Protein AF-A0A921VAS1-F1 (afdb_monomer_lite)

Foldseek 3Di:
DDDDDDDPPDCVVVVVVVVVVPDDDDDDDDDPDDPDDDDPDDDADCLVDQQLFFQFADFADADPPDDAKDFPDLDKDFCVVVVPCLVVCQVQQWAWEAAFQERITTIIRHHLPDWGPLNVLLNRCVSNPHDNLQSVQGKWKAALLRHTDHTSVSCNNRSYIHIAGPLFDHDHHLSDAQDWDAFPNWIWGFHFRFQTKIKIFPLDDLVLLVVVCVQFVVVWDFQFDDDPVRPLRDDPLFRKTKGFGDDDPSQLVVLVSVCRRRVNRGSLLWDTKMKIKFDFLGKHFWDFQKDDNDDLADQQPPLLVLLVVLLVVLLVVLVVVCVVPNPVLFDPLCPVVHQCPRDSVCQQRNVLVLLVLLLVVCVVVVVCLSQVNVVVSVVSVVCSVVRHGNNVSVCCSPPSVCNQSSLVSSCVRRVDPVSDDDRDDDFDFLSQLLVVLLVVLSSLLSVCCVPPVVLWDQLCRSLHQCPRFLAQSNLLVLLVLLPVVDDLVVCCVQQNNVLSVVSVVCSNPGCSNSVRRNVRSCSSVSSQVSSCVVRDDSSDDDGRRDAQGAAWIFFKKKKAWSAAQPAKFWKAQQSGPGEPDPDDQAPPHRSCRHHYTHGRHHSMIMIGTQADSSNHGRSSRTIMTIGRNDDMTMMMMTTGISDSPQRSCVNVVNHDSVVSVVSSPDDDDDDDDFDDDDDDDDPQFDAAEDDDDDAQKFWDQVFWWWAADPVDRQFIKTKTWMAGQAKKKKKKAFWWFWDADPPARDTDIDHPDCPQDHIWMWIDGHGHGDMDIQDADDDDDDDPDPDPPDDDTDHDHTDRPVSDDPVSQADDPPGRIARMKMKIFHPDPDPHTKIKIWTWHWDDDDSHIIIDTDWMWIADPRHIDTDDDAALDDPQQADDDDPDDDDDDDDDDDDDDDDDDDPDPDGPDSQAQPPPSRHGQFKAFPPVRYRRHDPVVVVVCSVTPQADPPSRHGGNHIYGHHHDDDDDPDDDDDDDDD

Secondary structure (DSSP, 8-state):
---------SSHHHHHHHHGGGSS----PPP---------PPPPPGGGSTTS-----PPPPPPTTPPPP--S-SS-EEGGGTTT-HHHHHHTTEEEEEETT-SEEEEEE--TT---HHHHHHHHHHHTT--HHHHTT-EEEE-TTS-EE-SHHHHHHH-EEEEEETT--------STT-EEEETTEEEEEEEETTEEEEEESSS-HHHHHHHHHHHGGG-EEPP--STT-TTS--TTB--EEEEPPP-HHHHHHHHHHHHHTT-S-GGGBPPPEEEEE-TT--EEEE-SS--SS-SS--TTHHHHHHHHHHHHHHHHHHHHHHHH-GGGS-GGGSTTSTTS--TT-TTHHHHHHHHHHHHHHHHTTHHHHTT-HHHHHHHHHHHHHT-S-HHHHHHHHHGGGHHHHHHHHHHHH--TT----PPPPPPPHHHHHHHHHHHHHHHHHHHHHH-GGGS-TTTSTTSTTS--S-HHHHHHHHHHHHHHS-HHHHHHHH-HHHHHHHHHHTTSSSHHHHHTTT-THHHHHHHHHHHHHH-GGG-----SS-----S-EEEEEEEE-S--SEE-PEEETT-S--SS-S---SS-GGGGSSEEE---TTEEEEEESB-TTS-B-GGG-EEEPPEEES-EEEEEEEEESS-HHHHHHHTT-S-THHHHHHTS--------------S---PPPEEEPPPP--SEEE-GGG-EEEE-SS-TTEEEEEEEEEESS-EEEEEEEEEEEEE-TTT--EEEEES-TTTSPPEEEEE-SEEEEEEE------------TT--S--PPPPPPEE-TTS-GGGSSPPTT-SEEEEEEEEEE--SSSS--EEEEEEEEEEETTEEEEEEEEEEEEETTEEEE----BT--TTS--PPP------------------------PPTT-B-TTTSSSB--EEEETTTEEEE-HHHHHHHHHH-SB-TTT--B-SEEEE------------------

Structure (mmCIF, N/CA/C/O backbone):
data_AF-A0A921VAS1-F1
#
_entry.id   AF-A0A921VAS1-F1
#
loop_
_atom_site.group_PDB
_atom_site.id
_atom_site.type_symbol
_atom_site.label_atom_id
_atom_site.label_alt_id
_atom_site.label_comp_id
_atom_site.label_asym_id
_atom_site.label_entity_id
_atom_site.label_seq_id
_atom_site.pdbx_PDB_ins_code
_atom_site.Cartn_x
_atom_site.Cartn_y
_atom_site.Cartn_z
_atom_site.occupancy
_atom_site.B_iso_or_equiv
_atom_site.auth_seq_id
_atom_site.auth_comp_id
_atom_site.auth_asym_id
_atom_site.auth_atom_id
_atom_site.pdbx_PDB_model_num
ATOM 1 N N . MET A 1 1 ? -30.931 -4.890 72.056 1.00 31.28 1 MET A N 1
ATOM 2 C CA . MET A 1 1 ? -29.876 -5.467 71.199 1.00 31.28 1 MET A CA 1
ATOM 3 C C . MET A 1 1 ? -30.260 -5.205 69.750 1.00 31.28 1 MET A C 1
ATOM 5 O O . MET A 1 1 ? -31.283 -5.716 69.336 1.00 31.28 1 MET A O 1
ATOM 9 N N . MET A 1 2 ? -29.460 -4.346 69.108 1.00 26.80 2 MET A N 1
ATOM 10 C CA . MET A 1 2 ? -29.226 -4.041 67.680 1.00 26.80 2 MET A CA 1
ATOM 11 C C . MET A 1 2 ? -30.351 -3.782 66.630 1.00 26.80 2 MET A C 1
ATOM 13 O O . MET A 1 2 ? -31.424 -4.368 66.727 1.00 26.80 2 MET A O 1
ATOM 17 N N . PRO A 1 3 ? -30.074 -2.897 65.626 1.00 43.88 3 PRO A N 1
ATOM 18 C CA . PRO A 1 3 ? -30.918 -2.497 64.474 1.00 43.88 3 PRO A CA 1
ATOM 19 C C . PRO A 1 3 ? -30.547 -3.340 63.208 1.00 43.88 3 PRO A C 1
ATOM 21 O O . PRO A 1 3 ? -29.845 -4.329 63.372 1.00 43.88 3 PRO A O 1
ATOM 24 N N . SER A 1 4 ? -30.991 -3.153 61.949 1.00 31.45 4 SER A N 1
ATOM 25 C CA . SER A 1 4 ? -30.912 -1.971 61.062 1.00 31.45 4 SER A CA 1
ATOM 26 C C . SER A 1 4 ? -31.439 -2.265 59.636 1.00 31.45 4 SER A C 1
ATOM 28 O O . SER A 1 4 ? -31.467 -3.408 59.189 1.00 31.45 4 SER A O 1
ATOM 30 N N . ASN A 1 5 ? -31.800 -1.181 58.938 1.00 33.78 5 ASN A N 1
ATOM 31 C CA . ASN A 1 5 ? -32.216 -1.041 57.535 1.00 33.78 5 ASN A CA 1
ATOM 32 C C . ASN A 1 5 ? -31.271 -1.675 56.494 1.00 33.78 5 ASN A C 1
ATOM 34 O O . ASN A 1 5 ? -30.069 -1.434 56.553 1.00 33.78 5 ASN A O 1
ATOM 38 N N . LEU A 1 6 ? -31.829 -2.333 55.467 1.00 32.66 6 LEU A N 1
ATOM 39 C CA . LEU A 1 6 ? -31.181 -2.554 54.163 1.00 32.66 6 LEU A CA 1
ATOM 40 C C . LEU A 1 6 ? -32.235 -2.909 53.095 1.00 32.66 6 LEU A C 1
ATOM 42 O O . LEU A 1 6 ? -32.533 -4.070 52.847 1.00 32.66 6 LEU A O 1
ATOM 46 N N . ALA A 1 7 ? -32.839 -1.882 52.494 1.00 32.12 7 ALA A N 1
ATOM 47 C CA . ALA A 1 7 ? -33.634 -1.987 51.266 1.00 32.12 7 ALA A CA 1
ATOM 48 C C . ALA A 1 7 ? -33.725 -0.605 50.592 1.00 32.12 7 ALA A C 1
ATOM 50 O O . ALA A 1 7 ? -34.806 -0.044 50.448 1.00 32.12 7 ALA A O 1
ATOM 51 N N . LEU A 1 8 ? -32.575 0.007 50.279 1.00 30.38 8 LEU A N 1
ATOM 52 C CA . LEU A 1 8 ? -32.515 1.285 49.554 1.00 30.38 8 LEU A CA 1
ATOM 53 C C . LEU A 1 8 ? -31.125 1.507 48.916 1.00 30.38 8 LEU A C 1
ATOM 55 O O . LEU A 1 8 ? -30.446 2.471 49.228 1.00 30.38 8 LEU A O 1
ATOM 59 N N . PHE A 1 9 ? -30.669 0.591 48.052 1.00 32.00 9 PHE A N 1
ATOM 60 C CA . PHE A 1 9 ? -29.431 0.757 47.260 1.00 32.00 9 PHE A CA 1
ATOM 61 C C . PHE A 1 9 ? -29.525 0.066 45.886 1.00 32.00 9 PHE A C 1
ATOM 63 O O . PHE A 1 9 ? -28.711 -0.779 45.540 1.00 32.00 9 PHE A O 1
ATOM 70 N N . ALA A 1 10 ? -30.539 0.420 45.092 1.00 37.44 10 ALA A N 1
ATOM 71 C CA . ALA A 1 10 ? -30.615 0.014 43.680 1.00 37.44 10 ALA A CA 1
ATOM 72 C C . ALA A 1 10 ? -31.054 1.148 42.730 1.00 37.44 10 ALA A C 1
ATOM 74 O O . ALA A 1 10 ? -31.345 0.899 41.569 1.00 37.44 10 ALA A O 1
ATOM 75 N N . ALA A 1 11 ? -31.100 2.401 43.200 1.00 34.53 11 ALA A N 1
ATOM 76 C CA . ALA A 1 11 ? -31.566 3.537 42.394 1.00 34.53 11 ALA A CA 1
ATOM 77 C C . ALA A 1 11 ? -30.706 4.809 42.543 1.00 34.53 11 ALA A C 1
ATOM 79 O O . ALA A 1 11 ? -31.126 5.888 42.136 1.00 34.53 11 ALA A O 1
ATOM 80 N N . LEU A 1 12 ? -29.503 4.705 43.122 1.00 29.62 12 LEU A N 1
ATOM 81 C CA . LEU A 1 12 ? -28.593 5.847 43.276 1.00 29.62 12 LEU A CA 1
ATOM 82 C C . LEU A 1 12 ? -27.715 6.183 42.044 1.00 29.62 12 LEU A C 1
ATOM 84 O O . LEU A 1 12 ? -27.398 7.362 41.909 1.00 29.62 12 LEU A O 1
ATOM 88 N N . PRO A 1 13 ? -27.376 5.266 41.104 1.00 34.94 13 PRO A N 1
ATOM 89 C CA . PRO A 1 13 ? -26.607 5.656 39.912 1.00 34.94 13 PRO A CA 1
ATOM 90 C C . PRO A 1 13 ? -27.424 6.516 38.934 1.00 34.94 13 PRO A C 1
ATOM 92 O O . PRO A 1 13 ? -26.875 7.348 38.224 1.00 34.94 13 PRO A O 1
ATOM 95 N N . VAL A 1 14 ? -28.753 6.359 38.937 1.00 38.62 14 VAL A N 1
ATOM 96 C CA . VAL A 1 14 ? -29.667 7.053 38.013 1.00 38.62 14 VAL A CA 1
ATOM 97 C C . VAL A 1 14 ? -29.989 8.476 38.491 1.00 38.62 14 VAL A C 1
ATOM 99 O O . VAL A 1 14 ? -30.163 9.381 37.683 1.00 38.62 14 VAL A O 1
ATOM 102 N N . ILE A 1 15 ? -30.012 8.713 39.807 1.00 37.56 15 ILE A N 1
ATOM 103 C CA . ILE A 1 15 ? -30.341 10.032 40.377 1.00 37.56 15 ILE A CA 1
ATOM 104 C C . ILE A 1 15 ? -29.121 10.969 40.383 1.00 37.56 15 ILE A C 1
ATOM 106 O O . ILE A 1 15 ? -29.284 12.177 40.222 1.00 37.56 15 ILE A O 1
ATOM 110 N N . VAL A 1 16 ? -27.897 10.437 40.498 1.00 38.31 16 VAL A N 1
ATOM 111 C CA . VAL A 1 16 ? -26.667 11.249 40.400 1.00 38.31 16 VAL A CA 1
ATOM 112 C C . VAL A 1 16 ? -26.400 11.681 38.950 1.00 38.31 16 VAL A C 1
ATOM 114 O O . VAL A 1 16 ? -26.015 12.827 38.733 1.00 38.31 16 VAL A O 1
ATOM 117 N N . ALA A 1 17 ? -26.725 10.842 37.958 1.00 38.81 17 ALA A N 1
ATOM 118 C CA . ALA A 1 17 ? -26.685 11.226 36.543 1.00 38.81 17 ALA A CA 1
ATOM 119 C C . ALA A 1 17 ? -27.723 12.314 36.189 1.00 38.81 17 ALA A C 1
ATOM 121 O O . ALA A 1 17 ? -27.441 13.198 35.387 1.00 38.81 17 ALA A O 1
ATOM 122 N N . LEU A 1 18 ? -28.898 12.308 36.835 1.00 33.81 18 LEU A N 1
ATOM 123 C CA . LEU A 1 18 ? -29.955 13.304 36.603 1.00 33.81 18 LEU A CA 1
ATOM 124 C C . LEU A 1 18 ? -29.700 14.667 37.274 1.00 33.81 18 LEU A C 1
ATOM 126 O O . LEU A 1 18 ? -30.256 15.669 36.831 1.00 33.81 18 LEU A O 1
ATOM 130 N N . LEU A 1 19 ? -28.869 14.737 38.321 1.00 31.95 19 LEU A N 1
ATOM 131 C CA . LEU A 1 19 ? -28.572 15.994 39.028 1.00 31.95 19 LEU A CA 1
ATOM 132 C C . LEU A 1 19 ? -27.318 16.718 38.508 1.00 31.95 19 LEU A C 1
ATOM 134 O O . LEU A 1 19 ? -27.205 17.926 38.710 1.00 31.95 19 LEU A O 1
ATOM 138 N N . ALA A 1 20 ? -26.423 16.032 37.789 1.00 32.53 20 ALA A N 1
ATOM 139 C CA . ALA A 1 20 ? -25.281 16.663 37.113 1.00 32.53 20 ALA A CA 1
ATOM 140 C C . ALA A 1 20 ? -25.692 17.507 35.885 1.00 32.53 20 ALA A C 1
ATOM 142 O O . ALA A 1 20 ? -24.957 18.400 35.478 1.00 32.53 20 ALA A O 1
ATOM 143 N N . PHE A 1 21 ? -26.901 17.297 35.352 1.00 31.38 21 PHE A N 1
ATOM 144 C CA . PHE A 1 21 ? -27.453 18.042 34.213 1.00 31.38 21 PHE A CA 1
ATOM 145 C C . PHE A 1 21 ? -27.942 19.466 34.538 1.00 31.38 21 PHE A C 1
ATOM 147 O O . PHE A 1 21 ? -28.341 20.194 33.634 1.00 31.38 21 PHE A O 1
ATOM 154 N N . ILE A 1 22 ? -27.940 19.887 35.808 1.00 34.94 22 ILE A N 1
ATOM 155 C CA . ILE A 1 22 ? -28.567 21.158 36.216 1.00 34.94 22 ILE A CA 1
ATOM 156 C C . ILE A 1 22 ? -27.579 22.340 36.235 1.00 34.94 22 ILE A C 1
ATOM 158 O O . ILE A 1 22 ? -28.026 23.478 36.347 1.00 34.94 22 ILE A O 1
ATOM 162 N N . TRP A 1 23 ? -26.264 22.141 36.064 1.00 33.56 23 TRP A N 1
ATOM 163 C CA . TRP A 1 23 ? -25.279 23.235 36.177 1.00 33.56 23 TRP A CA 1
ATOM 164 C C . TRP A 1 23 ? -24.152 23.189 35.126 1.00 33.56 23 TRP A C 1
ATOM 166 O O . TRP A 1 23 ? -22.969 23.161 35.454 1.00 33.56 23 TRP A O 1
ATOM 176 N N . MET A 1 24 ? -24.526 23.242 33.845 1.00 31.27 24 MET A N 1
ATOM 177 C CA . MET A 1 24 ? -23.633 23.636 32.745 1.00 31.27 24 MET A CA 1
ATOM 178 C C . MET A 1 24 ? -24.329 24.690 31.860 1.00 31.27 24 MET A C 1
ATOM 180 O O . MET A 1 24 ? -25.548 24.625 31.690 1.00 31.27 24 MET A O 1
ATOM 184 N N . PRO A 1 25 ? -23.599 25.710 31.368 1.00 31.83 25 PRO A N 1
ATOM 185 C CA . PRO A 1 25 ? -24.170 26.819 30.604 1.00 31.83 25 PRO A CA 1
ATOM 186 C C . PRO A 1 25 ? -24.645 26.353 29.214 1.00 31.83 25 PRO A C 1
ATOM 188 O O . PRO A 1 25 ? -24.070 25.415 28.664 1.00 31.83 25 PRO A O 1
ATOM 191 N N . PRO A 1 26 ? -25.695 26.969 28.638 1.00 29.95 26 PRO A N 1
ATOM 192 C CA . PRO A 1 26 ? -26.344 26.442 27.450 1.00 29.95 26 PRO A CA 1
ATOM 193 C C . PRO A 1 26 ? -25.625 26.916 26.188 1.00 29.95 26 PRO A C 1
ATOM 195 O O . PRO A 1 26 ? -25.786 28.064 25.795 1.00 29.95 26 PRO A O 1
ATOM 198 N N . GLU A 1 27 ? -24.892 26.024 25.529 1.00 31.20 27 GLU A N 1
ATOM 199 C CA . GLU A 1 27 ? -24.713 26.057 24.075 1.00 31.20 27 GLU A CA 1
ATOM 200 C C . GLU A 1 27 ? -24.326 24.655 23.574 1.00 31.20 27 GLU A C 1
ATOM 202 O O . GLU A 1 27 ? -23.391 24.032 24.071 1.00 31.20 27 GLU A O 1
ATOM 207 N N . SER A 1 28 ? -25.090 24.171 22.589 1.00 33.09 28 SER A N 1
ATOM 208 C CA . SER A 1 28 ? -24.965 22.905 21.841 1.00 33.09 28 SER A CA 1
ATOM 209 C C . SER A 1 28 ? -25.305 21.581 22.560 1.00 33.09 28 SER A C 1
ATOM 211 O O . SER A 1 28 ? -24.443 20.794 22.933 1.00 33.09 28 SER A O 1
ATOM 213 N N . GLN A 1 29 ? -26.605 21.268 22.644 1.00 28.17 29 GLN A N 1
ATOM 214 C CA . GLN A 1 29 ? -27.078 19.881 22.499 1.00 28.17 29 GLN A CA 1
ATOM 215 C C . GLN A 1 29 ? -27.649 19.695 21.079 1.00 28.17 29 GLN A C 1
ATOM 217 O O . GLN A 1 29 ? -28.244 20.644 20.563 1.00 28.17 29 GLN A O 1
ATOM 222 N N . PRO A 1 30 ? -27.459 18.524 20.441 1.00 29.95 30 PRO A N 1
ATOM 223 C CA . PRO A 1 30 ? -27.875 18.279 19.064 1.00 29.95 30 PRO A CA 1
ATOM 224 C C . PRO A 1 30 ? -29.382 18.008 18.986 1.00 29.95 30 PRO A C 1
ATOM 226 O O . PRO A 1 30 ? -29.908 17.161 19.708 1.00 29.95 30 PRO A O 1
ATOM 229 N N . ASP A 1 31 ? -30.063 18.732 18.099 1.00 28.50 31 ASP A N 1
ATOM 230 C CA . ASP A 1 31 ? -31.466 18.505 17.759 1.00 28.50 31 ASP A CA 1
ATOM 231 C C . ASP A 1 31 ? -31.576 17.252 16.878 1.00 28.50 31 ASP A C 1
ATOM 233 O O . ASP A 1 31 ? -30.969 17.167 15.808 1.00 28.50 31 ASP A O 1
ATOM 237 N N . VAL A 1 32 ? -32.353 16.273 17.338 1.00 37.31 32 VAL A N 1
ATOM 238 C CA . VAL A 1 32 ? -32.795 15.126 16.539 1.00 37.31 32 VAL A CA 1
ATOM 239 C C . VAL A 1 32 ? -34.168 15.486 15.995 1.00 37.31 32 VAL A C 1
ATOM 241 O O . VAL A 1 32 ? -35.173 15.139 16.600 1.00 37.31 32 VAL A O 1
ATOM 244 N N . ASP A 1 33 ? -34.199 16.229 14.891 1.00 28.39 33 ASP A N 1
ATOM 245 C CA . ASP A 1 33 ? -35.321 16.266 13.954 1.00 28.39 33 ASP A CA 1
ATOM 246 C C . ASP A 1 33 ? -34.910 16.985 12.656 1.00 28.39 33 ASP A C 1
ATOM 248 O O . ASP A 1 33 ? -34.234 18.009 12.672 1.00 28.39 33 ASP A O 1
ATOM 252 N N . HIS A 1 34 ? -35.385 16.433 11.536 1.00 30.33 34 HIS A N 1
ATOM 253 C CA . HIS A 1 34 ? -35.176 16.818 10.132 1.00 30.33 34 HIS A CA 1
ATOM 254 C C . HIS A 1 34 ? -33.946 16.238 9.413 1.00 30.33 34 HIS A C 1
ATOM 256 O O . HIS A 1 34 ? -32.847 16.786 9.421 1.00 30.33 34 HIS A O 1
ATOM 262 N N . VAL A 1 35 ? -34.215 15.198 8.608 1.00 38.41 35 VAL A N 1
ATOM 263 C CA . VAL A 1 35 ? -33.526 14.964 7.330 1.00 38.41 35 VAL A CA 1
ATOM 264 C C . VAL A 1 35 ? -33.682 16.241 6.499 1.00 38.41 35 VAL A C 1
ATOM 266 O O . VAL A 1 35 ? -34.716 16.488 5.875 1.00 38.41 35 VAL A O 1
ATOM 269 N N . SER A 1 36 ? -32.672 17.100 6.591 1.00 29.42 36 SER A N 1
ATOM 270 C CA . SER A 1 36 ? -32.558 18.342 5.843 1.00 29.42 36 SER A CA 1
ATOM 271 C C . SER A 1 36 ? -32.295 18.010 4.379 1.00 29.42 36 SER A C 1
ATOM 273 O O . SER A 1 36 ? -31.230 17.524 3.999 1.00 29.42 36 SER A O 1
ATOM 275 N N . THR A 1 37 ? -33.285 18.281 3.536 1.00 31.45 37 THR A N 1
ATOM 276 C CA . THR A 1 37 ? -33.064 18.523 2.115 1.00 31.45 37 THR A CA 1
ATOM 277 C C . THR A 1 37 ? -32.106 19.704 1.972 1.00 31.45 37 THR A C 1
ATOM 279 O O . THR A 1 37 ? -32.508 20.832 2.246 1.00 31.45 37 THR A O 1
ATOM 282 N N . ALA A 1 38 ? -30.868 19.421 1.557 1.00 38.19 38 ALA A N 1
ATOM 283 C CA . ALA A 1 38 ? -29.897 20.341 0.963 1.00 38.19 38 ALA A CA 1
ATOM 284 C C . ALA A 1 38 ? -29.990 21.805 1.446 1.00 38.19 38 ALA A C 1
ATOM 286 O O . ALA A 1 38 ? -30.631 22.648 0.811 1.00 38.19 38 ALA A O 1
ATOM 287 N N . SER A 1 39 ? -29.281 22.138 2.530 1.00 33.97 39 SER A N 1
ATOM 288 C CA . SER A 1 39 ? -28.820 23.513 2.701 1.00 33.97 39 SER A CA 1
ATOM 289 C C .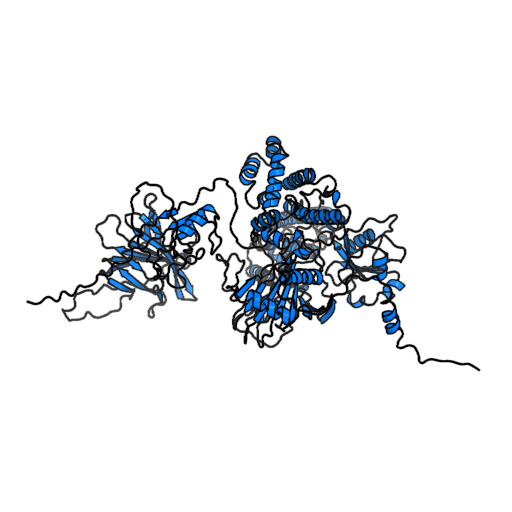 SER A 1 39 ? -27.813 23.814 1.592 1.00 33.97 39 SER A C 1
ATOM 291 O O . SER A 1 39 ? -26.862 23.078 1.348 1.00 33.97 39 SER A O 1
ATOM 293 N N . ASN A 1 40 ? -28.070 24.907 0.890 1.00 36.41 40 ASN A N 1
ATOM 294 C CA . ASN A 1 40 ? -27.310 25.422 -0.241 1.00 36.41 40 ASN A CA 1
ATOM 295 C C . ASN A 1 40 ? -25.987 26.078 0.227 1.00 36.41 40 ASN A C 1
ATOM 297 O O . ASN A 1 40 ? -25.662 27.192 -0.186 1.00 36.41 40 ASN A O 1
ATOM 301 N N . GLU A 1 41 ? -25.270 25.452 1.166 1.00 52.16 41 GLU A N 1
ATOM 302 C CA . GLU A 1 41 ? -23.944 25.897 1.600 1.00 52.16 41 GLU A CA 1
ATOM 303 C C . GLU A 1 41 ? -22.893 25.352 0.630 1.00 52.16 41 GLU A C 1
ATOM 305 O O . GLU A 1 41 ? -22.858 24.163 0.317 1.00 52.16 41 GLU A O 1
ATOM 310 N N . SER A 1 42 ? -22.039 26.239 0.115 1.00 67.69 42 SER A N 1
ATOM 311 C CA . SER A 1 42 ? -20.875 25.834 -0.674 1.00 67.69 42 SER A CA 1
ATOM 312 C C . SER A 1 42 ? -20.010 24.884 0.141 1.00 67.69 42 SER A C 1
ATOM 314 O O . SER A 1 42 ? -19.578 25.252 1.235 1.00 67.69 42 SER A O 1
ATOM 316 N N . LEU A 1 43 ? -19.670 23.728 -0.428 1.00 78.88 43 LEU A N 1
ATOM 317 C CA . LEU A 1 43 ? -18.630 22.873 0.124 1.00 78.88 43 LEU A CA 1
ATOM 318 C C . LEU A 1 43 ? -17.329 23.685 0.233 1.00 78.88 43 LEU A C 1
ATOM 320 O O . LEU A 1 43 ? -16.808 24.170 -0.772 1.00 78.88 43 LEU A O 1
ATOM 324 N N . VAL A 1 44 ? -16.812 23.857 1.448 1.00 81.00 44 VAL A N 1
ATOM 325 C CA . VAL A 1 44 ? -15.510 24.504 1.655 1.00 81.00 44 VAL A CA 1
ATOM 326 C C . VAL A 1 44 ? -14.375 23.587 1.185 1.00 81.00 44 VAL A C 1
ATOM 328 O O . VAL A 1 44 ? -14.540 22.361 1.103 1.00 81.00 44 VAL A O 1
ATOM 331 N N . ASN A 1 45 ? -13.212 24.174 0.886 1.00 80.62 45 ASN A N 1
ATOM 332 C CA . ASN A 1 45 ? -11.977 23.433 0.613 1.00 80.62 45 ASN A CA 1
ATOM 333 C C . ASN A 1 45 ? -11.734 22.389 1.722 1.00 80.62 45 ASN A C 1
ATOM 335 O O . ASN A 1 45 ? -12.031 22.647 2.890 1.00 80.62 45 ASN A O 1
ATOM 339 N N . LYS A 1 46 ? -11.219 21.202 1.369 1.00 83.38 46 LYS A N 1
ATOM 340 C CA . LYS A 1 46 ? -10.898 20.165 2.358 1.00 83.38 46 LYS A CA 1
ATOM 341 C C . LYS A 1 46 ? -9.939 20.683 3.437 1.00 83.38 46 LYS A C 1
ATOM 343 O O . LYS A 1 46 ? -10.188 20.409 4.609 1.00 83.38 46 LYS A O 1
ATOM 348 N N . TYR A 1 47 ? -8.944 21.490 3.060 1.00 83.44 47 TYR A N 1
ATOM 349 C CA . TYR A 1 47 ? -7.954 22.090 3.961 1.00 83.44 47 TYR A CA 1
ATOM 350 C C . TYR A 1 47 ? -8.550 23.177 4.871 1.00 83.44 47 TYR A C 1
ATOM 352 O O . TYR A 1 47 ? -8.036 23.421 5.955 1.00 83.44 47 TYR A O 1
ATOM 360 N N . ALA A 1 48 ? -9.685 23.763 4.477 1.00 78.62 48 ALA A N 1
ATOM 361 C CA . ALA A 1 48 ? -10.474 24.689 5.293 1.00 78.62 48 ALA A CA 1
ATOM 362 C C . ALA A 1 48 ? -11.504 23.979 6.192 1.00 78.62 48 ALA A C 1
ATOM 364 O O . ALA A 1 48 ? -12.343 24.624 6.823 1.00 78.62 48 ALA A O 1
ATOM 365 N N . SER A 1 49 ? -11.519 22.645 6.188 1.00 83.38 49 SER A N 1
ATOM 366 C CA . SER A 1 49 ? -12.510 21.823 6.879 1.00 83.38 49 SER A CA 1
ATOM 367 C C . SER A 1 49 ? -11.838 20.829 7.819 1.00 83.38 49 SER A C 1
ATOM 369 O O . SER A 1 49 ? -10.640 20.582 7.728 1.00 83.38 49 SER A O 1
ATOM 371 N N . GLN A 1 50 ? -12.640 20.168 8.656 1.00 82.75 50 GLN A N 1
ATOM 372 C CA . GLN A 1 50 ? -12.179 19.072 9.517 1.00 82.75 50 GLN A CA 1
ATOM 373 C C . GLN A 1 50 ? -11.542 17.907 8.740 1.00 82.75 50 GLN A C 1
ATOM 375 O O . GLN A 1 50 ? -10.844 17.097 9.337 1.00 82.75 50 GLN A O 1
ATOM 380 N N . LEU A 1 51 ? -11.748 17.815 7.417 1.00 85.06 51 LEU A N 1
ATOM 381 C CA . LEU A 1 51 ? -11.058 16.809 6.618 1.00 85.06 51 LEU A CA 1
ATOM 382 C C . LEU A 1 51 ? -9.546 17.003 6.591 1.00 85.06 51 LEU A C 1
ATOM 384 O O . LEU A 1 51 ? -8.842 16.009 6.642 1.00 85.06 51 LEU A O 1
ATOM 388 N N . GLY A 1 52 ? -9.064 18.241 6.458 1.00 84.06 52 GLY A N 1
ATOM 389 C CA . GLY A 1 52 ? -7.634 18.539 6.354 1.00 84.06 52 GLY A CA 1
ATOM 390 C C . GLY A 1 52 ? -6.911 18.583 7.699 1.00 84.06 52 GLY A C 1
ATOM 391 O O . GLY A 1 52 ? -5.692 18.704 7.718 1.00 84.06 52 GLY A O 1
ATOM 392 N N . HIS A 1 53 ? -7.647 18.490 8.810 1.00 90.56 53 HIS A N 1
ATOM 393 C CA . HIS A 1 53 ? -7.071 18.486 10.148 1.00 90.56 53 HIS A CA 1
ATOM 394 C C . HIS A 1 53 ? -6.306 17.182 10.402 1.00 90.56 53 HIS A C 1
ATOM 396 O O . HIS A 1 53 ? -6.815 16.094 10.116 1.00 90.56 53 HIS A O 1
ATOM 402 N N . ILE A 1 54 ? -5.113 17.289 10.986 1.00 92.50 54 ILE A N 1
ATOM 403 C CA . ILE A 1 54 ? -4.271 16.148 11.363 1.00 92.50 54 ILE A CA 1
ATOM 404 C C . ILE A 1 54 ? -4.237 16.045 12.892 1.00 92.50 54 ILE A C 1
ATOM 406 O O . ILE A 1 54 ? -3.919 16.995 13.593 1.00 92.50 54 ILE A O 1
ATOM 410 N N . ALA A 1 55 ? -4.574 14.889 13.449 1.00 89.69 55 ALA A N 1
ATOM 411 C CA . ALA A 1 55 ? -4.351 14.625 14.862 1.00 89.69 55 ALA A CA 1
ATOM 412 C C . ALA A 1 55 ? -2.844 14.472 15.094 1.00 89.69 55 ALA A C 1
ATOM 414 O O . ALA A 1 55 ? -2.243 13.471 14.706 1.00 89.69 55 ALA A O 1
ATOM 415 N N . THR A 1 56 ? -2.225 15.483 15.699 1.00 83.81 56 THR A N 1
ATOM 416 C CA . THR A 1 56 ? -0.808 15.430 16.049 1.00 83.81 56 THR A CA 1
ATOM 417 C C . THR A 1 56 ? -0.620 14.503 17.246 1.00 83.81 56 THR A C 1
ATOM 419 O O . THR A 1 56 ? -1.289 14.610 18.277 1.00 83.81 56 THR A O 1
ATOM 422 N N . HIS A 1 57 ? 0.281 13.537 17.100 1.00 80.94 57 HIS A N 1
ATOM 423 C CA . HIS A 1 57 ? 0.630 12.609 18.168 1.00 80.94 57 HIS A CA 1
ATOM 424 C C . HIS A 1 57 ? 2.090 12.827 18.535 1.00 80.94 57 HIS A C 1
ATOM 426 O O . HIS A 1 57 ? 2.997 12.358 17.841 1.00 80.94 57 HIS A O 1
ATOM 432 N N . ALA A 1 58 ? 2.296 13.571 19.623 1.00 84.12 58 ALA A N 1
ATOM 433 C CA . ALA A 1 58 ? 3.624 13.863 20.136 1.00 84.12 58 ALA A CA 1
ATOM 434 C C . ALA A 1 58 ? 4.385 12.563 20.423 1.00 84.12 58 ALA A C 1
ATOM 436 O O . ALA A 1 58 ? 3.830 11.599 20.960 1.00 84.12 58 ALA A O 1
ATOM 437 N N . LEU A 1 59 ? 5.661 12.549 20.046 1.00 92.25 59 LEU A N 1
ATOM 438 C CA . LEU A 1 59 ? 6.582 11.500 20.460 1.00 92.25 59 LEU A CA 1
ATOM 439 C C . LEU A 1 59 ? 6.800 11.586 21.972 1.00 92.25 59 LEU A C 1
ATOM 441 O O . LEU A 1 59 ? 6.702 12.663 22.567 1.00 92.25 59 LEU A O 1
ATOM 445 N N . LEU A 1 60 ? 7.092 10.447 22.592 1.00 94.94 60 LEU A N 1
ATOM 446 C CA . LEU A 1 60 ? 7.440 10.413 24.007 1.00 94.94 60 LEU A CA 1
ATOM 447 C C . LEU A 1 60 ? 8.726 11.209 24.244 1.00 94.94 60 LEU A C 1
ATOM 449 O O . LEU A 1 60 ? 9.694 11.092 23.497 1.00 94.94 60 LEU A O 1
ATOM 453 N N . SER A 1 61 ? 8.733 12.005 25.307 1.00 91.88 61 SER A N 1
ATOM 454 C CA . SER A 1 61 ? 9.895 12.785 25.724 1.00 91.88 61 SER A CA 1
ATOM 455 C C . SER A 1 61 ? 10.733 12.031 26.753 1.00 91.88 61 SER A C 1
ATOM 457 O O . SER A 1 61 ? 10.176 11.349 27.616 1.00 91.88 61 SER A O 1
ATOM 459 N N . THR A 1 62 ? 12.051 12.234 26.718 1.00 88.50 62 THR A N 1
ATOM 460 C CA . THR A 1 62 ? 12.991 11.725 27.727 1.00 88.50 62 THR A CA 1
ATOM 461 C C . THR A 1 62 ? 12.604 12.192 29.128 1.00 88.50 62 THR A C 1
ATOM 463 O O . THR A 1 62 ? 12.306 13.372 29.342 1.00 88.50 62 THR A O 1
ATOM 466 N N . GLY A 1 63 ? 12.611 11.270 30.087 1.00 83.69 63 GLY A N 1
ATOM 467 C CA . GLY A 1 63 ? 12.351 11.575 31.488 1.00 83.69 63 GLY A CA 1
ATOM 468 C C . GLY A 1 63 ? 13.614 12.006 32.242 1.00 83.69 63 GLY A C 1
ATOM 469 O O . GLY A 1 63 ? 14.746 11.708 31.865 1.00 83.69 63 GLY A O 1
ATOM 470 N N . GLU A 1 64 ? 13.436 12.702 33.365 1.00 85.56 64 GLU A N 1
ATOM 471 C CA . GLU A 1 64 ? 14.551 13.036 34.257 1.00 85.56 64 GLU A CA 1
ATOM 472 C C . GLU A 1 64 ? 14.842 11.886 35.236 1.00 85.56 64 GLU A C 1
ATOM 474 O O . GLU A 1 64 ? 13.938 11.380 35.898 1.00 85.56 64 GLU A O 1
ATOM 479 N N . ASN A 1 65 ? 16.123 11.533 35.415 1.00 86.56 65 ASN A N 1
ATOM 480 C CA . ASN A 1 65 ? 16.589 10.526 36.386 1.00 86.56 65 ASN A CA 1
ATOM 481 C C . ASN A 1 65 ? 15.937 9.138 36.229 1.00 86.56 65 ASN A C 1
ATOM 483 O O . ASN A 1 65 ? 15.562 8.498 37.216 1.00 86.56 65 ASN A O 1
ATOM 487 N N . CYS A 1 66 ? 15.821 8.667 34.991 1.00 91.56 66 CYS A N 1
ATOM 488 C CA . CYS A 1 66 ? 15.205 7.385 34.689 1.00 91.56 66 CYS A CA 1
ATOM 489 C C . CYS A 1 66 ? 16.075 6.191 35.078 1.00 91.56 66 CYS A C 1
ATOM 491 O O . CYS A 1 66 ? 17.293 6.183 34.899 1.00 91.56 66 CYS A O 1
ATOM 493 N N . ARG A 1 67 ? 15.423 5.169 35.639 1.00 91.00 67 ARG A N 1
ATOM 494 C CA . ARG A 1 67 ? 16.040 3.866 35.893 1.00 91.00 67 ARG A CA 1
ATOM 495 C C . ARG A 1 67 ? 16.021 3.026 34.624 1.00 91.00 67 ARG A C 1
ATOM 497 O O . ARG A 1 67 ? 15.137 3.187 33.789 1.00 91.00 67 ARG A O 1
ATOM 504 N N . GLU A 1 68 ? 16.927 2.063 34.547 1.00 90.31 68 GLU A N 1
ATOM 505 C CA . GLU A 1 68 ? 16.837 1.014 33.538 1.00 90.31 68 GLU A CA 1
ATOM 506 C C . GLU A 1 68 ? 15.615 0.124 33.813 1.00 90.31 68 GLU A C 1
ATOM 508 O O . GLU A 1 68 ? 15.325 -0.257 34.958 1.00 90.31 68 GLU A O 1
ATOM 513 N N . PHE A 1 69 ? 14.881 -0.190 32.749 1.00 95.44 69 PHE A N 1
ATOM 514 C CA . PHE A 1 69 ? 13.784 -1.145 32.781 1.00 95.44 69 PHE A CA 1
ATOM 515 C C . PHE A 1 69 ? 14.266 -2.509 32.287 1.00 95.44 69 PHE A C 1
ATOM 517 O O . PHE A 1 69 ? 15.192 -2.628 31.492 1.00 95.44 69 PHE A O 1
ATOM 524 N N . GLN A 1 70 ? 13.604 -3.560 32.760 1.00 94.88 70 GLN A N 1
ATOM 525 C CA . GLN A 1 70 ? 13.771 -4.915 32.254 1.00 94.88 70 GLN A CA 1
ATOM 526 C C . GLN A 1 70 ? 12.427 -5.627 32.365 1.00 94.88 70 GLN A C 1
ATOM 528 O O . GLN A 1 70 ? 11.672 -5.371 33.310 1.00 94.88 70 GLN A O 1
ATOM 533 N N . SER A 1 71 ? 12.112 -6.492 31.403 1.00 95.38 71 SER A N 1
ATOM 534 C CA . SER A 1 71 ? 10.927 -7.337 31.491 1.00 95.38 71 SER A CA 1
ATOM 535 C C . SER A 1 71 ? 11.005 -8.272 32.702 1.00 95.38 71 SER A C 1
ATOM 537 O O . SER A 1 71 ? 12.076 -8.672 33.159 1.00 95.38 71 SER A O 1
ATOM 539 N N . ALA A 1 72 ? 9.844 -8.614 33.257 1.00 92.56 72 ALA A N 1
ATOM 540 C CA . ALA A 1 72 ? 9.741 -9.545 34.379 1.00 92.56 72 ALA A CA 1
ATOM 541 C C . ALA A 1 72 ? 9.960 -11.015 33.962 1.00 92.56 72 ALA A C 1
ATOM 543 O O . ALA A 1 72 ? 10.141 -11.872 34.827 1.00 92.56 72 ALA A O 1
ATOM 544 N N . SER A 1 73 ? 9.904 -11.301 32.659 1.00 89.44 73 SER A N 1
ATOM 545 C CA . SER A 1 73 ? 10.097 -12.610 32.033 1.00 89.44 73 SER A CA 1
ATOM 546 C C . SER A 1 73 ? 10.573 -12.409 30.595 1.00 89.44 73 SER A C 1
ATOM 548 O O . SER A 1 73 ? 10.211 -11.408 29.985 1.00 89.44 73 SER A O 1
ATOM 550 N N . GLU A 1 74 ? 11.321 -13.371 30.056 1.00 89.94 74 GLU A N 1
ATOM 551 C CA . GLU A 1 74 ? 11.687 -13.415 28.631 1.00 89.94 74 GLU A CA 1
ATOM 552 C C . GLU A 1 74 ? 10.569 -14.026 27.765 1.00 89.94 74 GLU A C 1
ATOM 554 O O . GLU A 1 74 ? 10.507 -13.783 26.562 1.00 89.94 74 GLU A O 1
ATOM 559 N N . ASP A 1 75 ? 9.659 -14.792 28.375 1.00 94.50 75 ASP A N 1
ATOM 560 C CA . ASP A 1 75 ? 8.570 -15.458 27.661 1.00 94.50 75 ASP A CA 1
ATOM 561 C C . ASP A 1 75 ? 7.471 -14.469 27.252 1.00 94.50 75 ASP A C 1
ATOM 563 O O . ASP A 1 75 ? 6.856 -13.801 28.095 1.00 94.50 75 ASP A O 1
ATOM 567 N N . LEU A 1 76 ? 7.159 -14.449 25.954 1.00 97.19 76 LEU A N 1
ATOM 568 C CA . LEU A 1 76 ? 6.020 -13.715 25.416 1.00 97.19 76 LEU A CA 1
ATOM 569 C C . LEU A 1 76 ? 4.704 -14.273 25.970 1.00 97.19 76 LEU A C 1
ATOM 571 O O . LEU A 1 76 ? 4.475 -15.482 26.015 1.00 97.19 76 LEU A O 1
ATOM 575 N N . THR A 1 77 ? 3.808 -13.376 26.378 1.00 97.81 77 THR A N 1
ATOM 576 C CA . THR A 1 77 ? 2.457 -13.732 26.824 1.00 97.81 77 THR A CA 1
ATOM 577 C C . THR A 1 77 ? 1.422 -13.212 25.843 1.00 97.81 77 THR A C 1
ATOM 579 O O . THR A 1 77 ? 1.489 -12.066 25.410 1.00 97.81 77 THR A O 1
ATOM 582 N N . HIS A 1 78 ? 0.428 -14.036 25.518 1.00 98.00 78 HIS A N 1
ATOM 583 C CA . HIS A 1 78 ? -0.684 -13.623 24.670 1.00 98.00 78 HIS A CA 1
ATOM 584 C C . HIS A 1 78 ? -1.641 -12.679 25.416 1.00 98.00 78 HIS A C 1
ATOM 586 O O . HIS A 1 78 ? -2.075 -12.973 26.534 1.00 98.00 78 HIS A O 1
ATOM 592 N N . VAL A 1 79 ? -2.037 -11.579 24.774 1.00 96.69 79 VAL A N 1
ATOM 593 C CA . VAL A 1 79 ? -2.835 -10.483 25.353 1.00 96.69 79 VAL A CA 1
ATOM 594 C C . VAL A 1 79 ? -4.169 -10.941 25.928 1.00 96.69 79 VAL A C 1
ATOM 596 O O . VAL A 1 79 ? -4.635 -10.384 26.915 1.00 96.69 79 VAL A O 1
ATOM 599 N N . GLU A 1 80 ? -4.768 -11.999 25.377 1.00 96.38 80 GLU A N 1
ATOM 600 C CA . GLU A 1 80 ? -6.021 -12.565 25.894 1.00 96.38 80 GLU A CA 1
ATOM 601 C C . GLU A 1 80 ? -5.934 -12.945 27.381 1.00 96.38 80 GLU A C 1
ATOM 603 O O . GLU A 1 80 ? -6.917 -12.814 28.106 1.00 96.38 80 GLU A O 1
ATOM 608 N N . GLN A 1 81 ? -4.759 -13.365 27.855 1.00 96.00 81 GLN A N 1
ATOM 609 C CA . GLN A 1 81 ? -4.545 -13.714 29.263 1.00 96.00 81 GLN A CA 1
ATOM 610 C C . GLN A 1 81 ? -4.468 -12.477 30.173 1.00 96.00 81 GLN A C 1
ATOM 612 O O . GLN A 1 81 ? -4.609 -12.592 31.390 1.00 96.00 81 GLN A O 1
ATOM 617 N N . VAL A 1 82 ? -4.245 -11.303 29.582 1.00 96.31 82 VAL A N 1
ATOM 618 C CA . VAL A 1 82 ? -3.983 -10.032 30.266 1.00 96.31 82 VAL A CA 1
ATOM 619 C C . VAL A 1 82 ? -5.193 -9.098 30.211 1.00 96.31 82 VAL A C 1
ATOM 621 O O . VAL A 1 82 ? -5.400 -8.290 31.118 1.00 96.31 82 VAL A O 1
ATOM 624 N N . LEU A 1 83 ? -6.037 -9.207 29.180 1.00 94.56 83 LEU A N 1
ATOM 625 C CA . LEU A 1 83 ? -7.259 -8.411 29.068 1.00 94.56 83 LEU A CA 1
ATOM 626 C C . LEU A 1 83 ? -8.140 -8.570 30.316 1.00 94.56 83 LEU A C 1
ATOM 628 O O . LEU A 1 83 ? -8.390 -9.670 30.806 1.00 94.56 83 LEU A O 1
ATOM 632 N N . GLY A 1 84 ? -8.605 -7.440 30.852 1.00 92.19 84 GLY A N 1
ATOM 633 C CA . GLY A 1 84 ? -9.387 -7.397 32.092 1.00 92.19 84 GLY A CA 1
ATOM 634 C C . GLY A 1 84 ? -8.578 -7.592 33.385 1.00 92.19 84 GLY A C 1
ATOM 635 O O . GLY A 1 84 ? -9.160 -7.518 34.465 1.00 92.19 84 GLY A O 1
ATOM 636 N N . GLN A 1 85 ? -7.253 -7.781 33.321 1.00 94.88 85 GLN A N 1
ATOM 637 C CA . GLN A 1 85 ? -6.376 -7.972 34.491 1.00 94.88 85 GLN A CA 1
ATOM 638 C C . GLN A 1 85 ? -5.743 -6.671 35.015 1.00 94.88 85 GLN A C 1
ATOM 640 O O . GLN A 1 85 ? -4.747 -6.710 35.734 1.00 94.88 85 GLN A O 1
ATOM 645 N N . GLN A 1 86 ? -6.318 -5.504 34.707 1.00 93.88 86 GLN A N 1
ATOM 646 C CA . GLN A 1 86 ? -5.766 -4.191 35.082 1.00 93.88 86 GLN A CA 1
ATOM 647 C C . GLN A 1 86 ? -5.505 -4.062 36.593 1.00 93.88 86 GLN A C 1
ATOM 649 O O . GLN A 1 86 ? -4.451 -3.587 37.006 1.00 93.88 86 GLN A O 1
ATOM 654 N N . GLN A 1 87 ? -6.425 -4.550 37.434 1.00 94.94 87 GLN A N 1
ATOM 655 C CA . GLN A 1 87 ? -6.259 -4.529 38.894 1.00 94.94 87 GLN A CA 1
ATOM 656 C C . GLN A 1 87 ? -5.139 -5.462 39.373 1.00 94.94 87 GLN A C 1
ATOM 658 O O . GLN A 1 87 ? -4.448 -5.145 40.340 1.00 94.94 87 GLN A O 1
ATOM 663 N N . THR A 1 88 ? -4.948 -6.598 38.699 1.00 96.81 88 THR A N 1
ATOM 664 C CA . THR A 1 88 ? -3.867 -7.546 38.993 1.00 96.81 88 THR A CA 1
ATOM 665 C C . THR A 1 88 ? -2.515 -6.925 38.650 1.00 96.81 88 THR A C 1
ATOM 667 O O . THR A 1 88 ? -1.629 -6.906 39.502 1.00 96.81 88 THR A O 1
ATOM 670 N N . LEU A 1 89 ? -2.393 -6.333 37.455 1.00 96.50 89 LEU A N 1
ATOM 671 C CA . LEU A 1 89 ? -1.204 -5.596 37.015 1.00 96.50 89 LEU A CA 1
ATOM 672 C C . LEU A 1 89 ? -0.866 -4.450 37.977 1.00 96.50 89 LEU A C 1
ATOM 674 O O . LEU A 1 89 ? 0.269 -4.337 38.432 1.00 96.50 89 LEU A O 1
ATOM 678 N N . GLN A 1 90 ? -1.866 -3.659 38.378 1.00 95.50 90 GLN A N 1
ATOM 679 C CA . GLN A 1 90 ? -1.712 -2.605 39.383 1.00 95.50 90 GLN A CA 1
ATOM 680 C C . GLN A 1 90 ? -1.194 -3.154 40.722 1.00 95.50 90 GLN A C 1
ATOM 682 O O . GLN A 1 90 ? -0.257 -2.603 41.292 1.00 95.50 90 GLN A O 1
ATOM 687 N N . ALA A 1 91 ? -1.790 -4.234 41.239 1.00 96.31 91 ALA A N 1
ATOM 688 C CA . ALA A 1 91 ? -1.399 -4.824 42.522 1.00 96.31 91 ALA A CA 1
ATOM 689 C C . ALA A 1 91 ? 0.020 -5.416 42.502 1.00 96.31 91 ALA A C 1
ATOM 691 O O . ALA A 1 91 ? 0.663 -5.511 43.548 1.00 96.31 91 ALA A O 1
ATOM 692 N N . GLN A 1 92 ? 0.495 -5.813 41.323 1.00 96.31 92 GLN A N 1
ATOM 693 C CA . GLN A 1 92 ? 1.842 -6.333 41.093 1.00 96.31 92 GLN A CA 1
ATOM 694 C C . GLN A 1 92 ? 2.845 -5.242 40.697 1.00 96.31 92 GLN A C 1
ATOM 696 O O . GLN A 1 92 ? 4.019 -5.556 40.508 1.00 96.31 92 GLN A O 1
ATOM 701 N N . SER A 1 93 ? 2.415 -3.977 40.603 1.00 96.94 93 SER A N 1
ATOM 702 C CA . SER A 1 93 ? 3.220 -2.866 40.085 1.00 96.94 93 SER A CA 1
ATOM 703 C C . SER A 1 93 ? 3.822 -3.189 38.717 1.00 96.94 93 SER A C 1
ATOM 705 O O . SER A 1 93 ? 5.034 -3.089 38.512 1.00 96.94 93 SER A O 1
ATOM 707 N N . GLN A 1 94 ? 2.975 -3.640 37.796 1.00 97.31 94 GLN A N 1
ATOM 708 C CA . GLN A 1 94 ? 3.351 -4.011 36.439 1.00 97.31 94 GLN A CA 1
ATOM 709 C C . GLN A 1 94 ? 2.482 -3.304 35.397 1.00 97.31 94 GLN A C 1
ATOM 711 O O . GLN A 1 94 ? 1.352 -2.886 35.662 1.00 97.31 94 GLN A O 1
ATOM 716 N N . VAL A 1 95 ? 3.032 -3.203 34.193 1.00 98.25 95 VAL A N 1
ATOM 717 C CA . VAL A 1 95 ? 2.329 -2.886 32.947 1.00 98.25 95 VAL A CA 1
ATOM 718 C C . VAL A 1 95 ? 2.652 -3.958 31.915 1.00 98.25 95 VAL A C 1
ATOM 720 O O . VAL A 1 95 ? 3.684 -4.623 32.007 1.00 98.25 95 VAL A O 1
ATOM 723 N N . PHE A 1 96 ? 1.770 -4.135 30.941 1.00 98.56 96 PHE A N 1
ATOM 724 C CA . PHE A 1 96 ? 1.954 -5.079 29.846 1.00 98.56 96 PHE A CA 1
ATOM 725 C C . PHE A 1 96 ? 2.084 -4.325 28.524 1.00 98.56 96 PHE A C 1
ATOM 727 O O . PHE A 1 96 ? 1.198 -3.541 28.174 1.00 98.56 96 PHE A O 1
ATOM 734 N N . LEU A 1 97 ? 3.190 -4.548 27.814 1.00 98.62 97 LEU A N 1
ATOM 735 C CA . LEU A 1 97 ? 3.524 -3.837 26.581 1.00 98.62 97 LEU A CA 1
ATOM 736 C C . LEU A 1 97 ? 3.659 -4.801 25.405 1.00 98.62 97 LEU A C 1
ATOM 738 O O . LEU A 1 97 ? 4.232 -5.882 25.540 1.00 98.62 97 LEU A O 1
ATOM 742 N N . MET A 1 98 ? 3.140 -4.384 24.254 1.00 98.31 98 MET A N 1
ATOM 743 C CA . MET A 1 98 ? 3.193 -5.102 22.975 1.00 98.31 98 MET A CA 1
ATOM 744 C C . MET A 1 98 ? 3.635 -4.158 21.859 1.00 98.31 98 MET A C 1
ATOM 746 O O . MET A 1 98 ? 3.561 -2.944 22.017 1.00 98.31 98 MET A O 1
ATOM 750 N N . LEU A 1 99 ? 4.027 -4.690 20.703 1.00 98.44 99 LEU A N 1
ATOM 751 C CA . LEU A 1 99 ? 4.196 -3.877 19.493 1.00 98.44 99 LEU A CA 1
ATOM 752 C C . LEU A 1 99 ? 2.854 -3.668 18.776 1.00 98.44 99 LEU A C 1
ATOM 754 O O . LEU A 1 99 ? 1.933 -4.480 18.897 1.00 98.44 99 LEU A O 1
ATOM 758 N N . ASN A 1 100 ? 2.755 -2.593 17.995 1.00 98.06 100 ASN A N 1
ATOM 759 C CA . ASN A 1 100 ? 1.594 -2.269 17.161 1.00 98.06 100 ASN A CA 1
ATOM 760 C C . ASN A 1 100 ? 1.083 -3.475 16.340 1.00 98.06 100 ASN A C 1
ATOM 762 O O . ASN A 1 100 ? 1.855 -4.173 15.679 1.00 98.06 100 ASN A O 1
ATOM 766 N N . GLY A 1 101 ? -0.225 -3.742 16.390 1.00 95.62 101 GLY A N 1
ATOM 767 C CA . GLY A 1 101 ? -0.875 -4.842 15.666 1.00 95.62 101 GLY A CA 1
ATOM 768 C C . GLY A 1 101 ? -0.525 -6.274 16.116 1.00 95.62 101 GLY A C 1
ATOM 769 O O . GLY A 1 101 ? -1.069 -7.231 15.541 1.00 95.62 101 GLY A O 1
ATOM 770 N N . LYS A 1 102 ? 0.352 -6.459 17.116 1.00 96.50 102 LYS A N 1
ATOM 771 C CA . LYS A 1 102 ? 0.706 -7.772 17.688 1.00 96.50 102 LYS A CA 1
ATOM 772 C C . LYS A 1 102 ? -0.263 -8.179 18.802 1.00 96.50 102 LYS A C 1
ATOM 774 O O . LYS A 1 102 ? -0.932 -7.346 19.400 1.00 96.50 102 LYS A O 1
ATOM 779 N N . ASN A 1 103 ? -0.337 -9.483 19.067 1.00 96.56 103 ASN A N 1
ATOM 780 C CA . ASN A 1 103 ? -1.178 -10.052 20.128 1.00 96.56 103 ASN A CA 1
ATOM 781 C C . ASN A 1 103 ? -0.361 -10.538 21.336 1.00 96.56 103 ASN A C 1
ATOM 783 O O . ASN A 1 103 ? -0.935 -11.087 22.272 1.00 96.56 103 ASN A O 1
ATOM 787 N N . GLU A 1 104 ? 0.962 -10.402 21.300 1.00 97.69 104 GLU A N 1
ATOM 788 C CA . GLU A 1 104 ? 1.878 -10.932 22.307 1.00 97.69 104 GLU A CA 1
ATOM 789 C C . GLU A 1 104 ? 2.791 -9.826 22.817 1.00 97.69 104 GLU A C 1
ATOM 791 O O . GLU A 1 104 ? 3.159 -8.914 22.071 1.00 97.69 104 GLU A O 1
ATOM 796 N N . GLY A 1 105 ? 3.126 -9.906 24.101 1.00 98.06 105 GLY A N 1
ATOM 797 C CA . GLY A 1 105 ? 3.862 -8.865 24.800 1.00 98.06 105 GLY A CA 1
ATOM 798 C C . GLY A 1 105 ? 4.582 -9.361 26.040 1.00 98.06 105 GLY A C 1
ATOM 799 O O . GLY A 1 105 ? 4.574 -10.553 26.358 1.00 98.06 105 GLY A O 1
ATOM 800 N N . LEU A 1 106 ? 5.171 -8.410 26.757 1.00 98.50 106 LEU A N 1
ATOM 801 C CA . LEU A 1 106 ? 5.964 -8.638 27.960 1.00 98.50 106 LEU A CA 1
ATOM 802 C C . LEU A 1 106 ? 5.465 -7.769 29.118 1.00 98.50 106 LEU A C 1
ATOM 804 O O . LEU A 1 106 ? 4.908 -6.684 28.929 1.00 98.50 106 LEU A O 1
ATOM 808 N N . TYR A 1 107 ? 5.688 -8.254 30.337 1.00 98.31 107 TYR A N 1
ATOM 809 C CA . TYR A 1 107 ? 5.399 -7.520 31.566 1.00 98.31 107 TYR A CA 1
ATOM 810 C C . TYR A 1 107 ? 6.605 -6.685 31.978 1.00 98.31 107 TYR A C 1
ATOM 812 O O . TYR A 1 107 ? 7.717 -7.207 32.045 1.00 98.31 107 TYR A O 1
ATOM 820 N N . PHE A 1 108 ? 6.377 -5.431 32.351 1.00 98.00 108 PHE A N 1
ATOM 821 C CA . PHE A 1 108 ? 7.411 -4.524 32.839 1.00 98.00 108 PHE A CA 1
ATOM 822 C C . PHE A 1 108 ? 7.046 -3.976 34.219 1.00 98.00 108 PHE A C 1
ATOM 824 O O . PHE A 1 108 ? 5.874 -3.686 34.470 1.00 98.00 108 PHE A O 1
ATOM 831 N N . PRO A 1 109 ? 8.021 -3.819 35.133 1.00 96.81 109 PRO A N 1
ATOM 832 C CA . PRO A 1 109 ? 7.786 -3.200 36.429 1.00 96.81 109 PRO A CA 1
ATOM 833 C C . PRO A 1 109 ? 7.459 -1.716 36.248 1.00 96.81 109 PRO A C 1
ATOM 835 O O . PRO A 1 109 ? 8.263 -0.972 35.685 1.00 96.81 109 PRO A O 1
ATOM 838 N N . TRP A 1 110 ? 6.317 -1.282 36.775 1.00 96.88 110 TRP A N 1
ATOM 839 C CA . TRP A 1 110 ? 5.834 0.092 36.684 1.00 96.88 110 TRP A CA 1
ATOM 840 C C . TRP A 1 110 ? 4.949 0.460 37.880 1.00 96.88 110 TRP A C 1
ATOM 842 O O . TRP A 1 110 ? 3.950 -0.197 38.187 1.00 96.88 110 TRP A O 1
ATOM 852 N N . THR A 1 111 ? 5.326 1.533 38.561 1.00 93.50 111 THR A N 1
ATOM 853 C CA . THR A 1 111 ? 4.697 2.050 39.778 1.00 93.50 111 THR A CA 1
ATOM 854 C C . THR A 1 111 ? 4.009 3.383 39.511 1.00 93.50 111 THR A C 1
ATOM 856 O O . THR A 1 111 ? 4.350 4.093 38.571 1.00 93.50 111 THR A O 1
ATOM 859 N N . ASP A 1 112 ? 3.094 3.782 40.396 1.00 89.56 112 ASP A N 1
ATOM 860 C CA . ASP A 1 112 ? 2.361 5.052 40.261 1.00 89.56 112 ASP A CA 1
ATOM 861 C C . ASP A 1 112 ? 3.263 6.300 40.356 1.00 89.56 112 ASP A C 1
ATOM 863 O O . ASP A 1 112 ? 2.817 7.414 40.091 1.00 89.56 112 ASP A O 1
ATOM 867 N N . THR A 1 113 ? 4.526 6.123 40.753 1.00 90.56 113 THR A N 1
ATOM 868 C CA . THR A 1 113 ? 5.542 7.180 40.828 1.00 90.56 113 THR A CA 1
ATOM 869 C C . THR A 1 113 ? 6.487 7.215 39.629 1.00 90.56 113 THR A C 1
ATOM 871 O O . THR A 1 113 ? 7.272 8.155 39.533 1.00 90.56 113 THR A O 1
ATOM 874 N N . ASP A 1 114 ? 6.468 6.204 38.754 1.00 93.25 114 ASP A N 1
ATOM 875 C CA . ASP A 1 114 ? 7.317 6.191 37.560 1.00 93.25 114 ASP A CA 1
ATOM 876 C C . ASP A 1 114 ? 6.805 7.219 36.530 1.00 93.25 114 ASP A C 1
ATOM 878 O O . ASP A 1 114 ? 5.601 7.363 36.313 1.00 93.25 114 ASP A O 1
ATOM 882 N N . THR A 1 115 ? 7.729 7.943 35.889 1.00 94.25 115 THR A N 1
ATOM 883 C CA . THR A 1 115 ? 7.424 8.982 34.881 1.00 94.25 115 THR A CA 1
ATOM 884 C C . THR A 1 115 ? 8.157 8.782 33.550 1.00 94.25 115 THR A C 1
ATOM 886 O O . THR A 1 115 ? 7.967 9.557 32.619 1.00 94.25 115 THR A O 1
ATOM 889 N N . CYS A 1 116 ? 8.990 7.746 33.455 1.00 95.50 116 CYS A N 1
ATOM 890 C CA . CYS A 1 116 ? 9.925 7.488 32.357 1.00 95.50 116 CYS A CA 1
ATOM 891 C C . CYS A 1 116 ? 9.284 6.655 31.242 1.00 95.50 116 CYS A C 1
ATOM 893 O O . CYS A 1 116 ? 9.583 5.470 31.081 1.00 95.50 116 CYS A O 1
ATOM 895 N N . LEU A 1 117 ? 8.313 7.249 30.541 1.00 96.38 117 LEU A N 1
ATOM 896 C CA . LEU A 1 117 ? 7.556 6.556 29.495 1.00 96.38 117 LEU A CA 1
ATOM 897 C C . LEU A 1 117 ? 8.420 6.180 28.292 1.00 96.38 117 LEU A C 1
ATOM 899 O O . LEU A 1 117 ? 8.263 5.072 27.783 1.00 96.38 117 LEU A O 1
ATOM 903 N N . LEU A 1 118 ? 9.300 7.081 27.841 1.00 96.62 118 LEU A N 1
ATOM 904 C CA . LEU A 1 118 ? 10.164 6.827 26.690 1.00 96.62 118 LEU A CA 1
ATOM 905 C C . LEU A 1 118 ? 11.107 5.659 26.985 1.00 96.62 118 LEU A C 1
ATOM 907 O O . LEU A 1 118 ? 11.121 4.693 26.237 1.00 96.62 118 LEU A O 1
ATOM 911 N N . GLU A 1 119 ? 11.800 5.686 28.120 1.00 97.00 119 GLU A N 1
ATOM 912 C CA . GLU A 1 119 ? 12.793 4.673 28.493 1.00 97.00 119 GLU A CA 1
ATOM 913 C C . GLU A 1 119 ? 12.147 3.293 28.702 1.00 97.00 119 GLU A C 1
ATOM 915 O O . GLU A 1 119 ? 12.720 2.256 28.347 1.00 97.00 119 GLU A O 1
ATOM 920 N N . LEU A 1 120 ? 10.924 3.264 29.246 1.00 97.75 120 LEU A N 1
ATOM 921 C CA . LEU A 1 120 ? 10.107 2.054 29.315 1.00 97.75 120 LEU A CA 1
ATOM 922 C C . LEU A 1 120 ? 9.752 1.545 27.909 1.00 97.75 120 LEU A C 1
ATOM 924 O O . LEU A 1 120 ? 9.903 0.353 27.637 1.00 97.75 120 LEU A O 1
ATOM 928 N N . ALA A 1 121 ? 9.257 2.427 27.037 1.00 98.00 121 ALA A N 1
ATOM 929 C CA . ALA A 1 121 ? 8.826 2.074 25.688 1.00 98.00 121 ALA A CA 1
ATOM 930 C C . ALA A 1 121 ? 9.998 1.613 24.810 1.00 98.00 121 ALA A C 1
ATOM 932 O O . ALA A 1 121 ? 9.840 0.632 24.092 1.00 98.00 121 ALA A O 1
ATOM 933 N N . GLU A 1 122 ? 11.168 2.247 24.905 1.00 98.00 122 GLU A N 1
ATOM 934 C CA . GLU A 1 122 ? 12.404 1.856 24.213 1.00 98.00 122 GLU A CA 1
ATOM 935 C C . GLU A 1 122 ? 12.851 0.465 24.644 1.00 98.00 122 GLU A C 1
ATOM 937 O O . GLU A 1 122 ? 13.051 -0.418 23.809 1.00 98.00 122 GLU A O 1
ATOM 942 N N . THR A 1 123 ? 12.922 0.238 25.959 1.00 97.56 123 THR A N 1
ATOM 943 C CA . THR A 1 123 ? 13.262 -1.077 26.514 1.00 97.56 123 THR A CA 1
ATOM 944 C C . THR A 1 123 ? 12.291 -2.141 26.009 1.00 97.56 123 THR A C 1
ATOM 946 O O . THR A 1 123 ? 12.710 -3.221 25.588 1.00 97.56 123 THR A O 1
ATOM 949 N N . ALA A 1 124 ? 10.989 -1.846 26.042 1.00 98.25 124 ALA A N 1
ATOM 950 C CA . ALA A 1 124 ? 9.967 -2.771 25.588 1.00 98.25 124 ALA A CA 1
ATOM 951 C C . ALA A 1 124 ? 10.055 -3.032 24.085 1.00 98.25 124 ALA A C 1
ATOM 953 O O . ALA A 1 124 ? 10.029 -4.191 23.685 1.00 98.25 124 ALA A O 1
ATOM 954 N N . ALA A 1 125 ? 10.211 -1.994 23.263 1.00 98.06 125 ALA A N 1
ATOM 955 C CA . ALA A 1 125 ? 10.334 -2.118 21.817 1.00 98.06 125 ALA A CA 1
ATOM 956 C C . ALA A 1 125 ? 11.494 -3.045 21.443 1.00 98.06 125 ALA A C 1
ATOM 958 O O . ALA A 1 125 ? 11.291 -4.013 20.712 1.00 98.06 125 ALA A O 1
ATOM 959 N N . LEU A 1 126 ? 12.678 -2.805 22.012 1.00 97.62 126 LEU A N 1
ATOM 960 C CA . LEU A 1 126 ? 13.878 -3.603 21.755 1.00 97.62 126 LEU A CA 1
ATOM 961 C C . LEU A 1 126 ? 13.706 -5.062 22.201 1.00 97.62 126 LEU A C 1
ATOM 963 O O . LEU A 1 126 ? 14.017 -5.977 21.442 1.00 97.62 126 LEU A O 1
ATOM 967 N N . GLN A 1 127 ? 13.171 -5.303 23.404 1.00 97.38 127 GLN A N 1
ATOM 968 C CA . GLN A 1 127 ? 12.955 -6.670 23.907 1.00 97.38 127 GLN A CA 1
ATOM 969 C C . GLN A 1 127 ? 11.845 -7.420 23.161 1.00 97.38 127 GLN A C 1
ATOM 971 O O . GLN A 1 127 ? 11.871 -8.645 23.097 1.00 97.38 127 GLN A O 1
ATOM 976 N N . LEU A 1 128 ? 10.892 -6.698 22.571 1.00 97.31 128 LEU A N 1
ATOM 977 C CA . LEU A 1 128 ? 9.852 -7.256 21.704 1.00 97.31 128 LEU A CA 1
ATOM 978 C C . LEU A 1 128 ? 10.313 -7.425 20.245 1.00 97.31 128 LEU A C 1
ATOM 980 O O . LEU A 1 128 ? 9.531 -7.888 19.415 1.00 97.31 128 LEU A O 1
ATOM 984 N N . GLY A 1 129 ? 11.565 -7.076 19.930 1.00 95.19 129 GLY A N 1
ATOM 985 C CA . GLY A 1 129 ? 12.181 -7.299 18.622 1.00 95.19 129 GLY A CA 1
ATOM 986 C C . GLY A 1 129 ? 12.010 -6.163 17.611 1.00 95.19 129 GLY A C 1
ATOM 987 O O . GLY A 1 129 ? 12.149 -6.410 16.416 1.00 95.19 129 GLY A O 1
ATOM 988 N N . ALA A 1 130 ? 11.700 -4.939 18.047 1.00 95.75 130 ALA A N 1
ATOM 989 C CA . ALA A 1 130 ? 11.785 -3.767 17.177 1.00 95.75 130 ALA A CA 1
ATOM 990 C C . ALA A 1 130 ? 13.249 -3.433 16.845 1.00 95.75 130 ALA A C 1
ATOM 992 O O . ALA A 1 130 ? 14.144 -3.601 17.675 1.00 95.75 130 ALA A O 1
ATOM 993 N N . GLU A 1 131 ? 13.488 -2.935 15.633 1.00 92.00 131 GLU A N 1
ATOM 994 C CA . GLU A 1 131 ? 14.826 -2.577 15.167 1.00 92.00 131 GLU A CA 1
ATOM 995 C C . GLU A 1 131 ? 15.361 -1.338 15.895 1.00 92.00 131 GLU A C 1
ATOM 997 O O . GLU A 1 131 ? 14.716 -0.287 15.919 1.00 92.00 131 GLU A O 1
ATOM 1002 N N . ALA A 1 132 ? 16.558 -1.455 16.478 1.00 94.12 132 ALA A N 1
ATOM 1003 C CA . ALA A 1 132 ? 17.155 -0.397 17.291 1.00 94.12 132 ALA A CA 1
ATOM 1004 C C . ALA A 1 132 ? 17.331 0.920 16.519 1.00 94.12 132 ALA A C 1
ATOM 1006 O O . ALA A 1 132 ? 17.092 1.992 17.069 1.00 94.12 132 ALA A O 1
ATOM 1007 N N . ASP A 1 133 ? 17.670 0.833 15.236 1.00 92.38 133 ASP A N 1
ATOM 1008 C CA . ASP A 1 133 ? 17.886 1.983 14.353 1.00 92.38 133 ASP A CA 1
ATOM 1009 C C . ASP A 1 133 ? 16.606 2.740 14.005 1.00 92.38 133 ASP A C 1
ATOM 1011 O O . ASP A 1 133 ? 16.661 3.891 13.589 1.00 92.38 133 ASP A O 1
ATOM 1015 N N . LEU A 1 134 ? 15.445 2.115 14.206 1.00 94.00 134 LEU A N 1
ATOM 1016 C CA . LEU A 1 134 ? 14.148 2.762 14.037 1.00 94.00 134 LEU A CA 1
ATOM 1017 C C . LEU A 1 134 ? 13.586 3.267 15.368 1.00 94.00 134 LEU A C 1
ATOM 1019 O O . LEU A 1 134 ? 12.826 4.234 15.384 1.00 94.00 134 LEU A O 1
ATOM 1023 N N . VAL A 1 135 ? 13.961 2.637 16.487 1.00 96.06 135 VAL A N 1
ATOM 1024 C CA . VAL A 1 135 ? 13.555 3.052 17.839 1.00 96.06 135 VAL A CA 1
ATOM 1025 C C . VAL A 1 135 ? 14.092 4.445 18.178 1.00 96.06 135 VAL A C 1
ATOM 1027 O O . VAL A 1 135 ? 13.353 5.252 18.742 1.00 96.06 135 VAL A O 1
ATOM 1030 N N . VAL A 1 136 ? 15.329 4.761 17.776 1.00 94.38 136 VAL A N 1
ATOM 1031 C CA . VAL A 1 136 ? 15.969 6.068 18.043 1.00 94.38 136 VAL A CA 1
ATOM 1032 C C . VAL A 1 136 ? 15.252 7.256 17.397 1.00 94.38 136 VAL A C 1
ATOM 1034 O O . VAL A 1 136 ? 15.390 8.381 17.867 1.00 94.38 136 VAL A O 1
ATOM 1037 N N . ASN A 1 137 ? 14.439 7.015 16.365 1.00 93.75 137 ASN A N 1
ATOM 1038 C CA . ASN A 1 137 ? 13.649 8.053 15.697 1.00 93.75 137 ASN A CA 1
ATOM 1039 C C . ASN A 1 137 ? 12.441 8.515 16.534 1.00 93.75 137 ASN A C 1
ATOM 1041 O O . ASN A 1 137 ? 11.781 9.505 16.210 1.00 93.75 137 ASN A O 1
ATOM 1045 N N . GLY A 1 138 ? 12.146 7.796 17.618 1.00 94.81 138 GLY A N 1
ATOM 1046 C CA . GLY A 1 138 ? 11.113 8.125 18.584 1.00 94.81 138 GLY A CA 1
ATOM 1047 C C . GLY A 1 138 ? 9.945 7.145 18.582 1.00 94.81 138 GLY A C 1
ATOM 1048 O O . GLY A 1 138 ? 9.645 6.455 17.603 1.00 94.81 138 GLY A O 1
ATOM 1049 N N . LEU A 1 139 ? 9.262 7.110 19.724 1.00 97.31 139 LEU A N 1
ATOM 1050 C CA . LEU A 1 139 ? 8.199 6.159 20.025 1.00 97.31 139 LEU A CA 1
ATOM 1051 C C . LEU A 1 139 ? 6.920 6.862 20.469 1.00 97.31 139 LEU A C 1
ATOM 1053 O O . LEU A 1 139 ? 6.939 7.984 20.981 1.00 97.31 139 LEU A O 1
ATOM 1057 N N . ARG A 1 140 ? 5.803 6.151 20.327 1.00 97.00 140 ARG A N 1
ATOM 1058 C CA . ARG A 1 140 ? 4.489 6.514 20.863 1.00 97.00 140 ARG A CA 1
ATOM 1059 C C . ARG A 1 140 ? 3.913 5.331 21.646 1.00 97.00 140 ARG A C 1
ATOM 1061 O O . ARG A 1 140 ? 4.169 4.176 21.305 1.00 97.00 140 ARG A O 1
ATOM 1068 N N . LEU A 1 141 ? 3.104 5.612 22.667 1.00 97.81 141 LEU A N 1
ATOM 1069 C CA . LEU A 1 141 ? 2.319 4.600 23.381 1.00 97.81 141 LEU A CA 1
ATOM 1070 C C . LEU A 1 141 ? 0.837 4.759 23.062 1.00 97.81 141 LEU A C 1
ATOM 1072 O O . LEU A 1 141 ? 0.330 5.876 22.998 1.00 97.81 141 LEU A O 1
ATOM 1076 N N . PHE A 1 142 ? 0.143 3.640 22.882 1.00 97.75 142 PHE A N 1
ATOM 1077 C CA . PHE A 1 142 ? -1.286 3.602 22.582 1.00 97.75 142 PHE A CA 1
ATOM 1078 C C . PHE A 1 142 ? -2.010 2.601 23.479 1.00 97.75 142 PHE A C 1
ATOM 1080 O O . PHE A 1 142 ? -1.506 1.514 23.759 1.00 97.75 142 PHE A O 1
ATOM 1087 N N . SER A 1 143 ? -3.214 2.949 23.922 1.00 96.00 143 SER A N 1
ATOM 1088 C CA . SER A 1 143 ? -4.085 2.050 24.674 1.00 96.00 143 SER A CA 1
ATOM 1089 C C . SER A 1 143 ? -4.573 0.889 23.803 1.00 96.00 143 SER A C 1
ATOM 1091 O O . SER A 1 143 ? -4.394 0.857 22.585 1.00 96.00 143 SER A O 1
ATOM 1093 N N . THR A 1 144 ? -5.247 -0.076 24.420 1.00 94.81 144 THR A N 1
ATOM 1094 C CA . THR A 1 144 ? -5.918 -1.172 23.704 1.00 94.81 144 THR A CA 1
ATOM 1095 C C . THR A 1 144 ? -7.045 -0.711 22.775 1.00 94.81 144 THR A C 1
ATOM 1097 O O . THR A 1 144 ? -7.428 -1.467 21.885 1.00 94.81 144 THR A O 1
ATOM 1100 N N . ASP A 1 145 ? -7.539 0.520 22.945 1.00 93.38 145 ASP A N 1
ATOM 1101 C CA . ASP A 1 145 ? -8.580 1.138 22.108 1.00 93.38 145 ASP A CA 1
ATOM 1102 C C . ASP A 1 145 ? -8.000 2.008 20.977 1.00 93.38 145 ASP A C 1
ATOM 1104 O O . ASP A 1 145 ? -8.737 2.743 20.303 1.00 93.38 145 ASP A O 1
ATOM 1108 N N . GLY A 1 146 ? -6.678 1.954 20.780 1.00 94.94 146 GLY A N 1
ATOM 1109 C CA . GLY A 1 146 ? -5.978 2.726 19.758 1.00 94.94 146 GLY A CA 1
ATOM 1110 C C . GLY A 1 146 ? -5.999 4.228 20.022 1.00 94.94 146 GLY A C 1
ATOM 1111 O O . GLY A 1 146 ? -6.044 5.012 19.077 1.00 94.94 146 GLY A O 1
ATOM 1112 N N . LEU A 1 147 ? -5.993 4.634 21.295 1.00 94.44 147 LEU A N 1
ATOM 1113 C CA . LEU A 1 147 ? -5.878 6.036 21.701 1.00 94.44 147 LEU A CA 1
ATOM 1114 C C . LEU A 1 147 ? -4.474 6.317 22.255 1.00 94.44 147 LEU A C 1
ATOM 1116 O O . LEU A 1 147 ? -3.955 5.467 22.981 1.00 94.44 147 LEU A O 1
ATOM 1120 N N . PRO A 1 148 ? -3.867 7.480 21.964 1.00 95.50 148 PRO A N 1
ATOM 1121 C CA . PRO A 1 148 ? -2.556 7.833 22.498 1.00 95.50 148 PRO A CA 1
ATOM 1122 C C . PRO A 1 148 ? -2.526 7.822 24.030 1.00 95.50 148 PRO A C 1
ATOM 1124 O O . PRO A 1 148 ? -3.477 8.250 24.683 1.00 95.50 148 PRO A O 1
ATOM 1127 N N . ILE A 1 149 ? -1.409 7.365 24.587 1.00 96.06 149 ILE A N 1
ATOM 1128 C CA . ILE A 1 149 ? -1.042 7.489 25.997 1.00 96.06 149 ILE A CA 1
ATOM 1129 C C . ILE A 1 149 ? 0.127 8.469 26.048 1.00 96.06 149 ILE A C 1
ATOM 1131 O O . ILE A 1 149 ? 1.242 8.149 25.636 1.00 96.06 149 ILE A O 1
ATOM 1135 N N . LEU A 1 150 ? -0.152 9.674 26.526 1.00 92.38 150 LEU A N 1
ATOM 1136 C CA . LEU A 1 150 ? 0.771 10.805 26.564 1.00 92.38 150 LEU A CA 1
ATOM 1137 C C . LEU A 1 150 ? 1.388 10.992 27.952 1.00 92.38 150 LEU A C 1
ATOM 1139 O O . LEU A 1 150 ? 2.429 11.632 28.083 1.00 92.38 150 LEU A O 1
ATOM 1143 N N . THR A 1 151 ? 0.753 10.456 28.999 1.00 94.62 151 THR A N 1
ATOM 1144 C CA . THR A 1 151 ? 1.188 10.666 30.386 1.00 94.62 151 THR A CA 1
ATOM 1145 C C . THR A 1 151 ? 1.317 9.373 31.187 1.00 94.62 151 THR A C 1
ATOM 1147 O O . THR A 1 151 ? 0.661 8.362 30.932 1.00 94.62 151 THR A O 1
ATOM 1150 N N . ALA A 1 152 ? 2.174 9.413 32.210 1.00 95.12 152 ALA A N 1
ATOM 1151 C CA . ALA A 1 152 ? 2.332 8.312 33.156 1.00 95.12 152 ALA A CA 1
ATOM 1152 C C . ALA A 1 152 ? 1.022 7.985 33.892 1.00 95.12 152 ALA A C 1
ATOM 1154 O O . ALA A 1 152 ? 0.754 6.823 34.185 1.00 95.12 152 ALA A O 1
ATOM 1155 N N . GLU A 1 153 ? 0.185 8.993 34.158 1.00 95.75 153 GLU A N 1
ATOM 1156 C CA . GLU A 1 153 ? -1.138 8.817 34.766 1.00 95.75 153 GLU A CA 1
ATOM 1157 C C . GLU A 1 153 ? -2.074 8.001 33.864 1.00 95.75 153 GLU A C 1
ATOM 1159 O O . GLU A 1 153 ? -2.730 7.071 34.334 1.00 95.75 153 GLU A O 1
ATOM 1164 N N . GLU A 1 154 ? -2.080 8.280 32.560 1.00 96.19 154 GLU A N 1
ATOM 1165 C CA . GLU A 1 154 ? -2.848 7.500 31.586 1.00 96.19 154 GLU A CA 1
ATOM 1166 C C . GLU A 1 154 ? -2.349 6.053 31.506 1.00 96.19 154 GLU A C 1
ATOM 1168 O O . GLU A 1 154 ? -3.162 5.128 31.554 1.00 96.19 154 GLU A O 1
ATOM 1173 N N . LEU A 1 155 ? -1.028 5.823 31.474 1.00 97.12 155 LEU A N 1
ATOM 1174 C CA . LEU A 1 155 ? -0.482 4.460 31.508 1.00 97.12 155 LEU A CA 1
ATOM 1175 C C . LEU A 1 155 ? -0.844 3.736 32.815 1.00 97.12 155 LEU A C 1
ATOM 1177 O O . LEU A 1 155 ? -1.200 2.556 32.789 1.00 97.12 155 LEU A O 1
ATOM 1181 N N . ASN A 1 156 ? -0.815 4.439 33.952 1.00 95.56 156 ASN A N 1
ATOM 1182 C CA . ASN A 1 156 ? -1.222 3.902 35.252 1.00 95.56 156 ASN A CA 1
ATOM 1183 C C . ASN A 1 156 ? -2.697 3.481 35.275 1.00 95.56 156 ASN A C 1
ATOM 1185 O O . ASN A 1 156 ? -3.038 2.480 35.908 1.00 95.56 156 ASN A O 1
ATOM 1189 N N . ALA A 1 157 ? -3.566 4.214 34.579 1.00 94.62 157 ALA A N 1
ATOM 1190 C CA . ALA A 1 157 ? -4.976 3.867 34.456 1.00 94.62 157 ALA A CA 1
ATOM 1191 C C . ALA A 1 157 ? -5.204 2.673 33.513 1.00 94.62 157 ALA A C 1
ATOM 1193 O O . ALA A 1 157 ? -6.004 1.790 33.818 1.00 94.62 157 ALA A O 1
ATOM 1194 N N . GLN A 1 158 ? -4.498 2.632 32.379 1.00 94.94 158 GLN A N 1
ATOM 1195 C CA . GLN A 1 158 ? -4.713 1.632 31.325 1.00 94.94 158 GLN A CA 1
ATOM 1196 C C . GLN A 1 158 ? -4.048 0.284 31.624 1.00 94.94 158 GLN A C 1
ATOM 1198 O O . GLN A 1 158 ? -4.624 -0.768 31.341 1.00 94.94 158 GLN A O 1
ATOM 1203 N N . ARG A 1 159 ? -2.832 0.309 32.188 1.00 96.94 159 ARG A N 1
ATOM 1204 C CA . ARG A 1 159 ? -1.933 -0.827 32.488 1.00 96.94 159 ARG A CA 1
ATOM 1205 C C . ARG A 1 159 ? -1.489 -1.690 31.304 1.00 96.94 159 ARG A C 1
ATOM 1207 O O . ARG A 1 159 ? -0.521 -2.434 31.442 1.00 96.94 159 ARG A O 1
ATOM 1214 N N . ILE A 1 160 ? -2.162 -1.597 30.165 1.00 97.94 160 ILE A N 1
ATOM 1215 C CA . ILE A 1 160 ? -1.860 -2.319 28.932 1.00 97.94 160 ILE A CA 1
ATOM 1216 C C . ILE A 1 160 ? -1.673 -1.290 27.821 1.00 97.94 160 ILE A C 1
ATOM 1218 O O . ILE A 1 160 ? -2.547 -0.443 27.625 1.00 97.94 160 ILE A O 1
ATOM 1222 N N . ALA A 1 161 ? -0.562 -1.368 27.091 1.00 98.12 161 ALA A N 1
ATOM 1223 C CA . ALA A 1 161 ? -0.288 -0.454 25.989 1.00 98.12 161 ALA A CA 1
ATOM 1224 C C . ALA A 1 161 ? 0.460 -1.124 24.828 1.00 98.12 161 ALA A C 1
ATOM 1226 O O . ALA A 1 161 ? 1.096 -2.167 24.978 1.00 98.12 161 ALA A O 1
ATOM 1227 N N . HIS A 1 162 ? 0.375 -0.498 23.661 1.00 98.44 162 HIS A N 1
ATOM 1228 C CA . HIS A 1 162 ? 1.137 -0.834 22.469 1.00 98.44 162 HIS A CA 1
ATOM 1229 C C . HIS A 1 162 ? 2.194 0.236 22.231 1.00 98.44 162 HIS A C 1
ATOM 1231 O O . HIS A 1 162 ? 1.910 1.427 22.360 1.00 98.44 162 HIS A O 1
ATOM 1237 N N . VAL A 1 163 ? 3.390 -0.193 21.852 1.00 98.44 163 VAL A N 1
ATOM 1238 C CA . VAL A 1 163 ? 4.483 0.664 21.409 1.00 98.44 163 VAL A CA 1
ATOM 1239 C C . VAL A 1 163 ? 4.416 0.786 19.889 1.00 98.44 163 VAL A C 1
ATOM 1241 O O . VAL A 1 163 ? 4.357 -0.223 19.178 1.00 98.44 163 VAL A O 1
ATOM 1244 N N . LEU A 1 164 ? 4.395 2.024 19.404 1.00 97.75 164 LEU A N 1
ATOM 1245 C CA . LEU A 1 164 ? 4.424 2.381 17.988 1.00 97.75 164 LEU A CA 1
ATOM 1246 C C . LEU A 1 164 ? 5.731 3.122 17.689 1.00 97.75 164 LEU A C 1
ATOM 1248 O O . LEU A 1 164 ? 6.102 4.030 18.435 1.00 97.75 164 LEU A O 1
ATOM 1252 N N . LEU A 1 165 ? 6.403 2.762 16.593 1.00 96.00 165 LEU A N 1
ATOM 1253 C CA . LEU A 1 165 ? 7.539 3.535 16.071 1.00 96.00 165 LEU A CA 1
ATOM 1254 C C . LEU A 1 165 ? 7.036 4.813 15.378 1.00 96.00 165 LEU A C 1
ATOM 1256 O O . LEU A 1 165 ? 5.883 4.864 14.944 1.00 96.00 165 LEU A O 1
ATOM 1260 N N . GLN A 1 166 ? 7.897 5.826 15.238 1.00 90.69 166 GLN A N 1
ATOM 1261 C CA . GLN A 1 166 ? 7.545 7.147 14.692 1.00 90.69 166 GLN A CA 1
ATOM 1262 C C . GLN A 1 166 ? 6.714 7.098 13.393 1.00 90.69 166 GLN A C 1
ATOM 1264 O O . GLN A 1 166 ? 5.739 7.836 13.265 1.00 90.69 166 GLN A O 1
ATOM 1269 N N . SER A 1 167 ? 7.081 6.244 12.432 1.00 85.31 167 SER A N 1
ATOM 1270 C CA . SER A 1 167 ? 6.455 6.175 11.100 1.00 85.31 167 SER A CA 1
ATOM 1271 C C . SER A 1 167 ? 5.205 5.285 11.022 1.00 85.31 167 SER A C 1
ATOM 1273 O O . SER A 1 167 ? 4.586 5.183 9.957 1.00 85.31 167 SER A O 1
ATOM 1275 N N . GLN A 1 168 ? 4.823 4.625 12.118 1.00 94.56 168 GLN A N 1
ATOM 1276 C CA . GLN A 1 168 ? 3.725 3.661 12.121 1.00 94.56 168 GLN A CA 1
ATOM 1277 C C . GLN A 1 168 ? 2.358 4.324 12.307 1.00 94.56 168 GLN A C 1
ATOM 1279 O O . GLN A 1 168 ? 2.193 5.278 13.071 1.00 94.56 168 GLN A O 1
ATOM 1284 N N . ILE A 1 169 ? 1.354 3.731 11.662 1.00 94.62 169 ILE A N 1
ATOM 1285 C CA . ILE A 1 169 ? -0.068 4.020 11.869 1.00 94.62 169 ILE A CA 1
ATOM 1286 C C . ILE A 1 169 ? -0.676 2.874 12.677 1.00 94.62 169 ILE A C 1
ATOM 1288 O O . ILE A 1 169 ? -0.254 1.722 12.558 1.00 94.62 169 ILE A O 1
ATOM 1292 N N . TRP A 1 170 ? -1.655 3.180 13.527 1.00 97.12 170 TRP A N 1
ATOM 1293 C CA . TRP A 1 170 ? -2.330 2.179 14.348 1.00 97.12 170 TRP A CA 1
ATOM 1294 C C . TRP A 1 170 ? -2.916 1.030 13.511 1.00 97.12 170 TRP A C 1
ATOM 1296 O O . TRP A 1 170 ? -3.670 1.246 12.560 1.00 97.12 170 TRP A O 1
ATOM 1306 N N . VAL A 1 171 ? -2.616 -0.206 13.918 1.00 97.81 171 VAL A N 1
ATOM 1307 C CA . VAL A 1 171 ? -3.225 -1.426 13.375 1.00 97.81 171 VAL A CA 1
ATOM 1308 C C . VAL A 1 171 ? -3.925 -2.168 14.500 1.00 97.81 171 VAL A C 1
ATOM 1310 O O . VAL A 1 171 ? -3.311 -2.526 15.507 1.00 97.81 171 VAL A O 1
ATOM 1313 N N . TRP A 1 172 ? -5.209 -2.474 14.316 1.00 97.81 172 TRP A N 1
ATOM 1314 C CA . TRP A 1 172 ? -5.952 -3.254 15.298 1.00 97.81 172 TRP A CA 1
ATOM 1315 C C . TRP A 1 172 ? -5.346 -4.659 15.466 1.00 97.81 172 TRP A C 1
ATOM 1317 O O . TRP A 1 172 ? -5.230 -5.406 14.487 1.00 97.81 172 TRP A O 1
ATOM 1327 N N . PRO A 1 173 ? -5.004 -5.086 16.698 1.00 96.62 173 PRO A N 1
ATOM 1328 C CA . PRO A 1 173 ? -4.584 -6.460 16.938 1.00 96.62 173 PRO A CA 1
ATOM 1329 C C . PRO A 1 173 ? -5.763 -7.402 16.687 1.00 96.62 173 PRO A C 1
ATOM 1331 O O . PRO A 1 173 ? -6.905 -7.087 17.032 1.00 96.62 173 PRO A O 1
ATOM 1334 N N . GLY A 1 174 ? -5.498 -8.574 16.110 1.00 95.25 174 GLY A N 1
ATOM 1335 C CA . GLY A 1 174 ? -6.548 -9.554 15.808 1.00 95.25 174 GLY A CA 1
ATOM 1336 C C . GLY A 1 174 ? -7.053 -10.273 17.063 1.00 95.25 174 GLY A C 1
ATOM 1337 O O . GLY A 1 174 ? -8.230 -10.615 17.153 1.00 95.25 174 GLY A O 1
ATOM 1338 N N . ILE A 1 175 ? -6.179 -10.425 18.064 1.00 96.38 175 ILE A N 1
ATOM 1339 C CA . ILE A 1 175 ? -6.370 -11.132 19.339 1.00 96.38 175 ILE A CA 1
ATOM 1340 C C . ILE A 1 175 ? -6.686 -12.614 19.136 1.00 96.38 175 ILE A C 1
ATOM 1342 O O . ILE A 1 175 ? -5.825 -13.453 19.352 1.00 96.38 175 ILE A O 1
ATOM 1346 N N . LYS A 1 176 ? -7.889 -12.946 18.677 1.00 95.88 176 LYS A N 1
ATOM 1347 C CA . LYS A 1 176 ? -8.277 -14.290 18.242 1.00 95.88 176 LYS A CA 1
ATOM 1348 C C . LYS A 1 176 ? -9.467 -14.199 17.297 1.00 95.88 176 LYS A C 1
ATOM 1350 O O . LYS A 1 176 ? -10.227 -13.232 17.358 1.00 95.88 176 LYS A O 1
ATOM 1355 N N . VAL A 1 177 ? -9.671 -15.219 16.473 1.00 95.94 177 VAL A N 1
ATOM 1356 C CA . VAL A 1 177 ? -10.893 -15.337 15.665 1.00 95.94 177 VAL A CA 1
ATOM 1357 C C . VAL A 1 177 ? -12.118 -15.387 16.584 1.00 95.94 177 VAL A C 1
ATOM 1359 O O . VAL A 1 177 ? -12.109 -16.045 17.627 1.00 95.94 177 VAL A O 1
ATOM 1362 N N . GLY A 1 178 ? -13.154 -14.628 16.229 1.00 96.00 178 GLY A N 1
ATOM 1363 C CA . GLY A 1 178 ? -14.363 -14.436 17.027 1.00 96.00 178 GLY A CA 1
ATOM 1364 C C . GLY A 1 178 ? -14.217 -13.459 18.199 1.00 96.00 178 GLY A C 1
ATOM 1365 O O . GLY A 1 178 ? -15.158 -13.319 18.978 1.00 96.00 178 GLY A O 1
ATOM 1366 N N . TYR A 1 179 ? -13.071 -12.786 18.367 1.00 97.31 179 TYR A N 1
ATOM 1367 C CA . TYR A 1 179 ? -12.954 -11.704 19.346 1.00 97.31 179 TYR A CA 1
ATOM 1368 C C . TYR A 1 179 ? -13.819 -10.510 18.933 1.00 97.31 179 TYR A C 1
ATOM 1370 O O . TYR A 1 179 ? -13.744 -10.066 17.789 1.00 97.31 179 TYR A O 1
ATOM 1378 N N . VAL A 1 180 ? -14.591 -9.972 19.879 1.00 97.62 180 VAL A N 1
ATOM 1379 C CA . VAL A 1 180 ? -15.512 -8.849 19.667 1.00 97.62 180 VAL A CA 1
ATOM 1380 C C . VAL A 1 180 ? -15.039 -7.634 20.460 1.00 97.62 180 VAL A C 1
ATOM 1382 O O . VAL A 1 180 ? -14.675 -7.761 21.630 1.00 97.62 180 VAL A O 1
ATOM 1385 N N . ARG A 1 181 ? -15.068 -6.457 19.832 1.00 95.62 181 ARG A N 1
ATOM 1386 C CA . ARG A 1 181 ? -14.838 -5.155 20.474 1.00 95.62 181 ARG A CA 1
ATOM 1387 C C . ARG A 1 181 ? -15.854 -4.125 20.005 1.00 95.62 181 ARG A C 1
ATOM 1389 O O . ARG A 1 181 ? -16.340 -4.207 18.884 1.00 95.62 181 ARG A O 1
ATOM 1396 N N . GLU A 1 182 ? -16.107 -3.140 20.854 1.00 96.38 182 GLU A N 1
ATOM 1397 C CA . GLU A 1 182 ? -16.974 -2.005 20.548 1.00 96.38 182 GLU A CA 1
ATOM 1398 C C . GLU A 1 182 ? -16.117 -0.777 20.245 1.00 96.38 182 GLU A C 1
ATOM 1400 O O . GLU A 1 182 ? -15.307 -0.365 21.076 1.00 96.38 182 GLU A O 1
ATOM 1405 N N . ILE A 1 183 ? -16.284 -0.193 19.059 1.00 95.38 183 ILE A N 1
ATOM 1406 C CA . ILE A 1 183 ? -15.552 1.000 18.618 1.00 95.38 183 ILE A CA 1
ATOM 1407 C C . ILE A 1 183 ? -16.571 2.029 18.145 1.00 95.38 183 ILE A C 1
ATOM 1409 O O . ILE A 1 183 ? -17.215 1.840 17.122 1.00 95.38 183 ILE A O 1
ATOM 1413 N N . GLU A 1 184 ? -16.729 3.119 18.899 1.00 90.50 184 GLU A N 1
ATOM 1414 C CA . GLU A 1 184 ? -17.616 4.243 18.545 1.00 90.50 184 GLU A CA 1
ATOM 1415 C C . GLU A 1 184 ? -19.047 3.824 18.142 1.00 90.50 184 GLU A C 1
ATOM 1417 O O . GLU A 1 184 ? -19.645 4.388 17.231 1.00 90.50 184 GLU A O 1
ATOM 1422 N N . GLY A 1 185 ? -19.609 2.825 18.833 1.00 93.00 185 GLY A N 1
ATOM 1423 C CA . GLY A 1 185 ? -20.953 2.302 18.556 1.00 93.00 185 GLY A CA 1
ATOM 1424 C C . GLY A 1 185 ? -21.015 1.239 17.455 1.00 93.00 185 GLY A C 1
ATOM 1425 O O . GLY A 1 185 ? -22.110 0.800 17.114 1.00 93.00 185 GLY A O 1
ATOM 1426 N N . CYS A 1 186 ? -19.865 0.822 16.922 1.00 97.69 186 CYS A N 1
ATOM 1427 C CA . CYS A 1 186 ? -19.744 -0.293 15.994 1.00 97.69 186 CYS A CA 1
ATOM 1428 C C . CYS A 1 186 ? -19.243 -1.552 16.708 1.00 97.69 186 CYS A C 1
ATOM 1430 O O . CYS A 1 186 ? -18.216 -1.516 17.394 1.00 97.69 186 CYS A O 1
ATOM 1432 N N . THR A 1 187 ? -19.889 -2.684 16.443 1.00 98.50 187 THR A N 1
ATOM 1433 C CA . THR A 1 187 ? -19.414 -3.999 16.882 1.00 98.50 187 THR A CA 1
ATOM 1434 C C . THR A 1 187 ? -18.428 -4.536 15.849 1.00 98.50 187 THR A C 1
ATOM 1436 O O . THR A 1 187 ? -18.793 -4.788 14.701 1.00 98.50 187 THR A O 1
ATOM 1439 N N . VAL A 1 188 ? -17.169 -4.718 16.246 1.00 98.44 188 VAL A N 1
ATOM 1440 C CA . VAL A 1 188 ? -16.080 -5.206 15.389 1.00 98.44 188 VAL A CA 1
ATOM 1441 C C . VAL A 1 188 ? -15.679 -6.613 15.821 1.00 98.44 188 VAL A C 1
ATOM 1443 O O . VAL A 1 188 ? -15.219 -6.817 16.946 1.00 98.44 188 VAL A O 1
ATOM 1446 N N . THR A 1 189 ? -15.824 -7.582 14.917 1.00 98.12 189 THR A N 1
ATOM 1447 C CA . THR A 1 189 ? -15.525 -9.002 15.164 1.00 98.12 189 THR A CA 1
ATOM 1448 C C . THR A 1 189 ? -14.360 -9.471 14.303 1.00 98.12 189 THR A C 1
ATOM 1450 O O . THR A 1 189 ? -14.418 -9.351 13.082 1.00 98.12 189 THR A O 1
ATOM 1453 N N . THR A 1 190 ? -13.322 -10.051 14.906 1.00 97.69 190 THR A N 1
ATOM 1454 C CA . THR A 1 190 ? -12.195 -10.649 14.171 1.00 97.69 190 THR A CA 1
ATOM 1455 C C . THR A 1 190 ? -12.649 -11.899 13.415 1.00 97.69 190 THR A C 1
ATOM 1457 O O . THR A 1 190 ? -13.044 -12.884 14.038 1.00 97.69 190 THR A O 1
ATOM 1460 N N . GLN A 1 191 ? -12.531 -11.893 12.089 1.00 96.31 191 GLN A N 1
ATOM 1461 C CA . GLN A 1 191 ? -12.828 -13.041 11.221 1.00 96.31 191 GLN A CA 1
ATOM 1462 C C . GLN A 1 191 ? -11.582 -13.830 10.828 1.00 96.31 191 GLN A C 1
ATOM 1464 O O . GLN A 1 191 ? -11.662 -15.031 10.607 1.00 96.31 191 GLN A O 1
ATOM 1469 N N . SER A 1 192 ? -10.429 -13.165 10.754 1.00 94.81 192 SER A N 1
ATOM 1470 C CA . SER A 1 192 ? -9.153 -13.786 10.408 1.00 94.81 192 SER A CA 1
ATOM 1471 C C . SER A 1 192 ? -8.006 -13.053 11.094 1.00 94.81 192 SER A C 1
ATOM 1473 O O . SER A 1 192 ? -8.049 -11.833 11.272 1.00 94.81 192 SER A O 1
ATOM 1475 N N . LEU A 1 193 ? -6.974 -13.804 11.482 1.00 92.88 193 LEU A N 1
ATOM 1476 C CA . LEU A 1 193 ? -5.727 -13.251 12.018 1.00 92.88 193 LEU A CA 1
ATOM 1477 C C . LEU A 1 193 ? -4.680 -12.988 10.929 1.00 92.88 193 LEU A C 1
ATOM 1479 O O . LEU A 1 193 ? -3.802 -12.151 11.149 1.00 92.88 193 LEU A O 1
ATOM 1483 N N . ARG A 1 194 ? -4.779 -13.685 9.787 1.00 88.38 194 ARG A N 1
ATOM 1484 C CA . ARG A 1 194 ? -3.911 -13.520 8.614 1.00 88.38 194 ARG A CA 1
ATOM 1485 C C . ARG A 1 194 ? -4.669 -13.840 7.312 1.00 88.38 194 ARG A C 1
ATOM 1487 O O . ARG A 1 194 ? -5.147 -14.966 7.195 1.00 88.38 194 ARG A O 1
ATOM 1494 N N . PRO A 1 195 ? -4.814 -12.877 6.388 1.00 92.44 195 PRO A N 1
ATOM 1495 C CA . PRO A 1 195 ? -4.686 -11.440 6.665 1.00 92.44 195 PRO A CA 1
ATOM 1496 C C . PRO A 1 195 ? -5.633 -11.029 7.810 1.00 92.44 195 PRO A C 1
ATOM 1498 O O . PRO A 1 195 ? -6.567 -11.764 8.161 1.00 92.44 195 PRO A O 1
ATOM 1501 N N . LYS A 1 196 ? -5.387 -9.872 8.435 1.00 94.94 196 LYS A N 1
ATOM 1502 C CA . LYS A 1 196 ? -6.269 -9.354 9.493 1.00 94.94 196 LYS A CA 1
ATOM 1503 C C . LYS A 1 196 ? -7.576 -8.878 8.869 1.00 94.94 196 LYS A C 1
ATOM 1505 O O . LYS A 1 196 ? -7.587 -7.869 8.171 1.00 94.94 196 LYS A O 1
ATOM 1510 N N . ILE A 1 197 ? -8.663 -9.590 9.151 1.00 97.12 197 ILE A N 1
ATOM 1511 C CA . ILE A 1 197 ? -9.995 -9.284 8.617 1.00 97.12 197 ILE A CA 1
ATOM 1512 C C . ILE A 1 197 ? -10.974 -9.191 9.776 1.00 97.12 197 ILE A C 1
ATOM 1514 O O . ILE A 1 197 ? -11.006 -10.061 10.652 1.00 97.12 197 ILE A O 1
ATOM 1518 N N . PHE A 1 198 ? -11.807 -8.161 9.746 1.00 98.00 198 PHE A N 1
ATOM 1519 C CA . PHE A 1 198 ? -12.857 -7.902 10.712 1.00 98.00 198 PHE A CA 1
ATOM 1520 C C . PHE A 1 198 ? -14.197 -7.715 10.003 1.00 98.00 198 PHE A C 1
ATOM 1522 O O . PHE A 1 198 ? -14.269 -7.137 8.921 1.00 98.00 198 PHE A O 1
ATOM 1529 N N . THR A 1 199 ? -15.277 -8.159 10.635 1.00 98.00 199 THR A N 1
ATOM 1530 C CA . THR A 1 199 ? -16.627 -7.705 10.289 1.00 98.00 199 THR A CA 1
ATOM 1531 C C . THR A 1 199 ? -16.990 -6.538 11.184 1.00 98.00 199 THR A C 1
ATOM 1533 O O . THR A 1 199 ? -16.739 -6.609 12.387 1.00 98.00 199 THR A O 1
ATOM 1536 N N . VAL A 1 200 ? -17.595 -5.495 10.617 1.00 98.50 200 VAL A N 1
ATOM 1537 C CA . VAL A 1 200 ? -18.125 -4.365 11.390 1.00 98.50 200 VAL A CA 1
ATOM 1538 C C . VAL A 1 200 ? -19.631 -4.270 11.201 1.00 98.50 200 VAL A C 1
ATOM 1540 O O . VAL A 1 200 ? -20.125 -4.292 10.074 1.00 98.50 200 VAL A O 1
ATOM 1543 N N . GLU A 1 201 ? -20.353 -4.148 12.307 1.00 98.44 201 GLU A N 1
ATOM 1544 C CA . GLU A 1 201 ? -21.798 -3.931 12.349 1.00 98.44 201 GLU A CA 1
ATOM 1545 C C . GLU A 1 201 ? -22.099 -2.571 12.989 1.00 98.44 201 GLU A C 1
ATOM 1547 O O . GLU A 1 201 ? -21.358 -2.108 13.856 1.00 98.44 201 GLU A O 1
ATOM 1552 N N . GLY A 1 202 ? -23.182 -1.916 12.560 1.00 97.75 202 GLY A N 1
ATOM 1553 C CA . GLY A 1 202 ? -23.598 -0.613 13.100 1.00 97.75 202 GLY A CA 1
ATOM 1554 C C . GLY A 1 202 ? -22.875 0.606 12.511 1.00 97.75 202 GLY A C 1
ATOM 1555 O O . GLY A 1 202 ? -23.132 1.724 12.944 1.00 97.75 202 GLY A O 1
ATOM 1556 N N . PHE A 1 203 ? -22.012 0.418 11.503 1.00 98.31 203 PHE A N 1
ATOM 1557 C CA . PHE A 1 203 ? -21.240 1.510 10.897 1.00 98.31 203 PHE A CA 1
ATOM 1558 C C . PHE A 1 203 ? -22.089 2.490 10.074 1.00 98.31 203 PHE A C 1
ATOM 1560 O O . PHE A 1 203 ? -21.797 3.686 10.057 1.00 98.31 203 PHE A O 1
ATOM 1567 N N . PHE A 1 204 ? -23.127 1.998 9.391 1.00 98.31 204 PHE A N 1
ATOM 1568 C CA . PHE A 1 204 ? -24.010 2.794 8.536 1.00 98.31 204 PHE A CA 1
ATOM 1569 C C . PHE A 1 204 ? -25.461 2.316 8.622 1.00 98.31 204 PHE A C 1
ATOM 1571 O O . PHE A 1 204 ? -25.729 1.163 8.972 1.00 98.31 204 PHE A O 1
ATOM 1578 N N . THR A 1 205 ? -26.405 3.206 8.314 1.00 98.19 205 THR A N 1
ATOM 1579 C CA . THR A 1 205 ? -27.844 2.905 8.380 1.00 98.19 205 THR A CA 1
ATOM 1580 C C . THR A 1 205 ? -28.424 2.481 7.033 1.00 98.19 205 THR A C 1
ATOM 1582 O O . THR A 1 205 ? -27.786 2.571 5.980 1.00 98.19 205 THR A O 1
ATOM 1585 N N . GLN A 1 206 ? -29.682 2.038 7.060 1.00 98.06 206 GLN A N 1
ATOM 1586 C CA . GLN A 1 206 ? -30.424 1.719 5.848 1.00 98.06 206 GLN A CA 1
ATOM 1587 C C . GLN A 1 206 ? -30.568 2.923 4.916 1.00 98.06 206 GLN A C 1
ATOM 1589 O O . GLN A 1 206 ? -30.373 2.803 3.710 1.00 98.06 206 GLN A O 1
ATOM 1594 N N . GLU A 1 207 ? -30.901 4.077 5.483 1.00 98.38 207 GLU A N 1
ATOM 1595 C CA . GLU A 1 207 ? -31.102 5.322 4.750 1.00 98.38 207 GLU A CA 1
ATOM 1596 C C . GLU A 1 207 ? -29.806 5.763 4.065 1.00 98.38 207 GLU A C 1
ATOM 1598 O O . GLU A 1 207 ? -29.832 6.222 2.924 1.00 98.38 207 GLU A O 1
ATOM 1603 N N . GLU A 1 208 ? -28.666 5.575 4.730 1.00 98.38 208 GLU A N 1
ATOM 1604 C CA . GLU A 1 208 ? -27.350 5.855 4.158 1.00 98.38 208 GLU A CA 1
ATOM 1605 C C . GLU A 1 208 ? -27.003 4.877 3.032 1.00 98.38 208 GLU A C 1
ATOM 1607 O O . GLU A 1 208 ? -26.511 5.304 1.988 1.00 98.38 208 GLU A O 1
ATOM 1612 N N . ALA A 1 209 ? -27.310 3.586 3.196 1.00 98.38 209 ALA A N 1
ATOM 1613 C CA . ALA A 1 209 ? -27.117 2.582 2.150 1.00 98.38 209 ALA A CA 1
ATOM 1614 C C . ALA A 1 209 ? -27.905 2.934 0.877 1.00 98.38 209 ALA A C 1
ATOM 1616 O O . ALA A 1 209 ? -27.358 2.932 -0.230 1.00 98.38 209 ALA A O 1
ATOM 1617 N N . ASP A 1 210 ? -29.177 3.297 1.045 1.00 98.00 210 ASP A N 1
ATOM 1618 C CA . ASP A 1 210 ? -30.053 3.702 -0.054 1.00 98.00 210 ASP A CA 1
ATOM 1619 C C . ASP A 1 210 ? -29.563 5.012 -0.697 1.00 98.00 210 ASP A C 1
ATOM 1621 O O . ASP A 1 210 ? -29.574 5.147 -1.925 1.00 98.00 210 ASP A O 1
ATOM 1625 N N . ALA A 1 211 ? -29.055 5.956 0.106 1.00 97.56 211 ALA A N 1
ATOM 1626 C CA . ALA A 1 211 ? -28.465 7.198 -0.382 1.00 97.56 211 ALA A CA 1
ATOM 1627 C C . ALA A 1 211 ? -27.211 6.949 -1.237 1.00 97.56 211 ALA A C 1
ATOM 1629 O O . ALA A 1 211 ? -27.114 7.514 -2.329 1.00 97.56 211 ALA A O 1
ATOM 1630 N N . ILE A 1 212 ? -26.297 6.072 -0.802 1.00 97.94 212 ILE A N 1
ATOM 1631 C CA . ILE A 1 212 ? -25.086 5.707 -1.559 1.00 97.94 212 ILE A CA 1
ATOM 1632 C C . ILE A 1 212 ? -25.464 5.141 -2.931 1.00 97.94 212 ILE A C 1
ATOM 1634 O O . ILE A 1 212 ? -24.953 5.604 -3.955 1.00 97.94 212 ILE A O 1
ATOM 1638 N N . ILE A 1 213 ? -26.399 4.184 -2.967 1.00 97.12 213 ILE A N 1
ATOM 1639 C CA . ILE A 1 213 ? -26.886 3.603 -4.226 1.00 97.12 213 ILE A CA 1
ATOM 1640 C C . ILE A 1 213 ? -27.503 4.699 -5.097 1.00 97.12 213 ILE A C 1
ATOM 1642 O O . ILE A 1 213 ? -27.140 4.828 -6.264 1.00 97.12 213 ILE A O 1
ATOM 1646 N N . SER A 1 214 ? -28.394 5.524 -4.540 1.00 95.94 214 SER A N 1
ATOM 1647 C CA . SER A 1 214 ? -29.111 6.553 -5.304 1.00 95.94 214 SER A CA 1
ATOM 1648 C C . SER A 1 214 ? -28.187 7.589 -5.955 1.00 95.94 214 SER A C 1
ATOM 1650 O O . SER A 1 214 ? -28.447 8.007 -7.083 1.00 95.94 214 SER A O 1
ATOM 1652 N N . GLN A 1 215 ? -27.098 7.973 -5.281 1.00 93.06 215 GLN A N 1
ATOM 1653 C CA . GLN A 1 215 ? -26.136 8.948 -5.797 1.00 93.06 215 GLN A CA 1
ATOM 1654 C C . GLN A 1 215 ? -25.229 8.356 -6.878 1.00 93.06 215 GLN A C 1
ATOM 1656 O O . GLN A 1 215 ? -24.847 9.076 -7.795 1.00 93.06 215 GLN A O 1
ATOM 1661 N N . GLY A 1 216 ? -24.876 7.070 -6.787 1.00 89.75 216 GLY A N 1
ATOM 1662 C CA . GLY A 1 216 ? -23.935 6.439 -7.718 1.00 89.75 216 GLY A CA 1
ATOM 1663 C C . GLY A 1 216 ? -24.576 5.711 -8.903 1.00 89.75 216 GLY A C 1
ATOM 1664 O O . GLY A 1 216 ? -23.922 5.554 -9.931 1.00 89.75 216 GLY A O 1
ATOM 1665 N N . ILE A 1 217 ? -25.839 5.272 -8.805 1.00 90.88 217 ILE A N 1
ATOM 1666 C CA . ILE A 1 217 ? -26.439 4.321 -9.765 1.00 90.88 217 ILE A CA 1
ATOM 1667 C C . ILE A 1 217 ? -26.419 4.817 -11.219 1.00 90.88 217 ILE A C 1
ATOM 1669 O O . ILE A 1 217 ? -26.132 4.041 -12.126 1.00 90.88 217 ILE A O 1
ATOM 1673 N N . ASN A 1 218 ? -26.659 6.113 -11.443 1.00 87.44 218 ASN A N 1
ATOM 1674 C CA . ASN A 1 218 ? -26.694 6.716 -12.782 1.00 87.44 218 ASN A CA 1
ATOM 1675 C C . ASN A 1 218 ? -25.296 7.010 -13.356 1.00 87.44 218 ASN A C 1
ATOM 1677 O O . ASN A 1 218 ? -25.184 7.452 -14.496 1.00 87.44 218 ASN A O 1
ATOM 1681 N N . HIS A 1 219 ? -24.244 6.783 -12.570 1.00 85.00 219 HIS A N 1
ATOM 1682 C CA . HIS A 1 219 ? -22.849 7.017 -12.941 1.00 85.00 219 HIS A CA 1
ATOM 1683 C C . HIS A 1 219 ? -22.041 5.716 -13.037 1.00 85.00 219 HIS A C 1
ATOM 1685 O O . HIS A 1 219 ? -20.834 5.769 -13.256 1.00 85.00 219 HIS A O 1
ATOM 1691 N N . LEU A 1 220 ? -22.686 4.554 -12.869 1.00 80.50 220 LEU A N 1
ATOM 1692 C CA . LEU A 1 220 ? -22.035 3.252 -12.969 1.00 80.50 220 LEU A CA 1
ATOM 1693 C C . LEU A 1 220 ? -21.515 3.009 -14.388 1.00 80.50 220 LEU A C 1
ATOM 1695 O O . LEU A 1 220 ? -22.288 2.878 -15.337 1.00 80.50 220 LEU A O 1
ATOM 1699 N N . THR A 1 221 ? -20.204 2.848 -14.508 1.00 79.75 221 THR A N 1
ATOM 1700 C CA . THR A 1 221 ? -19.543 2.358 -15.721 1.00 79.75 221 THR A CA 1
ATOM 1701 C C . THR A 1 221 ? -18.909 1.005 -15.445 1.00 79.75 221 THR A C 1
ATOM 1703 O O . THR A 1 221 ? -18.837 0.574 -14.292 1.00 79.75 221 THR A O 1
ATOM 1706 N N . ARG A 1 222 ? -18.454 0.306 -16.492 1.00 77.75 222 ARG A N 1
ATOM 1707 C CA . ARG A 1 222 ? -17.639 -0.899 -16.296 1.00 77.75 222 ARG A CA 1
ATOM 1708 C C . ARG A 1 222 ? -16.467 -0.543 -15.376 1.00 77.75 222 ARG A C 1
ATOM 1710 O O . ARG A 1 222 ? -15.910 0.549 -15.487 1.00 77.75 222 ARG A O 1
ATOM 1717 N N . SER A 1 223 ? -16.151 -1.420 -14.433 1.00 75.19 223 SER A N 1
ATOM 1718 C CA . SER A 1 223 ? -15.080 -1.152 -13.482 1.00 75.19 223 SER A CA 1
ATOM 1719 C C . SER A 1 223 ? -13.705 -1.332 -14.128 1.00 75.19 223 SER A C 1
ATOM 1721 O O . SER A 1 223 ? -13.500 -2.368 -14.768 1.00 75.19 223 SER A O 1
ATOM 1723 N N . PRO A 1 224 ? -12.766 -0.390 -13.931 1.00 68.38 224 PRO A N 1
ATOM 1724 C CA . PRO A 1 224 ? -11.411 -0.540 -14.431 1.00 68.38 224 PRO A CA 1
ATOM 1725 C C . PRO A 1 224 ? -10.566 -1.487 -13.560 1.00 68.38 224 PRO A C 1
ATOM 1727 O O . PRO A 1 224 ? -10.953 -1.828 -12.438 1.00 68.38 224 PRO A O 1
ATOM 1730 N N . VAL A 1 225 ? -9.416 -1.904 -14.076 1.00 62.88 225 VAL A N 1
ATOM 1731 C CA . VAL A 1 225 ? -8.374 -2.697 -13.414 1.00 62.88 225 VAL A CA 1
ATOM 1732 C C . VAL A 1 225 ? -7.050 -1.974 -13.639 1.00 62.88 225 VAL A C 1
ATOM 1734 O O . VAL A 1 225 ? -6.767 -1.589 -14.771 1.00 62.88 225 VAL A O 1
ATOM 1737 N N . ASP A 1 226 ? -6.277 -1.781 -12.573 1.00 61.59 226 ASP A N 1
ATOM 1738 C CA . ASP A 1 226 ? -4.893 -1.321 -12.675 1.00 61.59 226 ASP A CA 1
ATOM 1739 C C . ASP A 1 226 ? -4.008 -2.563 -12.801 1.00 61.59 226 ASP A C 1
ATOM 1741 O O . ASP A 1 226 ? -3.829 -3.301 -11.838 1.00 61.59 226 ASP A O 1
ATOM 1745 N N . SER A 1 227 ? -3.613 -2.898 -14.028 1.00 59.88 227 SER A N 1
ATOM 1746 C CA . SER A 1 227 ? -2.790 -4.069 -14.327 1.00 59.88 227 SER A CA 1
ATOM 1747 C C . SER A 1 227 ? -2.020 -3.833 -15.625 1.00 59.88 227 SER A C 1
ATOM 1749 O O . SER A 1 227 ? -2.608 -3.311 -16.578 1.00 59.88 227 SER A O 1
ATOM 1751 N N . PRO A 1 228 ? -0.758 -4.288 -15.724 1.00 54.25 228 PRO A N 1
ATOM 1752 C CA . PRO A 1 228 ? -0.004 -4.265 -16.977 1.00 54.25 228 PRO A CA 1
ATOM 1753 C C . PRO A 1 228 ? -0.680 -5.031 -18.124 1.00 54.25 228 PRO A C 1
ATOM 1755 O O . PRO A 1 228 ? -0.399 -4.767 -19.286 1.00 54.25 228 PRO A O 1
ATOM 1758 N N . GLU A 1 229 ? -1.569 -5.982 -17.820 1.00 53.72 229 GLU A N 1
ATOM 1759 C CA . GLU A 1 229 ? -2.318 -6.758 -18.819 1.00 53.72 229 GLU A CA 1
ATOM 1760 C C . GLU A 1 229 ? -3.603 -6.047 -19.287 1.00 53.72 229 GLU A C 1
ATOM 1762 O O . GLU A 1 229 ? -4.289 -6.507 -20.205 1.00 53.72 229 GLU A O 1
ATOM 1767 N N . ALA A 1 230 ? -3.944 -4.921 -18.656 1.00 54.47 230 ALA A N 1
ATOM 1768 C CA . ALA A 1 230 ? -5.132 -4.122 -18.915 1.00 54.47 230 ALA A CA 1
ATOM 1769 C C . ALA A 1 230 ? -4.758 -2.781 -19.571 1.00 54.47 230 ALA A C 1
ATOM 1771 O O . ALA A 1 230 ? -4.997 -1.719 -19.001 1.00 54.47 230 ALA A O 1
ATOM 1772 N N . ASP A 1 231 ? -4.212 -2.821 -20.793 1.00 46.19 231 ASP A N 1
ATOM 1773 C CA . ASP A 1 231 ? -3.729 -1.640 -21.540 1.00 46.19 231 ASP A CA 1
ATOM 1774 C C . ASP A 1 231 ? -4.764 -0.499 -21.690 1.00 46.19 231 ASP A C 1
ATOM 1776 O O . ASP A 1 231 ? -4.404 0.666 -21.869 1.00 46.19 231 ASP A O 1
ATOM 1780 N N . ASP A 1 232 ? -6.064 -0.813 -21.651 1.00 45.81 232 ASP A N 1
ATOM 1781 C CA . ASP A 1 232 ? -7.175 0.147 -21.730 1.00 45.81 232 ASP A CA 1
ATOM 1782 C C . ASP A 1 232 ? -7.875 0.391 -20.378 1.00 45.81 232 ASP A C 1
ATOM 1784 O O . ASP A 1 232 ? -8.925 1.042 -20.317 1.00 45.81 232 ASP A O 1
ATOM 1788 N N . GLY A 1 233 ? -7.297 -0.137 -19.299 1.00 51.62 233 GLY A N 1
ATOM 1789 C CA . GLY A 1 233 ? -7.848 -0.140 -17.955 1.00 51.62 233 GLY A CA 1
ATOM 1790 C C . GLY A 1 233 ? -8.942 -1.181 -17.737 1.00 51.62 233 GLY A C 1
ATOM 1791 O O . GLY A 1 233 ? -9.590 -1.126 -16.700 1.00 51.62 233 GLY A O 1
ATOM 1792 N N . TYR A 1 234 ? -9.205 -2.119 -18.655 1.00 62.06 234 TYR A N 1
ATOM 1793 C CA . TYR A 1 234 ? -10.235 -3.143 -18.473 1.00 62.06 234 TYR A CA 1
ATOM 1794 C C . TYR A 1 234 ? -9.741 -4.565 -18.740 1.00 62.06 234 TYR A C 1
ATOM 1796 O O . TYR A 1 234 ? -9.457 -4.947 -19.869 1.00 62.06 234 TYR A O 1
ATOM 1804 N N . HIS A 1 235 ? -9.823 -5.426 -17.724 1.00 69.06 235 HIS A N 1
ATOM 1805 C CA . HIS A 1 235 ? -9.470 -6.839 -17.864 1.00 69.06 235 HIS A CA 1
ATOM 1806 C C . HIS A 1 235 ? -10.684 -7.776 -17.798 1.00 69.06 235 HIS A C 1
ATOM 1808 O O . HIS A 1 235 ? -11.729 -7.439 -17.235 1.00 69.06 235 HIS A O 1
ATOM 1814 N N . SER A 1 236 ? -10.564 -8.974 -18.379 1.00 77.69 236 SER A N 1
ATOM 1815 C CA . SER A 1 236 ? -11.613 -10.008 -18.297 1.00 77.69 236 SER A CA 1
ATOM 1816 C C . SER A 1 236 ? -11.834 -10.528 -16.871 1.00 77.69 236 SER A C 1
ATOM 1818 O O . SER A 1 236 ? -12.908 -11.040 -16.553 1.00 77.69 236 SER A O 1
ATOM 1820 N N . ASP A 1 237 ? -10.863 -10.286 -15.995 1.00 79.56 237 ASP A N 1
ATOM 1821 C CA . ASP A 1 237 ? -10.909 -10.634 -14.579 1.00 79.56 237 ASP A CA 1
ATOM 1822 C C . ASP A 1 237 ? -11.845 -9.760 -13.750 1.00 79.56 237 ASP A C 1
ATOM 1824 O O . ASP A 1 237 ? -12.187 -10.124 -12.623 1.00 79.56 237 ASP A O 1
ATOM 1828 N N . ARG A 1 238 ? -12.322 -8.641 -14.311 1.00 80.06 238 ARG A N 1
ATOM 1829 C CA . ARG A 1 238 ? -13.322 -7.778 -13.685 1.00 80.06 238 ARG A CA 1
ATOM 1830 C C . ARG A 1 238 ? -14.492 -7.517 -14.625 1.00 80.06 238 ARG A C 1
ATOM 1832 O O . ARG A 1 238 ? -14.368 -6.939 -15.709 1.00 80.06 238 ARG A O 1
ATOM 1839 N N . THR A 1 239 ? -15.674 -7.914 -14.169 1.00 83.31 239 THR A N 1
ATOM 1840 C CA . THR A 1 239 ? -16.936 -7.758 -14.912 1.00 83.31 239 THR A CA 1
ATOM 1841 C C . THR A 1 239 ? -17.966 -6.907 -14.169 1.00 83.31 239 THR A C 1
ATOM 1843 O O . THR A 1 239 ? -19.085 -6.736 -14.647 1.00 83.31 239 THR A O 1
ATOM 1846 N N . SER A 1 240 ? -17.587 -6.346 -13.017 1.00 85.38 240 SER A N 1
ATOM 1847 C CA . SER A 1 240 ? -18.426 -5.459 -12.212 1.00 85.38 240 SER A CA 1
ATOM 1848 C C . SER A 1 240 ? -18.527 -4.042 -12.774 1.00 85.38 240 SER A C 1
ATOM 1850 O O . SER A 1 240 ? -17.836 -3.670 -13.726 1.00 85.38 240 SER A O 1
ATOM 1852 N N . PHE A 1 241 ? -19.396 -3.243 -12.154 1.00 88.56 241 PHE A N 1
ATOM 1853 C CA . PHE A 1 241 ? -19.589 -1.829 -12.462 1.00 88.56 241 PHE A CA 1
ATOM 1854 C C . PHE A 1 241 ? -19.283 -0.970 -11.239 1.00 88.56 241 PHE A C 1
ATOM 1856 O O . PHE A 1 241 ? -19.624 -1.365 -10.123 1.00 88.56 241 PHE A O 1
ATOM 1863 N N . THR A 1 242 ? -18.687 0.202 -11.440 1.00 88.69 242 THR A N 1
ATOM 1864 C CA . THR A 1 242 ? -18.281 1.101 -10.355 1.00 88.69 242 THR A CA 1
ATOM 1865 C C . THR A 1 242 ? -18.600 2.560 -10.663 1.00 88.69 242 THR A C 1
ATOM 1867 O O . THR A 1 242 ? -18.685 2.951 -11.827 1.00 88.69 242 THR A O 1
ATOM 1870 N N . ALA A 1 243 ? -18.778 3.363 -9.617 1.00 85.75 243 ALA A N 1
ATOM 1871 C CA . ALA A 1 243 ? -18.920 4.812 -9.690 1.00 85.75 243 ALA A CA 1
ATOM 1872 C C . ALA A 1 243 ? -18.348 5.460 -8.425 1.00 85.75 243 ALA A C 1
ATOM 1874 O O . ALA A 1 243 ? -18.751 5.119 -7.313 1.00 85.75 243 ALA A O 1
ATOM 1875 N N . PHE A 1 244 ? -17.451 6.433 -8.578 1.00 87.88 244 PHE A N 1
ATOM 1876 C CA . PHE A 1 244 ? -17.058 7.289 -7.459 1.00 87.88 244 PHE A CA 1
ATOM 1877 C C . PHE A 1 244 ? -18.149 8.319 -7.181 1.00 87.88 244 PHE A C 1
ATOM 1879 O O . PHE A 1 244 ? -18.640 8.976 -8.099 1.00 87.88 244 PHE A O 1
ATOM 1886 N N . LEU A 1 245 ? -18.516 8.472 -5.911 1.00 86.88 245 LEU A N 1
ATOM 1887 C CA . LEU A 1 245 ? -19.486 9.478 -5.496 1.00 86.88 245 LEU A CA 1
ATOM 1888 C C . LEU A 1 245 ? -18.835 10.868 -5.469 1.00 86.88 245 LEU A C 1
ATOM 1890 O O . LEU A 1 245 ? -17.641 11.027 -5.192 1.00 86.88 245 LEU A O 1
ATOM 1894 N N . ASN A 1 246 ? -19.644 11.888 -5.755 1.00 86.25 246 ASN A N 1
ATOM 1895 C CA . ASN A 1 246 ? -19.214 13.282 -5.706 1.00 86.25 246 ASN A CA 1
ATOM 1896 C C . ASN A 1 246 ? -18.916 13.724 -4.269 1.00 86.25 246 ASN A C 1
ATOM 1898 O O . ASN A 1 246 ? -19.552 13.270 -3.319 1.00 86.25 246 ASN A O 1
ATOM 1902 N N . ASP A 1 247 ? -17.976 14.658 -4.122 1.00 85.44 247 ASP A N 1
ATOM 1903 C CA . ASP A 1 247 ? -17.657 15.239 -2.820 1.00 85.44 247 ASP A CA 1
ATOM 1904 C C . ASP A 1 247 ? -18.856 16.038 -2.279 1.00 85.44 247 ASP A C 1
ATOM 1906 O O . ASP A 1 247 ? -19.409 16.905 -2.958 1.00 85.44 247 ASP A O 1
ATOM 1910 N N . SER A 1 248 ? -19.288 15.711 -1.064 1.00 89.25 248 SER A N 1
ATOM 1911 C CA . SER A 1 248 ? -20.466 16.272 -0.401 1.00 89.25 248 SER A CA 1
ATOM 1912 C C . SER A 1 248 ? -20.339 16.120 1.115 1.00 89.25 248 SER A C 1
ATOM 1914 O O . SER A 1 248 ? -19.587 15.274 1.589 1.00 89.25 248 SER A O 1
ATOM 1916 N N . HIS A 1 249 ? -21.108 16.871 1.910 1.00 91.25 249 HIS A N 1
ATOM 1917 C CA . HIS A 1 249 ? -21.114 16.680 3.370 1.00 91.25 249 HIS A CA 1
ATOM 1918 C C . HIS A 1 249 ? -21.392 15.220 3.768 1.00 91.25 249 HIS A C 1
ATOM 1920 O O . HIS A 1 249 ? -20.767 14.713 4.693 1.00 91.25 249 HIS A O 1
ATOM 1926 N N . PHE A 1 250 ? -22.254 14.535 3.011 1.00 94.00 250 PHE A N 1
ATOM 1927 C CA . PHE A 1 250 ? -22.556 13.118 3.183 1.00 94.00 250 PHE A CA 1
ATOM 1928 C C . PHE A 1 250 ? -21.321 12.225 2.989 1.00 94.00 250 PHE A C 1
ATOM 1930 O O . PHE A 1 250 ? -20.962 11.465 3.881 1.00 94.00 250 PHE A O 1
ATOM 1937 N N . THR A 1 251 ? -20.616 12.334 1.859 1.00 92.25 251 THR A N 1
ATOM 1938 C CA . THR A 1 251 ? -19.422 11.504 1.610 1.00 92.25 251 THR A CA 1
ATOM 1939 C C . THR A 1 251 ? -18.251 11.876 2.521 1.00 92.25 251 THR A C 1
ATOM 1941 O O . THR A 1 251 ? -17.446 11.014 2.868 1.00 92.25 251 THR A O 1
ATOM 1944 N N . ARG A 1 252 ? -18.144 13.146 2.933 1.00 93.44 252 ARG A N 1
ATOM 1945 C CA . ARG A 1 252 ? -17.122 13.614 3.883 1.00 93.44 252 ARG A CA 1
ATOM 1946 C C . ARG A 1 252 ? -17.353 13.093 5.302 1.00 93.44 252 ARG A C 1
ATOM 1948 O O . ARG A 1 252 ? -16.377 12.813 5.993 1.00 93.44 252 ARG A O 1
ATOM 1955 N N . ASP A 1 253 ? -18.605 12.915 5.719 1.00 95.06 253 ASP A N 1
ATOM 1956 C CA . ASP A 1 253 ? -18.927 12.260 6.992 1.00 95.06 253 ASP A CA 1
ATOM 1957 C C . ASP A 1 253 ? -18.428 10.805 7.024 1.00 95.06 253 ASP A C 1
ATOM 1959 O O . ASP A 1 253 ? -17.784 10.394 7.990 1.00 95.06 253 ASP A O 1
ATOM 1963 N N . PHE A 1 254 ? -18.610 10.056 5.929 1.00 96.06 254 PHE A N 1
ATOM 1964 C CA . PHE A 1 254 ? -18.044 8.709 5.791 1.00 96.06 254 PHE A CA 1
ATOM 1965 C C . PHE A 1 254 ? -16.516 8.701 5.904 1.00 96.06 254 PHE A C 1
ATOM 1967 O O . PHE A 1 254 ? -15.978 7.867 6.626 1.00 96.06 254 PHE A O 1
ATOM 1974 N N . ARG A 1 255 ? -15.812 9.661 5.280 1.00 95.62 255 ARG A N 1
ATOM 1975 C CA . ARG A 1 255 ? -14.349 9.797 5.442 1.00 95.62 255 ARG A CA 1
ATOM 1976 C C . ARG A 1 255 ? -13.957 9.955 6.913 1.00 95.62 255 ARG A C 1
ATOM 1978 O O . ARG A 1 255 ? -13.040 9.288 7.379 1.00 95.62 255 ARG A O 1
ATOM 1985 N N . ALA A 1 256 ? -14.681 10.791 7.658 1.00 95.88 256 ALA A N 1
ATOM 1986 C CA . ALA A 1 256 ? -14.419 11.011 9.078 1.00 95.88 256 ALA A CA 1
ATOM 1987 C C . ALA A 1 256 ? -14.762 9.791 9.955 1.00 95.88 256 ALA A C 1
ATOM 1989 O O . ALA A 1 256 ? -14.052 9.516 10.920 1.00 95.88 256 ALA A O 1
ATOM 1990 N N . ARG A 1 257 ? -15.838 9.052 9.655 1.00 96.25 257 ARG A N 1
ATOM 1991 C CA . ARG A 1 257 ? -16.183 7.808 10.370 1.00 96.25 257 ARG A CA 1
ATOM 1992 C C . ARG A 1 257 ? -15.172 6.695 10.104 1.00 96.25 257 ARG A C 1
ATOM 1994 O O . ARG A 1 257 ? -14.703 6.077 11.058 1.00 96.25 257 ARG A O 1
ATOM 2001 N N . SER A 1 258 ? -14.804 6.471 8.842 1.00 97.31 258 SER A N 1
ATOM 2002 C CA . SER A 1 258 ? -13.799 5.471 8.455 1.00 97.31 258 SER A CA 1
ATOM 2003 C C . SER A 1 258 ? -12.450 5.763 9.111 1.00 97.31 258 SER A C 1
ATOM 2005 O O . SER A 1 258 ? -11.859 4.870 9.717 1.00 97.31 258 SER A O 1
ATOM 2007 N N . SER A 1 259 ? -12.002 7.026 9.094 1.00 96.62 259 SER A N 1
ATOM 2008 C CA . SER A 1 259 ? -10.739 7.411 9.728 1.00 96.62 259 SER A CA 1
ATOM 2009 C C . SER A 1 259 ? -10.743 7.167 11.236 1.00 96.62 259 SER A C 1
ATOM 2011 O O . SER A 1 259 ? -9.754 6.671 11.767 1.00 96.62 259 SER A O 1
ATOM 2013 N N . ARG A 1 260 ? -11.848 7.442 11.943 1.00 96.12 260 ARG A N 1
ATOM 2014 C CA . ARG A 1 260 ? -11.950 7.158 13.387 1.00 96.12 260 ARG A CA 1
ATOM 2015 C C . ARG A 1 260 ? -11.993 5.666 13.701 1.00 96.12 260 ARG A C 1
ATOM 2017 O O . ARG A 1 260 ? -11.318 5.245 14.639 1.00 96.12 260 ARG A O 1
ATOM 2024 N N . LEU A 1 261 ? -12.721 4.873 12.909 1.00 97.56 261 L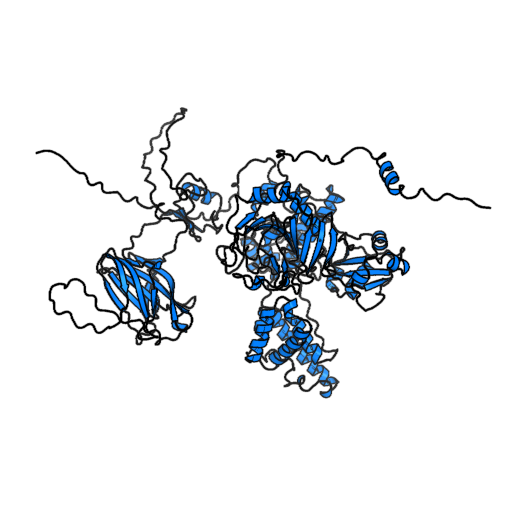EU A N 1
ATOM 2025 C CA . LEU A 1 261 ? -12.778 3.412 13.044 1.00 97.56 261 LEU A CA 1
ATOM 2026 C C . LEU A 1 261 ? -11.385 2.781 12.892 1.00 97.56 261 LEU A C 1
ATOM 2028 O O . LEU A 1 261 ? -11.005 1.921 13.685 1.00 97.56 261 LEU A O 1
ATOM 2032 N N . ALA A 1 262 ? -10.609 3.230 11.904 1.00 96.88 262 ALA A N 1
ATOM 2033 C CA . ALA A 1 262 ? -9.247 2.757 11.659 1.00 96.88 262 ALA A CA 1
ATOM 2034 C C . ALA A 1 262 ? -8.172 3.476 12.501 1.00 96.88 262 ALA A C 1
ATOM 2036 O O . ALA A 1 262 ? -7.006 3.101 12.422 1.00 96.88 262 ALA A O 1
ATOM 2037 N N . ARG A 1 263 ? -8.553 4.470 13.322 1.00 96.38 263 ARG A N 1
ATOM 2038 C CA . ARG A 1 263 ? -7.650 5.340 14.106 1.00 96.38 263 ARG A CA 1
ATOM 2039 C C . ARG A 1 263 ? -6.571 6.022 13.249 1.00 96.38 263 ARG A C 1
ATOM 2041 O O . ARG A 1 263 ? -5.415 6.126 13.649 1.00 96.38 263 ARG A O 1
ATOM 2048 N N . LEU A 1 264 ? -6.956 6.495 12.064 1.00 95.88 264 LEU A N 1
ATOM 2049 C CA . LEU A 1 264 ? -6.075 7.265 11.186 1.00 95.88 264 LEU A CA 1
ATOM 2050 C C . LEU A 1 264 ? -5.890 8.697 11.713 1.00 95.88 264 LEU A C 1
ATOM 2052 O O . LEU A 1 264 ? -6.841 9.262 12.262 1.00 95.88 264 LEU A O 1
ATOM 2056 N N . PRO A 1 265 ? -4.727 9.329 11.463 1.00 93.75 265 PRO A N 1
ATOM 2057 C CA . PRO A 1 265 ? -4.451 10.688 11.930 1.00 93.75 265 PRO A CA 1
ATOM 2058 C C . PRO A 1 265 ? -5.393 11.751 11.357 1.00 93.75 265 PRO A C 1
ATOM 2060 O O . PRO A 1 265 ? -5.603 12.788 11.977 1.00 93.75 265 PRO A O 1
ATOM 2063 N N . SER A 1 266 ? -5.957 11.535 10.168 1.00 95.12 266 SER A N 1
ATOM 2064 C CA . SER A 1 266 ? -6.807 12.525 9.508 1.00 95.12 266 SER A CA 1
ATOM 2065 C C . SER A 1 266 ? -7.903 11.868 8.667 1.00 95.12 266 SER A C 1
ATOM 2067 O O . SER A 1 266 ? -7.648 10.849 8.019 1.00 95.12 266 SER A O 1
ATOM 2069 N N . PRO A 1 267 ? -9.112 12.459 8.584 1.00 96.06 267 PRO A N 1
ATOM 2070 C CA . PRO A 1 267 ? -10.112 12.052 7.599 1.00 96.06 267 PRO A CA 1
ATOM 2071 C C . PRO A 1 267 ? -9.632 12.181 6.148 1.00 96.06 267 PRO A C 1
ATOM 2073 O O . PRO A 1 267 ? -10.173 11.508 5.265 1.00 96.06 267 PRO A O 1
ATOM 2076 N N . SER A 1 268 ? -8.617 13.011 5.874 1.00 94.25 268 SER A N 1
ATOM 2077 C CA . SER A 1 268 ? -8.062 13.135 4.526 1.00 94.25 268 SER A CA 1
ATOM 2078 C C . SER A 1 268 ? -7.413 11.844 4.022 1.00 94.25 268 SER A C 1
ATOM 2080 O O . SER A 1 268 ? -7.334 11.640 2.812 1.00 94.25 268 SER A O 1
ATOM 2082 N N . PHE A 1 269 ? -7.047 10.931 4.926 1.00 96.38 269 PHE A N 1
ATOM 2083 C CA . PHE A 1 269 ? -6.476 9.627 4.592 1.00 96.38 269 PHE A CA 1
ATOM 2084 C C . PHE A 1 269 ? -7.523 8.673 4.013 1.00 96.38 269 PHE A C 1
ATOM 2086 O O . PHE A 1 269 ? -7.180 7.652 3.435 1.00 96.38 269 PHE A O 1
ATOM 2093 N N . THR A 1 270 ? -8.815 8.976 4.137 1.00 96.69 270 THR A N 1
ATOM 2094 C CA . THR A 1 270 ? -9.855 8.174 3.484 1.00 96.69 270 THR A CA 1
ATOM 2095 C C . THR A 1 270 ? -10.116 8.717 2.084 1.00 96.69 270 THR A C 1
ATOM 2097 O O . THR A 1 270 ? -10.327 9.916 1.926 1.00 96.69 270 THR A O 1
ATOM 2100 N N . GLU A 1 271 ? -10.112 7.858 1.071 1.00 91.38 271 GLU A N 1
ATOM 2101 C CA . GLU A 1 271 ? -10.430 8.195 -0.319 1.00 91.38 271 GLU A CA 1
ATOM 2102 C C . GLU A 1 271 ? -11.927 8.523 -0.484 1.00 91.38 271 GLU A C 1
ATOM 2104 O O . GLU A 1 271 ? -12.754 8.324 0.412 1.00 91.38 271 GLU A O 1
ATOM 2109 N N . ARG A 1 272 ? -12.312 9.030 -1.656 1.00 87.56 272 ARG A N 1
ATOM 2110 C CA . ARG A 1 272 ? -13.726 9.167 -2.015 1.00 87.56 272 ARG A CA 1
ATOM 2111 C C . ARG A 1 272 ? -14.406 7.800 -2.051 1.00 87.56 272 ARG A C 1
ATOM 2113 O O . ARG A 1 272 ? -13.863 6.832 -2.571 1.00 87.56 272 ARG A O 1
ATOM 2120 N N . MET A 1 273 ? -15.640 7.768 -1.560 1.00 92.38 273 MET A N 1
ATOM 2121 C CA . MET A 1 273 ? -16.459 6.563 -1.558 1.00 92.38 273 MET A CA 1
ATOM 2122 C C . MET A 1 273 ? -16.783 6.109 -2.985 1.00 92.38 273 MET A C 1
ATOM 2124 O O . MET A 1 273 ? -17.179 6.911 -3.837 1.00 92.38 273 MET A O 1
ATOM 2128 N N . GLN A 1 274 ? -16.648 4.809 -3.220 1.00 94.06 274 GLN A N 1
ATOM 2129 C CA . GLN A 1 274 ? -16.870 4.181 -4.516 1.00 94.06 274 GLN A CA 1
ATOM 2130 C C . GLN A 1 274 ? -18.013 3.168 -4.418 1.00 94.06 274 GLN A C 1
ATOM 2132 O O . GLN A 1 274 ? -17.881 2.167 -3.724 1.00 94.06 274 GLN A O 1
ATOM 2137 N N . LEU A 1 275 ? -19.118 3.397 -5.129 1.00 96.50 275 LEU A N 1
ATOM 2138 C CA . LEU A 1 275 ? -20.197 2.419 -5.290 1.00 96.50 275 LEU A CA 1
ATOM 2139 C C . LEU A 1 275 ? -19.764 1.328 -6.270 1.00 96.50 275 LEU A C 1
ATOM 2141 O O . LEU A 1 275 ? -19.280 1.640 -7.353 1.00 96.50 275 LEU A O 1
ATOM 2145 N N . VAL A 1 276 ? -20.028 0.067 -5.935 1.00 95.50 276 VAL A N 1
ATOM 2146 C CA . VAL A 1 276 ? -19.773 -1.098 -6.788 1.00 95.50 276 VAL A CA 1
ATOM 2147 C C . VAL A 1 276 ? -21.043 -1.938 -6.928 1.00 95.50 276 VAL A C 1
ATOM 2149 O O . VAL A 1 276 ? -21.757 -2.181 -5.953 1.00 95.50 276 VAL A O 1
ATOM 2152 N N . ARG A 1 277 ? -21.318 -2.423 -8.140 1.00 96.00 277 ARG A N 1
ATOM 2153 C CA . ARG A 1 277 ? -22.442 -3.314 -8.456 1.00 96.00 277 ARG A CA 1
ATOM 2154 C C . ARG A 1 277 ? -21.957 -4.578 -9.164 1.00 96.00 277 ARG A C 1
ATOM 2156 O O . ARG A 1 277 ? -21.229 -4.493 -10.154 1.00 96.00 277 ARG A O 1
ATOM 2163 N N . TYR A 1 278 ? -22.454 -5.723 -8.702 1.00 93.62 278 TYR A N 1
ATOM 2164 C CA . TYR A 1 278 ? -22.329 -7.027 -9.350 1.00 93.62 278 TYR A CA 1
ATOM 2165 C C . TYR A 1 278 ? -23.723 -7.577 -9.665 1.00 93.62 278 TYR A C 1
ATOM 2167 O O . TYR A 1 278 ? -24.539 -7.797 -8.767 1.00 93.62 278 TYR A O 1
ATOM 2175 N N . GLU A 1 279 ? -24.003 -7.803 -10.941 1.00 92.56 279 GLU A N 1
ATOM 2176 C CA . GLU A 1 279 ? -25.150 -8.592 -11.388 1.00 92.56 279 GLU A CA 1
ATOM 2177 C C . GLU A 1 279 ? -24.860 -10.094 -11.270 1.00 92.56 279 GLU A C 1
ATOM 2179 O O . GLU A 1 279 ? -23.735 -10.515 -10.997 1.00 92.56 279 GLU A O 1
ATOM 2184 N N . THR A 1 280 ? -25.885 -10.925 -11.466 1.00 90.88 280 THR A N 1
ATOM 2185 C CA . THR A 1 280 ? -25.732 -12.384 -11.411 1.00 90.88 280 THR A CA 1
ATOM 2186 C C . THR A 1 280 ? -24.645 -12.856 -12.383 1.00 90.88 280 THR A C 1
ATOM 2188 O O . THR A 1 280 ? -24.693 -12.552 -13.573 1.00 90.88 280 THR A O 1
ATOM 2191 N N . GLY A 1 281 ? -23.667 -13.600 -11.866 1.00 86.56 281 GLY A N 1
ATOM 2192 C CA . GLY A 1 281 ? -22.517 -14.096 -12.624 1.00 86.56 281 GLY A CA 1
ATOM 2193 C C . GLY A 1 281 ? -21.365 -13.102 -12.821 1.00 86.56 281 GLY A C 1
ATOM 2194 O O . GLY A 1 281 ? -20.319 -13.526 -13.301 1.00 86.56 281 GLY A O 1
ATOM 2195 N N . GLN A 1 282 ? -21.507 -11.823 -12.451 1.00 89.12 282 GLN A N 1
ATOM 2196 C CA . GLN A 1 282 ? -20.395 -10.863 -12.490 1.00 89.12 282 GLN A CA 1
ATOM 2197 C C . GLN A 1 282 ? -19.485 -11.031 -11.283 1.00 89.12 282 GLN A C 1
ATOM 2199 O O . GLN A 1 282 ? -19.957 -11.238 -10.174 1.00 89.12 282 GLN A O 1
ATOM 2204 N N . PHE A 1 283 ? -18.189 -10.860 -11.487 1.00 88.25 283 PHE A N 1
ATOM 2205 C CA . PHE A 1 283 ? -17.154 -11.106 -10.493 1.00 88.25 283 PHE A CA 1
ATOM 2206 C C . PHE A 1 283 ? -16.017 -10.090 -10.612 1.00 88.25 283 PHE A C 1
ATOM 2208 O O . PHE A 1 283 ? -15.935 -9.301 -11.563 1.00 88.25 283 PHE A O 1
ATOM 2215 N N . PHE A 1 284 ? -15.130 -10.135 -9.627 1.00 91.06 284 PHE A N 1
ATOM 2216 C CA . PHE A 1 284 ? -13.787 -9.589 -9.719 1.00 91.06 284 PHE A CA 1
ATOM 2217 C C . PHE A 1 284 ? -12.834 -10.630 -9.136 1.00 91.06 284 PHE A C 1
ATOM 2219 O O . PHE A 1 284 ? -13.024 -11.020 -7.984 1.00 91.06 284 PHE A O 1
ATOM 2226 N N . ARG A 1 285 ? -11.877 -11.115 -9.933 1.00 89.12 285 ARG A N 1
ATOM 2227 C CA . ARG A 1 285 ? -10.888 -12.103 -9.490 1.00 89.12 285 ARG A CA 1
ATOM 2228 C C . ARG A 1 285 ? -10.023 -11.603 -8.333 1.00 89.12 285 ARG A C 1
ATOM 2230 O O . ARG A 1 285 ? -10.120 -10.445 -7.929 1.00 89.12 285 ARG A O 1
ATOM 2237 N N . LYS A 1 286 ? -9.208 -12.515 -7.794 1.00 87.69 286 LYS A N 1
ATOM 2238 C CA . LYS A 1 286 ? -8.192 -12.215 -6.782 1.00 87.69 286 LYS A CA 1
ATOM 2239 C C . LYS A 1 286 ? -7.340 -11.010 -7.227 1.00 87.69 286 LYS A C 1
ATOM 2241 O O . LYS A 1 286 ? -6.818 -11.025 -8.336 1.00 87.69 286 LYS A O 1
ATOM 2246 N N . HIS A 1 287 ? -7.292 -9.972 -6.402 1.00 88.19 287 HIS A N 1
ATOM 2247 C CA . HIS A 1 287 ? -6.542 -8.735 -6.617 1.00 88.19 287 HIS A CA 1
ATOM 2248 C C . HIS A 1 287 ? -6.180 -8.103 -5.271 1.00 88.19 287 HIS A C 1
ATOM 2250 O O . HIS A 1 287 ? -6.773 -8.416 -4.229 1.00 88.19 287 HIS A O 1
ATOM 2256 N N . GLU A 1 288 ? -5.209 -7.207 -5.308 1.00 89.00 288 GLU A N 1
ATOM 2257 C CA . GLU A 1 288 ? -4.805 -6.351 -4.208 1.00 89.00 288 GLU A CA 1
ATOM 2258 C C . GLU A 1 288 ? -5.423 -4.956 -4.351 1.00 89.00 288 GLU A C 1
ATOM 2260 O O . GLU A 1 288 ? -5.752 -4.498 -5.446 1.00 89.00 288 GLU A O 1
ATOM 2265 N N . ASP A 1 289 ? -5.625 -4.279 -3.218 1.00 90.56 289 ASP A N 1
ATOM 2266 C CA . ASP A 1 289 ? -6.154 -2.910 -3.225 1.00 90.56 289 ASP A CA 1
ATOM 2267 C C . ASP A 1 289 ? -5.063 -1.848 -3.355 1.00 90.56 289 ASP A C 1
ATOM 2269 O O . ASP A 1 289 ? -5.368 -0.732 -3.785 1.00 90.56 289 ASP A O 1
ATOM 2273 N N . TYR A 1 290 ? -3.839 -2.167 -2.923 1.00 90.50 290 TYR A N 1
ATOM 2274 C CA . TYR A 1 290 ? -2.682 -1.284 -3.021 1.00 90.50 290 TYR A CA 1
ATOM 2275 C C . TYR A 1 290 ? -2.176 -1.201 -4.463 1.00 90.50 290 TYR A C 1
ATOM 2277 O O . TYR A 1 290 ? -2.478 -2.051 -5.294 1.00 90.50 290 TYR A O 1
ATOM 2285 N N . PHE A 1 291 ? -1.413 -0.153 -4.747 1.00 87.69 291 PHE A N 1
ATOM 2286 C CA . PHE A 1 291 ? -0.794 0.075 -6.048 1.00 87.69 291 PHE A CA 1
ATOM 2287 C C . PHE A 1 291 ? 0.623 -0.495 -6.083 1.00 87.69 291 PHE A C 1
ATOM 2289 O O . PHE A 1 291 ? 1.321 -0.447 -5.073 1.00 87.69 291 PHE A O 1
ATOM 2296 N N . ASP A 1 292 ? 1.035 -1.002 -7.241 1.00 83.12 292 ASP A N 1
ATOM 2297 C CA . ASP A 1 292 ? 2.392 -1.488 -7.524 1.00 83.12 292 ASP A CA 1
ATOM 2298 C C . ASP A 1 292 ? 2.882 -1.080 -8.933 1.00 83.12 292 ASP A C 1
ATOM 2300 O O . ASP A 1 292 ? 3.948 -1.492 -9.388 1.00 83.12 292 ASP A O 1
ATOM 2304 N N . SER A 1 293 ? 2.123 -0.224 -9.628 1.00 78.38 293 SER A N 1
ATOM 2305 C CA . SER A 1 293 ? 2.326 0.133 -11.040 1.00 78.38 293 SER A CA 1
ATOM 2306 C C . SER A 1 293 ? 3.483 1.113 -11.307 1.00 78.38 293 SER A C 1
ATOM 2308 O O . SER A 1 293 ? 3.782 1.424 -12.462 1.00 78.38 293 SER A O 1
ATOM 2310 N N . LYS A 1 294 ? 4.162 1.589 -10.258 1.00 82.69 294 LYS A N 1
ATOM 2311 C CA . LYS A 1 294 ? 5.293 2.531 -10.283 1.00 82.69 294 LYS A CA 1
ATOM 2312 C C . LYS A 1 294 ? 6.334 2.098 -9.252 1.00 82.69 294 LYS A C 1
ATOM 2314 O O . LYS A 1 294 ? 6.005 1.897 -8.091 1.00 82.69 294 LYS A O 1
ATOM 2319 N N . GLU A 1 295 ? 7.596 2.008 -9.666 1.00 82.62 295 GLU A N 1
ATOM 2320 C CA . GLU A 1 295 ? 8.716 1.738 -8.759 1.00 82.62 295 GLU A CA 1
ATOM 2321 C C . GLU A 1 295 ? 9.272 3.059 -8.211 1.00 82.62 295 GLU A C 1
ATOM 2323 O O . GLU A 1 295 ? 9.807 3.872 -8.964 1.00 82.62 295 GLU A O 1
ATOM 2328 N N . PHE A 1 296 ? 9.156 3.282 -6.898 1.00 87.31 296 PHE A N 1
ATOM 2329 C CA . PHE A 1 296 ? 9.765 4.441 -6.230 1.00 87.31 296 PHE A CA 1
ATOM 2330 C C . PHE A 1 296 ? 11.225 4.202 -5.827 1.00 87.31 296 PHE A C 1
ATOM 2332 O O . PHE A 1 296 ? 11.976 5.162 -5.657 1.00 87.31 296 PHE A O 1
ATOM 2339 N N . LEU A 1 297 ? 11.631 2.936 -5.679 1.00 83.62 297 LEU A N 1
ATOM 2340 C CA . LEU A 1 297 ? 13.004 2.519 -5.402 1.00 83.62 297 LEU A CA 1
ATOM 2341 C C . LEU A 1 297 ? 13.440 1.412 -6.380 1.00 83.62 297 LEU A C 1
ATOM 2343 O O . LEU A 1 297 ? 12.635 0.547 -6.727 1.00 83.62 297 LEU A O 1
ATOM 2347 N N . PRO A 1 298 ? 14.721 1.374 -6.788 1.00 69.12 298 PRO A N 1
ATOM 2348 C CA . PRO A 1 298 ? 15.241 0.319 -7.651 1.00 69.12 298 PRO A CA 1
ATOM 2349 C C . PRO A 1 298 ? 15.407 -0.993 -6.861 1.00 69.12 298 PRO A C 1
ATOM 2351 O O . PRO A 1 298 ? 16.408 -1.200 -6.177 1.00 69.12 298 PRO A O 1
ATOM 2354 N N . HIS A 1 299 ? 14.430 -1.901 -6.938 1.00 61.00 299 HIS A N 1
ATOM 2355 C CA . HIS A 1 299 ? 14.449 -3.161 -6.172 1.00 61.00 299 HIS A CA 1
ATOM 2356 C C . HIS A 1 299 ? 15.177 -4.325 -6.876 1.00 61.00 299 HIS A C 1
ATOM 2358 O O . HIS A 1 299 ? 15.671 -5.235 -6.212 1.00 61.00 299 HIS A O 1
ATOM 2364 N N . LYS A 1 300 ? 15.287 -4.299 -8.210 1.00 52.88 300 LYS A N 1
ATOM 2365 C CA . LYS A 1 300 ? 15.544 -5.501 -9.031 1.00 52.88 300 LYS A CA 1
ATOM 2366 C C . LYS A 1 300 ? 16.994 -6.014 -9.107 1.00 52.88 300 LYS A C 1
ATOM 2368 O O . LYS A 1 300 ? 17.200 -7.094 -9.636 1.00 52.88 300 LYS A O 1
ATOM 2373 N N . GLN A 1 301 ? 18.000 -5.299 -8.588 1.00 56.72 301 GLN A N 1
ATOM 2374 C CA . GLN A 1 301 ? 19.425 -5.691 -8.740 1.00 56.72 301 GLN A CA 1
ATOM 2375 C C . GLN A 1 301 ? 20.188 -5.885 -7.422 1.00 56.72 301 GLN A C 1
ATOM 2377 O O . GLN A 1 301 ? 21.381 -6.177 -7.414 1.00 56.72 301 GLN A O 1
ATOM 2382 N N . LEU A 1 302 ? 19.522 -5.708 -6.285 1.00 69.69 302 LEU A N 1
ATOM 2383 C CA . LEU A 1 302 ? 20.215 -5.539 -5.012 1.00 69.69 302 LEU A CA 1
ATOM 2384 C C . LEU A 1 302 ? 20.431 -6.839 -4.226 1.00 69.69 302 LEU A C 1
ATOM 2386 O O . LEU A 1 302 ? 21.424 -6.936 -3.508 1.00 69.69 302 LEU A O 1
ATOM 2390 N N . ALA A 1 303 ? 19.527 -7.813 -4.341 1.00 81.75 303 ALA A N 1
ATOM 2391 C CA . ALA A 1 303 ? 19.589 -9.053 -3.563 1.00 81.75 303 ALA A CA 1
ATOM 2392 C C . ALA A 1 303 ? 20.587 -10.072 -4.138 1.00 81.75 303 ALA A C 1
ATOM 2394 O O . ALA A 1 303 ? 21.221 -10.804 -3.384 1.00 81.75 303 ALA A O 1
ATOM 2395 N N . GLU A 1 304 ? 20.764 -10.099 -5.461 1.00 83.69 304 GLU A N 1
ATOM 2396 C CA . GLU A 1 304 ? 21.753 -10.959 -6.124 1.00 83.69 304 GLU A CA 1
ATOM 2397 C C . GLU A 1 304 ? 23.182 -10.567 -5.720 1.00 83.69 304 GLU A C 1
ATOM 2399 O O . GLU A 1 304 ? 23.954 -11.407 -5.264 1.00 83.69 304 GLU A O 1
ATOM 2404 N N . VAL A 1 305 ? 23.494 -9.266 -5.759 1.00 86.06 305 VAL A N 1
ATOM 2405 C CA . VAL A 1 305 ? 24.784 -8.732 -5.291 1.00 86.06 305 VAL A CA 1
ATOM 2406 C C . VAL A 1 305 ? 25.003 -9.040 -3.806 1.00 86.06 305 VAL A C 1
ATOM 2408 O O . VAL A 1 305 ? 26.099 -9.418 -3.401 1.00 86.06 305 VAL A O 1
ATOM 2411 N N . GLU A 1 306 ? 23.968 -8.918 -2.972 1.00 87.94 306 GLU A N 1
ATOM 2412 C CA . GLU A 1 306 ? 24.058 -9.286 -1.551 1.00 87.94 306 GLU A CA 1
ATOM 2413 C C . GLU A 1 306 ? 24.324 -10.776 -1.342 1.00 87.94 306 GLU A C 1
ATOM 2415 O O . GLU A 1 306 ? 25.052 -11.141 -0.418 1.00 87.94 306 GLU A O 1
ATOM 2420 N N . PHE A 1 307 ? 23.765 -11.636 -2.190 1.00 91.94 307 PHE A N 1
ATOM 2421 C CA . PHE A 1 307 ? 24.034 -13.066 -2.154 1.00 91.94 307 PHE A CA 1
ATOM 2422 C C . PHE A 1 307 ? 25.490 -13.376 -2.479 1.00 91.94 307 PHE A C 1
ATOM 2424 O O . PHE A 1 307 ? 26.124 -14.122 -1.731 1.00 91.94 307 PHE A O 1
ATOM 2431 N N . GLU A 1 308 ? 26.058 -12.744 -3.504 1.00 91.94 308 GLU A N 1
ATOM 2432 C CA . GLU A 1 308 ? 27.486 -12.867 -3.806 1.00 91.94 308 GLU A CA 1
ATOM 2433 C C . GLU A 1 308 ? 28.349 -12.422 -2.618 1.00 91.94 308 GLU A C 1
ATOM 2435 O O . GLU A 1 308 ? 29.160 -13.209 -2.121 1.00 91.94 308 GLU A O 1
ATOM 2440 N N . VAL A 1 309 ? 28.102 -11.222 -2.080 1.00 93.44 309 VAL A N 1
ATOM 2441 C CA . VAL A 1 309 ? 28.842 -10.680 -0.925 1.00 93.44 309 VAL A CA 1
ATOM 2442 C C . VAL A 1 309 ? 28.736 -11.598 0.296 1.00 93.44 309 VAL A C 1
ATOM 2444 O O . VAL A 1 309 ? 29.732 -11.836 0.984 1.00 93.44 309 VAL A O 1
ATOM 2447 N N . TRP A 1 310 ? 27.549 -12.138 0.575 1.00 95.62 310 TRP A N 1
ATOM 2448 C CA . TRP A 1 310 ? 27.354 -13.086 1.669 1.00 95.62 310 TRP A CA 1
ATOM 2449 C C . TRP A 1 310 ? 28.147 -14.379 1.456 1.00 95.62 310 TRP A C 1
ATOM 2451 O O . TRP A 1 310 ? 28.798 -14.845 2.390 1.00 95.62 310 TRP A O 1
ATOM 2461 N N . THR A 1 311 ? 28.132 -14.962 0.253 1.00 95.56 311 THR A N 1
ATOM 2462 C CA . THR A 1 311 ? 28.883 -16.202 -0.015 1.00 95.56 311 THR A CA 1
ATOM 2463 C C . THR A 1 311 ? 30.397 -16.011 0.093 1.00 95.56 311 THR A C 1
ATOM 2465 O O . THR A 1 311 ? 31.087 -16.866 0.656 1.00 95.56 311 THR A O 1
ATOM 2468 N N . GLU A 1 312 ? 30.924 -14.879 -0.381 1.00 95.62 312 GLU A N 1
ATOM 2469 C CA . GLU A 1 312 ? 32.341 -14.525 -0.241 1.00 95.62 312 GLU A CA 1
ATOM 2470 C C . GLU A 1 312 ? 32.730 -14.355 1.228 1.00 95.62 312 GLU A C 1
ATOM 2472 O O . GLU A 1 312 ? 33.738 -14.903 1.679 1.00 95.62 312 GLU A O 1
ATOM 2477 N N . TRP A 1 313 ? 31.897 -13.657 2.002 1.00 96.19 313 TRP A N 1
ATOM 2478 C CA . TRP A 1 313 ? 32.087 -13.532 3.442 1.00 96.19 313 TRP A CA 1
ATOM 2479 C C . TRP A 1 313 ? 32.064 -14.904 4.129 1.00 96.19 313 TRP A C 1
ATOM 2481 O O . TRP A 1 313 ? 33.011 -15.260 4.825 1.00 96.19 313 TRP A O 1
ATOM 2491 N N . ALA A 1 314 ? 31.026 -15.709 3.897 1.00 95.94 314 ALA A N 1
ATOM 2492 C CA . ALA A 1 314 ? 30.821 -16.969 4.604 1.00 95.94 314 ALA A CA 1
ATOM 2493 C C . ALA A 1 314 ? 31.936 -17.987 4.309 1.00 95.94 314 ALA A C 1
ATOM 2495 O O . ALA A 1 314 ? 32.398 -18.682 5.215 1.00 95.94 314 ALA A O 1
ATOM 2496 N N . SER A 1 315 ? 32.404 -18.059 3.059 1.00 95.56 315 SER A N 1
ATOM 2497 C CA . SER A 1 315 ? 33.547 -18.905 2.687 1.00 95.56 315 SER A CA 1
ATOM 2498 C C . SER A 1 315 ? 34.855 -18.432 3.337 1.00 95.56 315 SER A C 1
ATOM 2500 O O . SER A 1 315 ? 35.608 -19.258 3.859 1.00 95.56 315 SER A O 1
ATOM 2502 N N . SER A 1 316 ? 35.096 -17.116 3.391 1.00 95.50 316 SER A N 1
ATOM 2503 C CA . SER A 1 316 ? 36.258 -16.528 4.071 1.00 95.50 316 SER A CA 1
ATOM 2504 C C . SER A 1 316 ? 36.251 -16.792 5.581 1.00 95.50 316 SER A C 1
ATOM 2506 O O . SER A 1 316 ? 37.280 -17.177 6.139 1.00 95.50 316 SER A O 1
ATOM 2508 N N . GLU A 1 317 ? 35.106 -16.636 6.250 1.00 94.81 317 GLU A N 1
ATOM 2509 C CA . GLU A 1 317 ? 34.969 -16.903 7.691 1.00 94.81 317 GLU A CA 1
ATOM 2510 C C . GLU A 1 317 ? 35.178 -18.382 8.025 1.00 94.81 317 GLU A C 1
ATOM 2512 O O . GLU A 1 317 ? 35.821 -18.710 9.025 1.00 94.81 317 GLU A O 1
ATOM 2517 N N . ILE A 1 318 ? 34.701 -19.299 7.172 1.00 94.06 318 ILE A N 1
ATOM 2518 C CA . ILE A 1 318 ? 34.999 -20.730 7.319 1.00 94.06 318 ILE A CA 1
ATOM 2519 C C . ILE A 1 318 ? 36.512 -20.957 7.278 1.00 94.06 318 ILE A C 1
ATOM 2521 O O . ILE A 1 318 ? 37.056 -21.628 8.157 1.00 94.06 318 ILE A O 1
ATOM 2525 N N . ASP A 1 319 ? 37.214 -20.401 6.291 1.00 92.69 319 ASP A N 1
ATOM 2526 C CA . ASP A 1 319 ? 38.661 -20.581 6.157 1.00 92.69 319 ASP A CA 1
ATOM 2527 C C . ASP A 1 319 ? 39.446 -19.980 7.333 1.00 92.69 319 ASP A C 1
ATOM 2529 O O . ASP A 1 319 ? 40.377 -20.616 7.849 1.00 92.69 319 ASP A O 1
ATOM 2533 N N . GLU A 1 320 ? 39.048 -18.802 7.818 1.00 93.00 320 GLU A N 1
ATOM 2534 C CA . GLU A 1 320 ? 39.647 -18.191 9.003 1.00 93.00 320 GLU A CA 1
ATOM 2535 C C . GLU A 1 320 ? 39.412 -19.047 10.253 1.00 93.00 320 GLU A C 1
ATOM 2537 O O . GLU A 1 320 ? 40.371 -19.388 10.960 1.00 93.00 320 GLU A O 1
ATOM 2542 N N . PHE A 1 321 ? 38.176 -19.482 10.498 1.00 92.31 321 PHE A N 1
ATOM 2543 C CA . PHE A 1 321 ? 37.836 -20.300 11.660 1.00 92.31 321 PHE A CA 1
ATOM 2544 C C . PHE A 1 321 ? 38.575 -21.644 11.643 1.00 92.31 321 PHE A C 1
ATOM 2546 O O . PHE A 1 321 ? 39.125 -22.075 12.666 1.00 92.31 321 PHE A O 1
ATOM 2553 N N . ARG A 1 322 ? 38.666 -22.283 10.469 1.00 92.12 322 ARG A N 1
ATOM 2554 C CA . ARG A 1 322 ? 39.437 -23.519 10.247 1.00 92.12 322 ARG A CA 1
ATOM 2555 C C . ARG A 1 322 ? 40.917 -23.331 10.549 1.00 92.12 322 ARG A C 1
ATOM 2557 O O . ARG A 1 322 ? 41.529 -24.216 11.147 1.00 92.12 322 ARG A O 1
ATOM 2564 N N . SER A 1 323 ? 41.500 -22.188 10.183 1.00 90.12 323 SER A N 1
ATOM 2565 C CA . SER A 1 323 ? 42.912 -21.900 10.463 1.00 90.12 323 SER A CA 1
ATOM 2566 C C . SER A 1 323 ? 43.222 -21.845 11.967 1.00 90.12 323 SER A C 1
ATOM 2568 O O . SER A 1 323 ? 44.330 -22.193 12.385 1.00 90.12 323 SER A O 1
ATOM 2570 N N . GLN A 1 324 ? 42.235 -21.463 12.782 1.00 91.06 324 GLN A N 1
ATOM 2571 C CA . GLN A 1 324 ? 42.365 -21.306 14.230 1.00 91.06 324 GLN A CA 1
ATOM 2572 C C . GLN A 1 324 ? 42.003 -22.585 15.007 1.00 91.06 324 GLN A C 1
ATOM 2574 O O . GLN A 1 324 ? 42.658 -22.903 16.002 1.00 91.06 324 GLN A O 1
ATOM 2579 N N . HIS A 1 325 ? 40.997 -23.338 14.548 1.00 89.88 325 HIS A N 1
ATOM 2580 C CA . HIS A 1 325 ? 40.392 -24.449 15.300 1.00 89.88 325 HIS A CA 1
ATOM 2581 C C . HIS A 1 325 ? 40.552 -25.831 14.639 1.00 89.88 325 HIS A C 1
ATOM 2583 O O . HIS A 1 325 ? 40.290 -26.853 15.277 1.00 89.88 325 HIS A O 1
ATOM 2589 N N . GLY A 1 326 ? 41.040 -25.882 13.396 1.00 87.75 326 GLY A N 1
ATOM 2590 C CA . GLY A 1 326 ? 41.170 -27.097 12.590 1.00 87.75 326 GLY A CA 1
ATOM 2591 C C . GLY A 1 326 ? 39.857 -27.550 11.939 1.00 87.75 326 GLY A C 1
ATOM 2592 O O . GLY A 1 326 ? 38.767 -27.148 12.338 1.00 87.75 326 GLY A O 1
ATOM 2593 N N . ASP A 1 327 ? 39.959 -28.435 10.943 1.00 83.75 327 ASP A N 1
ATOM 2594 C CA . ASP A 1 327 ? 38.817 -28.875 10.119 1.00 83.75 327 ASP A CA 1
ATOM 2595 C C . ASP A 1 327 ? 37.723 -29.620 10.907 1.00 83.75 327 ASP A C 1
ATOM 2597 O O . ASP A 1 327 ? 36.568 -29.614 10.502 1.00 83.75 327 ASP A O 1
ATOM 2601 N N . SER A 1 328 ? 38.044 -30.216 12.064 1.00 84.75 328 SER A N 1
ATOM 2602 C CA . SER A 1 328 ? 37.064 -30.926 12.904 1.00 84.75 328 SER A CA 1
ATOM 2603 C C . SER A 1 328 ? 35.995 -30.025 13.531 1.00 84.75 328 SER A C 1
ATOM 2605 O O . SER A 1 328 ? 35.090 -30.536 14.188 1.00 84.75 328 SER A O 1
ATOM 2607 N N . ALA A 1 329 ? 36.134 -28.704 13.396 1.00 83.88 329 ALA A N 1
ATOM 2608 C CA . ALA A 1 329 ? 35.138 -27.738 13.839 1.00 83.88 329 ALA A CA 1
ATOM 2609 C C . ALA A 1 329 ? 33.885 -27.709 12.947 1.00 83.88 329 ALA A C 1
ATOM 2611 O O . ALA A 1 329 ? 32.837 -27.273 13.414 1.00 83.88 329 ALA A O 1
ATOM 2612 N N . PHE A 1 330 ? 33.977 -28.198 11.706 1.00 87.56 330 PHE A N 1
ATOM 2613 C CA . PHE A 1 330 ? 32.879 -28.187 10.741 1.00 87.56 330 PHE A CA 1
ATOM 2614 C C . PHE A 1 330 ? 32.497 -29.609 10.310 1.00 87.56 330 PHE A C 1
ATOM 2616 O O . PHE A 1 330 ? 33.365 -30.483 10.223 1.00 87.56 330 PHE A O 1
ATOM 2623 N N . PRO A 1 331 ? 31.216 -29.869 9.998 1.00 89.38 331 PRO A N 1
ATOM 2624 C CA . PRO A 1 331 ? 30.833 -31.055 9.241 1.00 89.38 331 PRO A CA 1
ATOM 2625 C C . PRO A 1 331 ? 31.468 -31.045 7.839 1.00 89.38 331 PRO A C 1
ATOM 2627 O O . PRO A 1 331 ? 31.620 -29.982 7.238 1.00 89.38 331 PRO A O 1
ATOM 2630 N N . ASP A 1 332 ? 31.775 -32.226 7.287 1.00 91.31 332 ASP A N 1
ATOM 2631 C CA . ASP A 1 332 ? 32.457 -32.371 5.985 1.00 91.31 332 ASP A CA 1
ATOM 2632 C C . ASP A 1 332 ? 31.760 -31.616 4.835 1.00 91.31 332 ASP A C 1
ATOM 2634 O O . ASP A 1 332 ? 32.409 -31.158 3.898 1.00 91.31 332 ASP A O 1
ATOM 2638 N N . GLU A 1 333 ? 30.435 -31.463 4.899 1.00 94.06 333 GLU A N 1
ATOM 2639 C CA . GLU A 1 333 ? 29.647 -30.759 3.883 1.00 94.06 333 GLU A CA 1
ATOM 2640 C C . GLU A 1 333 ? 29.886 -29.240 3.840 1.00 94.06 333 GLU A C 1
ATOM 2642 O O . GLU A 1 333 ? 29.622 -28.636 2.803 1.00 94.06 333 GLU A O 1
ATOM 2647 N N . PHE A 1 334 ? 30.417 -28.642 4.912 1.00 95.06 334 PHE A N 1
ATOM 2648 C CA . PHE A 1 334 ? 30.768 -27.218 5.012 1.00 95.06 334 PHE A CA 1
ATOM 2649 C C . PHE A 1 334 ? 32.263 -26.951 4.792 1.00 95.06 334 PHE A C 1
ATOM 2651 O O . PHE A 1 334 ? 32.697 -25.810 4.888 1.00 95.06 334 PHE A O 1
ATOM 2658 N N . LEU A 1 335 ? 33.074 -27.976 4.520 1.00 92.50 335 LEU A N 1
ATOM 2659 C CA . LEU A 1 335 ? 34.482 -27.805 4.147 1.00 92.50 335 LEU A CA 1
ATOM 2660 C C . LEU A 1 335 ? 34.608 -27.550 2.633 1.00 92.50 335 LEU A C 1
ATOM 2662 O O . LEU A 1 335 ? 33.714 -27.949 1.886 1.00 92.50 335 LEU A O 1
ATOM 2666 N N . PRO A 1 336 ? 35.708 -26.944 2.136 1.00 91.06 336 PRO A N 1
ATOM 2667 C CA . PRO A 1 336 ? 35.885 -26.712 0.702 1.00 91.06 336 PRO A CA 1
ATOM 2668 C C . PRO A 1 336 ? 35.668 -27.973 -0.144 1.00 91.06 336 PRO A C 1
ATOM 2670 O O . PRO A 1 336 ? 36.305 -29.006 0.074 1.00 91.06 336 PRO A O 1
ATOM 2673 N N . GLY A 1 337 ? 34.773 -27.877 -1.130 1.00 86.50 337 GLY A N 1
ATOM 2674 C CA . GLY A 1 337 ? 34.337 -28.999 -1.972 1.00 86.50 337 GLY A CA 1
ATOM 2675 C C . GLY A 1 337 ? 33.144 -29.795 -1.423 1.00 86.50 337 GLY A C 1
ATOM 2676 O O . GLY A 1 337 ? 32.642 -30.681 -2.115 1.00 86.50 337 GLY A O 1
ATOM 2677 N N . GLY A 1 338 ? 32.682 -29.485 -0.211 1.00 93.44 338 GLY A N 1
ATOM 2678 C CA . GLY A 1 338 ? 31.416 -29.944 0.349 1.00 93.44 338 GLY A CA 1
ATOM 2679 C C . GLY A 1 338 ? 30.213 -29.233 -0.279 1.00 93.44 338 GLY A C 1
ATOM 2680 O O . GLY A 1 338 ? 30.337 -28.170 -0.882 1.00 93.44 338 GLY A O 1
ATOM 2681 N N . VAL A 1 339 ? 29.028 -29.839 -0.162 1.00 95.75 339 VAL A N 1
ATOM 2682 C CA . VAL A 1 339 ? 27.806 -29.344 -0.824 1.00 95.75 339 VAL A CA 1
ATOM 2683 C C . VAL A 1 339 ? 27.204 -28.092 -0.177 1.00 95.75 339 VAL A C 1
ATOM 2685 O O . VAL A 1 339 ? 26.412 -27.422 -0.822 1.00 95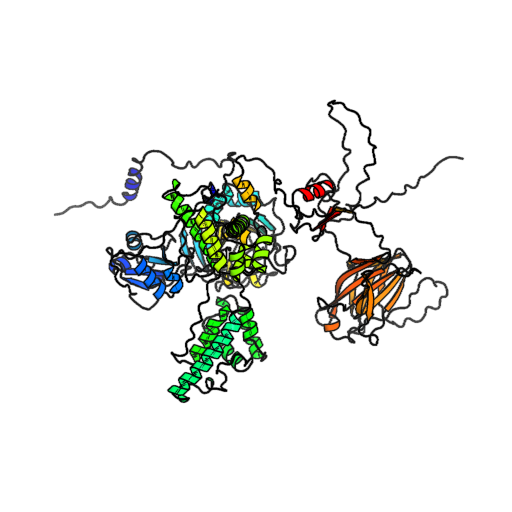.75 339 VAL A O 1
ATOM 2688 N N . MET A 1 340 ? 27.571 -27.773 1.067 1.00 96.56 340 MET A N 1
ATOM 2689 C CA . MET A 1 340 ? 27.120 -26.593 1.819 1.00 96.56 340 MET A CA 1
ATOM 2690 C C . MET A 1 340 ? 28.223 -25.534 1.985 1.00 96.56 340 MET A C 1
ATOM 2692 O O . MET A 1 340 ? 28.008 -24.533 2.673 1.00 96.56 340 MET A O 1
ATOM 2696 N N . PHE A 1 341 ? 29.394 -25.731 1.365 1.00 96.50 341 PHE A N 1
ATOM 2697 C CA . PHE A 1 341 ? 30.437 -24.709 1.319 1.00 96.50 341 PHE A CA 1
ATOM 2698 C C . PHE A 1 341 ? 29.976 -23.536 0.432 1.00 96.50 341 PHE A C 1
ATOM 2700 O O . PHE A 1 341 ? 29.615 -23.789 -0.721 1.00 96.50 341 PHE A O 1
ATOM 2707 N N . PRO A 1 342 ? 29.971 -22.286 0.937 1.00 95.81 342 PRO A N 1
ATOM 2708 C CA . PRO A 1 342 ? 29.476 -21.132 0.192 1.00 95.81 342 PRO A CA 1
ATOM 2709 C C . PRO A 1 342 ? 30.238 -20.885 -1.112 1.00 95.81 342 PRO A C 1
ATOM 2711 O O . PRO A 1 342 ? 31.459 -20.749 -1.107 1.00 95.81 342 PRO A O 1
ATOM 2714 N N . ASP A 1 343 ? 29.504 -20.826 -2.223 1.00 91.81 343 ASP A N 1
ATOM 2715 C CA . ASP A 1 343 ? 30.039 -20.564 -3.563 1.00 91.81 343 ASP A CA 1
ATOM 2716 C C . ASP A 1 343 ? 28.927 -20.007 -4.466 1.00 91.81 343 ASP A C 1
ATOM 2718 O O . ASP A 1 343 ? 28.072 -20.768 -4.929 1.00 91.81 343 ASP A O 1
ATOM 2722 N N . SER A 1 344 ? 28.933 -18.695 -4.728 1.00 86.31 344 SER A N 1
ATOM 2723 C CA . SER A 1 344 ? 27.943 -18.034 -5.597 1.00 86.31 344 SER A CA 1
ATOM 2724 C C . SER A 1 344 ? 27.979 -18.512 -7.048 1.00 86.31 344 SER A C 1
ATOM 2726 O O . SER A 1 344 ? 26.979 -18.425 -7.755 1.00 86.31 344 SER A O 1
ATOM 2728 N N . GLN A 1 345 ? 29.107 -19.058 -7.508 1.00 89.19 345 GLN A N 1
ATOM 2729 C CA . GLN A 1 345 ? 29.248 -19.562 -8.875 1.00 89.19 345 GLN A CA 1
ATOM 2730 C C . GLN A 1 345 ? 28.702 -20.995 -9.014 1.00 89.19 345 GLN A C 1
ATOM 2732 O O . GLN A 1 345 ? 28.545 -21.515 -10.124 1.00 89.19 345 GLN A O 1
ATOM 2737 N N . SER A 1 346 ? 28.386 -21.655 -7.895 1.00 89.69 346 SER A N 1
ATOM 2738 C CA . SER A 1 346 ? 27.864 -23.021 -7.843 1.00 89.69 346 SER A CA 1
ATOM 2739 C C . SER A 1 346 ? 26.346 -23.046 -8.005 1.00 89.69 346 SER A C 1
ATOM 2741 O O . SER A 1 346 ? 25.578 -23.332 -7.081 1.00 89.69 346 SER A O 1
ATOM 2743 N N . THR A 1 347 ? 25.915 -22.841 -9.248 1.00 85.69 347 THR A N 1
ATOM 2744 C CA . THR A 1 347 ? 24.500 -22.731 -9.637 1.00 85.69 347 THR A CA 1
ATOM 2745 C C . THR A 1 347 ? 23.676 -24.015 -9.473 1.00 85.69 347 THR A C 1
ATOM 2747 O O . THR A 1 347 ? 22.455 -23.978 -9.641 1.00 85.69 347 THR A O 1
ATOM 2750 N N . THR A 1 348 ? 24.306 -25.148 -9.136 1.00 88.69 348 THR A N 1
ATOM 2751 C CA . THR A 1 348 ? 23.629 -26.440 -8.923 1.00 88.69 348 THR A CA 1
ATOM 2752 C C . THR A 1 348 ? 23.995 -27.137 -7.618 1.00 88.69 348 THR A C 1
ATOM 2754 O O . THR A 1 348 ? 23.122 -27.699 -6.978 1.00 88.69 348 THR A O 1
ATOM 2757 N N . THR A 1 349 ? 25.258 -27.163 -7.186 1.00 92.75 349 THR A N 1
ATOM 2758 C CA . THR A 1 349 ? 25.626 -27.969 -6.006 1.00 92.75 349 THR A CA 1
ATOM 2759 C C . THR A 1 349 ? 25.264 -27.237 -4.718 1.00 92.75 349 THR A C 1
ATOM 2761 O O . THR A 1 349 ? 24.435 -27.724 -3.949 1.00 92.75 349 THR A O 1
ATOM 2764 N N . PHE A 1 350 ? 25.847 -26.053 -4.516 1.00 95.31 350 PHE A N 1
ATOM 2765 C CA . PHE A 1 350 ? 25.620 -25.247 -3.320 1.00 95.31 350 PHE A CA 1
ATOM 2766 C C . PHE A 1 350 ? 24.210 -24.658 -3.317 1.00 95.31 350 PHE A C 1
ATOM 2768 O O . PHE A 1 350 ? 23.473 -24.850 -2.351 1.00 95.31 350 PHE A O 1
ATOM 2775 N N . HIS A 1 351 ? 23.781 -24.045 -4.428 1.00 94.81 351 HIS A N 1
ATOM 2776 C CA . HIS A 1 351 ? 22.454 -23.423 -4.519 1.00 94.81 351 HIS A CA 1
ATOM 2777 C C . HIS A 1 351 ? 21.328 -24.430 -4.241 1.00 94.81 351 HIS A C 1
ATOM 2779 O O . HIS A 1 351 ? 20.384 -24.110 -3.522 1.00 94.81 351 HIS A O 1
ATOM 2785 N N . HIS A 1 352 ? 21.424 -25.673 -4.738 1.00 96.75 352 HIS A N 1
ATOM 2786 C CA . HIS A 1 352 ? 20.392 -26.682 -4.459 1.00 96.75 352 HIS A CA 1
ATOM 2787 C C . HIS A 1 352 ? 20.412 -27.152 -3.011 1.00 96.75 352 HIS A C 1
ATOM 2789 O O . HIS A 1 352 ? 19.345 -27.363 -2.439 1.00 96.75 352 HIS A O 1
ATOM 2795 N N . ALA A 1 353 ? 21.589 -27.367 -2.420 1.00 96.94 353 ALA A N 1
ATOM 2796 C CA . ALA A 1 353 ? 21.693 -27.796 -1.027 1.00 96.94 353 ALA A CA 1
ATOM 2797 C C . ALA A 1 353 ? 21.156 -26.714 -0.074 1.00 96.94 353 ALA A C 1
ATOM 2799 O O . ALA A 1 353 ? 20.389 -27.015 0.847 1.00 96.94 353 ALA A O 1
ATOM 2800 N N . LEU A 1 354 ? 21.473 -25.452 -0.367 1.00 97.19 354 LEU A N 1
ATOM 2801 C CA . LEU A 1 354 ? 20.987 -24.280 0.349 1.00 97.19 354 LEU A CA 1
ATOM 2802 C C . LEU A 1 354 ? 19.468 -24.099 0.214 1.00 97.19 354 LEU A C 1
ATOM 2804 O O . LEU A 1 354 ? 18.778 -23.930 1.217 1.00 97.19 354 LEU A O 1
ATOM 2808 N N . LEU A 1 355 ? 18.916 -24.200 -0.997 1.00 97.25 355 LEU A N 1
ATOM 2809 C CA . LEU A 1 355 ? 17.470 -24.080 -1.195 1.00 97.25 355 LEU A CA 1
ATOM 2810 C C . LEU A 1 355 ? 16.702 -25.251 -0.583 1.00 97.25 355 LEU A C 1
ATOM 2812 O O . LEU A 1 355 ? 15.695 -25.020 0.070 1.00 97.25 355 LEU A O 1
ATOM 2816 N N . LYS A 1 356 ? 17.180 -26.498 -0.695 1.00 97.44 356 LYS A N 1
ATOM 2817 C CA . LYS A 1 356 ? 16.557 -27.645 0.002 1.00 97.44 356 LYS A CA 1
ATOM 2818 C C . LYS A 1 356 ? 16.495 -27.410 1.507 1.00 97.44 356 LYS A C 1
ATOM 2820 O O . LYS A 1 356 ? 15.473 -27.673 2.134 1.00 97.44 356 LYS A O 1
ATOM 2825 N N . SER A 1 357 ? 17.574 -26.862 2.053 1.00 97.31 357 SER A N 1
ATOM 2826 C CA . SER A 1 357 ? 17.682 -26.487 3.456 1.00 97.31 357 SER A CA 1
ATOM 2827 C C . SER A 1 357 ? 16.643 -25.426 3.849 1.00 97.31 357 SER A C 1
ATOM 2829 O O . SER A 1 357 ? 15.907 -25.594 4.825 1.00 97.31 357 SER A O 1
ATOM 2831 N N . PHE A 1 358 ? 16.521 -24.369 3.048 1.00 97.69 358 PHE A N 1
ATOM 2832 C CA . PHE A 1 358 ? 15.487 -23.353 3.225 1.00 97.69 358 PHE A CA 1
ATOM 2833 C C . PHE A 1 358 ? 14.070 -23.933 3.113 1.00 97.69 358 PHE A C 1
ATOM 2835 O O . PHE A 1 358 ? 13.237 -23.667 3.974 1.00 97.69 358 PHE A O 1
ATOM 2842 N N . MET A 1 359 ? 13.803 -24.796 2.128 1.00 97.44 359 MET A N 1
ATOM 2843 C CA . MET A 1 359 ? 12.495 -25.433 1.936 1.00 97.44 359 MET A CA 1
ATOM 2844 C C . MET A 1 359 ? 12.093 -26.328 3.117 1.00 97.44 359 MET A C 1
ATOM 2846 O O . MET A 1 359 ? 10.917 -26.379 3.479 1.00 97.44 359 MET A O 1
ATOM 2850 N N . GLU A 1 360 ? 13.044 -27.028 3.741 1.00 96.38 360 GLU A N 1
ATOM 2851 C CA . GLU A 1 360 ? 12.797 -27.797 4.969 1.00 96.38 360 GLU A CA 1
ATOM 2852 C C . GLU A 1 360 ? 12.356 -26.895 6.126 1.00 96.38 360 GLU A C 1
ATOM 2854 O O . GLU A 1 360 ? 11.401 -27.226 6.827 1.00 96.38 360 GLU A O 1
ATOM 2859 N N . ASP A 1 361 ? 13.016 -25.749 6.306 1.00 96.00 361 ASP A N 1
ATOM 2860 C CA . ASP A 1 361 ? 12.681 -24.798 7.366 1.00 96.00 361 ASP A CA 1
ATOM 2861 C C . ASP A 1 361 ? 11.351 -24.088 7.079 1.00 96.00 361 ASP A C 1
ATOM 2863 O O . ASP A 1 361 ? 10.485 -24.026 7.956 1.00 96.00 361 ASP A O 1
ATOM 2867 N N . ALA A 1 362 ? 11.136 -23.658 5.835 1.00 95.12 362 ALA A N 1
ATOM 2868 C CA . ALA A 1 362 ? 9.911 -23.023 5.355 1.00 95.12 362 ALA A CA 1
ATOM 2869 C C . ALA A 1 362 ? 8.661 -23.890 5.586 1.00 95.12 362 ALA A C 1
ATOM 2871 O O . ALA A 1 362 ? 7.601 -23.376 5.949 1.00 95.12 362 ALA A O 1
ATOM 2872 N N . LYS A 1 363 ? 8.786 -25.218 5.441 1.00 91.56 363 LYS A N 1
ATOM 2873 C CA . LYS A 1 363 ? 7.705 -26.185 5.710 1.00 91.56 363 LYS A CA 1
ATOM 2874 C C . LYS A 1 363 ? 7.313 -26.254 7.189 1.00 91.56 363 LYS A C 1
ATOM 2876 O O . LYS A 1 363 ? 6.183 -26.621 7.492 1.00 91.56 363 LYS A O 1
ATOM 2881 N N . THR A 1 364 ? 8.206 -25.905 8.119 1.00 91.81 364 THR A N 1
ATOM 2882 C CA . THR A 1 364 ? 7.899 -25.933 9.564 1.00 91.81 364 THR A CA 1
ATOM 2883 C C . THR A 1 364 ? 7.122 -24.712 10.052 1.00 91.81 364 THR A C 1
ATOM 2885 O O . THR A 1 364 ? 6.508 -24.775 11.117 1.00 91.81 364 THR A O 1
ATOM 2888 N N . THR A 1 365 ? 7.134 -23.621 9.285 1.00 84.88 365 THR A N 1
ATOM 2889 C CA . THR A 1 365 ? 6.539 -22.327 9.652 1.00 84.88 365 THR A CA 1
ATOM 2890 C C . THR A 1 365 ? 5.414 -21.887 8.716 1.00 84.88 365 THR A C 1
ATOM 2892 O O . THR A 1 365 ? 4.963 -20.753 8.816 1.00 84.88 365 THR A O 1
ATOM 2895 N N . ASP A 1 366 ? 4.968 -22.747 7.793 1.00 85.38 366 ASP A N 1
ATOM 2896 C CA . ASP A 1 366 ? 4.050 -22.373 6.706 1.00 85.38 366 ASP A CA 1
ATOM 2897 C C . ASP A 1 366 ? 4.532 -21.126 5.925 1.00 85.38 366 ASP A C 1
ATOM 2899 O O . ASP A 1 366 ? 3.718 -20.336 5.449 1.00 85.38 366 ASP A O 1
ATOM 2903 N N . PHE A 1 367 ? 5.854 -20.935 5.783 1.00 90.75 367 PHE A N 1
ATOM 2904 C CA . PHE A 1 367 ? 6.475 -19.683 5.319 1.00 90.75 367 PHE A CA 1
ATOM 2905 C C . PHE A 1 367 ? 5.845 -19.121 4.039 1.00 90.75 367 PHE A C 1
ATOM 2907 O O . PHE A 1 367 ? 5.522 -17.938 3.982 1.00 90.75 367 PHE A O 1
ATOM 2914 N N . PHE A 1 368 ? 5.646 -19.955 3.018 1.00 90.62 368 PHE A N 1
ATOM 2915 C CA . PHE A 1 368 ? 5.105 -19.502 1.735 1.00 90.62 368 PHE A CA 1
ATOM 2916 C C . PHE A 1 368 ? 3.631 -19.111 1.818 1.00 90.62 368 PHE A C 1
ATOM 2918 O O . PHE A 1 368 ? 3.221 -18.139 1.200 1.00 90.62 368 PHE A O 1
ATOM 2925 N N . LEU A 1 369 ? 2.833 -19.816 2.623 1.00 84.44 369 LEU A N 1
ATOM 2926 C CA . LEU A 1 369 ? 1.447 -19.420 2.869 1.00 84.44 369 LEU A CA 1
ATOM 2927 C C . LEU A 1 369 ? 1.394 -18.111 3.659 1.00 84.44 369 LEU A C 1
ATOM 2929 O O . LEU A 1 369 ? 0.570 -17.244 3.390 1.00 84.44 369 LEU A O 1
ATOM 2933 N N . GLU A 1 370 ? 2.298 -17.961 4.623 1.00 81.38 370 GLU A N 1
ATOM 2934 C CA . GLU A 1 370 ? 2.436 -16.746 5.404 1.00 81.38 370 GLU A CA 1
ATOM 2935 C C . GLU A 1 370 ? 2.772 -15.534 4.520 1.00 81.38 370 GLU A C 1
ATOM 2937 O O . GLU A 1 370 ? 2.147 -14.483 4.656 1.00 81.38 370 GLU A O 1
ATOM 2942 N N . HIS A 1 371 ? 3.696 -15.673 3.577 1.00 85.88 371 HIS A N 1
ATOM 2943 C CA . HIS A 1 371 ? 4.104 -14.576 2.695 1.00 85.88 371 HIS A CA 1
ATOM 2944 C C . HIS A 1 371 ? 3.282 -14.478 1.402 1.00 85.88 371 HIS A C 1
ATOM 2946 O O . HIS A 1 371 ? 3.627 -13.676 0.545 1.00 85.88 371 HIS A O 1
ATOM 2952 N N . ALA A 1 372 ? 2.200 -15.260 1.266 1.00 86.94 372 ALA A N 1
ATOM 2953 C CA . ALA A 1 372 ? 1.379 -15.304 0.053 1.00 86.94 372 ALA A CA 1
ATOM 2954 C C . ALA A 1 372 ? 2.180 -15.643 -1.228 1.00 86.94 372 ALA A C 1
ATOM 2956 O O . ALA A 1 372 ? 1.890 -15.163 -2.318 1.00 86.94 372 ALA A O 1
ATOM 2957 N N . ASP A 1 373 ? 3.161 -16.537 -1.080 1.00 89.94 373 ASP A N 1
ATOM 2958 C CA . ASP A 1 373 ? 4.123 -16.969 -2.099 1.00 89.94 373 ASP A CA 1
ATOM 2959 C C . ASP A 1 373 ? 4.118 -18.498 -2.287 1.00 89.94 373 ASP A C 1
ATOM 2961 O O . ASP A 1 373 ? 5.142 -19.130 -2.546 1.00 89.94 373 ASP A O 1
ATOM 2965 N N . VAL A 1 374 ? 2.945 -19.126 -2.144 1.00 88.50 374 VAL A N 1
ATOM 2966 C CA . VAL A 1 374 ? 2.770 -20.586 -2.304 1.00 88.50 374 VAL A CA 1
ATOM 2967 C C . VAL A 1 374 ? 3.256 -21.060 -3.676 1.00 88.50 374 VAL A C 1
ATOM 2969 O O . VAL A 1 374 ? 4.007 -22.031 -3.745 1.00 88.50 374 VAL A O 1
ATOM 2972 N N . GLU A 1 375 ? 2.910 -20.329 -4.739 1.00 90.31 375 GLU A N 1
ATOM 2973 C CA . GLU A 1 375 ? 3.327 -20.627 -6.117 1.00 90.31 375 GLU A CA 1
ATOM 2974 C C . GLU A 1 375 ? 4.863 -20.587 -6.270 1.00 90.31 375 GLU A C 1
ATOM 2976 O O . GLU A 1 375 ? 5.439 -21.404 -6.986 1.00 90.31 375 GLU A O 1
ATOM 2981 N N . TRP A 1 376 ? 5.557 -19.711 -5.532 1.00 93.75 376 TRP A N 1
ATOM 2982 C CA . TRP A 1 376 ? 7.025 -19.665 -5.510 1.00 93.75 376 TRP A CA 1
ATOM 2983 C C . TRP A 1 376 ? 7.640 -20.841 -4.754 1.00 93.75 376 TRP A C 1
ATOM 2985 O O . TRP A 1 376 ? 8.665 -21.372 -5.177 1.00 93.75 376 TRP A O 1
ATOM 2995 N N . GLY A 1 377 ? 7.012 -21.289 -3.666 1.00 94.88 377 GLY A N 1
ATOM 2996 C CA . GLY A 1 377 ? 7.423 -22.512 -2.978 1.00 94.88 377 GLY A CA 1
ATOM 2997 C C . GLY A 1 377 ? 7.320 -23.743 -3.883 1.00 94.88 377 GLY A C 1
ATOM 2998 O O . GLY A 1 377 ? 8.252 -24.547 -3.942 1.00 94.88 377 GLY A O 1
ATOM 2999 N N . GLU A 1 378 ? 6.219 -23.863 -4.631 1.00 95.19 378 GLU A N 1
ATOM 3000 C CA . GLU A 1 378 ? 6.025 -24.919 -5.634 1.00 95.19 378 GLU A CA 1
ATOM 3001 C C . GLU A 1 378 ? 7.055 -24.811 -6.764 1.00 95.19 378 GLU A C 1
ATOM 3003 O O . GLU A 1 378 ? 7.707 -25.802 -7.096 1.00 95.19 378 GLU A O 1
ATOM 3008 N N . TRP A 1 379 ? 7.293 -23.601 -7.276 1.00 96.75 379 TRP A N 1
ATOM 3009 C CA . TRP A 1 379 ? 8.302 -23.337 -8.301 1.00 96.75 379 TRP A CA 1
ATOM 3010 C C . TRP A 1 379 ? 9.716 -23.736 -7.851 1.00 96.75 379 TRP A C 1
ATOM 3012 O O . TRP A 1 379 ? 10.451 -24.357 -8.625 1.00 96.75 379 TRP A O 1
ATOM 3022 N N . ILE A 1 380 ? 10.110 -23.451 -6.602 1.00 96.88 380 ILE A N 1
ATOM 3023 C CA . ILE A 1 380 ? 11.410 -23.883 -6.058 1.00 96.88 380 ILE A CA 1
ATOM 3024 C C . ILE A 1 380 ? 11.484 -25.416 -6.008 1.00 96.88 380 ILE A C 1
ATOM 3026 O O . ILE A 1 380 ? 12.467 -25.991 -6.483 1.00 96.88 380 ILE A O 1
ATOM 3030 N N . ASP A 1 381 ? 10.462 -26.088 -5.463 1.00 96.62 381 ASP A N 1
ATOM 3031 C CA . ASP A 1 381 ? 10.427 -27.556 -5.354 1.00 96.62 381 ASP A CA 1
ATOM 3032 C C . ASP A 1 381 ? 10.498 -28.223 -6.750 1.00 96.62 381 ASP A C 1
ATOM 3034 O O . ASP A 1 381 ? 11.254 -29.183 -6.941 1.00 96.62 381 ASP A O 1
ATOM 3038 N N . GLU A 1 382 ? 9.788 -27.691 -7.751 1.00 96.81 382 GLU A N 1
ATOM 3039 C CA . GLU A 1 382 ? 9.827 -28.170 -9.140 1.00 96.81 382 GLU A CA 1
ATOM 3040 C C . GLU A 1 382 ? 11.205 -27.989 -9.786 1.00 96.81 382 GLU A C 1
ATOM 3042 O O . GLU A 1 382 ? 11.759 -28.937 -10.354 1.00 96.81 382 GLU A O 1
ATOM 3047 N N . ASN A 1 383 ? 11.805 -26.802 -9.669 1.00 96.25 383 ASN A N 1
ATOM 3048 C CA . ASN A 1 383 ? 13.117 -26.527 -10.257 1.00 96.25 383 ASN A CA 1
ATOM 3049 C C . ASN A 1 383 ? 14.233 -27.348 -9.594 1.00 96.25 383 ASN A C 1
ATOM 3051 O O . ASN A 1 383 ? 15.129 -27.849 -10.283 1.00 96.25 383 ASN A O 1
ATOM 3055 N N . LEU A 1 384 ? 14.151 -27.571 -8.278 1.00 96.44 384 LEU A N 1
ATOM 3056 C CA . LEU A 1 384 ? 15.047 -28.483 -7.561 1.00 96.44 384 LEU A CA 1
ATOM 3057 C C . LEU A 1 384 ? 14.882 -29.934 -8.032 1.00 96.44 384 LEU A C 1
ATOM 3059 O O . LEU A 1 384 ? 15.878 -30.653 -8.148 1.00 96.44 384 LEU A O 1
ATOM 3063 N N . ALA A 1 385 ? 13.653 -30.376 -8.312 1.00 95.75 385 ALA A N 1
ATOM 3064 C CA . ALA A 1 385 ? 13.378 -31.723 -8.815 1.00 95.75 385 ALA A CA 1
ATOM 3065 C C . ALA A 1 385 ? 13.881 -31.928 -10.254 1.00 95.75 385 ALA A C 1
ATOM 3067 O O . ALA A 1 385 ? 14.373 -33.010 -10.585 1.00 95.75 385 ALA A O 1
ATOM 3068 N N . LEU A 1 386 ? 13.799 -30.892 -11.093 1.00 95.56 386 LEU A N 1
ATOM 3069 C CA . LEU A 1 386 ? 14.317 -30.891 -12.465 1.00 95.56 386 LEU A CA 1
ATOM 3070 C C . LEU A 1 386 ? 15.842 -30.737 -12.538 1.00 95.56 386 LEU A C 1
ATOM 3072 O O . LEU A 1 386 ? 16.432 -30.986 -13.589 1.00 95.56 386 LEU A O 1
ATOM 3076 N N . GLY A 1 387 ? 16.488 -30.351 -11.435 1.00 93.75 387 GLY A N 1
ATOM 3077 C CA . GLY A 1 387 ? 17.921 -30.082 -11.402 1.00 93.75 387 GLY A CA 1
ATOM 3078 C C . GLY A 1 387 ? 18.310 -28.831 -12.196 1.00 93.75 387 GLY A C 1
ATOM 3079 O O . GLY A 1 387 ? 19.392 -28.806 -12.782 1.00 93.75 387 GLY A O 1
ATOM 3080 N N . ALA A 1 388 ? 17.432 -27.823 -12.245 1.00 94.25 388 ALA A N 1
ATOM 3081 C CA . ALA A 1 388 ? 17.668 -26.570 -12.960 1.00 94.25 388 ALA A CA 1
ATOM 3082 C C . ALA A 1 388 ? 18.885 -25.815 -12.396 1.00 94.25 388 ALA A C 1
ATOM 3084 O O . ALA A 1 388 ? 19.137 -25.840 -11.192 1.00 94.25 388 ALA A O 1
ATOM 3085 N N . SER A 1 389 ? 19.654 -25.143 -13.251 1.00 92.25 389 SER A N 1
ATOM 3086 C CA . SER A 1 389 ? 20.739 -24.258 -12.814 1.00 92.25 389 SER A CA 1
ATOM 3087 C C . SER A 1 389 ? 20.206 -22.872 -12.462 1.00 92.25 389 SER A C 1
ATOM 3089 O O . SER A 1 389 ? 19.293 -22.395 -13.124 1.00 92.25 389 SER A O 1
ATOM 3091 N N . ASP A 1 390 ? 20.843 -22.223 -11.490 1.00 88.44 390 ASP A N 1
ATOM 3092 C CA . ASP A 1 390 ? 20.652 -20.804 -11.151 1.00 88.44 390 ASP A CA 1
ATOM 3093 C C . ASP A 1 390 ? 19.255 -20.431 -10.615 1.00 88.44 390 ASP A C 1
ATOM 3095 O O . ASP A 1 390 ? 18.684 -19.381 -10.887 1.00 88.44 390 ASP A O 1
ATOM 3099 N N . ILE A 1 391 ? 18.701 -21.319 -9.787 1.00 93.62 391 ILE A N 1
ATOM 3100 C CA . ILE A 1 391 ? 17.400 -21.103 -9.137 1.00 93.62 391 ILE A CA 1
ATOM 3101 C C . ILE A 1 391 ? 17.443 -19.877 -8.205 1.00 93.62 391 ILE A C 1
ATOM 3103 O O . ILE A 1 391 ? 16.472 -19.132 -8.136 1.00 93.62 391 ILE A O 1
ATOM 3107 N N . ILE A 1 392 ? 18.560 -19.665 -7.493 1.00 92.25 392 ILE A N 1
ATOM 3108 C CA . ILE A 1 392 ? 18.719 -18.532 -6.566 1.00 92.25 392 ILE A CA 1
ATOM 3109 C C . ILE A 1 392 ? 18.748 -17.198 -7.316 1.00 92.25 392 ILE A C 1
ATOM 3111 O O . ILE A 1 392 ? 18.066 -16.287 -6.862 1.00 92.25 392 ILE A O 1
ATOM 3115 N N . GLY A 1 393 ? 19.457 -17.078 -8.446 1.00 89.56 393 GLY A N 1
ATOM 3116 C CA . GLY A 1 393 ? 19.482 -15.836 -9.226 1.00 89.56 393 GLY A CA 1
ATOM 3117 C C . GLY A 1 393 ? 18.074 -15.408 -9.644 1.00 89.56 393 GLY A C 1
ATOM 3118 O O . GLY A 1 393 ? 17.609 -14.334 -9.267 1.00 89.56 393 GLY A O 1
ATOM 3119 N N . SER A 1 394 ? 17.329 -16.313 -10.291 1.00 89.81 394 SER A N 1
ATOM 3120 C CA . SER A 1 394 ? 15.930 -16.058 -10.682 1.00 89.81 394 SER A CA 1
ATOM 3121 C C . SER A 1 394 ? 15.003 -15.794 -9.488 1.00 89.81 394 SER A C 1
ATOM 3123 O O . SER A 1 394 ? 14.095 -14.967 -9.571 1.00 89.81 394 SER A O 1
ATOM 3125 N N . LEU A 1 395 ? 15.217 -16.486 -8.361 1.00 91.62 395 LEU A N 1
ATOM 3126 C CA . LEU A 1 395 ? 14.435 -16.262 -7.148 1.00 91.62 395 LEU A CA 1
ATOM 3127 C C . LEU A 1 395 ? 14.699 -14.870 -6.572 1.00 91.62 395 LEU A C 1
ATOM 3129 O O . LEU A 1 395 ? 13.750 -14.170 -6.244 1.00 91.62 395 LEU A O 1
ATOM 3133 N N . LEU A 1 396 ? 15.958 -14.455 -6.438 1.00 89.44 396 LEU A N 1
ATOM 3134 C CA . LEU A 1 396 ? 16.320 -13.184 -5.809 1.00 89.44 396 LEU A CA 1
ATOM 3135 C C . LEU A 1 396 ? 15.998 -11.970 -6.685 1.00 89.44 396 LEU A C 1
ATOM 3137 O O . LEU A 1 396 ? 15.732 -10.904 -6.130 1.00 89.44 396 LEU A O 1
ATOM 3141 N N . GLU A 1 397 ? 15.924 -12.139 -8.007 1.00 84.81 397 GLU A N 1
ATOM 3142 C CA . GLU A 1 397 ? 15.422 -11.113 -8.932 1.00 84.81 397 GLU A CA 1
ATOM 3143 C C . GLU A 1 397 ? 13.969 -10.715 -8.609 1.00 84.81 397 GLU A C 1
ATOM 3145 O O . GLU A 1 397 ? 13.617 -9.537 -8.638 1.00 84.81 397 GLU A O 1
ATOM 3150 N N . SER A 1 398 ? 13.125 -11.689 -8.252 1.00 83.06 398 SER A N 1
ATOM 3151 C CA . SER A 1 398 ? 11.693 -11.462 -7.986 1.00 83.06 398 SER A CA 1
ATOM 3152 C C . SER A 1 398 ? 11.336 -11.409 -6.497 1.00 83.06 398 SER A C 1
ATOM 3154 O O . SER A 1 398 ? 10.343 -10.798 -6.104 1.00 83.06 398 SER A O 1
ATOM 3156 N N . LYS A 1 399 ? 12.114 -12.093 -5.656 1.00 88.44 399 LYS A N 1
ATOM 3157 C CA . LYS A 1 399 ? 11.824 -12.391 -4.245 1.00 88.44 399 LYS A CA 1
ATOM 3158 C C . LYS A 1 399 ? 13.052 -12.181 -3.365 1.00 88.44 399 LYS A C 1
ATOM 3160 O O . LYS A 1 399 ? 13.309 -12.944 -2.434 1.00 88.44 399 LYS A O 1
ATOM 3165 N N . GLY A 1 400 ? 13.783 -11.095 -3.617 1.00 87.56 400 GLY A N 1
ATOM 3166 C CA . GLY A 1 400 ? 14.975 -10.707 -2.857 1.00 87.56 400 GLY A CA 1
ATOM 3167 C C . GLY A 1 400 ? 14.774 -10.663 -1.337 1.00 87.56 400 GLY A C 1
ATOM 3168 O O . GLY A 1 400 ? 15.682 -11.013 -0.587 1.00 87.56 400 GLY A O 1
ATOM 3169 N N . TYR A 1 401 ? 13.562 -10.352 -0.860 1.00 86.38 401 TYR A N 1
ATOM 3170 C CA . TYR A 1 401 ? 13.231 -10.363 0.571 1.00 86.38 401 TYR A CA 1
ATOM 3171 C C . TYR A 1 401 ? 13.398 -11.747 1.238 1.00 86.38 401 TYR A C 1
ATOM 3173 O O . TYR A 1 401 ? 13.507 -11.825 2.461 1.00 86.38 401 TYR A O 1
ATOM 3181 N N . MET A 1 402 ? 13.416 -12.848 0.470 1.00 92.12 402 MET A N 1
ATOM 3182 C CA . MET A 1 402 ? 13.636 -14.202 0.998 1.00 92.12 402 MET A CA 1
ATOM 3183 C C . MET A 1 402 ? 15.095 -14.440 1.414 1.00 92.12 402 MET A C 1
ATOM 3185 O O . MET A 1 402 ? 15.371 -15.362 2.185 1.00 92.12 402 MET A O 1
ATOM 3189 N N . MET A 1 403 ? 16.026 -13.600 0.953 1.00 92.25 403 MET A N 1
ATOM 3190 C CA . MET A 1 403 ? 17.466 -13.751 1.164 1.00 92.25 403 MET A CA 1
ATOM 3191 C C . MET A 1 403 ? 17.862 -13.936 2.644 1.00 92.25 403 MET A C 1
ATOM 3193 O O . MET A 1 403 ? 18.527 -14.930 2.951 1.00 92.25 403 MET A O 1
ATOM 3197 N N . PRO A 1 404 ? 17.409 -13.105 3.608 1.00 92.62 404 PRO A N 1
ATOM 3198 C CA . PRO A 1 404 ? 17.743 -13.308 5.019 1.00 92.62 404 PRO A CA 1
ATOM 3199 C C . PRO A 1 404 ? 17.267 -14.655 5.579 1.00 92.62 404 PRO A C 1
ATOM 3201 O O . PRO A 1 404 ? 17.919 -15.229 6.449 1.00 92.62 404 PRO A O 1
ATOM 3204 N N . PHE A 1 405 ? 16.156 -15.202 5.076 1.00 95.19 405 PHE A N 1
ATOM 3205 C CA . PHE A 1 405 ? 15.639 -16.504 5.511 1.00 95.19 405 PHE A CA 1
ATOM 3206 C C . PHE A 1 405 ? 16.439 -17.669 4.921 1.00 95.19 405 PHE A C 1
ATOM 3208 O O . PHE A 1 405 ? 16.672 -18.671 5.606 1.00 95.19 405 PHE A O 1
ATOM 3215 N N . ILE A 1 406 ? 16.903 -17.521 3.679 1.00 96.06 406 ILE A N 1
ATOM 3216 C CA . ILE A 1 406 ? 17.806 -18.474 3.027 1.00 96.06 406 ILE A CA 1
ATOM 3217 C C . ILE A 1 406 ? 19.135 -18.530 3.793 1.00 96.06 406 ILE A C 1
ATOM 3219 O O . ILE A 1 406 ? 19.561 -19.615 4.197 1.00 96.06 406 ILE A O 1
ATOM 3223 N N . VAL A 1 407 ? 19.738 -17.373 4.090 1.00 96.56 407 VAL A N 1
ATOM 3224 C CA . VAL A 1 407 ? 20.971 -17.276 4.894 1.00 96.56 407 VAL A CA 1
ATOM 3225 C C . VAL A 1 407 ? 20.781 -17.896 6.274 1.00 96.56 407 VAL A C 1
ATOM 3227 O O . VAL A 1 407 ? 21.562 -18.754 6.680 1.00 96.56 407 VAL A O 1
ATOM 3230 N N . LYS A 1 408 ? 19.689 -17.567 6.969 1.00 96.31 408 LYS A N 1
ATOM 3231 C CA . LYS A 1 408 ? 19.389 -18.129 8.294 1.00 96.31 408 LYS A CA 1
ATOM 3232 C C . LYS A 1 408 ? 19.251 -19.654 8.284 1.00 96.31 408 LYS A C 1
ATOM 3234 O O . LYS A 1 408 ? 19.603 -20.322 9.257 1.00 96.31 408 LYS A O 1
ATOM 3239 N N . SER A 1 409 ? 18.764 -20.224 7.182 1.00 97.06 409 SER A N 1
ATOM 3240 C CA . SER A 1 409 ? 18.668 -21.679 7.001 1.00 97.06 409 SER A CA 1
ATOM 3241 C C . SER A 1 409 ? 20.051 -22.332 6.874 1.00 97.06 409 SER A C 1
ATOM 3243 O O . SER A 1 409 ? 20.251 -23.456 7.346 1.00 97.06 409 SER A O 1
ATOM 3245 N N . TRP A 1 410 ? 21.024 -21.630 6.286 1.00 97.25 410 TRP A N 1
ATOM 3246 C CA . TRP A 1 410 ? 22.431 -22.041 6.264 1.00 97.25 410 TRP A CA 1
ATOM 3247 C C . TRP A 1 410 ? 23.084 -21.914 7.646 1.00 97.25 410 TRP A C 1
ATOM 3249 O O . TRP A 1 410 ? 23.663 -22.885 8.135 1.00 97.25 410 TRP A O 1
ATOM 3259 N N . GLU A 1 411 ? 22.908 -20.773 8.321 1.00 96.56 411 GLU A N 1
ATOM 3260 C CA . GLU A 1 411 ? 23.444 -20.503 9.669 1.00 96.56 411 GLU A CA 1
ATOM 3261 C C . GLU A 1 411 ? 22.982 -21.556 10.687 1.00 96.56 411 GLU A C 1
ATOM 3263 O O . GLU A 1 411 ? 23.761 -22.079 11.487 1.00 96.56 411 GLU A O 1
ATOM 3268 N N . LYS A 1 412 ? 21.702 -21.943 10.607 1.00 95.50 412 LYS A N 1
ATOM 3269 C CA . LYS A 1 412 ? 21.113 -23.005 11.432 1.00 95.50 412 LYS A CA 1
ATOM 3270 C C . LYS A 1 412 ? 21.831 -24.349 11.271 1.00 95.50 412 LYS A C 1
ATOM 3272 O O . LYS A 1 412 ? 21.872 -25.124 12.226 1.00 95.50 412 LYS A O 1
ATOM 3277 N N . ARG A 1 413 ? 22.356 -24.648 10.079 1.00 95.69 413 ARG A N 1
ATOM 3278 C CA . ARG A 1 413 ? 22.992 -25.935 9.750 1.00 95.69 413 ARG A CA 1
ATOM 3279 C C . ARG A 1 413 ? 24.494 -25.930 9.997 1.00 95.69 413 ARG A C 1
ATOM 3281 O O . ARG A 1 413 ? 24.998 -26.931 10.498 1.00 95.69 413 ARG A O 1
ATOM 3288 N N . VAL A 1 414 ? 25.188 -24.821 9.718 1.00 94.69 414 VAL A N 1
ATOM 3289 C CA . VAL A 1 414 ? 26.609 -24.688 10.086 1.00 94.69 414 VAL A CA 1
ATOM 3290 C C . VAL A 1 414 ? 26.767 -24.700 11.610 1.00 94.69 414 VAL A C 1
ATOM 3292 O O . VAL A 1 414 ? 27.717 -25.284 12.119 1.00 94.69 414 VAL A O 1
ATOM 3295 N N . ALA A 1 415 ? 25.789 -24.139 12.336 1.00 93.06 415 ALA A N 1
ATOM 3296 C CA . ALA A 1 415 ? 25.672 -24.189 13.794 1.00 93.06 415 ALA A CA 1
ATOM 3297 C C . ALA A 1 415 ? 26.911 -23.665 14.550 1.00 93.06 415 ALA A C 1
ATOM 3299 O O . ALA A 1 415 ? 27.220 -24.128 15.652 1.00 93.06 415 ALA A O 1
ATOM 3300 N N . VAL A 1 416 ? 27.595 -22.671 13.974 1.00 91.50 416 VAL A N 1
ATOM 3301 C CA . VAL A 1 416 ? 28.729 -21.972 14.590 1.00 91.50 416 VAL A CA 1
ATOM 3302 C C . VAL A 1 416 ? 28.310 -20.532 14.919 1.00 91.50 416 VAL A C 1
ATOM 3304 O O . VAL A 1 416 ? 27.984 -19.788 13.996 1.00 91.50 416 VAL A O 1
ATOM 3307 N N . PRO A 1 417 ? 28.299 -20.117 16.203 1.00 89.19 417 PRO A N 1
ATOM 3308 C CA . PRO A 1 417 ? 27.826 -18.791 16.621 1.00 89.19 417 PRO A CA 1
ATOM 3309 C C . PRO A 1 417 ? 28.557 -17.602 15.986 1.00 89.19 417 PRO A C 1
ATOM 3311 O O . PRO A 1 417 ? 27.977 -16.527 15.855 1.00 89.19 417 PRO A O 1
ATOM 3314 N N . GLU A 1 418 ? 29.826 -17.776 15.623 1.00 89.81 418 GLU A N 1
ATOM 3315 C CA . GLU A 1 418 ? 30.648 -16.766 14.956 1.00 89.81 418 GLU A CA 1
ATOM 3316 C C . GLU A 1 418 ? 30.261 -16.569 13.482 1.00 89.81 418 GLU A C 1
ATOM 3318 O O . GLU A 1 418 ? 30.485 -15.493 12.936 1.00 89.81 418 GLU A O 1
ATOM 3323 N N . LEU A 1 419 ? 29.629 -17.567 12.852 1.00 92.44 419 LEU A N 1
ATOM 3324 C CA . LEU A 1 419 ? 29.183 -17.519 11.459 1.00 92.44 419 LEU A CA 1
ATOM 3325 C C . LEU A 1 419 ? 27.711 -17.095 11.368 1.00 92.44 419 LEU A C 1
ATOM 3327 O O . LEU A 1 419 ? 26.870 -17.822 10.844 1.00 92.44 419 LEU A O 1
ATOM 3331 N N . VAL A 1 420 ? 27.419 -15.898 11.881 1.00 94.00 420 VAL A N 1
ATOM 3332 C CA . VAL A 1 420 ? 26.123 -15.219 11.723 1.00 94.00 420 VAL A CA 1
ATOM 3333 C C . VAL A 1 420 ? 26.330 -13.945 10.916 1.00 94.00 420 VAL A C 1
ATOM 3335 O O . VAL A 1 420 ? 27.044 -13.032 11.345 1.00 94.00 420 VAL A O 1
ATOM 3338 N N . TYR A 1 421 ? 25.706 -13.880 9.747 1.00 94.19 421 TYR A N 1
ATOM 3339 C CA . TYR A 1 421 ? 25.849 -12.764 8.833 1.00 94.19 421 TYR A CA 1
ATOM 3340 C C . TYR A 1 421 ? 25.045 -11.561 9.312 1.00 94.19 421 TYR A C 1
ATOM 3342 O O . TYR A 1 421 ? 23.863 -11.648 9.648 1.00 94.19 421 TYR A O 1
ATOM 3350 N N . LYS A 1 422 ? 25.689 -10.396 9.301 1.00 89.88 422 LYS A N 1
ATOM 3351 C CA . LYS A 1 422 ? 25.017 -9.117 9.513 1.00 89.88 422 LYS A CA 1
ATOM 3352 C C . LYS A 1 422 ? 24.908 -8.419 8.174 1.00 89.88 422 LYS A C 1
ATOM 3354 O O . LYS A 1 422 ? 25.914 -7.943 7.653 1.00 89.88 422 LYS A O 1
ATOM 3359 N N . PHE A 1 423 ? 23.689 -8.355 7.648 1.00 86.19 423 PHE A N 1
ATOM 3360 C CA . PHE A 1 423 ? 23.417 -7.631 6.415 1.00 86.19 423 PHE A CA 1
ATOM 3361 C C . PHE A 1 423 ? 23.878 -6.171 6.556 1.00 86.19 423 PHE A C 1
ATOM 3363 O O . PHE A 1 423 ? 23.566 -5.530 7.569 1.00 86.19 423 PHE A O 1
ATOM 3370 N N . PRO A 1 424 ? 24.656 -5.649 5.592 1.00 81.44 424 PRO A N 1
ATOM 3371 C CA . PRO A 1 424 ? 25.102 -4.269 5.636 1.00 81.44 424 PRO A CA 1
ATOM 3372 C C . PRO A 1 424 ? 23.888 -3.346 5.541 1.00 81.44 424 PRO A C 1
ATOM 3374 O O . PRO A 1 424 ? 23.041 -3.499 4.662 1.00 81.44 424 PRO A O 1
ATOM 3377 N N . LYS A 1 425 ? 23.808 -2.363 6.440 1.00 79.75 425 LYS A N 1
ATOM 3378 C CA . LYS A 1 425 ? 22.800 -1.311 6.325 1.00 79.75 425 LYS A CA 1
ATOM 3379 C C . LYS A 1 425 ? 23.178 -0.400 5.172 1.00 79.75 425 LYS A C 1
ATOM 3381 O O . LYS A 1 425 ? 24.313 0.072 5.099 1.00 79.75 425 LYS A O 1
ATOM 3386 N N . ARG A 1 426 ? 22.232 -0.179 4.269 1.00 75.75 426 ARG A N 1
ATOM 3387 C CA . ARG A 1 426 ? 22.406 0.744 3.152 1.00 75.75 426 ARG A CA 1
ATOM 3388 C C . ARG A 1 426 ? 22.055 2.156 3.580 1.00 75.75 426 ARG A C 1
ATOM 3390 O O . ARG A 1 426 ? 21.274 2.355 4.509 1.00 75.75 426 ARG A O 1
ATOM 3397 N N . GLU A 1 427 ? 22.635 3.115 2.872 1.00 82.62 427 GLU A N 1
ATOM 3398 C CA . GLU A 1 427 ? 22.194 4.496 2.966 1.00 82.62 427 GLU A CA 1
ATOM 3399 C C . GLU A 1 427 ? 20.715 4.583 2.573 1.00 82.62 427 GLU A C 1
ATOM 3401 O O . GLU A 1 427 ? 20.252 3.920 1.638 1.00 82.62 427 GLU A O 1
ATOM 3406 N N . VAL A 1 428 ? 19.962 5.370 3.331 1.00 88.81 428 VAL A N 1
ATOM 3407 C CA . VAL A 1 428 ? 18.546 5.595 3.069 1.00 88.81 428 VAL A CA 1
ATOM 3408 C C . VAL A 1 428 ? 18.408 6.418 1.789 1.00 88.81 428 VAL A C 1
ATOM 3410 O O . VAL A 1 428 ? 19.013 7.477 1.646 1.00 88.81 428 VAL A O 1
ATOM 3413 N N . SER A 1 429 ? 17.569 5.955 0.861 1.00 91.12 429 SER A N 1
ATOM 3414 C CA . SER A 1 429 ? 17.272 6.701 -0.365 1.00 91.12 429 SER A CA 1
ATOM 3415 C C . SER A 1 429 ? 16.705 8.094 -0.067 1.00 91.12 429 SER A C 1
ATOM 3417 O O . SER A 1 429 ? 15.867 8.267 0.828 1.00 91.12 429 SER A O 1
ATOM 3419 N N . GLY A 1 430 ? 17.074 9.076 -0.895 1.00 94.19 430 GLY A N 1
ATOM 3420 C CA . GLY A 1 430 ? 16.493 10.416 -0.855 1.00 94.19 430 GLY A CA 1
ATOM 3421 C C . GLY A 1 430 ? 14.964 10.417 -0.998 1.00 94.19 430 GLY A C 1
ATOM 3422 O O . GLY A 1 430 ? 14.298 11.263 -0.404 1.00 94.19 430 GLY A O 1
ATOM 3423 N N . VAL A 1 431 ? 14.384 9.432 -1.702 1.00 95.00 431 VAL A N 1
ATOM 3424 C CA . VAL A 1 431 ? 12.922 9.260 -1.826 1.00 95.00 431 VAL A CA 1
ATOM 3425 C C . VAL A 1 431 ? 12.296 8.920 -0.475 1.00 95.00 431 VAL A C 1
ATOM 3427 O O . VAL A 1 431 ? 11.302 9.525 -0.073 1.00 95.00 431 VAL A O 1
ATOM 3430 N N . SER A 1 432 ? 12.905 7.993 0.267 1.00 94.19 432 SER A N 1
ATOM 3431 C CA . SER A 1 432 ? 12.435 7.595 1.596 1.00 94.19 432 SER A CA 1
ATOM 3432 C C . SER A 1 432 ? 12.498 8.770 2.579 1.00 94.19 432 SER A C 1
ATOM 3434 O O . SER A 1 432 ? 11.556 8.995 3.341 1.00 94.19 432 SER A O 1
ATOM 3436 N N . HIS A 1 433 ? 13.574 9.564 2.525 1.00 95.81 433 HIS A N 1
ATOM 3437 C CA . HIS A 1 433 ? 13.679 10.800 3.302 1.00 95.81 433 HIS A CA 1
ATOM 3438 C C . HIS A 1 433 ? 12.613 11.825 2.923 1.00 95.81 433 HIS A C 1
ATOM 3440 O O . HIS A 1 433 ? 11.972 12.384 3.814 1.00 95.81 433 HIS A O 1
ATOM 3446 N N . TYR A 1 434 ? 12.378 12.040 1.628 1.00 96.94 434 TYR A N 1
ATOM 3447 C CA . TYR A 1 434 ? 11.342 12.947 1.143 1.00 96.94 434 TYR A CA 1
ATOM 3448 C C . TYR A 1 434 ? 9.956 12.550 1.662 1.00 96.94 434 TYR A C 1
ATOM 3450 O O . TYR A 1 434 ? 9.253 13.382 2.236 1.00 96.94 434 TYR A O 1
ATOM 3458 N N . PHE A 1 435 ? 9.579 11.276 1.551 1.00 95.75 435 PHE A N 1
ATOM 3459 C CA . PHE A 1 435 ? 8.276 10.802 2.018 1.00 95.75 435 PHE A CA 1
ATOM 3460 C C . PHE A 1 435 ? 8.091 10.932 3.532 1.00 95.75 435 PHE A C 1
ATOM 3462 O O . PHE A 1 435 ? 7.048 11.420 3.986 1.00 95.75 435 PHE A O 1
ATOM 3469 N N . GLN A 1 436 ? 9.109 10.576 4.319 1.00 95.12 436 GLN A N 1
ATOM 3470 C CA . GLN A 1 436 ? 9.073 10.764 5.769 1.00 95.12 436 GLN A CA 1
ATOM 3471 C C . GLN A 1 436 ? 9.000 12.249 6.149 1.00 95.12 436 GLN A C 1
ATOM 3473 O O . GLN A 1 436 ? 8.230 12.625 7.038 1.00 95.12 436 GLN A O 1
ATOM 3478 N N . TRP A 1 437 ? 9.752 13.104 5.454 1.00 96.75 437 TRP A N 1
ATOM 3479 C CA . TRP A 1 437 ? 9.746 14.544 5.683 1.00 96.75 437 TRP A CA 1
ATOM 3480 C C . TRP A 1 437 ? 8.383 15.173 5.397 1.00 96.75 437 TRP A C 1
ATOM 3482 O O . TRP A 1 437 ? 7.936 15.987 6.200 1.00 96.75 437 TRP A O 1
ATOM 3492 N N . ILE A 1 438 ? 7.671 14.768 4.337 1.00 96.38 438 ILE A N 1
ATOM 3493 C CA . ILE A 1 438 ? 6.310 15.269 4.073 1.00 96.38 438 ILE A CA 1
ATOM 3494 C C . ILE A 1 438 ? 5.380 14.974 5.256 1.00 96.38 438 ILE A C 1
ATOM 3496 O O . ILE A 1 438 ? 4.691 15.881 5.726 1.00 96.38 438 ILE A O 1
ATOM 3500 N N . ARG A 1 439 ? 5.370 13.740 5.787 1.00 92.81 439 ARG A N 1
ATOM 3501 C CA . ARG A 1 439 ? 4.542 13.396 6.962 1.00 92.81 439 ARG A CA 1
ATOM 3502 C C . ARG A 1 439 ? 4.909 14.253 8.174 1.00 92.81 439 ARG A C 1
ATOM 3504 O O . ARG A 1 439 ? 4.023 14.863 8.774 1.00 92.81 439 ARG A O 1
ATOM 3511 N N . TRP A 1 440 ? 6.202 14.341 8.488 1.00 94.50 440 TRP A N 1
ATOM 3512 C CA . TRP A 1 440 ? 6.698 15.160 9.594 1.00 94.50 440 TRP A CA 1
ATOM 3513 C C . TRP A 1 440 ? 6.306 16.633 9.435 1.00 94.50 440 TRP A C 1
ATOM 3515 O O . TRP A 1 440 ? 5.781 17.239 10.367 1.00 94.50 440 TRP A O 1
ATOM 3525 N N . ALA A 1 441 ? 6.512 17.210 8.252 1.00 95.94 441 ALA A N 1
ATOM 3526 C CA . ALA A 1 441 ? 6.288 18.626 8.009 1.00 95.94 441 ALA A CA 1
ATOM 3527 C C . ALA A 1 441 ? 4.800 18.976 8.133 1.00 95.94 441 ALA A C 1
ATOM 3529 O O . ALA A 1 441 ? 4.464 20.002 8.721 1.00 95.94 441 ALA A O 1
ATOM 3530 N N . LYS A 1 442 ? 3.893 18.106 7.667 1.00 94.62 442 LYS A N 1
ATOM 3531 C CA . LYS A 1 442 ? 2.442 18.296 7.836 1.00 94.62 442 LYS A CA 1
ATOM 3532 C C . LYS A 1 442 ? 2.013 18.222 9.302 1.00 94.62 442 LYS A C 1
ATOM 3534 O O . LYS A 1 442 ? 1.247 19.081 9.739 1.00 94.62 442 LYS A O 1
ATOM 3539 N N . GLU A 1 443 ? 2.517 17.246 10.063 1.00 93.62 443 GLU A N 1
ATOM 3540 C CA . GLU A 1 443 ? 2.275 17.176 11.514 1.00 93.62 443 GLU A CA 1
ATOM 3541 C C . GLU A 1 443 ? 2.808 18.432 12.218 1.00 93.62 443 GLU A C 1
ATOM 3543 O O . GLU A 1 443 ? 2.102 19.026 13.032 1.00 93.62 443 GLU A O 1
ATOM 3548 N N . ARG A 1 444 ? 4.006 18.899 11.845 1.00 94.81 444 ARG A N 1
ATOM 3549 C CA . ARG A 1 444 ? 4.618 20.107 12.408 1.00 94.81 444 ARG A CA 1
ATOM 3550 C C . ARG A 1 444 ? 3.823 21.372 12.092 1.00 94.81 444 ARG A C 1
ATOM 3552 O O . ARG A 1 444 ? 3.640 22.209 12.972 1.00 94.81 444 ARG A O 1
ATOM 3559 N N . VAL A 1 445 ? 3.330 21.523 10.860 1.00 95.44 445 VAL A N 1
ATOM 3560 C CA . VAL A 1 445 ? 2.439 22.636 10.487 1.00 95.44 445 VAL A CA 1
ATOM 3561 C C . VAL A 1 445 ? 1.195 22.631 11.366 1.00 95.44 445 VAL A C 1
ATOM 3563 O O . VAL A 1 445 ? 0.843 23.671 11.917 1.00 95.44 445 VAL A O 1
ATOM 3566 N N . GLN A 1 446 ? 0.554 21.475 11.533 1.00 94.88 446 GLN A N 1
ATOM 3567 C CA . GLN A 1 446 ? -0.656 21.361 12.340 1.00 94.88 446 GLN A CA 1
ATOM 3568 C C . GLN A 1 446 ? -0.394 21.656 13.824 1.00 94.88 446 GLN A C 1
ATOM 3570 O O . GLN A 1 446 ? -1.115 22.448 14.421 1.00 94.88 446 GLN A O 1
ATOM 3575 N N . GLU A 1 447 ? 0.686 21.119 14.396 1.00 94.25 447 GLU A N 1
ATOM 3576 C CA . GLU A 1 447 ? 1.096 21.401 15.778 1.00 94.25 447 GLU A CA 1
ATOM 3577 C C . GLU A 1 447 ? 1.280 22.908 16.008 1.00 94.25 447 GLU A C 1
ATOM 3579 O O . GLU A 1 447 ? 0.824 23.464 17.009 1.00 94.25 447 GLU A O 1
ATOM 3584 N N . LEU A 1 448 ? 1.928 23.595 15.065 1.00 95.06 448 LEU A N 1
ATOM 3585 C CA . LEU A 1 448 ? 2.144 25.035 15.139 1.00 95.06 448 LEU A CA 1
ATOM 3586 C C . LEU A 1 448 ? 0.852 25.831 14.940 1.00 95.06 448 LEU A C 1
ATOM 3588 O O . LEU A 1 448 ? 0.682 26.848 15.603 1.00 95.06 448 LEU A O 1
ATOM 3592 N N . ILE A 1 449 ? -0.072 25.378 14.089 1.00 94.12 449 ILE A N 1
ATOM 3593 C CA . ILE A 1 449 ? -1.408 25.983 13.963 1.00 94.12 449 ILE A CA 1
ATOM 3594 C C . ILE A 1 449 ? -2.165 25.899 15.291 1.00 94.12 449 ILE A C 1
ATOM 3596 O O . ILE A 1 449 ? -2.793 26.877 15.699 1.00 94.12 449 ILE A O 1
ATOM 3600 N N . ASP A 1 450 ? -2.078 24.763 15.979 1.00 92.31 450 ASP A N 1
ATOM 3601 C CA . ASP A 1 450 ? -2.809 24.529 17.226 1.00 92.31 450 ASP A CA 1
ATOM 3602 C C . ASP A 1 450 ? -2.202 25.285 18.417 1.00 92.31 450 ASP A C 1
ATOM 3604 O O . ASP A 1 450 ? -2.919 25.675 19.341 1.00 92.31 450 ASP A O 1
ATOM 3608 N N . THR A 1 451 ? -0.884 25.514 18.406 1.00 93.50 451 THR A N 1
ATOM 3609 C CA . THR A 1 451 ? -0.145 26.082 19.548 1.00 93.50 451 THR A CA 1
ATOM 3610 C C . THR A 1 451 ? 0.270 27.545 19.375 1.00 93.50 451 THR A C 1
ATOM 3612 O O . THR A 1 451 ? 0.203 28.309 20.338 1.00 93.50 451 THR A O 1
ATOM 3615 N N . GLN A 1 452 ? 0.701 27.946 18.176 1.00 95.12 452 GLN A N 1
ATOM 3616 C CA . GLN A 1 452 ? 1.222 29.282 17.851 1.00 95.12 452 GLN A CA 1
ATOM 3617 C C . GLN A 1 452 ? 0.945 29.666 16.377 1.00 95.12 452 GLN A C 1
ATOM 3619 O O . GLN A 1 452 ? 1.876 29.828 15.580 1.00 95.12 452 GLN A O 1
ATOM 3624 N N . PRO A 1 453 ? -0.333 29.820 15.976 1.00 92.75 453 PRO A N 1
ATOM 3625 C CA . PRO A 1 453 ? -0.733 29.959 14.572 1.00 92.75 453 PRO A CA 1
ATOM 3626 C C . PRO A 1 453 ? -0.117 31.171 13.862 1.00 92.75 453 PRO A C 1
ATOM 3628 O O . PRO A 1 453 ? 0.142 31.125 12.662 1.00 92.75 453 PRO A O 1
ATOM 3631 N N . GLU A 1 454 ? 0.150 32.264 14.578 1.00 93.38 454 GLU A N 1
ATOM 3632 C CA . GLU A 1 454 ? 0.812 33.452 14.032 1.00 93.38 454 GLU A CA 1
ATOM 3633 C C . GLU A 1 454 ? 2.272 33.220 13.621 1.00 93.38 454 GLU A C 1
ATOM 3635 O O . GLU A 1 454 ? 2.820 34.021 12.860 1.00 93.38 454 GLU A O 1
ATOM 3640 N N . ALA A 1 455 ? 2.895 32.147 14.116 1.00 92.38 455 ALA A N 1
ATOM 3641 C CA . ALA A 1 455 ? 4.261 31.769 13.781 1.00 92.38 455 ALA A CA 1
ATOM 3642 C C . ALA A 1 455 ? 4.352 30.969 12.471 1.00 92.38 455 ALA A C 1
ATOM 3644 O O . ALA A 1 455 ? 5.444 30.850 11.916 1.00 92.38 455 ALA A O 1
ATOM 3645 N N . VAL A 1 456 ? 3.230 30.450 11.955 1.00 95.19 456 VAL A N 1
ATOM 3646 C CA . VAL A 1 456 ? 3.192 29.689 10.699 1.00 95.19 456 VAL A CA 1
ATOM 3647 C C . VAL A 1 456 ? 3.095 30.651 9.511 1.00 95.19 456 VAL A C 1
ATOM 3649 O O . VAL A 1 456 ? 2.117 31.400 9.391 1.00 95.19 456 VAL A O 1
ATOM 3652 N N . PRO A 1 457 ? 4.074 30.664 8.586 1.00 95.44 457 PRO A N 1
ATOM 3653 C CA . PRO A 1 457 ? 3.978 31.495 7.396 1.00 95.44 457 PRO A CA 1
ATOM 3654 C C . PRO A 1 457 ? 2.766 31.109 6.551 1.00 95.44 457 PRO A C 1
ATOM 3656 O O . PRO A 1 457 ? 2.532 29.936 6.279 1.00 95.44 457 PRO A O 1
ATOM 3659 N N . LYS A 1 458 ? 2.040 32.105 6.029 1.00 93.06 458 LYS A N 1
ATOM 3660 C CA . LYS A 1 458 ? 0.855 31.873 5.179 1.00 93.06 458 LYS A CA 1
ATOM 3661 C C . LYS A 1 458 ? 1.119 30.968 3.976 1.00 93.06 458 LYS A C 1
ATOM 3663 O O . LYS A 1 458 ? 0.207 30.290 3.530 1.00 93.06 458 LYS A O 1
ATOM 3668 N N . ILE A 1 459 ? 2.340 30.994 3.444 1.00 91.94 459 ILE A N 1
ATOM 3669 C CA . ILE A 1 459 ? 2.725 30.169 2.299 1.00 91.94 459 ILE A CA 1
ATOM 3670 C C . ILE A 1 459 ? 2.857 28.682 2.665 1.00 91.94 459 ILE A C 1
ATOM 3672 O O . ILE A 1 459 ? 2.700 27.852 1.787 1.00 91.94 459 ILE A O 1
ATOM 3676 N N . VAL A 1 460 ? 3.058 28.361 3.947 1.00 94.31 460 VAL A N 1
ATOM 3677 C CA . VAL A 1 460 ? 3.207 26.999 4.494 1.00 94.31 460 VAL A CA 1
ATOM 3678 C C . VAL A 1 460 ? 1.928 26.507 5.195 1.00 94.31 460 VAL A C 1
ATOM 3680 O O . VAL A 1 460 ? 1.833 25.349 5.580 1.00 94.31 460 VAL A O 1
ATOM 3683 N N . MET A 1 461 ? 0.915 27.361 5.362 1.00 91.50 461 MET A N 1
ATOM 3684 C CA . MET A 1 461 ? -0.411 26.938 5.843 1.00 91.50 461 MET A CA 1
ATOM 3685 C C . MET A 1 461 ? -1.039 25.911 4.881 1.00 91.50 461 MET A C 1
ATOM 3687 O O . MET A 1 461 ? -0.673 25.927 3.718 1.00 91.50 461 MET A O 1
ATOM 3691 N N . PRO A 1 462 ? -2.031 25.094 5.284 1.00 89.81 462 PRO A N 1
ATOM 3692 C CA . PRO A 1 462 ? -2.685 24.110 4.406 1.00 89.81 462 PRO A CA 1
ATOM 3693 C C . PRO A 1 462 ? -3.254 24.644 3.079 1.00 89.81 462 PRO A C 1
ATOM 3695 O O . PRO A 1 462 ? -3.345 23.908 2.109 1.00 89.81 462 PRO A O 1
ATOM 3698 N N . GLU A 1 463 ? -3.633 25.924 3.019 1.00 84.75 463 GLU A N 1
ATOM 3699 C CA . GLU A 1 463 ? -4.044 26.619 1.781 1.00 84.75 463 GLU A CA 1
ATOM 3700 C C . GLU A 1 463 ? -2.888 27.409 1.134 1.00 84.75 463 GLU A C 1
ATOM 3702 O O . GLU A 1 463 ? -3.085 28.349 0.367 1.00 84.75 463 GLU A O 1
ATOM 3707 N N . GLY A 1 464 ? -1.662 27.136 1.546 1.00 88.38 464 GLY A N 1
ATOM 3708 C CA . GLY A 1 464 ? -0.452 27.814 1.132 1.00 88.38 464 GLY A CA 1
ATOM 3709 C C . GLY A 1 464 ? 0.241 27.036 0.026 1.00 88.38 464 GLY A C 1
ATOM 3710 O O . GLY A 1 464 ? 0.256 25.812 0.009 1.00 88.38 464 GLY A O 1
ATOM 3711 N N . ALA A 1 465 ? 0.858 27.763 -0.899 1.00 88.88 465 ALA A N 1
ATOM 3712 C CA . ALA A 1 465 ? 1.487 27.169 -2.073 1.00 88.88 465 ALA A CA 1
ATOM 3713 C C . ALA A 1 465 ? 2.748 26.328 -1.763 1.00 88.88 465 ALA A C 1
ATOM 3715 O O . ALA A 1 465 ? 3.209 25.590 -2.631 1.00 88.88 465 ALA A O 1
ATOM 3716 N N . ASP A 1 466 ? 3.300 26.466 -0.554 1.00 93.62 466 ASP A N 1
ATOM 3717 C CA . ASP A 1 466 ? 4.454 25.726 -0.040 1.00 93.62 466 ASP A CA 1
ATOM 3718 C C . ASP A 1 466 ? 4.039 24.779 1.106 1.00 93.62 466 ASP A C 1
ATOM 3720 O O . ASP A 1 466 ? 4.897 24.324 1.869 1.00 93.62 466 ASP A O 1
ATOM 3724 N N . TYR A 1 467 ? 2.740 24.481 1.252 1.00 94.62 467 TYR A N 1
ATOM 3725 C CA . TYR A 1 467 ? 2.289 23.410 2.137 1.00 94.62 467 TYR A CA 1
ATOM 3726 C C . TYR A 1 467 ? 2.884 22.072 1.667 1.00 94.62 467 TYR A C 1
ATOM 3728 O O . TYR A 1 467 ? 2.773 21.749 0.480 1.00 94.62 467 TYR A O 1
ATOM 3736 N N . PRO A 1 468 ? 3.509 21.281 2.557 1.00 95.31 468 PRO A N 1
ATOM 3737 C CA . PRO A 1 468 ? 4.086 19.997 2.180 1.00 95.31 468 PRO A CA 1
ATOM 3738 C C . PRO A 1 468 ? 3.015 19.028 1.671 1.00 95.31 468 PRO A C 1
ATOM 3740 O O . PRO A 1 468 ? 2.075 18.689 2.393 1.00 95.31 468 PRO A O 1
ATOM 3743 N N . THR A 1 469 ? 3.169 18.560 0.432 1.00 93.31 469 THR A N 1
ATOM 3744 C CA . THR A 1 469 ? 2.267 17.587 -0.204 1.00 93.31 469 THR A CA 1
ATOM 3745 C C . THR A 1 469 ? 3.037 16.660 -1.141 1.00 93.31 469 THR A C 1
ATOM 3747 O O . THR A 1 469 ? 4.160 16.963 -1.543 1.00 93.31 469 THR A O 1
ATOM 3750 N N . PHE A 1 470 ? 2.420 15.543 -1.528 1.00 91.69 470 PHE A N 1
ATOM 3751 C CA . PHE A 1 470 ? 2.967 14.655 -2.562 1.00 91.69 470 PHE A CA 1
ATOM 3752 C C . PHE A 1 470 ? 2.660 15.124 -3.994 1.00 91.69 470 PHE A C 1
ATOM 3754 O O . PHE A 1 470 ? 3.077 14.469 -4.948 1.00 91.69 470 PHE A O 1
ATOM 3761 N N . TYR A 1 471 ? 1.956 16.251 -4.161 1.00 89.31 471 TYR A N 1
ATOM 3762 C CA . TYR A 1 471 ? 1.571 16.746 -5.477 1.00 89.31 471 TYR A CA 1
ATOM 3763 C C . TYR A 1 471 ? 2.782 17.087 -6.347 1.00 89.31 471 TYR A C 1
ATOM 3765 O O . TYR A 1 471 ? 3.749 17.706 -5.887 1.00 89.31 471 TYR A O 1
ATOM 3773 N N . VAL A 1 472 ? 2.684 16.773 -7.639 1.00 87.19 472 VAL A N 1
ATOM 3774 C CA . VAL A 1 472 ? 3.690 17.139 -8.649 1.00 87.19 472 VAL A CA 1
ATOM 3775 C C . VAL A 1 472 ? 3.956 18.648 -8.650 1.00 87.19 472 VAL A C 1
ATOM 3777 O O . VAL A 1 472 ? 5.104 19.086 -8.748 1.00 87.19 472 VAL A O 1
ATOM 3780 N N . SER A 1 473 ? 2.921 19.469 -8.473 1.00 88.00 473 SER A N 1
ATOM 3781 C CA . SER A 1 473 ? 3.059 20.925 -8.361 1.00 88.00 473 SER A CA 1
ATOM 3782 C C . SER A 1 473 ? 3.971 21.384 -7.209 1.00 88.00 473 SER A C 1
ATOM 3784 O O . SER A 1 473 ? 4.739 22.340 -7.386 1.00 88.00 473 SER A O 1
ATOM 3786 N N . PHE A 1 474 ? 3.943 20.703 -6.059 1.00 93.81 474 PHE A N 1
ATOM 3787 C CA . PHE A 1 474 ? 4.839 20.970 -4.931 1.00 93.81 474 PHE A CA 1
ATOM 3788 C C . PHE A 1 474 ? 6.249 20.425 -5.188 1.00 93.81 474 PHE A C 1
ATOM 3790 O O . PHE A 1 474 ? 7.225 21.144 -4.974 1.00 93.81 474 PHE A O 1
ATOM 3797 N N . GLN A 1 475 ? 6.375 19.217 -5.744 1.00 93.69 475 GLN A N 1
ATOM 3798 C CA . GLN A 1 475 ? 7.672 18.656 -6.152 1.00 93.69 475 GLN A CA 1
ATOM 3799 C C . GLN A 1 475 ? 8.414 19.586 -7.128 1.00 93.69 475 GLN A C 1
ATOM 3801 O O . GLN A 1 475 ? 9.559 19.971 -6.891 1.00 93.69 475 GLN A O 1
ATOM 3806 N N . ASN A 1 476 ? 7.731 20.048 -8.179 1.00 93.31 476 ASN A N 1
ATOM 3807 C CA . ASN A 1 476 ? 8.275 20.987 -9.165 1.00 93.31 476 ASN A CA 1
ATOM 3808 C C . ASN A 1 476 ? 8.715 22.308 -8.542 1.00 93.31 476 ASN A C 1
ATOM 3810 O O . ASN A 1 476 ? 9.670 22.947 -8.986 1.00 93.31 476 ASN A O 1
ATOM 3814 N N . ARG A 1 477 ? 8.022 22.745 -7.494 1.00 95.31 477 ARG A N 1
ATOM 3815 C CA . ARG A 1 477 ? 8.405 23.940 -6.755 1.00 95.31 477 ARG A CA 1
ATOM 3816 C C . ARG A 1 477 ? 9.702 23.736 -5.978 1.00 95.31 477 ARG A C 1
ATOM 3818 O O . ARG A 1 477 ? 10.555 24.615 -6.048 1.00 95.31 477 ARG A O 1
ATOM 3825 N N . LEU A 1 478 ? 9.876 22.599 -5.307 1.00 97.50 478 LEU A N 1
ATOM 3826 C CA . LEU A 1 478 ? 11.134 22.266 -4.634 1.00 97.50 478 LEU A CA 1
ATOM 3827 C C . LEU A 1 478 ? 12.304 22.236 -5.623 1.00 97.50 478 LEU A C 1
ATOM 3829 O O . LEU A 1 478 ? 13.337 22.845 -5.359 1.00 97.50 478 LEU A O 1
ATOM 3833 N N . VAL A 1 479 ? 12.113 21.640 -6.805 1.00 97.44 479 VAL A N 1
ATOM 3834 C CA . VAL A 1 479 ? 13.130 21.641 -7.873 1.00 97.44 479 VAL A CA 1
ATOM 3835 C C . VAL A 1 479 ? 13.486 23.066 -8.308 1.00 97.44 479 VAL A C 1
ATOM 3837 O O . VAL A 1 479 ? 14.663 23.405 -8.429 1.00 97.44 479 VAL A O 1
ATOM 3840 N N . ARG A 1 480 ? 12.492 23.946 -8.494 1.00 96.88 480 ARG A N 1
ATOM 3841 C CA . ARG A 1 480 ? 12.753 25.365 -8.794 1.00 96.88 480 ARG A CA 1
ATOM 3842 C C . ARG A 1 480 ? 13.524 26.051 -7.671 1.00 96.88 480 ARG A C 1
ATOM 3844 O O . ARG A 1 480 ? 14.431 26.818 -7.967 1.00 96.88 480 ARG A O 1
ATOM 3851 N N . TYR A 1 481 ? 13.202 25.767 -6.413 1.00 97.75 481 TYR A N 1
ATOM 3852 C CA . TYR A 1 481 ? 13.903 26.347 -5.270 1.00 97.75 481 TYR A CA 1
ATOM 3853 C C . TYR A 1 481 ? 15.362 25.914 -5.191 1.00 97.75 481 TYR A C 1
ATOM 3855 O O . TYR A 1 481 ? 16.207 26.764 -4.928 1.00 97.75 481 TYR A O 1
ATOM 3863 N N . ILE A 1 482 ? 15.672 24.655 -5.506 1.00 97.69 482 ILE A N 1
ATOM 3864 C CA . ILE A 1 482 ? 17.057 24.186 -5.636 1.00 97.69 482 ILE A CA 1
ATOM 3865 C C . ILE A 1 482 ? 17.788 24.994 -6.721 1.00 97.69 482 ILE A C 1
ATOM 3867 O O . ILE A 1 482 ? 18.849 25.559 -6.472 1.00 97.69 482 ILE A O 1
ATOM 3871 N N . ILE A 1 483 ? 17.199 25.125 -7.912 1.00 96.62 483 ILE A N 1
ATOM 3872 C CA . ILE A 1 483 ? 17.814 25.871 -9.026 1.00 96.62 483 ILE A CA 1
ATOM 3873 C C . ILE A 1 483 ? 17.982 27.368 -8.695 1.00 96.62 483 ILE A C 1
ATOM 3875 O O . ILE A 1 483 ? 18.906 28.011 -9.185 1.00 96.62 483 ILE A O 1
ATOM 3879 N N . GLU A 1 484 ? 17.081 27.945 -7.897 1.00 96.31 484 GLU A N 1
ATOM 3880 C CA . GLU A 1 484 ? 17.143 29.347 -7.468 1.00 96.31 484 GLU A CA 1
ATOM 3881 C C . GLU A 1 484 ? 18.182 29.600 -6.367 1.00 96.31 484 GLU A C 1
ATOM 3883 O O . GLU A 1 484 ? 18.794 30.671 -6.343 1.00 96.31 484 GLU A O 1
ATOM 3888 N N . ASP A 1 485 ? 18.341 28.661 -5.432 1.00 97.56 485 ASP A N 1
ATOM 3889 C CA . ASP A 1 485 ? 19.142 28.857 -4.222 1.00 97.56 485 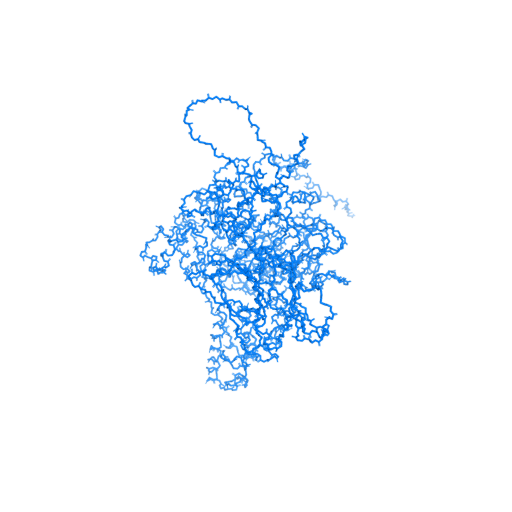ASP A CA 1
ATOM 3890 C C . ASP A 1 485 ? 20.611 28.439 -4.379 1.00 97.56 485 ASP A C 1
ATOM 3892 O O . ASP A 1 485 ? 21.465 28.998 -3.684 1.00 97.56 485 ASP A O 1
ATOM 3896 N N . TYR A 1 486 ? 20.918 27.523 -5.301 1.00 97.25 486 TYR A N 1
ATOM 3897 C CA . TYR A 1 486 ? 22.273 27.030 -5.556 1.00 97.25 486 TYR A CA 1
ATOM 3898 C C . TYR A 1 486 ? 22.786 27.479 -6.930 1.00 97.25 486 TYR A C 1
ATOM 3900 O O . TYR A 1 486 ? 22.019 27.647 -7.878 1.00 97.25 486 TYR A O 1
ATOM 3908 N N . THR A 1 487 ? 24.099 27.706 -7.055 1.00 97.00 487 THR A N 1
ATOM 3909 C CA . THR A 1 487 ? 24.682 28.147 -8.333 1.00 97.00 487 THR A CA 1
ATOM 3910 C C . THR A 1 487 ? 24.803 26.989 -9.321 1.00 97.00 487 THR A C 1
ATOM 3912 O O . THR A 1 487 ? 24.910 25.829 -8.927 1.00 97.00 487 THR A O 1
ATOM 3915 N N . GLU A 1 488 ? 24.831 27.310 -10.617 1.00 96.12 488 GLU A N 1
ATOM 3916 C CA . GLU A 1 488 ? 25.084 26.335 -11.685 1.00 96.12 488 GLU A CA 1
ATOM 3917 C C . GLU A 1 488 ? 26.390 25.571 -11.455 1.00 96.12 488 GLU A C 1
ATOM 3919 O O . GLU A 1 488 ? 26.419 24.353 -11.614 1.00 96.12 488 GLU A O 1
ATOM 3924 N N . GLU A 1 489 ? 27.455 26.263 -11.034 1.00 96.94 489 GLU A N 1
ATOM 3925 C CA . GLU A 1 489 ? 28.747 25.630 -10.768 1.00 96.94 489 GLU A CA 1
ATOM 3926 C C . GLU A 1 489 ? 28.653 24.605 -9.636 1.00 96.94 489 GLU A C 1
ATOM 3928 O O . GLU A 1 489 ? 29.190 23.512 -9.776 1.00 96.94 489 GLU A O 1
ATOM 3933 N N . PHE A 1 490 ? 27.941 24.936 -8.554 1.00 97.25 490 PHE A N 1
ATOM 3934 C CA . PHE A 1 490 ? 27.750 24.033 -7.421 1.00 97.25 490 PHE A CA 1
ATOM 3935 C C . PHE A 1 490 ? 26.922 22.807 -7.818 1.00 97.25 490 PHE A C 1
ATOM 3937 O O . PHE A 1 490 ? 27.351 21.679 -7.611 1.00 97.25 490 PHE A O 1
ATOM 3944 N N . LEU A 1 491 ? 25.761 23.009 -8.448 1.00 95.56 491 LEU A N 1
ATOM 3945 C CA . LEU A 1 491 ? 24.894 21.895 -8.846 1.00 95.56 491 LEU A CA 1
ATOM 3946 C C . LEU A 1 491 ? 25.551 21.005 -9.909 1.00 95.56 491 LEU A C 1
ATOM 3948 O O . LEU A 1 491 ? 25.368 19.792 -9.889 1.00 95.56 491 LEU A O 1
ATOM 3952 N N . SER A 1 492 ? 26.346 21.581 -10.812 1.00 95.81 492 SER A N 1
ATOM 3953 C CA . SER A 1 492 ? 27.113 20.809 -11.796 1.00 95.81 492 SER A CA 1
ATOM 3954 C C . SER A 1 492 ? 28.252 20.009 -11.161 1.00 95.81 492 SER A C 1
ATOM 3956 O O . SER A 1 492 ? 28.615 18.963 -11.696 1.00 95.81 492 SER A O 1
ATOM 3958 N N . GLU A 1 493 ? 28.830 20.483 -10.053 1.00 96.44 493 GLU A N 1
ATOM 3959 C CA . GLU A 1 493 ? 29.846 19.754 -9.281 1.00 96.44 493 GLU A CA 1
ATOM 3960 C C . GLU A 1 493 ? 29.223 18.588 -8.499 1.00 96.44 493 GLU A C 1
ATOM 3962 O O . GLU A 1 493 ? 29.753 17.480 -8.545 1.00 96.44 493 GLU A O 1
ATOM 3967 N N . GLU A 1 494 ? 28.073 18.813 -7.859 1.00 94.38 494 GLU A N 1
ATOM 3968 C CA . GLU A 1 494 ? 27.389 17.814 -7.025 1.00 94.38 494 GLU A CA 1
ATOM 3969 C C . GLU A 1 494 ? 26.644 16.737 -7.831 1.00 94.38 494 GLU A C 1
ATOM 3971 O O . GLU A 1 494 ? 26.598 15.579 -7.417 1.00 94.38 494 GLU A O 1
ATOM 3976 N N . LEU A 1 495 ? 26.050 17.101 -8.974 1.00 93.12 495 LEU A N 1
ATOM 3977 C CA . LEU A 1 495 ? 25.203 16.204 -9.780 1.00 93.12 495 LEU A CA 1
ATOM 3978 C C . LEU A 1 495 ? 25.883 15.744 -11.079 1.00 93.12 495 LEU A C 1
ATOM 3980 O O . LEU A 1 495 ? 25.526 14.718 -11.656 1.00 93.12 495 LEU A O 1
ATOM 3984 N N . GLY A 1 496 ? 26.875 16.499 -11.555 1.00 93.94 496 GLY A N 1
ATOM 3985 C CA . GLY A 1 496 ? 27.392 16.407 -12.918 1.00 93.94 496 GLY A CA 1
ATOM 3986 C C . GLY A 1 496 ? 26.650 17.341 -13.883 1.00 93.94 496 GLY A C 1
ATOM 3987 O O . GLY A 1 496 ? 25.452 17.589 -13.755 1.00 93.94 496 GLY A O 1
ATOM 3988 N N . ALA A 1 497 ? 27.369 17.860 -14.884 1.00 92.56 497 ALA A N 1
ATOM 3989 C CA . ALA A 1 497 ? 26.843 18.866 -15.814 1.00 92.56 497 ALA A CA 1
ATOM 3990 C C . ALA A 1 497 ? 25.615 18.384 -16.611 1.00 92.56 497 ALA A C 1
ATOM 3992 O O . ALA A 1 497 ? 24.659 19.139 -16.782 1.00 92.56 497 ALA A O 1
ATOM 3993 N N . ASP A 1 498 ? 25.615 17.125 -17.062 1.00 93.00 498 ASP A N 1
ATOM 3994 C CA . ASP A 1 498 ? 24.495 16.553 -17.821 1.00 93.00 498 ASP A CA 1
ATOM 3995 C C . ASP A 1 498 ? 23.218 16.486 -16.968 1.00 93.00 498 ASP A C 1
ATOM 3997 O O . ASP A 1 498 ? 22.141 16.870 -17.427 1.00 93.00 498 ASP A O 1
ATOM 4001 N N . TRP A 1 499 ? 23.345 16.084 -15.700 1.00 91.81 499 TRP A N 1
ATOM 4002 C CA . TRP A 1 499 ? 22.227 16.022 -14.759 1.00 91.81 499 TRP A CA 1
ATOM 4003 C C . TRP A 1 499 ? 21.727 17.398 -14.338 1.00 91.81 499 TRP A C 1
ATOM 4005 O O . TRP A 1 499 ? 20.517 17.596 -14.240 1.00 91.81 499 TRP A O 1
ATOM 4015 N N . TYR A 1 500 ? 22.618 18.376 -14.157 1.00 93.75 500 TYR A N 1
ATOM 4016 C CA . TYR A 1 500 ? 22.206 19.763 -13.944 1.00 93.75 500 TYR A CA 1
ATOM 4017 C C . TYR A 1 500 ? 21.372 20.288 -15.123 1.00 93.75 500 TYR A C 1
ATOM 4019 O O . TYR A 1 500 ? 20.280 20.828 -14.920 1.00 93.75 500 TYR A O 1
ATOM 4027 N N . HIS A 1 501 ? 21.847 20.105 -16.360 1.00 93.94 501 HIS A N 1
ATOM 4028 C CA . HIS A 1 501 ? 21.106 20.530 -17.548 1.00 93.94 501 HIS A CA 1
ATOM 4029 C C . HIS A 1 501 ? 19.754 19.822 -17.648 1.00 93.94 501 HIS A C 1
ATOM 4031 O O . HIS A 1 501 ? 18.736 20.490 -17.841 1.00 93.94 501 HIS A O 1
ATOM 4037 N N . TRP A 1 502 ? 19.725 18.507 -17.421 1.00 94.75 502 TRP A N 1
ATOM 4038 C CA . TRP A 1 502 ? 18.489 17.734 -17.384 1.00 94.75 502 TRP A CA 1
ATOM 4039 C C . TRP A 1 502 ? 17.510 18.257 -16.323 1.00 94.75 502 TRP A C 1
ATOM 4041 O O . TRP A 1 502 ? 16.339 18.473 -16.637 1.00 94.75 502 TRP A O 1
ATOM 4051 N N . LEU A 1 503 ? 17.976 18.551 -15.103 1.00 93.12 503 LEU A N 1
ATOM 4052 C CA . LEU A 1 503 ? 17.152 19.096 -14.018 1.00 93.12 503 LEU A CA 1
ATOM 4053 C C . LEU A 1 503 ? 16.540 20.451 -14.408 1.00 93.12 503 LEU A C 1
ATOM 4055 O O . LEU A 1 503 ? 15.355 20.703 -14.185 1.00 93.12 503 LEU A O 1
ATOM 4059 N N . VAL A 1 504 ? 17.325 21.331 -15.036 1.00 94.19 504 VAL A N 1
ATOM 4060 C CA . VAL A 1 504 ? 16.866 22.657 -15.481 1.00 94.19 504 VAL A CA 1
ATOM 4061 C C . VAL A 1 504 ? 15.873 22.570 -16.640 1.00 94.19 504 VAL A C 1
ATOM 4063 O O . VAL A 1 504 ? 14.913 23.356 -16.672 1.00 94.19 504 VAL A O 1
ATOM 4066 N N . GLU A 1 505 ? 16.091 21.660 -17.587 1.00 95.69 505 GLU A N 1
ATOM 4067 C CA . GLU A 1 505 ? 15.195 21.410 -18.721 1.00 95.69 505 GLU A CA 1
ATOM 4068 C C . GLU A 1 505 ? 13.867 20.807 -18.258 1.00 95.69 505 GLU A C 1
ATOM 4070 O O . GLU A 1 505 ? 12.804 21.237 -18.713 1.00 95.69 505 GLU A O 1
ATOM 4075 N N . ASN A 1 506 ? 13.923 19.889 -17.292 1.00 93.62 506 ASN A N 1
ATOM 4076 C CA . ASN A 1 506 ? 12.774 19.122 -16.833 1.00 93.62 506 ASN A CA 1
ATOM 4077 C C . ASN A 1 506 ? 12.093 19.682 -15.586 1.00 93.62 506 ASN A C 1
ATOM 4079 O O . ASN A 1 506 ? 11.075 19.134 -15.217 1.00 93.62 506 ASN A O 1
ATOM 4083 N N . LYS A 1 507 ? 12.530 20.792 -14.973 1.00 91.12 507 LYS A N 1
ATOM 4084 C CA . LYS A 1 507 ? 11.988 21.366 -13.706 1.00 91.12 507 LYS A CA 1
ATOM 4085 C C . LYS A 1 507 ? 10.461 21.566 -13.569 1.00 91.12 507 LYS A C 1
ATOM 4087 O O . LYS A 1 507 ? 9.998 22.035 -12.532 1.00 91.12 507 LYS A O 1
ATOM 4092 N N . ASN A 1 508 ? 9.694 21.358 -14.637 1.00 88.19 508 ASN A N 1
ATOM 4093 C CA . ASN A 1 508 ? 8.234 21.460 -14.668 1.00 88.19 508 ASN A CA 1
ATOM 4094 C C . ASN A 1 508 ? 7.547 20.161 -15.140 1.00 88.19 508 ASN A C 1
ATOM 4096 O O . ASN A 1 508 ? 6.329 20.167 -15.312 1.00 88.19 508 ASN A O 1
ATOM 4100 N N . SER A 1 509 ? 8.311 19.108 -15.427 1.00 87.88 509 SER A N 1
ATOM 4101 C CA . SER A 1 509 ? 7.821 17.776 -15.785 1.00 87.88 509 SER A CA 1
ATOM 4102 C C . SER A 1 509 ? 7.280 17.062 -14.540 1.00 87.88 509 SER A C 1
ATOM 4104 O O . SER A 1 509 ? 7.405 17.560 -13.424 1.00 87.88 509 SER A O 1
ATOM 4106 N N . ASN A 1 510 ? 6.634 15.912 -14.711 1.00 86.81 510 ASN A N 1
ATOM 4107 C CA . ASN A 1 510 ? 6.173 15.125 -13.568 1.00 86.81 510 ASN A CA 1
ATOM 4108 C C . ASN A 1 510 ? 7.351 14.392 -12.925 1.00 86.81 510 ASN A C 1
ATOM 4110 O O . ASN A 1 510 ? 8.300 14.059 -13.622 1.00 86.81 510 ASN A O 1
ATOM 4114 N N . ASP A 1 511 ? 7.275 14.160 -11.613 1.00 87.88 511 ASP A N 1
ATOM 4115 C CA . ASP A 1 511 ? 8.178 13.278 -10.861 1.00 87.88 511 ASP A CA 1
ATOM 4116 C C . ASP A 1 511 ? 9.682 13.604 -10.915 1.00 87.88 511 ASP A C 1
ATOM 4118 O O . ASP A 1 511 ? 10.485 12.836 -10.406 1.00 87.88 511 ASP A O 1
ATOM 4122 N N . VAL A 1 512 ? 10.083 14.776 -11.415 1.00 92.25 512 VAL A N 1
ATOM 4123 C CA . VAL A 1 512 ? 11.497 15.183 -11.575 1.00 92.25 512 VAL A CA 1
ATOM 4124 C C . VAL A 1 512 ? 12.305 15.010 -10.289 1.00 92.25 512 VAL A C 1
ATOM 4126 O O . VAL A 1 512 ? 13.445 14.558 -10.320 1.00 92.25 512 VAL A O 1
ATOM 4129 N N . LEU A 1 513 ? 11.712 15.380 -9.148 1.00 94.06 513 LEU A N 1
ATOM 4130 C CA . LEU A 1 513 ? 12.343 15.210 -7.843 1.00 94.06 513 LEU A CA 1
ATOM 4131 C C . LEU A 1 513 ? 12.471 13.724 -7.478 1.00 94.06 513 LEU A C 1
ATOM 4133 O O . LEU A 1 513 ? 13.510 13.303 -6.990 1.00 94.06 513 LEU A O 1
ATOM 4137 N N . LEU A 1 514 ? 11.437 12.921 -7.724 1.00 92.69 514 LEU A N 1
ATOM 4138 C CA . LEU A 1 514 ? 11.452 11.490 -7.420 1.00 92.69 514 LEU A CA 1
ATOM 4139 C C . LEU A 1 514 ? 12.361 10.691 -8.362 1.00 92.69 514 LEU A C 1
ATOM 4141 O O . LEU A 1 514 ? 12.879 9.665 -7.945 1.00 92.69 514 LEU A O 1
ATOM 4145 N N . GLU A 1 515 ? 12.588 11.160 -9.589 1.00 91.38 515 GLU A N 1
ATOM 4146 C CA . GLU A 1 515 ? 13.502 10.534 -10.550 1.00 91.38 515 GLU A CA 1
ATOM 4147 C C . GLU A 1 515 ? 14.977 10.754 -10.185 1.00 91.38 515 GLU A C 1
ATOM 4149 O O . GLU A 1 515 ? 15.789 9.859 -10.392 1.00 91.38 515 GLU A O 1
ATOM 4154 N N . ILE A 1 516 ? 15.338 11.913 -9.619 1.00 91.50 516 ILE A N 1
ATOM 4155 C CA . ILE A 1 516 ? 16.742 12.227 -9.291 1.00 91.50 516 ILE A CA 1
ATOM 4156 C C . ILE A 1 516 ? 17.183 11.702 -7.913 1.00 91.50 516 ILE A C 1
ATOM 4158 O O . ILE A 1 516 ? 18.354 11.388 -7.709 1.00 91.50 516 ILE A O 1
ATOM 4162 N N . LEU A 1 517 ? 16.260 11.606 -6.952 1.00 93.12 517 LEU A N 1
ATOM 4163 C CA . LEU A 1 517 ? 16.561 11.231 -5.563 1.00 93.12 517 LEU A CA 1
ATOM 4164 C C . LEU A 1 517 ? 17.136 9.813 -5.347 1.00 93.12 517 LEU A C 1
ATOM 4166 O O . LEU A 1 517 ? 17.884 9.652 -4.379 1.00 93.12 517 LEU A O 1
ATOM 4170 N N . PRO A 1 518 ? 16.808 8.786 -6.158 1.00 87.56 518 PRO A N 1
ATOM 4171 C CA . PRO A 1 518 ? 17.421 7.465 -6.039 1.00 87.56 518 PRO A CA 1
ATOM 4172 C C . PRO A 1 518 ? 18.929 7.472 -6.308 1.00 87.56 518 PRO A C 1
ATOM 4174 O O . PRO A 1 518 ? 19.666 6.807 -5.585 1.00 87.56 518 PRO A O 1
ATOM 4177 N N . ASP A 1 519 ? 19.374 8.248 -7.300 1.00 86.06 519 ASP A N 1
ATOM 4178 C CA . ASP A 1 519 ? 20.779 8.308 -7.723 1.00 86.06 519 ASP A CA 1
ATOM 4179 C C . ASP A 1 519 ? 21.578 9.393 -6.978 1.00 86.06 519 ASP A C 1
ATOM 4181 O O . ASP A 1 519 ? 22.790 9.266 -6.800 1.00 86.06 519 ASP A O 1
ATOM 4185 N N . TYR A 1 520 ? 20.901 10.452 -6.517 1.00 91.00 520 TYR A N 1
ATOM 4186 C CA . TYR A 1 520 ? 21.506 11.605 -5.844 1.00 91.00 520 TYR A CA 1
ATOM 4187 C C . TYR A 1 520 ? 20.772 11.933 -4.531 1.00 91.00 520 TYR A C 1
ATOM 4189 O O . TYR A 1 520 ? 20.025 12.919 -4.462 1.00 91.00 520 TYR A O 1
ATOM 4197 N N . PRO A 1 521 ? 20.965 11.142 -3.458 1.00 90.38 521 PRO A N 1
ATOM 4198 C CA . PRO A 1 521 ? 20.249 11.324 -2.194 1.00 90.38 521 PRO A CA 1
ATOM 4199 C C . PRO A 1 521 ? 20.478 12.704 -1.555 1.00 90.38 521 PRO A C 1
ATOM 4201 O O . PRO A 1 521 ? 19.574 13.231 -0.907 1.00 90.38 521 PRO A O 1
ATOM 4204 N N . GLN A 1 522 ? 21.627 13.346 -1.796 1.00 92.06 522 GLN A N 1
ATOM 4205 C CA . GLN A 1 522 ? 21.935 14.702 -1.325 1.00 92.06 522 GLN A CA 1
ATOM 4206 C C . GLN A 1 522 ? 21.009 15.786 -1.905 1.00 92.06 522 GLN A C 1
ATOM 4208 O O . GLN A 1 522 ? 20.857 16.850 -1.308 1.00 92.06 522 GLN A O 1
ATOM 4213 N N . VAL A 1 523 ? 20.323 15.526 -3.027 1.00 95.56 523 VAL A N 1
ATOM 4214 C CA . VAL A 1 523 ? 19.317 16.455 -3.579 1.00 95.56 523 VAL A CA 1
ATOM 4215 C C . VAL A 1 523 ? 18.159 16.667 -2.602 1.00 95.56 523 VAL A C 1
ATOM 4217 O O . VAL A 1 523 ? 17.572 17.752 -2.575 1.00 95.56 523 VAL A O 1
ATOM 4220 N N . PHE A 1 524 ? 17.856 15.679 -1.753 1.00 97.12 524 PHE A N 1
ATOM 4221 C CA . PHE A 1 524 ? 16.885 15.853 -0.675 1.00 97.12 524 PHE A CA 1
ATOM 4222 C C . PHE A 1 524 ? 17.324 16.949 0.301 1.00 97.12 524 PHE A C 1
ATOM 4224 O O . PHE A 1 524 ? 16.504 17.787 0.672 1.00 97.12 524 PHE A O 1
ATOM 4231 N N . ASP A 1 525 ? 18.606 16.988 0.673 1.00 96.81 525 ASP A N 1
ATOM 4232 C CA . ASP A 1 525 ? 19.129 18.003 1.590 1.00 96.81 525 ASP A CA 1
ATOM 4233 C C . ASP A 1 525 ? 19.010 19.402 0.966 1.00 96.81 525 ASP A C 1
ATOM 4235 O O . ASP A 1 525 ? 18.563 20.338 1.629 1.00 96.81 525 ASP A O 1
ATOM 4239 N N . PHE A 1 526 ? 19.270 19.532 -0.341 1.00 97.62 526 PHE A N 1
ATOM 4240 C CA . PHE A 1 526 ? 19.066 20.791 -1.066 1.00 97.62 526 PHE A CA 1
ATOM 4241 C C . PHE A 1 526 ? 17.593 21.222 -1.085 1.00 97.62 526 PHE A C 1
ATOM 4243 O O . PHE A 1 526 ? 17.279 22.392 -0.853 1.00 97.62 526 PHE A O 1
ATOM 4250 N N . ALA A 1 527 ? 16.670 20.286 -1.339 1.00 97.56 527 ALA A N 1
ATOM 4251 C CA . ALA A 1 527 ? 15.231 20.556 -1.308 1.00 97.56 527 ALA A CA 1
ATOM 4252 C C . ALA A 1 527 ? 14.773 20.997 0.091 1.00 97.56 527 ALA A C 1
ATOM 4254 O O . ALA A 1 527 ? 14.017 21.965 0.227 1.00 97.56 527 ALA A O 1
ATOM 4255 N N . LEU A 1 528 ? 15.250 20.300 1.124 1.00 97.69 528 LEU A N 1
ATOM 4256 C CA . LEU A 1 528 ? 14.927 20.558 2.519 1.00 97.69 528 LEU A CA 1
ATOM 4257 C C . LEU A 1 528 ? 15.437 21.928 2.967 1.00 97.69 528 LEU A C 1
ATOM 4259 O O . LEU A 1 528 ? 14.672 22.700 3.548 1.00 97.69 528 LEU A O 1
ATOM 4263 N N . GLU A 1 529 ? 16.696 22.259 2.685 1.00 97.19 529 GLU A N 1
ATOM 4264 C CA . GLU A 1 529 ? 17.290 23.561 3.003 1.00 97.19 529 GLU A CA 1
ATOM 4265 C C . GLU A 1 529 ? 16.540 24.697 2.300 1.00 97.19 529 GLU A C 1
ATOM 4267 O O . GLU A 1 529 ? 16.169 25.693 2.933 1.00 97.19 529 GLU A O 1
ATOM 4272 N N . ALA A 1 530 ? 16.248 24.530 1.009 1.00 97.25 530 ALA A N 1
ATOM 4273 C CA . ALA A 1 530 ? 15.554 25.532 0.212 1.00 97.25 530 ALA A CA 1
ATOM 4274 C C . ALA A 1 530 ? 14.111 25.765 0.700 1.00 97.25 530 ALA A C 1
ATOM 4276 O O . ALA A 1 530 ? 13.659 26.913 0.809 1.00 97.25 530 ALA A O 1
ATOM 4277 N N . TRP A 1 531 ? 13.378 24.707 1.055 1.00 97.88 531 TRP A N 1
ATOM 4278 C CA . TRP A 1 531 ? 12.050 24.850 1.655 1.00 97.88 531 TRP A CA 1
ATOM 4279 C C . TRP A 1 531 ? 12.125 25.457 3.063 1.00 97.88 531 TRP A C 1
ATOM 4281 O O . TRP A 1 531 ? 11.413 26.421 3.351 1.00 97.88 531 TRP A O 1
ATOM 4291 N N . THR A 1 532 ? 13.043 24.992 3.916 1.00 97.38 532 THR A N 1
ATOM 4292 C CA . THR A 1 532 ? 13.213 25.488 5.298 1.00 97.38 532 THR A CA 1
ATOM 4293 C C . THR A 1 532 ? 13.580 26.970 5.325 1.00 97.38 532 THR A C 1
ATOM 4295 O O . THR A 1 532 ? 13.063 27.725 6.147 1.00 97.38 532 THR A O 1
ATOM 4298 N N . LYS A 1 533 ? 14.391 27.444 4.371 1.00 95.94 533 LYS A N 1
ATOM 4299 C CA . LYS A 1 533 ? 14.703 28.872 4.179 1.00 95.94 533 LYS A CA 1
ATOM 4300 C C . LYS A 1 533 ? 13.449 29.737 3.990 1.00 95.94 533 LYS A C 1
ATOM 4302 O O . LYS A 1 533 ? 13.447 30.902 4.388 1.00 95.94 533 LYS A O 1
ATOM 4307 N N . ARG A 1 534 ? 12.394 29.188 3.382 1.00 94.62 534 ARG A N 1
ATOM 4308 C CA . ARG A 1 534 ? 11.106 29.865 3.138 1.00 94.62 534 ARG A CA 1
ATOM 4309 C C . ARG A 1 534 ? 10.114 29.643 4.286 1.00 94.62 534 ARG A C 1
ATOM 4311 O O . ARG A 1 534 ? 9.373 30.566 4.623 1.00 94.62 534 ARG A O 1
ATOM 4318 N N . ALA A 1 535 ? 10.132 28.462 4.905 1.00 96.06 535 ALA A N 1
ATOM 4319 C CA . ALA A 1 535 ? 9.260 28.089 6.020 1.00 96.06 535 ALA A CA 1
ATOM 4320 C C . ALA A 1 535 ? 9.686 28.694 7.373 1.00 96.06 535 ALA A C 1
ATOM 4322 O O . ALA A 1 535 ? 8.842 28.999 8.214 1.00 96.06 535 ALA A O 1
ATOM 4323 N N . GLY A 1 536 ? 10.982 28.932 7.576 1.00 95.06 536 GLY A N 1
ATOM 4324 C CA . GLY A 1 536 ? 11.546 29.523 8.788 1.00 95.06 536 GLY A CA 1
ATOM 4325 C C . GLY A 1 536 ? 12.053 28.504 9.816 1.00 95.06 536 GLY A C 1
ATOM 4326 O O . GLY A 1 536 ? 11.866 27.297 9.699 1.00 95.06 536 GLY A O 1
ATOM 4327 N N . GLU A 1 537 ? 12.702 29.018 10.863 1.00 94.50 537 GLU A N 1
ATOM 4328 C CA . GLU A 1 537 ? 13.492 28.235 11.834 1.00 94.50 537 GLU A CA 1
ATOM 4329 C C . GLU A 1 537 ? 12.675 27.240 12.681 1.00 94.50 537 GLU A C 1
ATOM 4331 O O . GLU A 1 537 ? 13.233 26.318 13.266 1.00 94.50 537 GLU A O 1
ATOM 4336 N N . LEU A 1 538 ? 11.347 27.388 12.741 1.00 95.12 538 LEU A N 1
ATOM 4337 C CA . LEU A 1 538 ? 10.466 26.455 13.458 1.00 95.12 538 LEU A CA 1
ATOM 4338 C C . LEU A 1 538 ? 10.228 25.135 12.707 1.00 95.12 538 LEU A C 1
ATOM 4340 O O . LEU A 1 538 ? 9.615 24.225 13.276 1.00 95.12 538 LEU A O 1
ATOM 4344 N N . PHE A 1 539 ? 10.708 25.051 11.464 1.00 96.00 539 PHE A N 1
ATOM 4345 C CA . PHE A 1 539 ? 10.576 23.911 10.561 1.00 96.00 539 PHE A CA 1
ATOM 4346 C C . PHE A 1 539 ? 11.923 23.262 10.212 1.00 96.00 539 PHE A C 1
ATOM 4348 O O . PHE A 1 539 ? 12.055 22.631 9.166 1.00 96.00 539 PHE A O 1
ATOM 4355 N N . VAL A 1 540 ? 12.923 23.387 11.085 1.00 95.50 540 VAL A N 1
ATOM 4356 C CA . VAL A 1 540 ? 14.165 22.617 10.950 1.00 95.50 540 VAL A CA 1
ATOM 4357 C C . VAL A 1 540 ? 13.859 21.137 11.183 1.00 95.50 540 VAL A C 1
ATOM 4359 O O . VAL A 1 540 ? 13.380 20.760 12.252 1.00 95.50 540 VAL A O 1
ATOM 4362 N N . TYR A 1 541 ? 14.129 20.318 10.169 1.00 94.94 541 TYR A N 1
ATOM 4363 C CA . TYR A 1 541 ? 13.977 18.869 10.224 1.00 94.94 541 TYR A CA 1
ATOM 4364 C C . TYR A 1 541 ? 15.316 18.215 10.557 1.00 94.94 541 TYR A C 1
ATOM 4366 O O . TYR A 1 541 ? 16.313 18.444 9.874 1.00 94.94 541 TYR A O 1
ATOM 4374 N N . GLU A 1 542 ? 15.331 17.389 11.597 1.00 92.50 542 GLU A N 1
ATOM 4375 C CA . GLU A 1 542 ? 16.466 16.522 11.892 1.00 92.50 542 GLU A CA 1
ATOM 4376 C C . GLU A 1 542 ? 16.320 15.238 11.074 1.00 92.50 542 GLU A C 1
ATOM 4378 O O . GLU A 1 542 ? 15.431 14.426 11.333 1.00 92.50 542 GLU A O 1
ATOM 4383 N N . LYS A 1 543 ? 17.157 15.094 10.039 1.00 92.50 543 LYS A N 1
ATOM 4384 C CA . LYS A 1 543 ? 17.143 13.942 9.133 1.00 92.50 543 LYS A CA 1
ATOM 4385 C C . LYS A 1 543 ? 17.564 12.671 9.897 1.00 92.50 543 LYS A C 1
ATOM 4387 O O . LYS A 1 543 ? 18.699 12.636 10.372 1.00 92.50 543 LYS A O 1
ATOM 4392 N N . PRO A 1 544 ? 16.704 11.636 10.001 1.00 92.81 544 PRO A N 1
ATOM 4393 C CA . PRO A 1 544 ? 17.069 10.355 10.609 1.00 92.81 544 PRO A CA 1
ATOM 4394 C C . PRO A 1 544 ? 18.250 9.699 9.891 1.00 92.81 544 PRO A C 1
ATOM 4396 O O . PRO A 1 544 ? 18.349 9.812 8.675 1.00 92.81 544 PRO A O 1
ATOM 4399 N N . GLU A 1 545 ? 19.114 8.975 10.606 1.00 91.75 545 GLU A N 1
ATOM 4400 C CA . GLU A 1 545 ? 20.189 8.194 9.965 1.00 91.75 545 GLU A CA 1
ATOM 4401 C C . GLU A 1 545 ? 19.620 6.978 9.220 1.00 91.75 545 GLU A C 1
ATOM 4403 O O . GLU A 1 545 ? 19.988 6.706 8.080 1.00 91.75 545 GLU A O 1
ATOM 4408 N N . TYR A 1 546 ? 18.666 6.288 9.850 1.00 91.19 546 TYR A N 1
ATOM 4409 C CA . TYR A 1 546 ? 17.952 5.152 9.278 1.00 91.19 546 TYR A CA 1
ATOM 4410 C C . TYR A 1 546 ? 16.453 5.380 9.385 1.00 91.19 546 TYR A C 1
ATOM 4412 O O . TYR A 1 546 ? 15.954 5.891 10.386 1.00 91.19 546 TYR A O 1
ATOM 4420 N N . LEU A 1 547 ? 15.714 4.974 8.361 1.00 90.75 547 LEU A N 1
ATOM 4421 C CA . LEU A 1 547 ? 14.260 4.921 8.399 1.00 90.75 547 LEU A CA 1
ATOM 4422 C C . LEU A 1 547 ? 13.763 3.801 7.494 1.00 90.75 547 LEU A C 1
ATOM 4424 O O . LEU A 1 547 ? 14.386 3.470 6.486 1.00 90.75 547 LEU A O 1
ATOM 4428 N N . HIS A 1 548 ? 12.620 3.236 7.865 1.00 89.94 548 HIS A N 1
ATOM 4429 C CA . HIS A 1 548 ? 11.926 2.259 7.040 1.00 89.94 548 HIS A CA 1
ATOM 4430 C C . HIS A 1 548 ? 11.261 2.968 5.862 1.00 89.94 548 HIS A C 1
ATOM 4432 O O . HIS A 1 548 ? 10.520 3.934 6.070 1.00 89.94 548 HIS A O 1
ATOM 4438 N N . HIS A 1 549 ? 11.524 2.507 4.638 1.00 91.19 549 HIS A N 1
ATOM 4439 C CA . HIS A 1 549 ? 10.862 3.061 3.463 1.00 91.19 549 HIS A CA 1
ATOM 4440 C C . HIS A 1 549 ? 9.363 2.763 3.517 1.00 91.19 549 HIS A C 1
ATOM 4442 O O . HIS A 1 549 ? 8.945 1.644 3.792 1.00 91.19 549 HIS A O 1
ATOM 4448 N N . PHE A 1 550 ? 8.555 3.767 3.208 1.00 91.88 550 PHE A N 1
ATOM 4449 C CA . PHE A 1 550 ? 7.156 3.577 2.866 1.00 91.88 550 PHE A CA 1
ATOM 4450 C C . PHE A 1 550 ? 6.855 4.452 1.661 1.00 91.88 550 PHE A C 1
ATOM 4452 O O . PHE A 1 550 ? 7.414 5.538 1.537 1.00 91.88 550 PHE A O 1
ATOM 4459 N N . GLU A 1 551 ? 5.900 4.034 0.851 1.00 91.38 551 GLU A N 1
ATOM 4460 C CA . GLU A 1 551 ? 5.319 4.839 -0.217 1.00 91.38 551 GLU A CA 1
ATOM 4461 C C . GLU A 1 551 ? 3.860 5.194 0.127 1.00 91.38 551 GLU A C 1
ATOM 4463 O O . GLU A 1 551 ? 3.194 4.432 0.848 1.00 91.38 551 GLU A O 1
ATOM 4468 N N . PRO A 1 552 ? 3.337 6.349 -0.332 1.00 94.25 552 PRO A N 1
ATOM 4469 C CA . 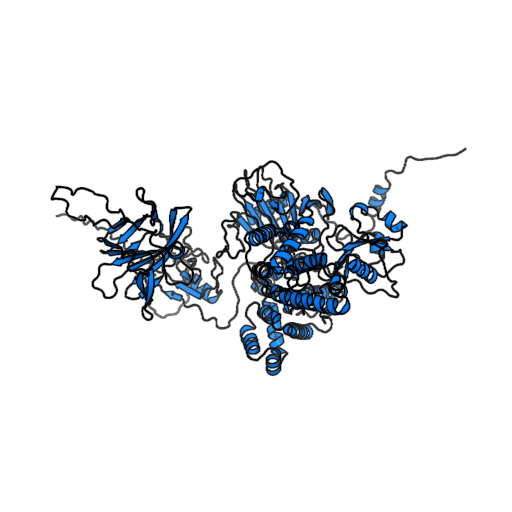PRO A 1 552 ? 1.922 6.685 -0.195 1.00 94.25 552 PRO A CA 1
ATOM 4470 C C . PRO A 1 552 ? 1.065 5.585 -0.822 1.00 94.25 552 PRO A C 1
ATOM 4472 O O . PRO A 1 552 ? 1.099 5.431 -2.027 1.00 94.25 552 PRO A O 1
ATOM 4475 N N . ASN A 1 553 ? 0.301 4.804 -0.063 1.00 95.38 553 ASN A N 1
ATOM 4476 C CA . ASN A 1 553 ? -0.475 3.692 -0.629 1.00 95.38 553 ASN A CA 1
ATOM 4477 C C . ASN A 1 553 ? -1.732 3.410 0.208 1.00 95.38 553 ASN A C 1
ATOM 4479 O O . ASN A 1 553 ? -1.908 3.966 1.300 1.00 95.38 553 ASN A O 1
ATOM 4483 N N . ARG A 1 554 ? -2.628 2.560 -0.299 1.00 96.38 554 ARG A N 1
ATOM 4484 C CA . ARG A 1 554 ? -3.807 2.098 0.441 1.00 96.38 554 ARG A CA 1
ATOM 4485 C C . ARG A 1 554 ? -3.372 1.177 1.576 1.00 96.38 554 ARG A C 1
ATOM 4487 O O . ARG A 1 554 ? -2.834 0.098 1.366 1.00 96.38 554 ARG A O 1
ATOM 4494 N N . PHE A 1 555 ? -3.637 1.632 2.791 1.00 97.94 555 PHE A N 1
ATOM 4495 C CA . PHE A 1 555 ? -3.287 0.993 4.051 1.00 97.94 555 PHE A CA 1
ATOM 4496 C C . PHE A 1 555 ? -4.345 -0.012 4.510 1.00 97.94 555 PHE A C 1
ATOM 4498 O O . PHE A 1 555 ? -4.019 -1.079 5.032 1.00 97.94 555 PHE A O 1
ATOM 4505 N N . ALA A 1 556 ? -5.622 0.331 4.337 1.00 98.06 556 ALA A N 1
ATOM 4506 C CA . ALA A 1 556 ? -6.742 -0.496 4.761 1.00 98.06 556 ALA A CA 1
ATOM 4507 C C . ALA A 1 556 ? -7.991 -0.246 3.911 1.00 98.06 556 ALA A C 1
ATOM 4509 O O . ALA A 1 556 ? -8.186 0.838 3.357 1.00 98.06 556 ALA A O 1
ATOM 4510 N N . THR A 1 557 ? -8.886 -1.227 3.891 1.00 98.31 557 THR A N 1
ATOM 4511 C CA . THR A 1 557 ? -10.133 -1.171 3.126 1.00 98.31 557 THR A CA 1
ATOM 4512 C C . THR A 1 557 ? -11.317 -1.505 4.012 1.00 98.31 557 THR A C 1
ATOM 4514 O O . THR A 1 557 ? -11.318 -2.500 4.738 1.00 98.31 557 THR A O 1
ATOM 4517 N N . LEU A 1 558 ? -12.356 -0.674 3.926 1.00 98.31 558 LEU A N 1
ATOM 4518 C CA . LEU A 1 558 ? -13.674 -0.937 4.492 1.00 98.31 558 LEU A CA 1
ATOM 4519 C C . LEU A 1 558 ? -14.676 -1.134 3.344 1.00 98.31 558 LEU A C 1
ATOM 4521 O O . LEU A 1 558 ? -15.059 -0.174 2.673 1.00 98.31 558 LEU A O 1
ATOM 4525 N N . PHE A 1 559 ? -15.096 -2.379 3.120 1.00 98.44 559 PHE A N 1
ATOM 4526 C CA . PHE A 1 559 ? -16.092 -2.758 2.116 1.00 98.44 559 PHE A CA 1
ATOM 4527 C C . PHE A 1 559 ? -17.484 -2.839 2.750 1.00 98.44 559 PHE A C 1
ATOM 4529 O O . PHE A 1 559 ? -17.731 -3.717 3.576 1.00 98.44 559 PHE A O 1
ATOM 4536 N N . LEU A 1 560 ? -18.405 -1.955 2.371 1.00 98.50 560 LEU A N 1
ATOM 4537 C CA . LEU A 1 560 ? -19.773 -1.890 2.894 1.00 98.50 560 LEU A CA 1
ATOM 4538 C C . LEU A 1 560 ? -20.708 -2.766 2.054 1.00 98.50 560 LEU A C 1
ATOM 4540 O O . LEU A 1 560 ? -20.740 -2.625 0.833 1.00 98.50 560 LEU A O 1
ATOM 4544 N N . TYR A 1 561 ? -21.525 -3.611 2.686 1.00 98.44 561 TYR A N 1
ATOM 4545 C CA . TYR A 1 561 ? -22.560 -4.400 2.005 1.00 98.44 561 TYR A CA 1
ATOM 4546 C C . TYR A 1 561 ? -23.917 -3.685 2.061 1.00 98.44 561 TYR A C 1
ATOM 4548 O O . TYR A 1 561 ? -24.604 -3.671 3.085 1.00 98.44 561 TYR A O 1
ATOM 4556 N N . LEU A 1 562 ? -24.322 -3.071 0.947 1.00 98.38 562 LEU A N 1
ATOM 4557 C CA . LEU A 1 562 ? -25.481 -2.167 0.910 1.00 98.38 562 LEU A CA 1
ATOM 4558 C C . LEU A 1 562 ? -26.826 -2.913 0.824 1.00 98.38 562 LEU A C 1
ATOM 4560 O O . LEU A 1 562 ? -27.878 -2.356 1.147 1.00 98.38 562 LEU A O 1
ATOM 4564 N N . ASN A 1 563 ? -26.812 -4.182 0.412 1.00 97.38 563 ASN A N 1
ATOM 4565 C CA . ASN A 1 563 ? -27.978 -5.063 0.377 1.00 97.38 563 ASN A CA 1
ATOM 4566 C C . ASN A 1 563 ? -27.595 -6.525 0.639 1.00 97.38 563 ASN A C 1
ATOM 4568 O O . ASN A 1 563 ? -26.450 -6.919 0.435 1.00 97.38 563 ASN A O 1
ATOM 4572 N N . ASP A 1 564 ? -28.586 -7.337 1.011 1.00 95.38 564 ASP A N 1
ATOM 4573 C CA . ASP A 1 564 ? -28.414 -8.786 1.083 1.00 95.38 564 ASP A CA 1
ATOM 4574 C C . ASP A 1 564 ? -28.293 -9.370 -0.327 1.00 95.38 564 ASP A C 1
ATOM 4576 O O . ASP A 1 564 ? -29.108 -9.059 -1.208 1.00 95.38 564 ASP A O 1
ATOM 4580 N N . CYS A 1 565 ? -27.329 -10.267 -0.525 1.00 91.81 565 CYS A N 1
ATOM 4581 C CA . CYS A 1 565 ? -27.293 -11.154 -1.686 1.00 91.81 565 CYS A CA 1
ATOM 4582 C C . CYS A 1 565 ? -27.782 -12.550 -1.261 1.00 91.81 565 CYS A C 1
ATOM 4584 O O . CYS A 1 565 ? -27.107 -13.207 -0.469 1.00 91.81 565 CYS A O 1
ATOM 4586 N N . PRO A 1 566 ? -28.941 -13.030 -1.754 1.00 86.38 566 PRO A N 1
ATOM 4587 C CA . PRO A 1 566 ? -29.516 -14.300 -1.310 1.00 86.38 566 PRO A CA 1
ATOM 4588 C C . PRO A 1 566 ? -28.625 -15.530 -1.520 1.00 86.38 566 PRO A C 1
ATOM 4590 O O . PRO A 1 566 ? -28.740 -16.494 -0.766 1.00 86.38 566 PRO A O 1
ATOM 4593 N N . GLU A 1 567 ? -27.797 -15.534 -2.568 1.00 88.44 567 GLU A N 1
ATOM 4594 C CA . GLU A 1 567 ? -26.886 -16.637 -2.870 1.00 88.44 567 GLU A CA 1
ATOM 4595 C C . GLU A 1 567 ? -25.672 -16.143 -3.668 1.00 88.44 567 GLU A C 1
ATOM 4597 O O . GLU A 1 567 ? -25.828 -15.428 -4.663 1.00 88.44 567 GLU A O 1
ATOM 4602 N N . GLY A 1 568 ? -24.470 -16.563 -3.269 1.00 88.88 568 GLY A N 1
ATOM 4603 C CA . GLY A 1 568 ? -23.213 -16.082 -3.843 1.00 88.88 568 GLY A CA 1
ATOM 4604 C C . GLY A 1 568 ? -22.903 -14.636 -3.439 1.00 88.88 568 GLY A C 1
ATOM 4605 O O . GLY A 1 568 ? -23.537 -14.075 -2.542 1.00 88.88 568 GLY A O 1
ATOM 4606 N N . GLY A 1 569 ? -21.970 -13.998 -4.144 1.00 91.31 569 GLY A N 1
ATOM 4607 C CA . GLY A 1 569 ? -21.617 -12.598 -3.890 1.00 91.31 569 GLY A CA 1
ATOM 4608 C C . GLY A 1 569 ? -20.670 -12.395 -2.704 1.00 91.31 569 GLY A C 1
ATOM 4609 O O . GLY A 1 569 ? -20.536 -11.270 -2.223 1.00 91.31 569 GLY A O 1
ATOM 4610 N N . GLU A 1 570 ? -20.039 -13.449 -2.196 1.00 92.94 570 GLU A N 1
ATOM 4611 C CA . GLU A 1 570 ? -19.076 -13.368 -1.098 1.00 92.94 570 GLU A CA 1
ATOM 4612 C C . GLU A 1 570 ? -17.864 -12.493 -1.465 1.00 92.94 570 GLU A C 1
ATOM 4614 O O . GLU A 1 570 ? -17.550 -12.283 -2.639 1.00 92.94 570 GLU A O 1
ATOM 4619 N N . THR A 1 571 ? -17.192 -11.953 -0.455 1.00 94.62 571 THR A N 1
ATOM 4620 C CA . THR A 1 571 ? -15.837 -11.407 -0.604 1.00 94.62 571 THR A CA 1
ATOM 4621 C C . THR A 1 571 ? -14.870 -12.467 -0.096 1.00 94.62 571 THR A C 1
ATOM 4623 O O . THR A 1 571 ? -14.967 -12.869 1.065 1.00 94.62 571 THR A O 1
ATOM 4626 N N . VAL A 1 572 ? -14.007 -12.979 -0.971 1.00 93.50 572 VAL A N 1
ATOM 4627 C CA . VAL A 1 572 ? -13.120 -14.111 -0.672 1.00 93.50 572 VAL A CA 1
ATOM 4628 C C . VAL A 1 572 ? -11.694 -13.651 -0.399 1.00 93.50 572 VAL A C 1
ATOM 4630 O O . VAL A 1 572 ? -11.222 -12.745 -1.072 1.00 93.50 572 VAL A O 1
ATOM 4633 N N . PHE A 1 573 ? -11.022 -14.290 0.557 1.00 93.94 573 PHE A N 1
ATOM 4634 C CA . PHE A 1 573 ? -9.630 -14.067 0.948 1.00 93.94 573 PHE A CA 1
ATOM 4635 C C . PHE A 1 573 ? -8.886 -15.412 0.925 1.00 93.94 573 PHE A C 1
ATOM 4637 O O . PHE A 1 573 ? -8.918 -16.144 1.925 1.00 93.94 573 PHE A O 1
ATOM 4644 N N . PRO A 1 574 ? -8.240 -15.764 -0.202 1.00 89.31 574 PRO A N 1
ATOM 4645 C CA . PRO A 1 574 ? -7.675 -17.098 -0.420 1.00 89.31 574 PRO A CA 1
ATOM 4646 C C . PRO A 1 574 ? -6.609 -17.514 0.600 1.00 89.31 574 PRO A C 1
ATOM 4648 O O . PRO A 1 574 ? -6.543 -18.683 0.975 1.00 89.31 574 PRO A O 1
ATOM 4651 N N . TYR A 1 575 ? -5.816 -16.560 1.098 1.00 89.12 575 TYR A N 1
ATOM 4652 C CA . TYR A 1 575 ? -4.724 -16.826 2.044 1.00 89.12 575 TYR A CA 1
ATOM 4653 C C . TYR A 1 575 ? -5.159 -16.942 3.507 1.00 89.12 575 TYR A C 1
ATOM 4655 O O . TYR A 1 575 ? -4.349 -17.286 4.371 1.00 89.12 575 TYR A O 1
ATOM 4663 N N . SER A 1 576 ? -6.434 -16.694 3.816 1.00 89.44 576 SER A N 1
ATOM 4664 C CA . SER A 1 576 ? -6.933 -16.936 5.165 1.00 89.44 576 SER A CA 1
ATOM 4665 C C . SER A 1 576 ? -7.094 -18.430 5.429 1.00 89.44 576 SER A C 1
ATOM 4667 O O . SER A 1 576 ? -7.704 -19.152 4.646 1.00 89.44 576 SER A O 1
ATOM 4669 N N . LYS A 1 577 ? -6.598 -18.898 6.580 1.00 84.56 577 LYS A N 1
ATOM 4670 C CA . LYS A 1 577 ? -6.816 -20.282 7.042 1.00 84.56 577 LYS A CA 1
ATOM 4671 C C . LYS A 1 577 ? -8.249 -20.518 7.534 1.00 84.56 577 LYS A C 1
ATOM 4673 O O . LYS A 1 577 ? -8.656 -21.666 7.713 1.00 84.56 577 LYS A O 1
ATOM 4678 N N . GLU A 1 578 ? -9.004 -19.448 7.770 1.00 83.12 578 GLU A N 1
ATOM 4679 C CA . GLU A 1 578 ? -10.355 -19.526 8.308 1.00 83.12 578 GLU A CA 1
ATOM 4680 C C . GLU A 1 578 ? -11.372 -19.766 7.202 1.00 83.12 578 GLU A C 1
ATOM 4682 O O . GLU A 1 578 ? -11.292 -19.181 6.129 1.00 83.12 578 GLU A O 1
ATOM 4687 N N . ARG A 1 579 ? -12.380 -20.600 7.471 1.00 74.38 579 ARG A N 1
ATOM 4688 C CA . ARG A 1 579 ? -13.459 -20.862 6.514 1.00 74.38 579 ARG A CA 1
ATOM 4689 C C . ARG A 1 579 ? -14.820 -20.724 7.174 1.00 74.38 579 ARG A C 1
ATOM 4691 O O . ARG A 1 579 ? -15.336 -21.669 7.765 1.00 74.38 579 ARG A O 1
ATOM 4698 N N . LEU A 1 580 ? -15.425 -19.544 7.028 1.00 65.88 580 LEU A N 1
ATOM 4699 C CA . LEU A 1 580 ? -16.774 -19.271 7.542 1.00 65.88 580 LEU A CA 1
ATOM 4700 C C . LEU A 1 580 ? -17.868 -20.024 6.772 1.00 65.88 580 LEU A C 1
ATOM 4702 O O . LEU A 1 580 ? -18.891 -20.382 7.354 1.00 65.88 580 LEU A O 1
ATOM 4706 N N . VAL A 1 581 ? -17.655 -20.296 5.479 1.00 63.38 581 VAL A N 1
ATOM 4707 C CA . VAL A 1 581 ? -18.628 -20.979 4.615 1.00 63.38 581 VAL A CA 1
ATOM 4708 C C . VAL A 1 581 ? -18.026 -22.275 4.064 1.00 63.38 581 VAL A C 1
ATOM 4710 O O . VAL A 1 581 ? -17.075 -22.266 3.281 1.00 63.38 581 VAL A O 1
ATOM 4713 N N . THR A 1 582 ? -18.582 -23.418 4.473 1.00 63.69 582 THR A N 1
ATOM 4714 C CA . THR A 1 582 ? -18.158 -24.761 4.034 1.00 63.69 582 THR A CA 1
ATOM 4715 C C . THR A 1 582 ? -19.235 -25.430 3.174 1.00 63.69 582 THR A C 1
ATOM 4717 O O . THR A 1 582 ? -20.421 -25.136 3.310 1.00 63.69 582 THR A O 1
ATOM 4720 N N . GLY A 1 583 ? -18.832 -26.344 2.283 1.00 57.16 583 GLY A N 1
ATOM 4721 C CA . GLY A 1 583 ? -19.767 -27.211 1.548 1.00 57.16 583 GLY A CA 1
ATOM 4722 C C . GLY A 1 583 ? -20.483 -26.570 0.355 1.00 57.16 583 GLY A C 1
ATOM 4723 O O . GLY A 1 583 ? -21.520 -27.073 -0.070 1.00 57.16 583 GLY A O 1
ATOM 4724 N N . ILE A 1 584 ? -19.938 -25.478 -0.180 1.00 58.31 584 ILE A N 1
ATOM 4725 C CA . ILE A 1 584 ? -20.457 -24.791 -1.358 1.00 58.31 584 ILE A CA 1
ATOM 4726 C C . ILE A 1 584 ? -19.344 -24.712 -2.405 1.00 58.31 584 ILE A C 1
ATOM 4728 O O . ILE A 1 584 ? -18.317 -24.085 -2.158 1.00 58.31 584 ILE A O 1
ATOM 4732 N N . GLU A 1 585 ? -19.561 -25.329 -3.565 1.00 62.22 585 GLU A N 1
ATOM 4733 C CA . GLU A 1 585 ? -18.733 -25.126 -4.757 1.00 62.22 585 GLU A CA 1
ATOM 4734 C C . GLU A 1 585 ? -19.352 -24.016 -5.612 1.00 62.22 585 GLU A C 1
ATOM 4736 O O . GLU A 1 585 ? -20.555 -24.025 -5.897 1.00 62.22 585 GLU A O 1
ATOM 4741 N N . ARG A 1 586 ? -18.539 -23.036 -6.009 1.00 68.38 586 ARG A N 1
ATOM 4742 C CA . ARG A 1 586 ? -18.963 -21.930 -6.875 1.00 68.38 586 ARG A CA 1
ATOM 4743 C C . ARG A 1 586 ? -18.404 -22.142 -8.280 1.00 68.38 586 ARG A C 1
ATOM 4745 O O . ARG A 1 586 ? -17.200 -22.269 -8.470 1.00 68.38 586 ARG A O 1
ATOM 4752 N N . SER A 1 587 ? -19.282 -22.177 -9.280 1.00 63.94 587 SER A N 1
ATOM 4753 C CA . SER A 1 587 ? -18.884 -22.245 -10.689 1.00 63.94 587 SER A CA 1
ATOM 4754 C C . SER A 1 587 ? -18.537 -20.854 -11.224 1.00 63.94 587 SER A C 1
ATOM 4756 O O . SER A 1 587 ? -19.321 -19.926 -11.037 1.00 63.94 587 SER A O 1
ATOM 4758 N N . GLY A 1 588 ? -17.420 -20.723 -11.945 1.00 68.12 588 GLY A N 1
ATOM 4759 C CA . GLY A 1 588 ? -17.025 -19.492 -12.651 1.00 68.12 588 GLY A CA 1
ATOM 4760 C C . GLY A 1 588 ? -15.816 -18.763 -12.055 1.00 68.12 588 GLY A C 1
ATOM 4761 O O . GLY A 1 588 ? -15.157 -18.027 -12.780 1.00 68.12 588 GLY A O 1
ATOM 4762 N N . MET A 1 589 ? -15.485 -19.017 -10.786 1.00 82.50 589 MET A N 1
ATOM 4763 C CA . MET A 1 589 ? -14.339 -18.428 -10.084 1.00 82.50 589 MET A CA 1
ATOM 4764 C C . MET A 1 589 ? -13.872 -19.419 -9.001 1.00 82.50 589 MET A C 1
ATOM 4766 O O . MET A 1 589 ? -14.568 -19.607 -8.005 1.00 82.50 589 MET A O 1
ATOM 4770 N N . ALA A 1 590 ? -12.769 -20.137 -9.245 1.00 79.81 590 ALA A N 1
ATOM 4771 C CA . ALA A 1 590 ? -12.327 -21.266 -8.411 1.00 79.81 590 ALA A CA 1
ATOM 4772 C C . ALA A 1 590 ? -11.870 -20.800 -7.023 1.00 79.81 590 ALA A C 1
ATOM 4774 O O . ALA A 1 590 ? -12.215 -21.415 -6.011 1.00 79.81 590 ALA A O 1
ATOM 4775 N N . GLU A 1 591 ? -11.221 -19.639 -6.994 1.00 83.50 591 GLU A N 1
ATOM 4776 C CA . GLU A 1 591 ? -10.718 -18.973 -5.801 1.00 83.50 591 GLU A CA 1
ATOM 4777 C C . GLU A 1 591 ? -11.829 -18.642 -4.786 1.00 83.50 591 GLU A C 1
ATOM 4779 O O . GLU A 1 591 ? -11.564 -18.547 -3.597 1.00 83.50 591 GLU A O 1
ATOM 4784 N N . CYS A 1 592 ? -13.107 -18.601 -5.192 1.00 85.00 592 CYS A N 1
ATOM 4785 C CA . CYS A 1 592 ? -14.247 -18.485 -4.266 1.00 85.00 592 CYS A CA 1
ATOM 4786 C C . CYS A 1 592 ? -14.404 -19.662 -3.296 1.00 85.00 592 CYS A C 1
ATOM 4788 O O . CYS A 1 592 ? -15.186 -19.587 -2.347 1.00 85.00 592 CYS A O 1
ATOM 4790 N N . SER A 1 593 ? -13.716 -20.772 -3.561 1.00 82.38 593 SER A N 1
ATOM 4791 C CA . SER A 1 593 ? -13.714 -21.962 -2.710 1.00 82.38 593 SER A CA 1
ATOM 4792 C C . SER A 1 593 ? -12.461 -22.059 -1.831 1.00 82.38 593 SER A C 1
ATOM 4794 O O . SER A 1 593 ? -12.330 -23.046 -1.093 1.00 82.38 593 SER A O 1
ATOM 4796 N N . GLU A 1 594 ? -11.576 -21.060 -1.896 1.00 83.00 594 GLU A N 1
ATOM 4797 C CA . GLU A 1 594 ? -10.307 -20.961 -1.173 1.00 83.00 594 GLU A CA 1
ATOM 4798 C C . GLU A 1 594 ? -10.435 -20.023 0.034 1.00 83.00 594 GLU A C 1
ATOM 4800 O O . GLU A 1 594 ? -11.158 -19.028 -0.000 1.00 83.00 594 GLU A O 1
ATOM 4805 N N . GLY A 1 595 ? -9.741 -20.368 1.117 1.00 87.44 595 GLY A N 1
ATOM 4806 C CA . GLY A 1 595 ? -9.681 -19.577 2.344 1.00 87.44 595 GLY A CA 1
ATOM 4807 C C . GLY A 1 595 ? -11.030 -19.104 2.904 1.00 87.44 595 GLY A C 1
ATOM 4808 O O . GLY A 1 595 ? -11.991 -19.878 3.032 1.00 87.44 595 GLY A O 1
ATOM 4809 N N . LEU A 1 596 ? -11.076 -17.821 3.271 1.00 91.50 596 LEU A N 1
ATOM 4810 C CA . LEU A 1 596 ? -12.206 -17.187 3.945 1.00 91.50 596 LEU A CA 1
ATOM 4811 C C . LEU A 1 596 ? -13.162 -16.549 2.942 1.00 91.50 596 LEU A C 1
ATOM 4813 O O . LEU A 1 596 ? -12.787 -15.622 2.239 1.00 91.50 596 LEU A O 1
ATOM 4817 N N . ALA A 1 597 ? -14.433 -16.951 2.961 1.00 91.62 597 ALA A N 1
ATOM 4818 C CA . ALA A 1 597 ? -15.503 -16.293 2.214 1.00 91.62 597 ALA A CA 1
ATOM 4819 C C . ALA A 1 597 ? -16.436 -15.527 3.166 1.00 91.62 597 ALA A C 1
ATOM 4821 O O . ALA A 1 597 ? -17.150 -16.134 3.969 1.00 91.62 597 ALA A O 1
ATOM 4822 N N . VAL A 1 598 ? -16.436 -14.195 3.077 1.00 93.00 598 VAL A N 1
ATOM 4823 C CA . VAL A 1 598 ? -17.291 -13.307 3.877 1.00 93.00 598 VAL A CA 1
ATOM 4824 C C . VAL A 1 598 ? -18.608 -13.061 3.130 1.00 93.00 598 VAL A C 1
ATOM 4826 O O . VAL A 1 598 ? -18.583 -12.512 2.025 1.00 93.00 598 VAL A O 1
ATOM 4829 N N . PRO A 1 599 ? -19.770 -13.448 3.688 1.00 91.88 599 PRO A N 1
ATOM 4830 C CA . PRO A 1 599 ? -21.051 -13.271 3.016 1.00 91.88 599 PRO A CA 1
ATOM 4831 C C . PRO A 1 599 ? -21.473 -11.790 2.960 1.00 91.88 599 PRO A C 1
ATOM 4833 O O . PRO A 1 599 ? -21.226 -11.044 3.911 1.00 91.88 599 PRO A O 1
ATOM 4836 N N . PRO A 1 600 ? -22.159 -11.359 1.886 1.00 94.38 600 PRO A N 1
ATOM 4837 C CA . PRO A 1 600 ? -22.674 -10.000 1.748 1.00 94.38 600 PRO A CA 1
ATOM 4838 C C . PRO A 1 600 ? -23.982 -9.829 2.532 1.00 94.38 600 PRO A C 1
ATOM 4840 O O . PRO A 1 600 ? -25.082 -9.913 1.978 1.00 94.38 600 PRO A O 1
ATOM 4843 N N . ILE A 1 601 ? -23.850 -9.631 3.841 1.00 95.38 601 ILE A N 1
ATOM 4844 C CA . ILE A 1 601 ? -24.973 -9.372 4.746 1.00 95.38 601 ILE A CA 1
ATOM 4845 C C . ILE A 1 601 ? -25.214 -7.868 4.791 1.00 95.38 601 ILE A C 1
ATOM 4847 O O . ILE A 1 601 ? -24.294 -7.084 4.999 1.00 95.38 601 ILE A O 1
ATOM 4851 N N . LYS A 1 602 ? -26.456 -7.443 4.586 1.00 97.19 602 LYS A N 1
ATOM 4852 C CA . LYS A 1 602 ? -26.800 -6.022 4.578 1.00 97.19 602 LYS A CA 1
ATOM 4853 C C . LYS A 1 602 ? -26.413 -5.322 5.885 1.00 97.19 602 LYS A C 1
ATOM 4855 O O . LYS A 1 602 ? -26.627 -5.867 6.964 1.00 97.19 602 LYS A O 1
ATOM 4860 N N . LEU A 1 603 ? -25.941 -4.077 5.779 1.00 98.00 603 LEU A N 1
ATOM 4861 C CA . LEU A 1 603 ? -25.521 -3.218 6.904 1.00 98.00 603 LEU A CA 1
ATOM 4862 C C . LEU A 1 603 ? -24.294 -3.718 7.679 1.00 98.00 603 LEU A C 1
ATOM 4864 O O . LEU A 1 603 ? -23.955 -3.154 8.720 1.00 98.00 603 LEU A O 1
ATOM 4868 N N . THR A 1 604 ? -23.600 -4.735 7.169 1.00 98.00 604 THR A N 1
ATOM 4869 C CA . THR A 1 604 ? -22.287 -5.129 7.678 1.00 98.00 604 THR A CA 1
ATOM 4870 C C . THR A 1 604 ? -21.187 -4.626 6.750 1.00 98.00 604 THR A C 1
ATOM 4872 O O . THR A 1 604 ? -21.430 -4.214 5.608 1.00 98.00 604 THR A O 1
ATOM 4875 N N . THR A 1 605 ? -19.950 -4.658 7.232 1.00 98.12 605 THR A N 1
ATOM 4876 C CA . THR A 1 605 ? -18.766 -4.374 6.418 1.00 98.12 605 THR A CA 1
ATOM 4877 C C . THR A 1 605 ? -17.716 -5.470 6.560 1.00 98.12 605 THR A C 1
ATOM 4879 O O . THR A 1 605 ? -17.706 -6.215 7.542 1.00 98.12 605 THR A O 1
ATOM 4882 N N . SER A 1 606 ? -16.815 -5.550 5.583 1.00 97.62 606 SER A N 1
ATOM 4883 C CA . SER A 1 606 ? -15.527 -6.232 5.714 1.00 97.62 606 SER A CA 1
ATOM 4884 C C . SER A 1 606 ? -14.437 -5.176 5.862 1.00 97.62 606 SER A C 1
ATOM 4886 O O . SER A 1 606 ? -14.287 -4.333 4.982 1.00 97.62 606 SER A O 1
ATOM 4888 N N . PHE A 1 607 ? -13.696 -5.208 6.964 1.00 98.50 607 PHE A N 1
ATOM 4889 C CA . PHE A 1 607 ? -12.584 -4.308 7.251 1.00 98.50 607 PHE A CA 1
ATOM 4890 C C . PHE A 1 607 ? -11.282 -5.101 7.307 1.00 98.50 607 PHE A C 1
ATOM 4892 O O . PHE A 1 607 ? -11.176 -6.043 8.090 1.00 98.50 607 PHE A O 1
ATOM 4899 N N . PHE A 1 608 ? -10.299 -4.746 6.491 1.00 98.25 608 PHE A N 1
ATOM 4900 C CA . PHE A 1 608 ? -9.015 -5.442 6.442 1.00 98.25 608 PHE A CA 1
ATOM 4901 C C . PHE A 1 608 ? -7.874 -4.483 6.116 1.00 98.25 608 PHE A C 1
ATOM 4903 O O . PHE A 1 608 ? -8.098 -3.383 5.613 1.00 98.25 608 PHE A O 1
ATOM 4910 N N . TYR A 1 609 ? -6.657 -4.903 6.448 1.00 97.81 609 TYR A N 1
ATOM 4911 C CA . TYR A 1 609 ? -5.438 -4.144 6.185 1.00 97.81 609 TYR A CA 1
ATOM 4912 C C . TYR A 1 609 ? -4.750 -4.677 4.933 1.00 97.81 609 TYR A C 1
ATOM 4914 O O . TYR A 1 609 ? -4.619 -5.890 4.775 1.00 97.81 609 TYR A O 1
ATOM 4922 N N . SER A 1 610 ? -4.305 -3.756 4.085 1.00 96.00 610 SER A N 1
ATOM 4923 C CA . SER A 1 610 ? -3.520 -4.026 2.876 1.00 96.00 610 SER A CA 1
ATOM 4924 C C . SER A 1 610 ? -2.029 -3.768 3.104 1.00 96.00 610 SER A C 1
ATOM 4926 O O . SER A 1 610 ? -1.207 -4.089 2.252 1.00 96.00 610 SER A O 1
ATOM 4928 N N . GLN A 1 611 ? -1.679 -3.196 4.261 1.00 95.62 611 GLN A N 1
ATOM 4929 C CA . GLN A 1 611 ? -0.309 -2.977 4.703 1.00 95.62 611 GLN A CA 1
ATOM 4930 C C . GLN A 1 611 ? -0.092 -3.441 6.152 1.00 95.62 611 GLN A C 1
ATOM 4932 O O . GLN A 1 611 ? -1.006 -3.444 6.983 1.00 95.62 611 GLN A O 1
ATOM 4937 N N . THR A 1 612 ? 1.147 -3.806 6.474 1.00 93.12 612 THR A N 1
ATOM 4938 C CA . THR A 1 612 ? 1.596 -4.133 7.832 1.00 93.12 612 THR A CA 1
ATOM 4939 C C . THR A 1 612 ? 1.720 -2.863 8.694 1.00 93.12 612 THR A C 1
ATOM 4941 O O . THR A 1 612 ? 1.706 -1.747 8.169 1.00 93.12 612 THR A O 1
ATOM 4944 N N . PRO A 1 613 ? 1.912 -2.976 10.027 1.00 93.31 613 PRO A N 1
ATOM 4945 C CA . PRO A 1 613 ? 2.227 -1.821 10.874 1.00 93.31 613 PRO A CA 1
ATOM 4946 C C . PRO A 1 613 ? 3.442 -1.002 10.418 1.00 93.31 613 PRO A C 1
ATOM 4948 O O . PRO A 1 613 ? 3.519 0.179 10.743 1.00 93.31 613 PRO A O 1
ATOM 4951 N N . MET A 1 614 ? 4.379 -1.612 9.682 1.00 90.88 614 MET A N 1
ATOM 4952 C CA . MET A 1 614 ? 5.553 -0.938 9.117 1.00 90.88 614 MET A CA 1
ATOM 4953 C C . MET A 1 614 ? 5.246 -0.174 7.823 1.00 90.88 614 MET A C 1
ATOM 4955 O O . MET A 1 614 ? 6.105 0.555 7.344 1.00 90.88 614 MET A O 1
ATOM 4959 N N . ASN A 1 615 ? 4.007 -0.237 7.322 1.00 92.69 615 ASN A N 1
ATOM 4960 C CA . ASN A 1 615 ? 3.578 0.245 6.005 1.00 92.69 615 ASN A CA 1
ATOM 4961 C C . ASN A 1 615 ? 4.105 -0.599 4.827 1.00 92.69 615 ASN A C 1
ATOM 4963 O O . ASN A 1 615 ? 4.027 -0.148 3.688 1.00 92.69 615 ASN A O 1
ATOM 4967 N N . ASP A 1 616 ? 4.590 -1.819 5.072 1.00 91.00 616 ASP A N 1
ATOM 4968 C CA . ASP A 1 616 ? 4.872 -2.765 3.985 1.00 91.00 616 ASP A CA 1
ATOM 4969 C C . ASP A 1 616 ? 3.560 -3.249 3.386 1.00 91.00 616 ASP A C 1
ATOM 4971 O O . ASP A 1 616 ? 2.626 -3.526 4.138 1.00 91.00 616 ASP A O 1
ATOM 4975 N N . VAL A 1 617 ? 3.484 -3.396 2.066 1.00 91.19 617 VAL A N 1
ATOM 4976 C CA . VAL A 1 617 ? 2.350 -4.073 1.424 1.00 91.19 617 VAL A CA 1
ATOM 4977 C C . VAL A 1 617 ? 2.204 -5.497 1.970 1.00 91.19 617 VAL A C 1
ATOM 4979 O O . VAL A 1 617 ? 3.195 -6.176 2.237 1.00 91.19 617 VAL A O 1
ATOM 4982 N N . ASP A 1 618 ? 0.966 -5.938 2.192 1.00 91.25 618 ASP A N 1
ATOM 4983 C CA . ASP A 1 618 ? 0.642 -7.281 2.681 1.00 91.25 618 ASP A CA 1
ATOM 4984 C C . ASP A 1 618 ? -0.033 -8.084 1.557 1.00 91.25 618 ASP A C 1
ATOM 4986 O O . ASP A 1 618 ? -1.256 -7.994 1.397 1.00 91.25 618 ASP A O 1
ATOM 4990 N N . PRO A 1 619 ? 0.714 -8.903 0.791 1.00 89.94 619 PRO A N 1
ATOM 4991 C CA . PRO A 1 619 ? 0.140 -9.698 -0.295 1.00 89.94 619 PRO A CA 1
ATOM 4992 C C . PRO A 1 619 ? -0.867 -10.747 0.200 1.00 89.94 619 PRO A C 1
ATOM 4994 O O . PRO A 1 619 ? -1.697 -11.232 -0.566 1.00 89.94 619 PRO A O 1
ATOM 4997 N N . SER A 1 620 ? -0.877 -11.077 1.502 1.00 90.56 620 SER A N 1
ATOM 4998 C CA . SER A 1 620 ? -1.906 -11.962 2.060 1.00 90.56 620 SER A CA 1
ATOM 4999 C C . SER A 1 620 ? -3.295 -11.317 2.083 1.00 90.56 620 SER A C 1
ATOM 5001 O O . SER A 1 620 ? -4.288 -12.036 2.193 1.00 90.56 620 SER A O 1
ATOM 5003 N N . SER A 1 621 ? -3.384 -9.989 1.920 1.00 93.56 621 SER A N 1
ATOM 5004 C CA . SER A 1 621 ? -4.640 -9.238 1.766 1.00 93.56 621 SER A CA 1
ATOM 5005 C C . SER A 1 621 ? -5.338 -9.446 0.415 1.00 93.56 621 SER A C 1
ATOM 5007 O O . SER A 1 621 ? -6.450 -8.943 0.229 1.00 93.56 621 SER A O 1
ATOM 5009 N N . LEU A 1 622 ? -4.728 -10.216 -0.499 1.00 92.31 622 LEU A N 1
ATOM 5010 C CA . LEU A 1 622 ? -5.317 -10.624 -1.771 1.00 92.31 622 LEU A CA 1
ATOM 5011 C C . LEU A 1 622 ? -6.756 -11.113 -1.572 1.00 92.31 622 LEU A C 1
ATOM 5013 O O . LEU A 1 622 ? -7.031 -12.001 -0.755 1.00 92.31 622 LEU A O 1
ATOM 5017 N N . HIS A 1 623 ? -7.682 -10.537 -2.332 1.00 94.50 623 HIS A N 1
ATOM 5018 C CA . HIS A 1 623 ? -9.101 -10.814 -2.164 1.00 94.50 623 HIS A CA 1
ATOM 5019 C C . HIS A 1 623 ? -9.875 -10.706 -3.479 1.00 94.50 623 HIS A C 1
ATOM 5021 O O . HIS A 1 623 ? -9.381 -10.203 -4.480 1.00 94.50 623 HIS A O 1
ATOM 5027 N N . GLY A 1 624 ? -11.101 -11.226 -3.505 1.00 92.94 624 GLY A N 1
ATOM 5028 C CA . GLY A 1 624 ? -11.932 -11.257 -4.708 1.00 92.94 624 GLY A CA 1
ATOM 5029 C C . GLY A 1 624 ? -13.414 -11.054 -4.423 1.00 92.94 624 GLY A C 1
ATOM 5030 O O . GLY A 1 624 ? -13.910 -11.328 -3.329 1.00 92.94 624 GLY A O 1
ATOM 5031 N N . GLY A 1 625 ? -14.145 -10.586 -5.432 1.00 93.38 625 GLY A N 1
ATOM 5032 C CA . GLY A 1 625 ? -15.600 -10.472 -5.415 1.00 93.38 625 GLY A CA 1
ATOM 5033 C C . GLY A 1 625 ? -16.240 -11.658 -6.125 1.00 93.38 625 GLY A C 1
ATOM 5034 O O . GLY A 1 625 ? -16.320 -11.666 -7.355 1.00 93.38 625 GLY A O 1
ATOM 5035 N N . CYS A 1 626 ? -16.733 -12.630 -5.359 1.00 92.19 626 CYS A N 1
ATOM 5036 C CA . CYS A 1 626 ? -17.379 -13.819 -5.903 1.00 92.19 626 CYS A CA 1
ATOM 5037 C C . CYS A 1 626 ? -18.672 -13.484 -6.647 1.00 92.19 626 CYS A C 1
ATOM 5039 O O . CYS A 1 626 ? -19.382 -12.546 -6.267 1.00 92.19 626 CYS A O 1
ATOM 5041 N N . PRO A 1 627 ? -19.028 -14.264 -7.683 1.00 91.25 627 PRO A N 1
ATOM 5042 C CA . PRO A 1 627 ? -20.222 -13.993 -8.454 1.00 91.25 627 PRO A CA 1
ATOM 5043 C C . PRO A 1 627 ? -21.494 -14.192 -7.623 1.00 91.25 627 PRO A C 1
ATOM 5045 O O . PRO A 1 627 ? -21.667 -15.248 -7.004 1.00 91.25 627 PRO A O 1
ATOM 5048 N N . PRO A 1 628 ? -22.432 -13.224 -7.625 1.00 92.44 628 PRO A N 1
ATOM 5049 C CA . PRO A 1 628 ? -23.791 -13.472 -7.170 1.00 92.44 628 PRO A CA 1
ATOM 5050 C C . PRO A 1 628 ? -24.396 -14.615 -7.986 1.00 92.44 628 PRO A C 1
ATOM 5052 O O . PRO A 1 628 ? -24.457 -14.545 -9.214 1.00 92.44 628 PRO A O 1
ATOM 5055 N N . ALA A 1 629 ? -24.856 -15.666 -7.313 1.00 88.56 629 ALA A N 1
ATOM 5056 C CA . ALA A 1 629 ? -25.599 -16.749 -7.953 1.00 88.56 629 ALA A CA 1
ATOM 5057 C C . ALA A 1 629 ? -27.073 -16.361 -8.139 1.00 88.56 629 ALA A C 1
ATOM 5059 O O . ALA A 1 629 ? -27.723 -16.786 -9.095 1.00 88.56 629 ALA A O 1
ATOM 5060 N N . LYS A 1 630 ? -27.600 -15.517 -7.242 1.00 88.50 630 LYS A N 1
ATOM 5061 C CA . LYS A 1 630 ? -28.959 -14.988 -7.326 1.00 88.50 630 LYS A CA 1
ATOM 5062 C C . LYS A 1 630 ? -29.037 -13.560 -6.802 1.00 88.50 630 LYS A C 1
ATOM 5064 O O . LYS A 1 630 ? -28.713 -13.302 -5.649 1.00 88.50 630 LYS A O 1
ATOM 5069 N N . GLY A 1 631 ? -29.607 -12.670 -7.612 1.00 90.12 631 GLY A N 1
ATOM 5070 C CA . GLY A 1 631 ? -29.824 -11.270 -7.250 1.00 90.12 631 GLY A CA 1
ATOM 5071 C C . GLY A 1 631 ? -28.687 -10.361 -7.711 1.00 90.12 631 GLY A C 1
ATOM 5072 O O . GLY A 1 631 ? -27.885 -10.733 -8.568 1.00 90.12 631 GLY A O 1
ATOM 5073 N N . ILE A 1 632 ? -28.674 -9.147 -7.167 1.00 93.81 632 ILE A N 1
ATOM 5074 C CA . ILE A 1 632 ? -27.673 -8.113 -7.440 1.00 93.81 632 ILE A CA 1
ATOM 5075 C C . ILE A 1 632 ? -26.987 -7.794 -6.113 1.00 93.81 632 ILE A C 1
ATOM 5077 O O . ILE A 1 632 ? -27.680 -7.611 -5.112 1.00 93.81 632 ILE A O 1
ATOM 5081 N N . LYS A 1 633 ? -25.656 -7.713 -6.103 1.00 96.44 633 LYS A N 1
ATOM 5082 C CA . LYS A 1 633 ? -24.865 -7.227 -4.963 1.00 96.44 633 LYS A CA 1
ATOM 5083 C C . LYS A 1 633 ? -24.479 -5.774 -5.218 1.00 96.44 633 LYS A C 1
ATOM 5085 O O . LYS A 1 633 ? -23.786 -5.482 -6.191 1.00 96.44 633 LYS A O 1
ATOM 5090 N N . TYR A 1 634 ? -24.889 -4.891 -4.321 1.00 97.81 634 TYR A N 1
ATOM 5091 C CA . TYR A 1 634 ? -24.378 -3.537 -4.185 1.00 97.81 634 TYR A CA 1
ATOM 5092 C C . TYR A 1 634 ? -23.431 -3.488 -2.992 1.00 97.81 634 TYR A C 1
ATOM 5094 O O . TYR A 1 634 ? -23.765 -3.924 -1.888 1.00 97.81 634 TYR A O 1
ATOM 5102 N N . GLY A 1 635 ? -22.244 -2.947 -3.222 1.00 97.69 635 GLY A N 1
ATOM 5103 C CA . GLY A 1 635 ? -21.284 -2.648 -2.173 1.00 97.69 635 GLY A CA 1
ATOM 5104 C C . GLY A 1 635 ? -20.711 -1.251 -2.337 1.00 97.69 635 GLY A C 1
ATOM 5105 O O . GLY A 1 635 ? -20.918 -0.616 -3.370 1.00 97.69 635 GLY A O 1
ATOM 5106 N N . ALA A 1 636 ? -19.984 -0.773 -1.337 1.00 97.94 636 ALA A N 1
ATOM 5107 C CA . ALA A 1 636 ? -19.190 0.438 -1.475 1.00 97.94 636 ALA A CA 1
ATOM 5108 C C . ALA A 1 636 ? -17.811 0.281 -0.839 1.00 97.94 636 ALA A C 1
ATOM 5110 O O . ALA A 1 636 ? -17.699 -0.225 0.275 1.00 97.94 636 ALA A O 1
ATOM 5111 N N . ASN A 1 637 ? -16.779 0.748 -1.537 1.00 96.12 637 ASN A N 1
ATOM 5112 C CA . ASN A 1 637 ? -15.421 0.802 -1.015 1.00 96.12 637 ASN A CA 1
ATOM 5113 C C . ASN A 1 637 ? -15.185 2.145 -0.330 1.00 96.12 637 ASN A C 1
ATOM 5115 O O . ASN A 1 637 ? -15.421 3.208 -0.916 1.00 96.12 637 ASN A O 1
ATOM 5119 N N . SER A 1 638 ? -14.667 2.083 0.892 1.00 96.81 638 SER A N 1
ATOM 5120 C CA . SER A 1 638 ? -13.995 3.190 1.561 1.00 96.81 638 SER A CA 1
ATOM 5121 C C . SER A 1 638 ? -12.531 2.796 1.742 1.00 96.81 638 SER A C 1
ATOM 5123 O O . SER A 1 638 ? -12.173 2.129 2.713 1.00 96.81 638 SER A O 1
ATOM 5125 N N . PHE A 1 639 ? -11.696 3.193 0.782 1.00 97.44 639 PHE A N 1
ATOM 5126 C CA . PHE A 1 639 ? -10.252 2.979 0.835 1.00 97.44 639 PHE A CA 1
ATOM 5127 C C . PHE A 1 639 ? -9.600 3.980 1.783 1.00 97.44 639 PHE A C 1
ATOM 5129 O O . PHE A 1 639 ? -9.948 5.162 1.787 1.00 97.44 639 PHE A O 1
ATOM 5136 N N . MET A 1 640 ? -8.659 3.512 2.589 1.00 98.00 640 MET A N 1
ATOM 5137 C CA . MET A 1 640 ? -7.911 4.308 3.552 1.00 98.00 640 MET A CA 1
ATOM 5138 C C . MET A 1 640 ? -6.430 4.181 3.246 1.00 98.00 640 MET A C 1
ATOM 5140 O O . MET A 1 640 ? -5.911 3.080 3.113 1.00 98.00 640 MET A O 1
ATOM 5144 N N . TRP A 1 641 ? -5.762 5.313 3.124 1.00 97.25 641 TRP A N 1
ATOM 5145 C CA . TRP A 1 641 ? -4.366 5.443 2.756 1.00 97.25 641 TRP A CA 1
ATOM 5146 C C . TRP A 1 641 ? -3.489 5.584 3.997 1.00 97.25 641 TRP A C 1
ATOM 5148 O O . TRP A 1 641 ? -3.964 5.940 5.076 1.00 97.25 641 TRP A O 1
ATOM 5158 N N . ASN A 1 642 ? -2.195 5.318 3.842 1.00 96.25 642 ASN A N 1
ATOM 5159 C CA . ASN A 1 642 ? -1.192 5.601 4.870 1.00 96.25 642 ASN A CA 1
ATOM 5160 C C . ASN A 1 642 ? -0.760 7.090 4.864 1.00 96.25 642 ASN A C 1
ATOM 5162 O O . ASN A 1 642 ? 0.032 7.533 5.691 1.00 96.25 642 ASN A O 1
ATOM 5166 N N . THR A 1 643 ? -1.285 7.891 3.942 1.00 95.00 643 THR A N 1
ATOM 5167 C CA . THR A 1 643 ? -1.100 9.345 3.833 1.00 95.00 643 THR A CA 1
ATOM 5168 C C . THR A 1 643 ? -2.431 10.006 3.478 1.00 95.00 643 THR A C 1
ATOM 5170 O O . THR A 1 643 ? -3.451 9.330 3.386 1.00 95.00 643 THR A O 1
ATOM 5173 N N . ASP A 1 644 ? -2.443 11.317 3.210 1.00 94.88 644 ASP A N 1
ATOM 5174 C CA . ASP A 1 644 ? -3.590 11.950 2.542 1.00 94.88 644 ASP A CA 1
ATOM 5175 C C . ASP A 1 644 ? -3.906 11.201 1.234 1.00 94.88 644 ASP A C 1
ATOM 5177 O O . ASP A 1 644 ? -3.008 10.969 0.425 1.00 94.88 644 ASP A O 1
ATOM 5181 N N . ALA A 1 645 ? -5.165 10.795 1.054 1.00 93.44 645 ALA A N 1
ATOM 5182 C CA . ALA A 1 645 ? -5.579 9.916 -0.036 1.00 93.44 645 ALA A CA 1
ATOM 5183 C C . ALA A 1 645 ? -5.556 10.601 -1.407 1.00 93.44 645 ALA A C 1
ATOM 5185 O O . ALA A 1 645 ? -5.249 9.961 -2.411 1.00 93.44 645 ALA A O 1
ATOM 5186 N N . ASP A 1 646 ? -5.889 11.895 -1.464 1.00 87.62 646 ASP A N 1
ATOM 5187 C CA . ASP A 1 646 ? -5.909 12.625 -2.735 1.00 87.62 646 ASP A CA 1
ATOM 5188 C C . ASP A 1 646 ? -4.468 12.890 -3.209 1.00 87.62 646 ASP A C 1
ATOM 5190 O O . ASP A 1 646 ? -4.162 12.741 -4.391 1.00 87.62 646 ASP A O 1
ATOM 5194 N N . GLU A 1 647 ? -3.577 13.232 -2.273 1.00 90.88 647 GLU A N 1
ATOM 5195 C CA . GLU A 1 647 ? -2.148 13.446 -2.539 1.00 90.88 647 GLU A CA 1
ATOM 5196 C C . GLU A 1 647 ? -1.426 12.129 -2.852 1.00 90.88 647 GLU A C 1
ATOM 5198 O O . GLU A 1 647 ? -0.656 12.062 -3.807 1.00 90.88 647 GLU A O 1
ATOM 5203 N N . GLY A 1 648 ? -1.704 11.069 -2.086 1.00 90.56 648 GLY A N 1
ATOM 5204 C CA . GLY A 1 648 ? -1.139 9.741 -2.319 1.00 90.56 648 GLY A CA 1
ATOM 5205 C C . GLY A 1 648 ? -1.517 9.212 -3.697 1.00 90.56 648 GLY A C 1
ATOM 5206 O O . GLY A 1 648 ? -0.647 8.799 -4.452 1.00 90.56 648 GLY A O 1
ATOM 5207 N N . SER A 1 649 ? -2.787 9.340 -4.093 1.00 86.88 649 SER A N 1
ATOM 5208 C CA . SER A 1 649 ? -3.237 8.981 -5.443 1.00 86.88 649 SER A CA 1
ATOM 5209 C C . SER A 1 649 ? -2.529 9.782 -6.547 1.00 86.88 649 SER A C 1
ATOM 5211 O O . SER A 1 649 ? -2.256 9.234 -7.616 1.00 86.88 649 SER A O 1
ATOM 5213 N N . ASN A 1 650 ? -2.180 11.053 -6.308 1.00 87.06 650 ASN A N 1
ATOM 5214 C CA . ASN A 1 650 ? -1.394 11.841 -7.261 1.00 87.06 650 ASN A CA 1
ATOM 5215 C C . ASN A 1 650 ? 0.056 11.345 -7.395 1.00 87.06 650 ASN A C 1
ATOM 5217 O O . ASN A 1 650 ? 0.566 11.354 -8.512 1.00 87.06 650 ASN A O 1
ATOM 5221 N N . ALA A 1 651 ? 0.679 10.836 -6.326 1.00 87.19 651 ALA A N 1
ATOM 5222 C CA . ALA A 1 651 ? 2.023 10.247 -6.394 1.00 87.19 651 ALA A CA 1
ATOM 5223 C C . ALA A 1 651 ? 2.105 9.040 -7.357 1.00 87.19 651 ALA A C 1
ATOM 5225 O O . ALA A 1 651 ? 3.154 8.801 -7.961 1.00 87.19 651 ALA A O 1
ATOM 5226 N N . TRP A 1 652 ? 0.983 8.333 -7.551 1.00 84.12 652 TRP A N 1
ATOM 5227 C CA . TRP A 1 652 ? 0.803 7.252 -8.536 1.00 84.12 652 TRP A CA 1
ATOM 5228 C C . TRP A 1 652 ? 0.299 7.729 -9.909 1.00 84.12 652 TRP A C 1
ATOM 5230 O O . TRP A 1 652 ? -0.032 6.919 -10.767 1.00 84.12 652 TRP A O 1
ATOM 5240 N N . GLY A 1 653 ? 0.180 9.040 -10.136 1.00 77.44 653 GLY A N 1
ATOM 5241 C CA . GLY A 1 653 ? -0.311 9.601 -11.400 1.00 77.44 653 GLY A CA 1
ATOM 5242 C C . GLY A 1 653 ? -1.829 9.506 -11.612 1.00 77.44 653 GLY A C 1
ATOM 5243 O O . GLY A 1 653 ? -2.311 9.780 -12.710 1.00 77.44 653 GLY A O 1
ATOM 5244 N N . LEU A 1 654 ? -2.605 9.152 -10.579 1.00 67.75 654 LEU A N 1
ATOM 5245 C CA . LEU A 1 654 ? -4.061 8.947 -10.659 1.00 67.75 654 LEU A CA 1
ATOM 5246 C C . LEU A 1 654 ? -4.894 10.169 -10.203 1.00 67.75 654 LEU A C 1
ATOM 5248 O O . LEU A 1 654 ? -6.118 10.178 -10.366 1.00 67.75 654 LEU A O 1
ATOM 5252 N N . GLY A 1 655 ? -4.254 11.209 -9.652 1.00 57.16 655 GLY A N 1
ATOM 5253 C CA . GLY A 1 655 ? -4.897 12.433 -9.147 1.00 57.16 655 GLY A CA 1
ATOM 5254 C C . GLY A 1 655 ? -4.722 13.668 -10.049 1.00 57.16 655 GLY A C 1
ATOM 5255 O O . GLY A 1 655 ? -3.656 13.863 -10.623 1.00 57.16 655 GLY A O 1
ATOM 5256 N N . ASP A 1 656 ? -5.740 14.540 -10.129 1.00 54.81 656 ASP A N 1
ATOM 5257 C CA . ASP A 1 656 ? -5.686 15.816 -10.873 1.00 54.81 656 ASP A CA 1
ATOM 5258 C C . ASP A 1 656 ? -4.933 16.911 -10.087 1.00 54.81 656 ASP A C 1
ATOM 5260 O O . ASP A 1 656 ? -5.456 17.427 -9.095 1.00 54.81 656 ASP A O 1
ATOM 5264 N N . ASP A 1 657 ? -3.769 17.342 -10.584 1.00 51.00 657 ASP A N 1
ATOM 5265 C CA . ASP A 1 657 ? -2.997 18.488 -10.052 1.00 51.00 657 ASP A CA 1
ATOM 5266 C C . ASP A 1 657 ? -3.805 19.813 -10.157 1.00 51.00 657 ASP A C 1
ATOM 5268 O O . ASP A 1 657 ? -3.751 20.685 -9.287 1.00 51.00 657 ASP A O 1
ATOM 5272 N N . ASP A 1 658 ? -4.663 19.939 -11.184 1.00 41.62 658 ASP A N 1
ATOM 5273 C CA . ASP A 1 658 ? -5.494 21.129 -11.450 1.00 41.62 658 ASP A CA 1
ATOM 5274 C C . ASP A 1 658 ? -6.555 21.405 -10.361 1.00 41.62 658 ASP A C 1
ATOM 5276 O O . ASP A 1 658 ? -7.076 22.523 -10.265 1.00 41.62 658 ASP A O 1
ATOM 5280 N N . ARG A 1 659 ? -6.895 20.421 -9.511 1.00 42.78 659 ARG A N 1
ATOM 5281 C CA . ARG A 1 659 ? -7.872 20.621 -8.425 1.00 42.78 659 ARG A CA 1
ATOM 5282 C C . ARG A 1 659 ? -7.328 21.566 -7.354 1.00 42.78 659 ARG A C 1
ATOM 5284 O O . ARG A 1 659 ? -8.076 22.421 -6.891 1.00 42.78 659 ARG A O 1
ATOM 5291 N N . GLU A 1 660 ? -6.047 21.479 -7.008 1.00 39.66 660 GLU A N 1
ATOM 5292 C CA . GLU A 1 660 ? -5.383 22.354 -6.024 1.00 39.66 660 GLU A CA 1
ATOM 5293 C C . GLU A 1 660 ? -5.312 23.811 -6.534 1.00 39.66 660 GLU A C 1
ATOM 5295 O O . GLU A 1 660 ? -5.698 24.748 -5.830 1.00 39.66 660 GLU A O 1
ATOM 5300 N N . ALA A 1 661 ? -5.004 24.004 -7.824 1.00 32.59 661 ALA A N 1
ATOM 5301 C CA . ALA A 1 661 ? -5.024 25.319 -8.480 1.00 32.59 661 ALA A CA 1
ATOM 5302 C C . ALA A 1 661 ? -6.427 25.974 -8.502 1.00 32.59 661 ALA A C 1
ATOM 5304 O O . ALA A 1 661 ? -6.559 27.202 -8.408 1.00 32.59 661 ALA A O 1
ATOM 5305 N N . LEU A 1 662 ? -7.492 25.170 -8.582 1.00 30.95 662 LEU A N 1
ATOM 5306 C CA . LEU A 1 662 ? -8.889 25.605 -8.441 1.00 30.95 662 LEU A CA 1
ATOM 5307 C C . LEU A 1 662 ? -9.264 25.927 -6.983 1.00 30.95 662 LEU A C 1
ATOM 5309 O O . LEU A 1 662 ? -9.992 26.888 -6.730 1.00 30.95 662 LEU A O 1
ATOM 5313 N N . TYR A 1 663 ? -8.746 25.167 -6.019 1.00 36.50 663 TYR A N 1
ATOM 5314 C CA . TYR A 1 663 ? -9.038 25.330 -4.592 1.00 36.50 663 TYR A CA 1
ATOM 5315 C C . TYR A 1 663 ? -8.368 26.557 -3.958 1.00 36.50 663 TYR A C 1
ATOM 5317 O O . TYR A 1 663 ? -8.957 27.185 -3.076 1.00 36.50 663 TYR A O 1
ATOM 5325 N N . LEU A 1 664 ? -7.189 26.946 -4.440 1.00 36.28 664 LEU A N 1
ATOM 5326 C CA . LEU A 1 664 ? -6.462 28.130 -3.972 1.00 36.28 664 LEU A CA 1
ATOM 5327 C C . LEU A 1 664 ? -7.006 29.454 -4.542 1.00 36.28 664 LEU A C 1
ATOM 5329 O O . LEU A 1 664 ? -6.619 30.530 -4.082 1.00 36.28 664 LEU A O 1
ATOM 5333 N N . SER A 1 665 ? -7.890 29.419 -5.552 1.00 31.17 665 SER A N 1
ATOM 5334 C CA . SER A 1 665 ? -8.110 30.585 -6.418 1.00 31.17 665 SER A CA 1
ATOM 5335 C C . SER A 1 665 ? -9.446 31.336 -6.332 1.00 31.17 665 SER A C 1
ATOM 5337 O O . SER A 1 665 ? -9.450 32.427 -6.900 1.00 31.17 665 SER A O 1
ATOM 5339 N N . ARG A 1 666 ? -10.522 30.906 -5.625 1.00 28.12 666 ARG A N 1
ATOM 5340 C CA . ARG A 1 666 ? -11.664 31.771 -5.158 1.00 28.12 666 ARG A CA 1
ATOM 5341 C C . ARG A 1 666 ? -12.868 31.007 -4.574 1.00 28.12 666 ARG A C 1
ATOM 5343 O O . ARG A 1 666 ? -13.298 29.996 -5.110 1.00 28.12 666 ARG A O 1
ATOM 5350 N N . GLY A 1 667 ? -13.523 31.604 -3.570 1.00 33.38 667 GLY A N 1
ATOM 5351 C CA . GLY A 1 667 ? -14.861 31.215 -3.109 1.00 33.38 667 GLY A CA 1
ATOM 5352 C C . GLY A 1 667 ? -15.999 31.729 -4.007 1.00 33.38 667 GLY A C 1
ATOM 5353 O O . GLY A 1 667 ? -16.159 32.941 -4.152 1.00 33.38 667 GLY A O 1
ATOM 5354 N N . ARG A 1 668 ? -16.785 30.799 -4.576 1.00 25.80 668 ARG A N 1
ATOM 5355 C CA . ARG A 1 668 ? -18.234 30.833 -4.911 1.00 25.80 668 ARG A CA 1
ATOM 5356 C C . ARG A 1 668 ? -18.619 29.513 -5.625 1.00 25.80 668 ARG A C 1
ATOM 5358 O O . ARG A 1 668 ? -17.833 29.061 -6.452 1.00 25.80 668 ARG A O 1
ATOM 5365 N N . PRO A 1 669 ? -19.773 28.887 -5.306 1.00 41.41 669 PRO A N 1
ATOM 5366 C CA . PRO A 1 669 ? -20.167 27.581 -5.839 1.00 41.41 669 PRO A CA 1
ATOM 5367 C C . PRO A 1 669 ? -21.133 27.701 -7.034 1.00 41.41 669 PRO A C 1
ATOM 5369 O O . PRO A 1 669 ? -22.337 27.827 -6.839 1.00 41.41 669 PRO A O 1
ATOM 5372 N N . ASP A 1 670 ? -20.654 27.603 -8.269 1.00 24.59 670 ASP A N 1
ATOM 5373 C CA . ASP A 1 670 ? -21.523 27.342 -9.424 1.00 24.59 670 ASP A CA 1
ATOM 5374 C C . ASP A 1 670 ? -20.731 26.981 -10.689 1.00 24.59 670 ASP A C 1
ATOM 5376 O O . ASP A 1 670 ? -20.234 27.859 -11.373 1.00 24.59 670 ASP A O 1
ATOM 5380 N N . MET A 1 671 ? -20.710 25.674 -11.000 1.00 26.34 671 MET A N 1
ATOM 5381 C CA . MET A 1 671 ? -20.542 25.038 -12.326 1.00 26.34 671 MET A CA 1
ATOM 5382 C C . MET A 1 671 ? -19.325 25.393 -13.220 1.00 26.34 671 MET A C 1
ATOM 5384 O O . MET A 1 671 ? -18.980 26.544 -13.441 1.00 26.34 671 MET A O 1
ATOM 5388 N N . ALA A 1 672 ? -18.832 24.345 -13.900 1.00 24.72 672 ALA A N 1
ATOM 5389 C CA . ALA A 1 672 ? -17.931 24.328 -15.068 1.00 24.72 672 ALA A CA 1
ATOM 5390 C C . ALA A 1 672 ? -16.429 24.502 -14.750 1.00 24.72 672 ALA A C 1
ATOM 5392 O O . ALA A 1 672 ? -15.931 25.601 -14.548 1.00 24.72 672 ALA A O 1
ATOM 5393 N N . PHE A 1 673 ? -15.671 23.414 -14.551 1.00 32.28 673 PHE A N 1
ATOM 5394 C CA . PHE A 1 673 ? -15.096 22.553 -15.606 1.00 32.28 673 PHE A CA 1
ATOM 5395 C C . PHE A 1 673 ? -14.560 23.346 -16.809 1.00 32.28 673 PHE A C 1
ATOM 5397 O O . PHE A 1 673 ? -15.325 23.945 -17.557 1.00 32.28 673 PHE A O 1
ATOM 5404 N N . MET A 1 674 ? -13.239 23.244 -17.001 1.00 31.25 674 MET A N 1
ATOM 5405 C CA . MET A 1 674 ? -12.430 23.808 -18.090 1.00 31.25 674 MET A CA 1
ATOM 5406 C C . MET A 1 674 ? -12.215 25.331 -18.058 1.00 31.25 674 MET A C 1
ATOM 5408 O O . MET A 1 674 ? -12.912 26.061 -18.749 1.00 31.25 674 MET A O 1
ATOM 5412 N N . SER A 1 675 ? -11.167 25.798 -17.363 1.00 26.50 675 SER A N 1
ATOM 5413 C CA . SER A 1 675 ? -10.310 26.905 -17.846 1.00 26.50 675 SER A CA 1
ATOM 5414 C C . SER A 1 675 ? -9.226 27.294 -16.833 1.00 26.50 675 SER A C 1
ATOM 5416 O O . SER A 1 675 ? -9.536 27.934 -15.832 1.00 26.50 675 SER A O 1
ATOM 5418 N N . ASN A 1 676 ? -7.965 26.957 -17.123 1.00 23.00 676 ASN A N 1
ATOM 5419 C CA . ASN A 1 676 ? -6.803 27.862 -17.215 1.00 23.00 676 ASN A CA 1
ATOM 5420 C C . ASN A 1 676 ? -5.502 27.090 -16.949 1.00 23.00 676 ASN A C 1
ATOM 5422 O O . ASN A 1 676 ? -5.029 27.033 -15.820 1.00 23.00 676 ASN A O 1
ATOM 5426 N N . GLN A 1 677 ? -4.860 26.614 -18.016 1.00 32.44 677 GLN A N 1
ATOM 5427 C CA . GLN A 1 677 ? -3.405 26.496 -18.042 1.00 32.44 677 GLN A CA 1
ATOM 5428 C C . GLN A 1 677 ? -2.869 27.557 -19.008 1.00 32.44 677 GLN A C 1
ATOM 5430 O O . GLN A 1 677 ? -3.185 27.567 -20.200 1.00 32.44 677 GLN A O 1
ATOM 5435 N N . SER A 1 678 ? -2.106 28.506 -18.466 1.00 26.78 678 SER A N 1
ATOM 5436 C CA . SER A 1 678 ? -1.444 29.564 -19.227 1.00 26.78 678 SER A CA 1
ATOM 5437 C C . SER A 1 678 ? -0.081 29.087 -19.728 1.00 26.78 678 SER A C 1
ATOM 5439 O O . SER A 1 678 ? 0.845 28.913 -18.949 1.00 26.78 678 SER A O 1
ATOM 5441 N N . GLN A 1 679 ? 0.015 28.953 -21.050 1.00 33.03 679 GLN A N 1
ATOM 5442 C CA . GLN A 1 679 ? 1.116 29.404 -21.914 1.00 33.03 679 GLN A CA 1
ATOM 5443 C C . GLN A 1 679 ? 2.570 29.109 -21.484 1.00 33.03 679 GLN A C 1
ATOM 5445 O O . GLN A 1 679 ? 3.284 29.977 -20.989 1.00 33.03 679 GLN A O 1
ATOM 5450 N N . VAL A 1 680 ? 3.055 27.940 -21.899 1.00 27.88 680 VAL A N 1
ATOM 5451 C CA . VAL A 1 680 ? 4.396 27.733 -22.490 1.00 27.88 680 VAL A CA 1
ATOM 5452 C C . VAL A 1 680 ? 4.123 27.084 -23.860 1.00 27.88 680 VAL A C 1
ATOM 5454 O O . VAL A 1 680 ? 3.125 26.366 -23.953 1.00 27.88 680 VAL A O 1
ATOM 5457 N N . PRO A 1 681 ? 4.848 27.391 -24.956 1.00 31.03 681 PRO A N 1
ATOM 5458 C CA . PRO A 1 681 ? 4.407 27.034 -26.305 1.00 31.03 681 PRO A CA 1
ATOM 5459 C C . PRO A 1 681 ? 4.420 25.515 -26.497 1.00 31.03 681 PRO A C 1
ATOM 5461 O O . PRO A 1 681 ? 5.432 24.923 -26.850 1.00 31.03 681 PRO A O 1
ATOM 5464 N N . ILE A 1 682 ? 3.267 24.895 -26.260 1.00 36.03 682 ILE A N 1
ATOM 5465 C CA . ILE A 1 682 ? 2.956 23.551 -26.724 1.00 36.03 682 ILE A CA 1
ATOM 5466 C C . ILE A 1 682 ? 3.052 23.634 -28.245 1.00 36.03 682 ILE A C 1
ATOM 5468 O O . ILE A 1 682 ? 2.368 24.466 -28.852 1.00 36.03 682 ILE A O 1
ATOM 5472 N N . GLU A 1 683 ? 3.906 22.818 -28.864 1.00 41.19 683 GLU A N 1
ATOM 5473 C CA . GLU A 1 683 ? 3.787 22.548 -30.294 1.00 41.19 683 GLU A CA 1
ATOM 5474 C C . GLU A 1 683 ? 2.364 22.066 -30.532 1.00 41.19 683 GLU A C 1
ATOM 5476 O O . GLU A 1 683 ? 1.970 20.975 -30.127 1.00 41.19 683 GLU A O 1
ATOM 5481 N N . VAL A 1 684 ? 1.546 22.971 -31.061 1.00 46.22 684 VAL A N 1
ATOM 5482 C CA . VAL A 1 684 ? 0.108 22.787 -31.082 1.00 46.22 684 VAL A CA 1
ATOM 5483 C C . VAL A 1 684 ? -0.180 21.614 -32.019 1.00 46.22 684 VAL A C 1
ATOM 5485 O O . VAL A 1 684 ? 0.071 21.794 -33.217 1.00 46.22 684 VAL A O 1
ATOM 5488 N N . PRO A 1 685 ? -0.743 20.481 -31.538 1.00 57.62 685 PRO A N 1
ATOM 5489 C CA . PRO A 1 685 ? -0.969 19.292 -32.355 1.00 57.62 685 PRO A CA 1
ATOM 5490 C C . PRO A 1 685 ? -1.619 19.681 -33.675 1.00 57.62 685 PRO A C 1
ATOM 5492 O O . PRO A 1 685 ? -2.630 20.397 -33.686 1.00 57.62 685 PRO A O 1
ATOM 5495 N N . GLU A 1 686 ? -0.990 19.326 -34.791 1.00 55.62 686 GLU A N 1
ATOM 5496 C CA . GLU A 1 686 ? -1.475 19.744 -36.098 1.00 55.62 686 GLU A CA 1
ATOM 5497 C C . GLU A 1 686 ? -2.795 19.023 -36.389 1.00 55.62 686 GLU A C 1
ATOM 5499 O O . GLU A 1 686 ? -2.909 17.806 -36.228 1.00 55.62 686 GLU A O 1
ATOM 5504 N N . MET A 1 687 ? -3.818 19.782 -36.792 1.00 61.38 687 MET A N 1
ATOM 5505 C CA . MET A 1 687 ? -5.055 19.180 -37.272 1.00 61.38 687 MET A CA 1
ATOM 5506 C C . MET A 1 687 ? -4.836 18.763 -38.720 1.00 61.38 687 MET A C 1
ATOM 5508 O O . MET A 1 687 ? -4.762 19.608 -39.614 1.00 61.38 687 MET A O 1
ATOM 5512 N N . GLN A 1 688 ? -4.730 17.461 -38.944 1.00 66.50 688 GLN A N 1
ATOM 5513 C CA . GLN A 1 688 ? -4.461 16.904 -40.261 1.00 66.50 688 GLN A CA 1
ATOM 5514 C C . GLN A 1 688 ? -5.766 16.438 -40.904 1.00 66.50 688 GLN A C 1
ATOM 5516 O O . GLN A 1 688 ? -6.606 15.789 -40.276 1.00 66.50 688 GLN A O 1
ATOM 5521 N N . GLN A 1 689 ? -5.953 16.791 -42.175 1.00 60.88 689 GLN A N 1
ATOM 5522 C CA . GLN A 1 689 ? -7.082 16.301 -42.961 1.00 60.88 689 GLN A CA 1
ATOM 5523 C C . GLN A 1 689 ? -6.738 14.945 -43.566 1.00 60.88 689 GLN A C 1
ATOM 5525 O O . GLN A 1 689 ? -5.709 14.793 -44.225 1.00 60.88 689 GLN A O 1
ATOM 5530 N N . THR A 1 690 ? -7.625 13.968 -43.389 1.00 65.38 690 THR A N 1
ATOM 5531 C CA . THR A 1 690 ? -7.478 12.664 -44.040 1.00 65.38 690 THR A CA 1
ATOM 5532 C C . THR A 1 690 ? -7.766 12.752 -45.531 1.00 65.38 690 THR A C 1
ATOM 5534 O O . THR A 1 690 ? -8.765 13.352 -45.935 1.00 65.38 690 THR A O 1
ATOM 5537 N N . CYS A 1 691 ? -6.977 12.060 -46.349 1.00 62.59 691 CYS A N 1
ATOM 5538 C CA . CYS A 1 691 ? -7.399 11.688 -47.693 1.00 62.59 691 CYS A CA 1
ATOM 5539 C C . CYS A 1 691 ? -8.152 10.349 -47.644 1.00 62.59 691 CYS A C 1
ATOM 5541 O O . CYS A 1 691 ? -7.771 9.427 -46.924 1.00 62.59 691 CYS A O 1
ATOM 5543 N N . THR A 1 692 ? -9.237 10.227 -48.411 1.00 66.94 692 THR A N 1
ATOM 5544 C CA . THR A 1 692 ? -9.914 8.934 -48.561 1.00 66.94 692 THR A CA 1
ATOM 5545 C C . THR A 1 692 ? -9.163 8.102 -49.586 1.00 66.94 692 THR A C 1
ATOM 5547 O O . THR A 1 692 ? -9.062 8.476 -50.755 1.00 66.94 692 THR A O 1
ATOM 5550 N N . VAL A 1 693 ? -8.666 6.946 -49.157 1.00 70.81 693 VAL A N 1
ATOM 5551 C CA . VAL A 1 693 ? -7.996 5.987 -50.032 1.00 70.81 693 VAL A CA 1
ATOM 5552 C C . VAL A 1 693 ? -8.966 4.858 -50.362 1.00 70.81 693 VAL A C 1
ATOM 5554 O O . VAL A 1 693 ? -9.404 4.108 -49.491 1.00 70.81 693 VAL A O 1
ATOM 5557 N N . LYS A 1 694 ? -9.319 4.715 -51.642 1.00 77.94 694 LYS A N 1
ATOM 5558 C CA . LYS A 1 694 ? -10.208 3.640 -52.096 1.00 77.94 694 LYS A CA 1
ATOM 5559 C C . LYS A 1 694 ? -9.442 2.321 -52.147 1.00 77.94 694 LYS A C 1
ATOM 5561 O O . LYS A 1 694 ? -8.613 2.131 -53.033 1.00 77.94 694 LYS A O 1
ATOM 5566 N N . ASN A 1 695 ? -9.749 1.395 -51.241 1.00 83.75 695 ASN A N 1
ATOM 5567 C CA . ASN A 1 695 ? -9.192 0.047 -51.283 1.00 83.75 695 ASN A CA 1
ATOM 5568 C C . ASN A 1 695 ? -9.979 -0.843 -52.263 1.00 83.75 695 ASN A C 1
ATOM 5570 O O . ASN A 1 695 ? -11.174 -1.074 -52.075 1.00 83.75 695 ASN A O 1
ATOM 5574 N N . HIS A 1 696 ? -9.337 -1.321 -53.333 1.00 87.56 696 HIS A N 1
ATOM 5575 C CA . HIS A 1 696 ? -10.014 -2.128 -54.352 1.00 87.56 696 HIS A CA 1
ATOM 5576 C C . HIS A 1 696 ? -10.170 -3.609 -53.984 1.00 87.56 696 HIS A C 1
ATOM 5578 O O . HIS A 1 696 ? -10.988 -4.276 -54.624 1.00 87.56 696 HIS A O 1
ATOM 5584 N N . VAL A 1 697 ? -9.429 -4.105 -52.988 1.00 90.25 697 VAL A N 1
ATOM 5585 C CA . VAL A 1 697 ? -9.436 -5.505 -52.535 1.00 90.25 697 VAL A CA 1
ATOM 5586 C C . VAL A 1 697 ? -9.427 -5.581 -51.011 1.00 90.25 697 VAL A C 1
ATOM 5588 O O . VAL A 1 697 ? -8.615 -4.924 -50.369 1.00 90.25 697 VAL A O 1
ATOM 5591 N N . ASN A 1 698 ? -10.320 -6.364 -50.414 1.00 91.94 698 ASN A N 1
ATOM 5592 C CA . ASN A 1 698 ? -10.469 -6.419 -48.962 1.00 91.94 698 ASN A CA 1
ATOM 5593 C C . ASN A 1 698 ? -10.801 -7.828 -48.460 1.00 91.94 698 ASN A C 1
ATOM 5595 O O . ASN A 1 698 ? -11.850 -8.371 -48.795 1.00 91.94 698 ASN A O 1
ATOM 5599 N N . LEU A 1 699 ? -9.948 -8.392 -47.612 1.00 93.62 699 LEU A N 1
ATOM 5600 C CA . LEU A 1 699 ? -10.192 -9.613 -46.855 1.00 93.62 699 LEU A CA 1
ATOM 5601 C C . LEU A 1 699 ? -11.054 -9.288 -45.630 1.00 93.62 699 LEU A C 1
ATOM 5603 O O . LEU A 1 699 ? -10.723 -8.411 -44.830 1.00 93.62 699 LEU A O 1
ATOM 5607 N N . LYS A 1 700 ? -12.160 -10.014 -45.445 1.00 88.38 700 LYS A N 1
ATOM 5608 C CA . LYS A 1 700 ? -13.050 -9.827 -44.291 1.00 88.38 700 LYS A CA 1
ATOM 5609 C C . LYS A 1 700 ? -12.463 -10.521 -43.063 1.00 88.38 700 LYS A C 1
ATOM 5611 O O . LYS A 1 700 ? -12.579 -11.739 -42.946 1.00 88.38 700 LYS A O 1
ATOM 5616 N N . LYS A 1 701 ? -11.879 -9.755 -42.133 1.00 84.75 701 LYS A N 1
ATOM 5617 C CA . LYS A 1 701 ? -11.156 -10.269 -40.946 1.00 84.75 701 LYS A CA 1
ATOM 5618 C C . LYS A 1 701 ? -11.868 -11.418 -40.213 1.00 84.75 701 LYS A C 1
ATOM 5620 O O . LYS A 1 701 ? -11.268 -12.456 -39.971 1.00 84.75 701 LYS A O 1
ATOM 5625 N N . ALA A 1 702 ? -13.172 -11.282 -39.953 1.00 83.88 702 ALA A N 1
ATOM 5626 C CA . ALA A 1 702 ? -13.966 -12.253 -39.191 1.00 83.88 702 ALA A CA 1
ATOM 5627 C C . ALA A 1 702 ? -14.255 -13.569 -39.943 1.00 83.88 702 ALA A C 1
ATOM 5629 O O . ALA A 1 702 ? -14.798 -14.509 -39.369 1.00 83.88 702 ALA A O 1
ATOM 5630 N N . SER A 1 703 ? -13.936 -13.632 -41.237 1.00 91.38 703 SER A N 1
ATOM 5631 C CA . SER A 1 703 ? -14.148 -14.821 -42.065 1.00 91.38 703 SER A CA 1
ATOM 5632 C C . SER A 1 703 ? -12.919 -15.722 -42.173 1.00 91.38 703 SER A C 1
ATOM 5634 O O . SER A 1 703 ? -13.048 -16.821 -42.707 1.00 91.38 703 SER A O 1
ATOM 5636 N N . LEU A 1 704 ? -11.755 -15.271 -41.688 1.00 94.00 704 LEU A N 1
ATOM 5637 C CA . LEU A 1 704 ? -10.502 -16.015 -41.757 1.00 94.00 704 LEU A CA 1
ATOM 5638 C C . LEU A 1 704 ? -10.557 -17.244 -40.848 1.00 94.00 704 LEU A C 1
ATOM 5640 O O . LEU A 1 704 ? -10.760 -17.119 -39.642 1.00 94.00 704 LEU A O 1
ATOM 5644 N N . LYS A 1 705 ? -10.388 -18.428 -41.435 1.00 92.38 705 LYS A N 1
ATOM 5645 C CA . LYS A 1 705 ? -10.439 -19.710 -40.729 1.00 92.38 705 LYS A CA 1
ATOM 5646 C C . LYS A 1 705 ? -9.359 -20.651 -41.232 1.00 92.38 705 LYS A C 1
ATOM 5648 O O . LYS A 1 705 ? -9.120 -20.740 -42.439 1.00 92.38 705 LYS A O 1
ATOM 5653 N N . LEU A 1 706 ? -8.780 -21.394 -40.297 1.00 94.19 706 LEU A N 1
ATOM 5654 C CA . LEU A 1 706 ? -7.878 -22.505 -40.556 1.00 94.19 706 LEU A CA 1
ATOM 5655 C C . LEU A 1 706 ? -8.544 -23.787 -40.049 1.00 94.19 706 LEU A C 1
ATOM 5657 O O . LEU A 1 706 ? -8.964 -23.848 -38.897 1.00 94.19 706 LEU A O 1
ATOM 5661 N N . GLN A 1 707 ? -8.700 -24.784 -40.917 1.00 90.69 707 GLN A N 1
ATOM 5662 C CA . GLN A 1 707 ? -9.377 -26.034 -40.575 1.00 90.69 707 GLN A CA 1
ATOM 5663 C C . GLN A 1 707 ? -8.499 -27.232 -40.921 1.00 90.69 707 GLN A C 1
ATOM 5665 O O . GLN A 1 707 ? -8.068 -27.374 -42.060 1.00 90.69 707 GLN A O 1
ATOM 5670 N N . GLN A 1 708 ? -8.271 -28.113 -39.950 1.00 89.25 708 GLN A N 1
ATOM 5671 C CA . GLN A 1 708 ? -7.526 -29.354 -40.153 1.00 89.25 708 GLN A CA 1
ATOM 5672 C C . GLN A 1 708 ? -8.242 -30.278 -41.145 1.00 89.25 708 GLN A C 1
ATOM 5674 O O . GLN A 1 708 ? -9.470 -30.416 -41.122 1.00 89.25 708 GLN A O 1
ATOM 5679 N N . SER A 1 709 ? -7.470 -30.917 -42.017 1.00 83.69 709 SER A N 1
ATOM 5680 C CA . SER A 1 709 ? -7.977 -31.874 -42.990 1.00 83.69 709 SER A CA 1
ATOM 5681 C C . SER A 1 709 ? -8.466 -33.146 -42.306 1.00 83.69 709 SER A C 1
ATOM 5683 O O . SER A 1 709 ? -7.794 -33.722 -41.453 1.00 83.69 709 SER A O 1
ATOM 5685 N N . ALA A 1 710 ? -9.631 -33.631 -42.736 1.00 75.75 710 ALA A N 1
ATOM 5686 C CA . ALA A 1 710 ? -10.187 -34.890 -42.247 1.00 75.75 710 ALA A CA 1
ATOM 5687 C C . ALA A 1 710 ? -9.404 -36.123 -42.740 1.00 75.75 710 ALA A C 1
ATOM 5689 O O . ALA A 1 710 ? -9.542 -37.201 -42.165 1.00 75.75 710 ALA A O 1
ATOM 5690 N N . SER A 1 711 ? -8.612 -35.985 -43.811 1.00 73.06 711 SER A N 1
ATOM 5691 C CA . SER A 1 711 ? -7.860 -37.081 -44.435 1.00 73.06 711 SER A CA 1
ATOM 5692 C C . SER A 1 711 ? -6.386 -37.136 -44.020 1.00 73.06 711 SER A C 1
ATOM 5694 O O . SER A 1 711 ? -5.789 -38.209 -44.095 1.00 73.06 711 SER A O 1
ATOM 5696 N N . GLN A 1 712 ? -5.795 -36.021 -43.572 1.00 77.56 712 GLN A N 1
ATOM 5697 C CA . GLN A 1 712 ? -4.391 -35.922 -43.148 1.00 77.56 712 GLN A CA 1
ATOM 5698 C C . GLN A 1 712 ? -4.253 -34.922 -41.987 1.00 77.56 712 GLN A C 1
ATOM 5700 O O . GLN A 1 712 ? -4.488 -33.734 -42.179 1.00 77.56 712 GLN A O 1
ATOM 5705 N N . SER A 1 713 ? -3.853 -35.382 -40.793 1.00 76.44 713 SER A N 1
ATOM 5706 C CA . SER A 1 713 ? -3.802 -34.553 -39.569 1.00 76.44 713 SER A CA 1
ATOM 5707 C C . SER A 1 713 ? -2.866 -33.343 -39.666 1.00 76.44 713 SER A C 1
ATOM 5709 O O . SER A 1 713 ? -3.088 -32.336 -39.003 1.00 76.44 713 SER A O 1
ATOM 5711 N N . GLU A 1 714 ? -1.853 -33.409 -40.525 1.00 79.44 714 GLU A N 1
ATOM 5712 C CA . GLU A 1 714 ? -0.836 -32.360 -40.659 1.00 79.44 714 GLU A CA 1
ATOM 5713 C C . GLU A 1 714 ? -1.162 -31.301 -41.725 1.00 79.44 714 GLU A C 1
ATOM 5715 O O . GLU A 1 714 ? -0.413 -30.337 -41.902 1.00 79.44 714 GLU A O 1
ATOM 5720 N N . GLN A 1 715 ? -2.281 -31.462 -42.440 1.00 89.44 715 GLN A N 1
ATOM 5721 C CA . GLN A 1 715 ? -2.689 -30.562 -43.515 1.00 89.44 715 GLN A CA 1
ATOM 5722 C C . GLN A 1 715 ? -3.889 -29.704 -43.131 1.00 89.44 715 GLN A C 1
ATOM 5724 O O . GLN A 1 715 ? -4.851 -30.188 -42.539 1.00 89.44 715 GLN A O 1
ATOM 5729 N N . TYR A 1 716 ? -3.866 -28.435 -43.535 1.00 92.56 716 TYR A N 1
ATOM 5730 C CA . TYR A 1 716 ? -4.860 -27.443 -43.140 1.00 92.56 716 TYR A CA 1
ATOM 5731 C C . TYR A 1 716 ? -5.439 -26.686 -44.338 1.00 92.56 716 TYR A C 1
ATOM 5733 O O . TYR A 1 716 ? -4.729 -26.209 -45.226 1.00 92.56 716 TYR A O 1
ATOM 5741 N N . ALA A 1 717 ? -6.760 -26.536 -44.341 1.00 92.12 717 ALA A N 1
ATOM 5742 C CA . ALA A 1 717 ? -7.506 -25.704 -45.269 1.00 92.12 717 ALA A CA 1
ATOM 5743 C C . ALA A 1 717 ? -7.589 -24.269 -44.735 1.00 92.12 717 ALA A C 1
ATOM 5745 O O . ALA A 1 717 ? -8.195 -24.014 -43.692 1.00 92.12 717 ALA A O 1
ATOM 5746 N N . LEU A 1 718 ? -7.008 -23.320 -45.470 1.00 94.62 718 LEU A N 1
ATOM 5747 C CA . LEU A 1 718 ? -7.206 -21.890 -45.240 1.00 94.62 718 LEU A CA 1
ATOM 5748 C C . LEU A 1 718 ? -8.436 -21.419 -46.019 1.00 94.62 718 LEU A C 1
ATOM 5750 O O . LEU A 1 718 ? -8.519 -21.642 -47.229 1.00 94.62 718 LEU A O 1
ATOM 5754 N N . SER A 1 719 ? -9.363 -20.737 -45.348 1.00 94.12 719 SER A N 1
ATOM 5755 C CA . SER A 1 719 ? -10.543 -20.149 -45.989 1.00 94.12 719 SER A CA 1
ATOM 5756 C C . SER A 1 719 ? -10.857 -18.750 -45.468 1.00 94.12 719 SER A C 1
ATOM 5758 O O . SER A 1 719 ? -10.616 -18.443 -44.301 1.00 94.12 719 SER A O 1
ATOM 5760 N N . PHE A 1 720 ? -11.371 -17.889 -46.348 1.00 96.06 720 PHE A N 1
ATOM 5761 C CA . PHE A 1 720 ? -11.862 -16.553 -46.003 1.00 96.06 720 PHE A CA 1
ATOM 5762 C C . PHE A 1 720 ? -12.754 -15.974 -47.108 1.00 96.06 720 PHE A C 1
ATOM 5764 O O . PHE A 1 720 ? -12.668 -16.355 -48.276 1.00 96.06 720 PHE A O 1
ATOM 5771 N N . GLN A 1 721 ? -13.586 -15.006 -46.734 1.00 95.12 721 GLN A N 1
ATOM 5772 C CA . GLN A 1 721 ? -14.315 -14.135 -47.649 1.00 95.12 721 GLN A CA 1
ATOM 5773 C C . GLN A 1 721 ? -13.512 -12.882 -47.974 1.00 95.12 721 GLN A C 1
ATOM 5775 O O . GLN A 1 721 ? -12.855 -12.294 -47.110 1.00 95.12 721 GLN A O 1
ATOM 5780 N N . PHE A 1 722 ? -13.639 -12.417 -49.209 1.00 95.12 722 PHE A N 1
ATOM 5781 C CA . PHE A 1 722 ? -13.051 -11.166 -49.648 1.00 95.12 722 PHE A CA 1
ATOM 5782 C C . PHE A 1 722 ? -13.934 -10.437 -50.664 1.00 95.12 722 PHE A C 1
ATOM 5784 O O . PHE A 1 722 ? -14.788 -11.014 -51.336 1.00 95.12 722 PHE A O 1
ATOM 5791 N N . ASP A 1 723 ? -13.704 -9.137 -50.769 1.00 92.62 723 ASP A N 1
ATOM 5792 C CA . ASP A 1 723 ? -14.314 -8.254 -51.748 1.00 92.62 723 ASP A CA 1
ATOM 5793 C C . ASP A 1 723 ? -13.234 -7.781 -52.724 1.00 92.62 723 ASP A C 1
ATOM 5795 O O . ASP A 1 723 ? -12.151 -7.375 -52.305 1.00 92.62 723 ASP A O 1
ATOM 5799 N N . ALA A 1 724 ? -13.512 -7.808 -54.025 1.00 92.19 724 ALA A N 1
ATOM 5800 C CA . ALA A 1 724 ? -12.600 -7.326 -55.054 1.00 92.19 724 ALA A CA 1
ATOM 5801 C C . ALA A 1 724 ? -13.373 -6.512 -56.096 1.00 92.19 724 ALA A C 1
ATOM 5803 O O . ALA A 1 724 ? -14.104 -7.043 -56.922 1.00 92.19 724 ALA A O 1
ATOM 5804 N N . THR A 1 725 ? -13.220 -5.193 -56.081 1.00 89.00 725 THR A N 1
ATOM 5805 C CA . THR A 1 725 ? -13.877 -4.299 -57.059 1.00 89.00 725 THR A CA 1
ATOM 5806 C C . THR A 1 725 ? -13.202 -4.310 -58.436 1.00 89.00 725 THR A C 1
ATOM 5808 O O . THR A 1 725 ? -13.746 -3.780 -59.402 1.00 89.00 725 THR A O 1
ATOM 5811 N N . LYS A 1 726 ? -12.013 -4.909 -58.528 1.00 90.25 726 LYS A N 1
ATOM 5812 C CA . LYS A 1 726 ? -11.254 -5.186 -59.752 1.00 90.25 726 LYS A CA 1
ATOM 5813 C C . LYS A 1 726 ? -10.783 -6.636 -59.701 1.00 90.25 726 LYS A C 1
ATOM 5815 O O . LYS A 1 726 ? -10.672 -7.185 -58.609 1.00 90.25 726 LYS A O 1
ATOM 5820 N N . ALA A 1 727 ? -10.489 -7.231 -60.857 1.00 92.00 727 ALA A N 1
ATOM 5821 C CA . ALA A 1 727 ? -9.843 -8.540 -60.894 1.00 92.00 727 ALA A CA 1
ATOM 5822 C C . ALA A 1 727 ? -8.566 -8.513 -60.043 1.00 92.00 727 ALA A C 1
ATOM 5824 O O . ALA A 1 727 ? -7.823 -7.525 -60.059 1.00 92.00 727 ALA A O 1
ATOM 5825 N N . CYS A 1 728 ? -8.346 -9.564 -59.267 1.00 94.06 728 CYS A N 1
ATOM 5826 C CA . CYS A 1 728 ? -7.252 -9.638 -58.316 1.00 94.06 728 CYS A CA 1
ATOM 5827 C C . CYS A 1 728 ? -6.637 -11.031 -58.288 1.00 94.06 728 CYS A C 1
ATOM 5829 O O . CYS A 1 728 ? -7.176 -12.003 -58.815 1.00 94.06 728 CYS A O 1
ATOM 5831 N N . ARG A 1 729 ? -5.484 -11.117 -57.648 1.00 94.25 729 ARG A N 1
ATOM 5832 C CA . ARG A 1 729 ? -4.754 -12.345 -57.410 1.00 94.25 729 ARG A CA 1
ATOM 5833 C C . ARG A 1 729 ? -4.424 -12.437 -55.936 1.00 94.25 729 ARG A C 1
ATOM 5835 O O . ARG A 1 729 ? -3.877 -11.503 -55.358 1.00 94.25 729 ARG A O 1
ATOM 5842 N N . ILE A 1 730 ? -4.753 -13.575 -55.351 1.00 95.62 730 ILE A N 1
ATOM 5843 C CA . ILE A 1 730 ? -4.483 -13.893 -53.957 1.00 95.62 730 ILE A CA 1
ATOM 5844 C C . ILE A 1 730 ? -3.193 -14.700 -53.904 1.00 95.62 730 ILE A C 1
ATOM 5846 O O . ILE A 1 730 ? -3.055 -15.679 -54.638 1.00 95.62 730 ILE A O 1
ATOM 5850 N N . LYS A 1 731 ? -2.256 -14.279 -53.055 1.00 95.38 731 LYS A N 1
ATOM 5851 C CA . LYS A 1 731 ? -1.000 -14.975 -52.767 1.00 95.38 731 LYS A CA 1
ATOM 5852 C C . LYS A 1 731 ? -0.973 -15.367 -51.293 1.00 95.38 731 LYS A C 1
ATOM 5854 O O . LYS A 1 731 ? -1.239 -14.522 -50.441 1.00 95.38 731 LYS A O 1
ATOM 5859 N N . VAL A 1 732 ? -0.643 -16.616 -50.990 1.00 95.94 732 VAL A N 1
ATOM 5860 C CA . VAL A 1 732 ? -0.483 -17.113 -49.617 1.00 95.94 732 VAL A CA 1
ATOM 5861 C C . VAL A 1 732 ? 0.965 -17.537 -49.419 1.00 95.94 732 VAL A C 1
ATOM 5863 O O . VAL A 1 732 ? 1.482 -18.367 -50.168 1.00 95.94 732 VAL A O 1
ATOM 5866 N N . TYR A 1 733 ? 1.608 -16.948 -48.416 1.00 95.94 733 TYR A N 1
ATOM 5867 C CA . TYR A 1 733 ? 2.976 -17.234 -48.004 1.00 95.94 733 TYR A CA 1
ATOM 5868 C C . TYR A 1 733 ? 2.945 -17.910 -46.636 1.00 95.94 733 TYR A C 1
ATOM 5870 O O . TYR A 1 733 ? 2.301 -17.393 -45.724 1.00 95.94 733 TYR A O 1
ATOM 5878 N N . LEU A 1 734 ? 3.655 -19.027 -46.495 1.00 94.38 734 LEU A N 1
ATOM 5879 C CA . LEU A 1 734 ? 3.831 -19.743 -45.233 1.00 94.38 734 LEU A CA 1
ATOM 5880 C C . LEU A 1 734 ? 5.299 -19.604 -44.806 1.00 94.38 734 LEU A C 1
ATOM 5882 O O . LEU A 1 734 ? 6.195 -19.915 -45.589 1.00 94.38 734 LEU A O 1
ATOM 5886 N N . VAL A 1 735 ? 5.524 -19.080 -43.600 1.00 94.88 735 VAL A N 1
ATOM 5887 C CA . VAL A 1 735 ? 6.825 -18.695 -43.025 1.00 94.88 735 VAL A CA 1
ATOM 5888 C C . VAL A 1 735 ? 7.633 -17.803 -43.978 1.00 94.88 735 VAL A C 1
ATOM 5890 O O . VAL A 1 735 ? 8.525 -18.246 -44.710 1.00 94.88 735 VAL A O 1
ATOM 5893 N N . ALA A 1 736 ? 7.304 -16.512 -43.990 1.00 94.81 736 ALA A N 1
ATOM 5894 C CA . ALA A 1 736 ? 7.905 -15.532 -44.892 1.00 94.81 736 ALA A CA 1
ATOM 5895 C C . ALA A 1 736 ? 8.457 -14.311 -44.158 1.00 94.81 736 ALA A C 1
ATOM 5897 O O . ALA A 1 736 ? 7.894 -13.851 -43.168 1.00 94.81 736 ALA A O 1
ATOM 5898 N N . ASN A 1 737 ? 9.548 -13.764 -44.689 1.00 92.44 737 ASN A N 1
ATOM 5899 C CA . ASN A 1 737 ? 10.149 -12.528 -44.218 1.00 92.44 737 ASN A CA 1
ATOM 5900 C C . ASN A 1 737 ? 9.565 -11.332 -44.982 1.00 92.44 737 ASN A C 1
ATOM 5902 O O . ASN A 1 737 ? 9.489 -11.349 -46.217 1.00 92.44 737 ASN A O 1
ATOM 5906 N N . GLU A 1 738 ? 9.180 -10.295 -44.244 1.00 92.94 738 GLU A N 1
ATOM 5907 C CA . GLU A 1 738 ? 8.833 -8.977 -44.769 1.00 92.94 738 GLU A CA 1
ATOM 5908 C C . GLU A 1 738 ? 10.111 -8.146 -44.954 1.00 92.94 738 GLU A C 1
ATOM 5910 O O . GLU A 1 738 ? 10.860 -7.905 -44.010 1.00 92.94 738 GLU A O 1
ATOM 5915 N N . THR A 1 739 ? 10.347 -7.673 -46.174 1.00 86.94 739 THR A N 1
ATOM 5916 C CA . THR A 1 739 ? 11.369 -6.670 -46.486 1.00 86.94 739 THR A CA 1
ATOM 5917 C C . THR A 1 739 ? 10.692 -5.378 -46.908 1.00 86.94 739 THR A C 1
ATOM 5919 O O . THR A 1 739 ? 9.910 -5.364 -47.861 1.00 86.94 739 THR A O 1
ATOM 5922 N N . MET A 1 740 ? 10.993 -4.294 -46.197 1.00 81.75 740 MET A N 1
ATOM 5923 C CA . MET A 1 740 ? 10.442 -2.970 -46.470 1.00 81.75 740 MET A CA 1
ATOM 5924 C C . MET A 1 740 ? 11.431 -2.140 -47.287 1.00 81.75 740 MET A C 1
ATOM 5926 O O . MET A 1 740 ? 12.606 -2.039 -46.941 1.00 81.75 740 MET A O 1
ATOM 5930 N N . ASP A 1 741 ? 10.949 -1.551 -48.375 1.00 76.81 741 ASP A N 1
ATOM 5931 C CA . ASP A 1 741 ? 11.695 -0.563 -49.148 1.00 76.81 741 ASP A CA 1
ATOM 5932 C C . ASP A 1 741 ? 11.810 0.746 -48.348 1.00 76.81 741 ASP A C 1
ATOM 5934 O O . ASP A 1 741 ? 10.802 1.284 -47.890 1.00 76.81 741 ASP A O 1
ATOM 5938 N N . ALA A 1 742 ? 13.036 1.236 -48.148 1.00 69.69 742 ALA A N 1
ATOM 5939 C CA . ALA A 1 742 ? 13.317 2.359 -47.250 1.00 69.69 742 ALA A CA 1
ATOM 5940 C C . ALA A 1 742 ? 12.741 3.703 -47.736 1.00 69.69 742 ALA A C 1
ATOM 5942 O O . ALA A 1 742 ? 12.475 4.574 -46.911 1.00 69.69 742 ALA A O 1
ATOM 5943 N N . ASP A 1 743 ? 12.524 3.860 -49.046 1.00 62.78 743 ASP A N 1
ATOM 5944 C CA . ASP A 1 743 ? 12.050 5.113 -49.643 1.00 62.78 743 ASP A CA 1
ATOM 5945 C C . ASP A 1 743 ? 10.520 5.149 -49.774 1.00 62.78 743 ASP A C 1
ATOM 5947 O O . ASP A 1 743 ? 9.897 6.203 -49.653 1.00 62.78 743 ASP A O 1
ATOM 5951 N N . THR A 1 744 ? 9.897 3.997 -50.036 1.00 64.69 744 THR A N 1
ATOM 5952 C CA . THR A 1 744 ? 8.454 3.890 -50.333 1.00 64.69 744 THR A CA 1
ATOM 5953 C C . THR A 1 744 ? 7.641 3.220 -49.225 1.00 64.69 744 THR A C 1
ATOM 5955 O O . THR A 1 744 ? 6.408 3.234 -49.250 1.00 64.69 744 THR A O 1
ATOM 5958 N N . GLY A 1 745 ? 8.306 2.577 -48.261 1.00 66.25 745 GLY A N 1
ATOM 5959 C CA . GLY A 1 745 ? 7.665 1.718 -47.265 1.00 66.25 745 GLY A CA 1
ATOM 5960 C C . GLY A 1 745 ? 7.006 0.476 -47.875 1.00 66.25 745 GLY A C 1
ATOM 5961 O O . GLY A 1 745 ? 6.213 -0.191 -47.208 1.00 66.25 745 GLY A O 1
ATOM 5962 N N . SER A 1 746 ? 7.273 0.164 -49.150 1.00 72.62 746 SER A N 1
ATOM 5963 C CA . SER A 1 746 ? 6.651 -0.956 -49.856 1.00 72.62 746 SER A CA 1
ATOM 5964 C C . SER A 1 746 ? 7.100 -2.290 -49.265 1.00 72.62 746 SER A C 1
ATOM 5966 O O . SER A 1 746 ? 8.297 -2.577 -49.205 1.00 72.62 746 SER A O 1
ATOM 5968 N N . SER A 1 747 ? 6.139 -3.108 -48.829 1.00 82.56 747 SER A N 1
ATOM 5969 C CA . SER A 1 747 ? 6.415 -4.457 -48.341 1.00 82.56 747 SER A CA 1
ATOM 5970 C C . SER A 1 747 ? 6.617 -5.416 -49.510 1.00 82.56 747 SER A C 1
ATOM 5972 O O . SER A 1 747 ? 5.785 -5.526 -50.412 1.00 82.56 747 SER A O 1
ATOM 5974 N N . SER A 1 748 ? 7.711 -6.162 -49.456 1.00 86.19 748 SER A N 1
ATOM 5975 C CA . SER A 1 748 ? 7.971 -7.325 -50.296 1.00 86.19 748 SER A CA 1
ATOM 5976 C C . SER A 1 748 ? 8.123 -8.554 -49.409 1.00 86.19 748 SER A C 1
ATOM 5978 O O . SER A 1 748 ? 8.578 -8.455 -48.271 1.00 86.19 748 SER A O 1
ATOM 5980 N N . PHE A 1 749 ? 7.705 -9.712 -49.913 1.00 92.69 749 PHE A N 1
ATOM 5981 C CA . PHE A 1 749 ? 7.663 -10.941 -49.126 1.00 92.69 749 PHE A CA 1
ATOM 5982 C C . PHE A 1 749 ? 8.521 -12.010 -49.781 1.00 92.69 749 PHE A C 1
ATOM 5984 O O . PHE A 1 749 ? 8.386 -12.284 -50.978 1.00 92.69 749 PHE A O 1
ATOM 5991 N N . THR A 1 750 ? 9.386 -12.629 -48.986 1.00 92.69 750 THR A N 1
ATOM 5992 C CA . THR A 1 750 ? 10.238 -13.739 -49.419 1.00 92.69 750 THR A CA 1
ATOM 5993 C C . THR A 1 750 ? 10.048 -14.921 -48.482 1.00 92.69 750 THR A C 1
ATOM 5995 O O . THR A 1 750 ? 10.013 -14.753 -47.267 1.00 92.69 750 THR A O 1
ATOM 5998 N N . LEU A 1 751 ? 9.885 -16.124 -49.035 1.00 93.06 751 LEU A N 1
ATOM 5999 C CA . LEU A 1 751 ? 9.796 -17.335 -48.219 1.00 93.06 751 LEU A CA 1
ATOM 6000 C C . LEU A 1 751 ? 11.121 -17.539 -47.483 1.00 93.06 751 LEU A C 1
ATOM 6002 O O . LEU A 1 751 ? 12.181 -17.470 -48.112 1.00 93.06 751 LEU A O 1
ATOM 6006 N N . ALA A 1 752 ? 11.055 -17.818 -46.180 1.00 90.69 752 ALA A N 1
ATOM 6007 C CA . ALA A 1 752 ? 12.239 -18.186 -45.406 1.00 90.69 752 ALA A CA 1
ATOM 6008 C C . ALA A 1 752 ? 12.831 -19.515 -45.909 1.00 90.69 752 ALA A C 1
ATOM 6010 O O . ALA A 1 752 ? 14.047 -19.676 -45.941 1.00 90.69 752 ALA A O 1
ATOM 6011 N N . HIS A 1 753 ? 11.961 -20.416 -46.385 1.00 89.56 753 HIS A N 1
ATOM 6012 C CA . HIS A 1 753 ? 12.308 -21.742 -46.899 1.00 89.56 753 HIS A CA 1
ATOM 6013 C C . HIS A 1 753 ? 11.692 -21.957 -48.287 1.00 89.56 753 HIS A C 1
ATOM 6015 O O . HIS A 1 753 ? 10.524 -22.326 -48.406 1.00 89.56 753 HIS A O 1
ATOM 6021 N N . GLN A 1 754 ? 12.453 -21.684 -49.352 1.00 84.56 754 GLN A N 1
ATOM 6022 C CA . GLN A 1 754 ? 11.966 -21.778 -50.743 1.00 84.56 754 GLN A CA 1
ATOM 6023 C C . GLN A 1 754 ? 11.746 -23.222 -51.229 1.00 84.56 754 GLN A C 1
ATOM 6025 O O . GLN A 1 754 ? 11.097 -23.437 -52.251 1.00 84.56 754 GLN A O 1
ATOM 6030 N N . ASP A 1 755 ? 12.305 -24.197 -50.519 1.00 83.50 755 ASP A N 1
ATOM 6031 C CA . ASP A 1 755 ? 12.300 -25.630 -50.815 1.00 83.50 755 ASP A CA 1
ATOM 6032 C C . ASP A 1 755 ? 11.146 -26.402 -50.154 1.00 83.50 755 ASP A C 1
ATOM 6034 O O . ASP A 1 755 ? 10.875 -27.530 -50.560 1.00 83.50 755 ASP A O 1
ATOM 6038 N N . LYS A 1 756 ? 10.459 -25.802 -49.170 1.00 87.19 756 LYS A N 1
ATOM 6039 C CA . LYS A 1 756 ? 9.355 -26.431 -48.427 1.00 87.19 756 LYS A CA 1
ATOM 6040 C C . LYS A 1 756 ? 8.012 -26.266 -49.147 1.00 87.19 756 LYS A C 1
ATOM 6042 O O . LYS A 1 756 ? 7.599 -27.139 -49.904 1.00 87.19 756 LYS A O 1
ATOM 6047 N N . MET A 1 757 ? 7.333 -25.137 -48.938 1.00 86.75 757 MET A N 1
ATOM 6048 C CA . MET A 1 757 ? 6.037 -24.833 -49.555 1.00 86.75 757 MET A CA 1
ATOM 6049 C C . MET A 1 757 ? 6.158 -23.631 -50.501 1.00 86.75 757 MET A C 1
ATOM 6051 O O . MET A 1 757 ? 6.629 -22.575 -50.076 1.00 86.75 757 MET A O 1
ATOM 6055 N N . PRO A 1 758 ? 5.729 -23.741 -51.775 1.00 88.06 758 PRO A N 1
ATOM 6056 C CA . PRO A 1 758 ? 5.743 -22.612 -52.696 1.00 88.06 758 PRO A CA 1
ATOM 6057 C C . PRO A 1 758 ? 4.656 -21.591 -52.337 1.00 88.06 758 PRO A C 1
ATOM 6059 O O . PRO A 1 758 ? 3.654 -21.914 -51.701 1.00 88.06 758 PRO A O 1
ATOM 6062 N N . VAL A 1 759 ? 4.813 -20.354 -52.818 1.00 90.56 759 VAL A N 1
ATOM 6063 C CA . VAL A 1 759 ? 3.758 -19.336 -52.711 1.00 90.56 759 VAL A CA 1
ATOM 6064 C C . VAL A 1 759 ? 2.530 -19.819 -53.478 1.00 90.56 759 VAL A C 1
ATOM 6066 O O . VAL A 1 759 ? 2.604 -20.057 -54.687 1.00 90.56 759 VAL A O 1
ATOM 6069 N N . LEU A 1 760 ? 1.396 -19.949 -52.791 1.00 92.38 760 LEU A N 1
ATOM 6070 C CA . LEU A 1 760 ? 0.146 -20.367 -53.420 1.00 92.38 760 LEU A CA 1
ATOM 6071 C C . LEU A 1 760 ? -0.518 -19.157 -54.061 1.00 92.38 760 LEU A C 1
ATOM 6073 O O . LEU A 1 760 ? -0.654 -18.121 -53.417 1.00 92.38 760 LEU A O 1
ATOM 6077 N N . VAL A 1 761 ? -0.921 -19.277 -55.325 1.00 92.62 761 VAL A N 1
ATOM 6078 C CA . VAL A 1 761 ? -1.399 -18.146 -56.123 1.00 92.62 761 VAL A CA 1
ATOM 6079 C C . VAL A 1 761 ? -2.680 -18.514 -56.863 1.00 92.62 761 VAL A C 1
ATOM 6081 O O . VAL A 1 761 ? -2.699 -19.494 -57.604 1.00 92.62 761 VAL A O 1
ATOM 6084 N N . GLN A 1 762 ? -3.734 -17.709 -56.711 1.00 91.81 762 GLN A N 1
ATOM 6085 C CA . GLN A 1 762 ? -5.006 -17.904 -57.415 1.00 91.81 762 GLN A CA 1
ATOM 6086 C C . GLN A 1 762 ? -5.605 -16.576 -57.882 1.00 91.81 762 GLN A C 1
ATOM 6088 O O . GLN A 1 762 ? -5.572 -15.583 -57.158 1.00 91.81 762 GLN A O 1
ATOM 6093 N N . GLU A 1 763 ? -6.146 -16.556 -59.100 1.00 91.88 763 GLU A N 1
ATOM 6094 C CA . GLU A 1 763 ? -6.743 -15.366 -59.715 1.00 91.88 763 GLU A CA 1
ATOM 6095 C C . GLU A 1 763 ? -8.269 -15.374 -59.609 1.00 91.88 763 GLU A C 1
ATOM 6097 O O . GLU A 1 763 ? -8.920 -16.407 -59.781 1.00 91.88 763 GLU A O 1
ATOM 6102 N N . PHE A 1 764 ? -8.835 -14.198 -59.359 1.00 91.19 764 PHE A N 1
ATOM 6103 C CA . PHE A 1 764 ? -10.261 -13.960 -59.195 1.00 91.19 764 PHE A CA 1
ATOM 6104 C C . PHE A 1 764 ? -10.708 -12.781 -60.061 1.00 91.19 764 PHE A C 1
ATOM 6106 O O . PHE A 1 764 ? -10.004 -11.777 -60.211 1.00 91.19 764 PHE A O 1
ATOM 6113 N N . ALA A 1 765 ? -11.909 -12.895 -60.626 1.00 90.75 765 ALA A N 1
ATOM 6114 C CA . ALA A 1 765 ? -12.569 -11.777 -61.286 1.00 90.75 765 ALA A CA 1
ATOM 6115 C C . ALA A 1 765 ? -13.025 -10.728 -60.252 1.00 90.75 765 ALA A C 1
ATOM 6117 O O . ALA A 1 765 ? -13.000 -10.956 -59.041 1.00 90.75 765 ALA A O 1
ATOM 6118 N N . ALA A 1 766 ? -13.452 -9.557 -60.728 1.00 89.56 766 ALA A N 1
ATOM 6119 C CA . ALA A 1 766 ? -14.092 -8.577 -59.857 1.00 89.56 766 ALA A CA 1
ATOM 6120 C C . ALA A 1 766 ? -15.428 -9.133 -59.326 1.00 89.56 766 ALA A C 1
ATOM 6122 O O . ALA A 1 766 ? -16.242 -9.639 -60.095 1.00 89.56 766 ALA A O 1
ATOM 6123 N N . GLY A 1 767 ? -15.660 -9.013 -58.023 1.00 87.75 767 GLY A N 1
ATOM 6124 C CA . GLY A 1 767 ? -16.847 -9.495 -57.329 1.00 87.75 767 GLY A CA 1
ATOM 6125 C C . GLY A 1 767 ? -16.771 -9.216 -55.827 1.00 87.75 767 GLY A C 1
ATOM 6126 O O . GLY A 1 767 ? -15.689 -9.218 -55.235 1.00 87.75 767 GLY A O 1
ATOM 6127 N N . LEU A 1 768 ? -17.923 -8.966 -55.209 1.00 88.00 768 LEU A N 1
ATOM 6128 C CA . LEU A 1 768 ? -18.061 -8.780 -53.762 1.00 88.00 768 LEU A CA 1
ATOM 6129 C C . LEU A 1 768 ? -18.505 -10.097 -53.110 1.00 88.00 768 LEU A C 1
ATOM 6131 O O . LEU A 1 768 ? -19.262 -10.856 -53.712 1.00 88.00 768 LEU A O 1
ATOM 6135 N N . GLY A 1 769 ? -18.056 -10.361 -51.885 1.00 87.19 769 GLY A N 1
ATOM 6136 C CA . GLY A 1 769 ? -18.407 -11.550 -51.108 1.00 87.19 769 GLY A CA 1
ATOM 6137 C C . GLY A 1 769 ? -17.871 -12.858 -51.688 1.00 87.19 769 GLY A C 1
ATOM 6138 O O . GLY A 1 769 ? -18.475 -13.906 -51.472 1.00 87.19 769 GLY A O 1
ATOM 6139 N N . GLN A 1 770 ? -16.769 -12.805 -52.435 1.00 93.50 770 GLN A N 1
ATOM 6140 C CA . GLN A 1 770 ? -16.117 -13.989 -52.992 1.00 93.50 770 GLN A CA 1
ATOM 6141 C C . GLN A 1 770 ? -15.453 -14.810 -51.878 1.00 93.50 770 GLN A C 1
ATOM 6143 O O . GLN A 1 770 ? -15.078 -14.268 -50.839 1.00 93.50 770 GLN A O 1
ATOM 6148 N N . ASN A 1 771 ? -15.299 -16.119 -52.089 1.00 90.88 771 ASN A N 1
ATOM 6149 C CA . ASN A 1 771 ? -14.658 -17.025 -51.134 1.00 90.88 771 ASN A CA 1
ATOM 6150 C C . ASN A 1 771 ? -13.329 -17.533 -51.691 1.00 90.88 771 ASN A C 1
ATOM 6152 O O . ASN A 1 771 ? -13.263 -17.981 -52.833 1.00 90.88 771 ASN A O 1
ATOM 6156 N N . PHE A 1 772 ? -12.297 -17.515 -50.856 1.00 93.50 772 PHE A N 1
ATOM 6157 C CA . PHE A 1 772 ? -11.059 -18.252 -51.069 1.00 93.50 772 PHE A CA 1
ATOM 6158 C C . PHE A 1 772 ? -11.069 -19.486 -50.167 1.00 93.50 772 PHE A C 1
ATOM 6160 O O . PHE A 1 772 ? -11.433 -19.392 -48.992 1.00 93.50 772 PHE A O 1
ATOM 6167 N N . THR A 1 773 ? -10.701 -20.653 -50.692 1.00 90.88 773 THR A N 1
ATOM 6168 C CA . THR A 1 773 ? -10.578 -21.884 -49.898 1.00 90.88 773 THR A CA 1
ATOM 6169 C C . THR A 1 773 ? -9.543 -22.814 -50.516 1.00 90.88 773 THR A C 1
ATOM 6171 O O . THR A 1 773 ? -9.628 -23.149 -51.698 1.00 90.88 773 THR A O 1
ATOM 6174 N N . LEU A 1 774 ? -8.591 -23.270 -49.703 1.00 90.06 774 LEU A N 1
ATOM 6175 C CA . LEU A 1 774 ? -7.694 -24.366 -50.062 1.00 90.06 774 LEU A CA 1
ATOM 6176 C C . LEU A 1 774 ? -8.444 -25.690 -49.893 1.00 90.06 774 LEU A C 1
ATOM 6178 O O . LEU A 1 774 ? -8.921 -25.990 -48.803 1.00 90.06 774 LEU A O 1
ATOM 6182 N N . THR A 1 775 ? -8.587 -26.452 -50.975 1.00 76.31 775 THR A N 1
ATOM 6183 C CA . THR A 1 775 ? -9.436 -27.659 -51.016 1.00 76.31 775 THR A CA 1
ATOM 6184 C C . THR A 1 775 ? -8.652 -28.958 -51.207 1.00 76.31 775 THR A C 1
ATOM 6186 O O . THR A 1 775 ? -9.217 -30.022 -50.985 1.00 76.31 775 THR A O 1
ATOM 6189 N N . GLY A 1 776 ? -7.355 -28.891 -51.541 1.00 68.19 776 GLY A N 1
ATOM 6190 C CA . GLY A 1 776 ? -6.551 -30.077 -51.848 1.00 68.19 776 GLY A CA 1
ATOM 6191 C C . GLY A 1 776 ? -6.926 -30.717 -53.192 1.00 68.19 776 GLY A C 1
ATOM 6192 O O . GLY A 1 776 ? -7.969 -30.424 -53.776 1.00 68.19 776 GLY A O 1
ATOM 6193 N N . GLU A 1 777 ? -6.054 -31.574 -53.725 1.00 58.28 777 GLU A N 1
ATOM 6194 C CA . GLU A 1 777 ? -6.376 -32.381 -54.908 1.00 58.28 777 GLU A CA 1
ATOM 6195 C C . GLU A 1 777 ? -7.303 -33.537 -54.491 1.00 58.28 777 GLU A C 1
ATOM 6197 O O . GLU A 1 777 ? -6.840 -34.613 -54.128 1.00 58.28 777 GLU A O 1
ATOM 6202 N N . GLU A 1 778 ? -8.623 -33.331 -54.508 1.00 50.53 778 GLU A N 1
ATOM 6203 C CA . GLU A 1 778 ? -9.563 -34.457 -54.548 1.00 50.53 778 GLU A CA 1
ATOM 6204 C C . GLU A 1 778 ? -9.784 -34.884 -56.005 1.00 50.53 778 GLU A C 1
ATOM 6206 O O . GLU A 1 778 ? -10.234 -34.087 -56.834 1.00 50.53 778 GLU A O 1
ATOM 6211 N N . ASP A 1 779 ? -9.487 -36.155 -56.299 1.00 41.94 779 ASP A N 1
ATOM 6212 C CA . ASP A 1 779 ? -9.804 -36.865 -57.543 1.00 41.94 779 ASP A CA 1
ATOM 6213 C C . ASP A 1 779 ? -11.293 -36.704 -57.908 1.00 41.94 779 ASP A C 1
ATOM 6215 O O . ASP A 1 779 ? -12.150 -37.495 -57.507 1.00 41.94 779 ASP A O 1
ATOM 6219 N N . LYS A 1 780 ? -11.630 -35.682 -58.697 1.00 42.78 780 LYS A N 1
ATOM 6220 C CA . LYS A 1 780 ? -12.920 -35.600 -59.388 1.00 42.78 780 LYS A CA 1
ATOM 6221 C C . LYS A 1 780 ? -12.689 -35.840 -60.870 1.00 42.78 780 LYS A C 1
ATOM 6223 O O . LYS A 1 780 ? -12.075 -35.026 -61.557 1.00 42.78 780 LYS A O 1
ATOM 6228 N N . GLU A 1 781 ? -13.180 -36.986 -61.345 1.00 41.06 781 GLU A N 1
ATOM 6229 C CA . GLU A 1 781 ? -13.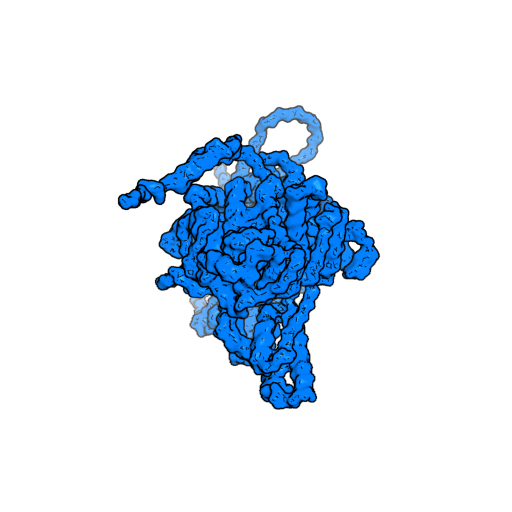298 -37.308 -62.767 1.00 41.06 781 GLU A CA 1
ATOM 6230 C C . GLU A 1 781 ? -13.876 -36.109 -63.534 1.00 41.06 781 GLU A C 1
ATOM 6232 O O . GLU A 1 781 ? -14.891 -35.529 -63.144 1.00 41.06 781 GLU A O 1
ATOM 6237 N N . ALA A 1 782 ? -13.201 -35.730 -64.622 1.00 34.38 782 ALA A N 1
ATOM 6238 C CA . ALA A 1 782 ? -13.574 -34.601 -65.462 1.00 34.38 782 ALA A CA 1
ATOM 6239 C C . ALA A 1 782 ? -15.041 -34.711 -65.942 1.00 34.38 782 ALA A C 1
ATOM 6241 O O . ALA A 1 782 ? -15.420 -35.763 -66.475 1.00 34.38 782 ALA A O 1
ATOM 6242 N N . PRO A 1 783 ? -15.865 -33.649 -65.831 1.00 38.81 783 PRO A N 1
ATOM 6243 C CA . PRO A 1 783 ? -17.206 -33.653 -66.397 1.00 38.81 783 PRO A CA 1
ATOM 6244 C C . PRO A 1 783 ? -17.116 -33.661 -67.926 1.00 38.81 783 PRO A C 1
ATOM 6246 O O . PRO A 1 783 ? -16.443 -32.827 -68.532 1.00 38.81 783 PRO A O 1
ATOM 6249 N N . LYS A 1 784 ? -17.805 -34.614 -68.555 1.00 36.75 784 LYS A N 1
ATOM 6250 C CA . LYS A 1 784 ? -17.995 -34.685 -70.006 1.00 36.75 784 LYS A CA 1
ATOM 6251 C C . LYS A 1 784 ? -19.216 -33.862 -70.412 1.00 36.75 784 LYS A C 1
ATOM 6253 O O . LYS A 1 784 ? -20.185 -34.469 -70.826 1.00 36.75 784 LYS A O 1
ATOM 6258 N N . ASP A 1 785 ? -19.181 -32.539 -70.301 1.00 38.47 785 ASP A N 1
ATOM 6259 C CA . ASP A 1 785 ? -20.181 -31.683 -70.957 1.00 38.47 785 ASP A CA 1
ATOM 6260 C C . ASP A 1 785 ? -19.549 -30.327 -71.324 1.00 38.47 785 ASP A C 1
ATOM 6262 O O . ASP A 1 785 ? -19.142 -29.538 -70.470 1.00 38.47 785 ASP A O 1
ATOM 6266 N N . GLU A 1 786 ? -19.409 -30.094 -72.631 1.00 44.66 786 GLU A N 1
ATOM 6267 C CA . GLU A 1 786 ? -18.847 -28.887 -73.244 1.00 44.66 786 GLU A CA 1
ATOM 6268 C C . GLU A 1 786 ? -19.907 -27.777 -73.317 1.00 44.66 786 GLU A C 1
ATOM 6270 O O . GLU A 1 786 ? -20.365 -27.462 -74.407 1.00 44.66 786 GLU A O 1
ATOM 6275 N N . GLU A 1 787 ? -20.336 -27.180 -72.199 1.00 38.50 787 GLU A N 1
ATOM 6276 C CA . GLU A 1 787 ? -21.132 -25.935 -72.295 1.00 38.50 787 GLU A CA 1
ATOM 6277 C C . GLU A 1 787 ? -21.076 -24.966 -71.093 1.00 38.50 787 GLU A C 1
ATOM 6279 O O . GLU A 1 787 ? -21.671 -23.899 -71.171 1.00 38.50 787 GLU A O 1
ATOM 6284 N N . ASP A 1 788 ? -20.272 -25.229 -70.050 1.00 35.75 788 ASP A N 1
ATOM 6285 C CA . ASP A 1 788 ? -20.118 -24.323 -68.886 1.00 35.75 788 ASP A CA 1
ATOM 6286 C C . ASP A 1 788 ? -18.642 -23.938 -68.604 1.00 35.75 788 ASP A C 1
ATOM 6288 O O . ASP A 1 788 ? -18.109 -24.074 -67.503 1.00 35.75 788 ASP A O 1
ATOM 6292 N N . GLN A 1 789 ? -17.927 -23.448 -69.626 1.00 38.81 789 GLN A N 1
ATOM 6293 C CA . GLN A 1 789 ? -16.534 -22.970 -69.511 1.00 38.81 789 GLN A CA 1
ATOM 6294 C C . GLN A 1 789 ? -16.414 -21.475 -69.163 1.00 38.81 789 GLN A C 1
ATOM 6296 O O . GLN A 1 789 ? -15.648 -20.736 -69.786 1.00 38.81 789 GLN A O 1
ATOM 6301 N N . GLN A 1 790 ? -17.116 -21.006 -68.133 1.00 41.06 790 GLN A N 1
ATOM 6302 C CA . GLN A 1 790 ? -16.762 -19.739 -67.487 1.00 41.06 790 GLN A CA 1
ATOM 6303 C C . GLN A 1 790 ? -16.550 -19.973 -65.986 1.00 41.06 790 GLN A C 1
ATOM 6305 O O . GLN A 1 790 ? -17.488 -20.196 -65.234 1.00 41.06 790 GLN A O 1
ATOM 6310 N N . THR A 1 791 ? -15.274 -19.905 -65.573 1.00 42.84 791 THR A N 1
ATOM 6311 C CA . THR A 1 791 ? -14.731 -19.907 -64.192 1.00 42.84 791 THR A CA 1
ATOM 6312 C C . THR A 1 791 ? -14.611 -21.234 -63.412 1.00 42.84 791 THR A C 1
ATOM 6314 O O . THR A 1 791 ? -14.996 -21.303 -62.252 1.00 42.84 791 THR A O 1
ATOM 6317 N N . GLN A 1 792 ? -13.952 -22.268 -63.957 1.00 48.56 792 GLN A N 1
ATOM 6318 C CA . GLN A 1 792 ? -13.355 -23.322 -63.107 1.00 48.56 792 GLN A CA 1
ATOM 6319 C C . GLN A 1 792 ? -11.908 -22.957 -62.731 1.00 48.56 792 GLN A C 1
ATOM 6321 O O . GLN A 1 792 ? -10.996 -23.036 -63.553 1.00 48.56 792 GLN A O 1
ATOM 6326 N N . GLN A 1 793 ? -11.700 -22.515 -61.487 1.00 58.91 793 GLN A N 1
ATOM 6327 C CA . GLN A 1 793 ? -10.376 -22.251 -60.914 1.00 58.91 793 GLN A CA 1
ATOM 6328 C C . GLN A 1 793 ? -9.674 -23.572 -60.559 1.00 58.91 793 GLN A C 1
ATOM 6330 O O . GLN A 1 793 ? -10.291 -24.469 -59.987 1.00 58.91 793 GLN A O 1
ATOM 6335 N N . ARG A 1 794 ? -8.375 -23.700 -60.867 1.00 63.88 794 ARG A N 1
ATOM 6336 C CA . ARG A 1 794 ? -7.573 -24.872 -60.471 1.00 63.88 794 ARG A CA 1
ATOM 6337 C C . ARG A 1 794 ? -7.481 -24.938 -58.932 1.00 63.88 794 ARG A C 1
ATOM 6339 O O . ARG A 1 794 ? -7.163 -23.904 -58.337 1.00 63.88 794 ARG A O 1
ATOM 6346 N N . PRO A 1 795 ? -7.747 -26.092 -58.291 1.00 73.25 795 PRO A N 1
ATOM 6347 C CA . PRO A 1 795 ? -7.645 -26.224 -56.840 1.00 73.25 795 PRO A CA 1
ATOM 6348 C C . PRO A 1 795 ? -6.189 -26.071 -56.387 1.00 73.25 795 PRO A C 1
ATOM 6350 O O . PRO A 1 795 ? -5.268 -26.567 -57.039 1.00 73.25 795 PRO A O 1
ATOM 6353 N N . LEU A 1 796 ? -5.989 -25.348 -55.285 1.00 84.31 796 LEU A N 1
ATOM 6354 C CA . LEU A 1 796 ? -4.693 -25.195 -54.624 1.00 84.31 796 LEU A CA 1
ATOM 6355 C C . LEU A 1 796 ? -4.527 -26.263 -53.525 1.00 84.31 796 LEU A C 1
ATOM 6357 O O . LEU A 1 796 ? -5.528 -26.653 -52.908 1.00 84.31 796 LEU A O 1
ATOM 6361 N N . PRO A 1 797 ? -3.288 -26.721 -53.259 1.00 87.88 797 PRO A N 1
ATOM 6362 C CA . PRO A 1 797 ? -3.020 -27.696 -52.206 1.00 87.88 797 PRO A CA 1
ATOM 6363 C C . PRO A 1 797 ? -3.333 -27.127 -50.815 1.00 87.88 797 PRO A C 1
ATOM 6365 O O . PRO A 1 797 ? -3.346 -25.912 -50.610 1.00 87.88 797 PRO A O 1
ATOM 6368 N N . LEU A 1 798 ? -3.576 -28.024 -49.858 1.00 90.94 798 LEU A N 1
ATOM 6369 C CA . LEU A 1 798 ? -3.687 -27.680 -48.440 1.00 90.94 798 LEU A CA 1
ATOM 6370 C C . LEU A 1 798 ? -2.329 -27.218 -47.885 1.00 90.94 798 LEU A C 1
ATOM 6372 O O . LEU A 1 798 ? -1.280 -27.528 -48.451 1.00 90.94 798 LEU A O 1
ATOM 6376 N N . LEU A 1 799 ? -2.347 -26.476 -46.777 1.00 92.19 799 LEU A N 1
ATOM 6377 C CA . LEU A 1 799 ? -1.129 -26.081 -46.071 1.00 92.19 799 LEU A CA 1
ATOM 6378 C C . LEU A 1 799 ? -0.597 -27.274 -45.278 1.00 92.19 799 LEU A C 1
ATOM 6380 O O . LEU A 1 799 ? -1.261 -27.713 -44.345 1.00 92.19 799 LEU A O 1
ATOM 6384 N N . ASP A 1 800 ? 0.581 -27.778 -45.631 1.00 90.56 800 ASP A N 1
ATOM 6385 C CA . ASP A 1 800 ? 1.300 -28.756 -44.815 1.00 90.56 800 ASP A CA 1
ATOM 6386 C C . ASP A 1 800 ? 2.145 -28.016 -43.775 1.00 90.56 800 ASP A C 1
ATOM 6388 O O . ASP A 1 800 ? 3.111 -27.331 -44.121 1.00 90.56 800 ASP A O 1
ATOM 6392 N N . LEU A 1 801 ? 1.742 -28.102 -42.506 1.00 91.88 801 LEU A N 1
ATOM 6393 C CA . LEU A 1 801 ? 2.438 -27.426 -41.410 1.00 91.88 801 LEU A CA 1
ATOM 6394 C C . LEU A 1 801 ? 3.587 -28.273 -40.842 1.00 91.88 801 LEU A C 1
ATOM 6396 O O . LEU A 1 801 ? 4.508 -27.710 -40.257 1.00 91.88 801 LEU A O 1
ATOM 6400 N N . SER A 1 802 ? 3.590 -29.593 -41.069 1.00 87.69 802 SER A N 1
ATOM 6401 C CA . SER A 1 802 ? 4.582 -30.519 -40.491 1.00 87.69 802 SER A CA 1
ATOM 6402 C C . SER A 1 802 ? 6.002 -30.336 -41.024 1.00 87.69 802 SER A C 1
ATOM 6404 O O . SER A 1 802 ? 6.971 -30.801 -40.424 1.00 87.69 802 SER A O 1
ATOM 6406 N N . VAL A 1 803 ? 6.150 -29.642 -42.154 1.00 89.50 803 VAL A N 1
ATOM 6407 C CA . VAL A 1 803 ? 7.459 -29.340 -42.748 1.00 89.50 803 VAL A CA 1
ATOM 6408 C C . VAL A 1 803 ? 8.188 -28.184 -42.039 1.00 89.50 803 VAL A C 1
ATOM 6410 O O . VAL A 1 803 ? 9.342 -27.886 -42.364 1.00 89.50 803 VAL A O 1
ATOM 6413 N N . TYR A 1 804 ? 7.553 -27.535 -41.059 1.00 90.75 804 TYR A N 1
ATOM 6414 C CA . TYR A 1 804 ? 8.116 -26.454 -40.244 1.00 90.75 804 TYR A CA 1
ATOM 6415 C C . TYR A 1 804 ? 8.215 -26.870 -38.774 1.00 90.75 804 TYR A C 1
ATOM 6417 O O . TYR A 1 804 ? 7.473 -27.736 -38.318 1.00 90.75 804 TYR A O 1
ATOM 6425 N N . GLN A 1 805 ? 9.149 -26.270 -38.035 1.00 89.81 805 GLN A N 1
ATOM 6426 C CA . GLN A 1 805 ? 9.177 -26.422 -36.579 1.00 89.81 805 GLN A CA 1
ATOM 6427 C C . GLN A 1 805 ? 8.073 -25.568 -35.941 1.00 89.81 805 GLN A C 1
ATOM 6429 O O . GLN A 1 805 ? 7.730 -24.503 -36.458 1.00 89.81 805 GLN A O 1
ATOM 6434 N N . ASP A 1 806 ? 7.537 -26.010 -34.801 1.00 90.12 806 ASP A N 1
ATOM 6435 C CA . ASP A 1 806 ? 6.455 -25.314 -34.087 1.00 90.12 806 ASP A CA 1
ATOM 6436 C C . ASP A 1 806 ? 6.791 -23.841 -33.788 1.00 90.12 806 ASP A C 1
ATOM 6438 O O . ASP A 1 806 ? 5.916 -22.978 -33.845 1.00 90.12 806 ASP A O 1
ATOM 6442 N N . ASP A 1 807 ? 8.060 -23.532 -33.507 1.00 89.62 807 ASP A N 1
ATOM 6443 C CA . ASP A 1 807 ? 8.515 -22.179 -33.185 1.00 89.62 807 ASP A CA 1
ATOM 6444 C C . ASP A 1 807 ? 8.585 -21.241 -34.404 1.00 89.62 807 ASP A C 1
ATOM 6446 O O . ASP A 1 807 ? 8.612 -20.023 -34.230 1.00 89.62 807 ASP A O 1
ATOM 6450 N N . GLU A 1 808 ? 8.592 -21.783 -35.627 1.00 90.31 808 GLU A N 1
ATOM 6451 C CA . GLU A 1 808 ? 8.516 -21.029 -36.889 1.00 90.31 808 GLU A CA 1
ATOM 6452 C C . GLU A 1 808 ? 7.066 -20.681 -37.266 1.00 90.31 808 GLU A C 1
ATOM 6454 O O . GLU A 1 808 ? 6.813 -19.794 -38.086 1.00 90.31 808 GLU A O 1
ATOM 6459 N N . LEU A 1 809 ? 6.101 -21.389 -36.673 1.00 92.69 809 LEU A N 1
ATOM 6460 C CA . LEU A 1 809 ? 4.667 -21.226 -36.911 1.00 92.69 809 LEU A CA 1
ATOM 6461 C C . LEU A 1 809 ? 4.013 -20.218 -35.951 1.00 92.69 809 LEU A C 1
ATOM 6463 O O . LEU A 1 809 ? 2.870 -19.801 -36.165 1.00 92.69 809 LEU A O 1
ATOM 6467 N N . VAL A 1 810 ? 4.749 -19.772 -34.931 1.00 93.44 810 VAL A N 1
ATOM 6468 C CA . VAL A 1 810 ? 4.322 -18.756 -33.963 1.00 93.44 810 VAL A CA 1
ATOM 6469 C C . VAL A 1 810 ? 5.153 -17.488 -34.148 1.00 93.44 810 VAL A C 1
ATOM 6471 O O . VAL A 1 810 ? 6.378 -17.521 -34.215 1.00 93.44 810 VAL A O 1
ATOM 6474 N N . TYR A 1 811 ? 4.487 -16.340 -34.247 1.00 93.19 811 TYR A N 1
ATOM 6475 C CA . TYR A 1 811 ? 5.155 -15.057 -34.438 1.00 93.19 811 TYR A CA 1
ATOM 6476 C C . TYR A 1 811 ? 5.954 -14.643 -33.197 1.00 93.19 811 TYR A C 1
ATOM 6478 O O . TYR A 1 811 ? 5.431 -14.646 -32.083 1.00 93.19 811 TYR A O 1
ATOM 6486 N N . LYS A 1 812 ? 7.202 -14.213 -33.414 1.00 87.69 812 LYS A N 1
ATOM 6487 C CA . LYS A 1 812 ? 8.098 -13.688 -32.377 1.00 87.69 812 LYS A CA 1
ATOM 6488 C C . LYS A 1 812 ? 8.120 -12.160 -32.452 1.00 87.69 812 LYS A C 1
ATOM 6490 O O . LYS A 1 812 ? 8.428 -11.592 -33.505 1.00 87.69 812 LYS A O 1
ATOM 6495 N N . ILE A 1 813 ? 7.784 -11.500 -31.342 1.00 79.81 813 ILE A N 1
ATOM 6496 C CA . ILE A 1 813 ? 7.733 -10.033 -31.242 1.00 79.81 813 ILE A CA 1
ATOM 6497 C C . ILE A 1 813 ? 9.095 -9.439 -31.643 1.00 79.81 813 ILE A C 1
ATOM 6499 O O . ILE A 1 813 ? 10.142 -9.971 -31.288 1.00 79.81 813 ILE A O 1
ATOM 6503 N N . GLY A 1 814 ? 9.081 -8.359 -32.431 1.00 73.62 814 GLY A N 1
ATOM 6504 C CA . GLY A 1 814 ? 10.291 -7.673 -32.906 1.00 73.62 814 GLY A CA 1
ATOM 6505 C C . GLY A 1 814 ? 10.956 -8.290 -34.143 1.00 73.62 814 GLY A C 1
ATOM 6506 O O . GLY A 1 814 ? 11.916 -7.722 -34.660 1.00 73.62 814 GLY A O 1
ATOM 6507 N N . THR A 1 815 ? 10.450 -9.413 -34.664 1.00 87.56 815 THR A N 1
ATOM 6508 C CA . THR A 1 815 ? 10.990 -10.045 -35.879 1.00 87.56 815 THR A CA 1
ATOM 6509 C C . THR A 1 815 ? 10.238 -9.620 -37.145 1.00 87.56 815 THR A C 1
ATOM 6511 O O . THR A 1 815 ? 9.079 -9.214 -37.099 1.00 87.56 815 THR A O 1
ATOM 6514 N N . MET A 1 816 ? 10.898 -9.731 -38.304 1.00 89.25 816 MET A N 1
ATOM 6515 C CA . MET A 1 816 ? 10.278 -9.501 -39.622 1.00 89.25 816 MET A CA 1
ATOM 6516 C C . MET A 1 816 ? 9.804 -10.800 -40.290 1.00 89.25 816 MET A C 1
ATOM 6518 O O . MET A 1 816 ? 9.458 -10.794 -41.471 1.00 89.25 816 MET A O 1
ATOM 6522 N N . GLN A 1 817 ? 9.804 -11.916 -39.558 1.00 94.06 817 GLN A N 1
ATOM 6523 C CA . GLN A 1 817 ? 9.345 -13.212 -40.043 1.00 94.06 817 GLN A CA 1
ATOM 6524 C C . GLN A 1 817 ? 7.922 -13.472 -39.558 1.00 94.06 817 GLN A C 1
ATOM 6526 O O . GLN A 1 817 ? 7.641 -13.397 -38.365 1.00 94.06 817 GLN A O 1
ATOM 6531 N N . PHE A 1 818 ? 7.025 -13.805 -40.481 1.00 96.06 818 PHE A N 1
ATOM 6532 C CA . PHE A 1 818 ? 5.619 -14.045 -40.187 1.00 96.06 818 PHE A CA 1
ATOM 6533 C C . PHE A 1 818 ? 5.219 -15.467 -40.588 1.00 96.06 818 PHE A C 1
ATOM 6535 O O . PHE A 1 818 ? 5.478 -15.866 -41.730 1.00 96.06 818 PHE A O 1
ATOM 6542 N N . PRO A 1 819 ? 4.543 -16.213 -39.691 1.00 96.00 819 PRO A N 1
ATOM 6543 C CA . PRO A 1 819 ? 4.088 -17.569 -39.975 1.00 96.00 819 PRO A CA 1
ATOM 6544 C C . PRO A 1 819 ? 3.173 -17.674 -41.190 1.00 96.00 819 PRO A C 1
ATOM 6546 O O . PRO A 1 819 ? 3.305 -18.608 -41.970 1.00 96.00 819 PRO A O 1
ATOM 6549 N N . LEU A 1 820 ? 2.267 -16.715 -41.395 1.00 96.69 820 LEU A N 1
ATOM 6550 C CA . LEU A 1 820 ? 1.393 -16.700 -42.564 1.00 96.69 820 LEU A CA 1
ATOM 6551 C C . LEU A 1 820 ? 1.137 -15.265 -43.039 1.00 96.69 820 LEU A C 1
ATOM 6553 O O . LEU A 1 820 ? 0.795 -14.390 -42.242 1.00 96.69 820 LEU A O 1
ATOM 6557 N N . ILE A 1 821 ? 1.257 -15.032 -44.349 1.00 97.00 821 ILE A N 1
ATOM 6558 C CA . ILE A 1 821 ? 0.910 -13.757 -44.991 1.00 97.00 821 ILE A CA 1
ATOM 6559 C C . ILE A 1 821 ? -0.031 -14.021 -46.167 1.00 97.00 821 ILE A C 1
ATOM 6561 O O . ILE A 1 821 ? 0.284 -14.801 -47.067 1.00 97.00 821 ILE A O 1
ATOM 6565 N N . VAL A 1 822 ? -1.178 -13.342 -46.185 1.00 97.12 822 VAL A N 1
ATOM 6566 C CA . VAL A 1 822 ? -2.154 -13.387 -47.284 1.00 97.12 822 VAL A CA 1
ATOM 6567 C C . VAL A 1 822 ? -2.164 -12.042 -48.000 1.00 97.12 822 VAL A C 1
ATOM 6569 O O . VAL A 1 822 ? -2.475 -11.023 -47.389 1.00 97.12 822 VAL A O 1
ATOM 6572 N N . VAL A 1 823 ? -1.855 -12.030 -49.295 1.00 96.12 823 VAL A N 1
ATOM 6573 C CA . VAL A 1 823 ? -1.779 -10.812 -50.114 1.00 96.12 823 VAL A CA 1
ATOM 6574 C C . VAL A 1 823 ? -2.834 -10.854 -51.209 1.00 96.12 823 VAL A C 1
ATOM 6576 O O . VAL A 1 823 ? -2.780 -11.704 -52.094 1.00 96.12 823 VAL A O 1
ATOM 6579 N N . LEU A 1 824 ? -3.779 -9.920 -51.180 1.00 96.00 824 LEU A N 1
ATOM 6580 C CA . LEU A 1 824 ? -4.719 -9.665 -52.269 1.00 96.00 824 LEU A CA 1
ATOM 6581 C C . LEU A 1 824 ? -4.128 -8.551 -53.133 1.00 96.00 824 LEU A C 1
ATOM 6583 O O . LEU A 1 824 ? -3.994 -7.426 -52.669 1.00 96.00 824 LEU A O 1
ATOM 6587 N N . GLU A 1 825 ? -3.777 -8.839 -54.381 1.00 93.31 825 GLU A N 1
ATOM 6588 C CA . GLU A 1 825 ? -3.135 -7.903 -55.312 1.00 93.31 825 GLU A CA 1
ATOM 6589 C C . GLU A 1 825 ? -4.047 -7.647 -56.514 1.00 93.31 825 GLU A C 1
ATOM 6591 O O . GLU A 1 825 ? -4.492 -8.585 -57.168 1.00 93.31 825 GLU A O 1
ATOM 6596 N N . VAL A 1 826 ? -4.339 -6.387 -56.835 1.00 92.12 826 VAL A N 1
ATOM 6597 C CA . VAL A 1 826 ? -5.143 -6.030 -58.013 1.00 92.12 826 VAL A CA 1
ATOM 6598 C C . VAL A 1 826 ? -4.369 -6.350 -59.292 1.00 92.12 826 VAL A C 1
ATOM 6600 O O . VAL A 1 826 ? -3.246 -5.883 -59.480 1.00 92.12 826 VAL A O 1
ATOM 6603 N N . SER A 1 827 ? -5.001 -7.071 -60.215 1.00 86.81 827 SER A N 1
ATOM 6604 C CA . SER A 1 827 ? -4.442 -7.378 -61.531 1.00 86.81 827 SER A CA 1
ATOM 6605 C C . SER A 1 827 ? -4.335 -6.089 -62.358 1.00 86.81 827 SER A C 1
ATOM 6607 O O . SER A 1 827 ? -5.340 -5.525 -62.792 1.00 86.81 827 SER A O 1
ATOM 6609 N N . SER A 1 828 ? -3.113 -5.574 -62.520 1.00 78.50 828 SER A N 1
ATOM 6610 C CA . SER A 1 828 ? -2.819 -4.274 -63.137 1.00 78.50 828 SER A CA 1
ATOM 6611 C C . SER A 1 828 ? -1.430 -4.270 -63.782 1.00 78.50 828 SER A C 1
ATOM 6613 O O . SER A 1 828 ? -0.511 -4.894 -63.263 1.00 78.50 828 SER A O 1
ATOM 6615 N N . GLU A 1 829 ? -1.256 -3.516 -64.872 1.00 63.94 829 GLU A N 1
ATOM 6616 C CA . GLU A 1 829 ? 0.046 -3.299 -65.535 1.00 63.94 829 GLU A CA 1
ATOM 6617 C C . GLU A 1 829 ? 0.911 -2.220 -64.846 1.00 63.94 829 GLU A C 1
ATOM 6619 O O . GLU A 1 829 ? 2.001 -1.883 -65.311 1.00 63.94 829 GLU A O 1
ATOM 6624 N N . ARG A 1 830 ? 0.436 -1.634 -63.738 1.00 71.50 830 ARG A N 1
ATOM 6625 C CA . ARG A 1 830 ? 1.200 -0.636 -62.970 1.00 71.50 830 ARG A CA 1
ATOM 6626 C C . ARG A 1 830 ? 2.406 -1.279 -62.276 1.00 71.50 830 ARG A C 1
ATOM 6628 O O . ARG A 1 830 ? 2.312 -2.387 -61.763 1.00 71.50 830 ARG A O 1
ATOM 6635 N N . LYS A 1 831 ? 3.506 -0.520 -62.167 1.00 66.19 831 LYS A N 1
ATOM 6636 C CA . LYS A 1 831 ? 4.755 -0.936 -61.495 1.00 66.19 831 LYS A CA 1
ATOM 6637 C C . LYS A 1 831 ? 4.550 -1.354 -60.027 1.00 66.19 831 LYS A C 1
ATOM 6639 O O . LYS A 1 831 ? 5.237 -2.252 -59.557 1.00 66.19 831 LYS A O 1
ATOM 6644 N N . HIS A 1 832 ? 3.586 -0.735 -59.343 1.00 70.69 832 HIS A N 1
ATOM 6645 C CA . HIS A 1 832 ? 3.157 -1.083 -57.987 1.00 70.69 832 HIS A CA 1
ATOM 6646 C C . HIS A 1 832 ? 1.632 -1.274 -57.989 1.00 70.69 832 HIS A C 1
ATOM 6648 O O . HIS A 1 832 ? 0.891 -0.288 -57.899 1.00 70.69 832 HIS A O 1
ATOM 6654 N N . PRO A 1 833 ? 1.133 -2.504 -58.206 1.00 83.12 833 PRO A N 1
ATOM 6655 C CA . PRO A 1 833 ? -0.296 -2.776 -58.155 1.00 83.12 833 PRO A CA 1
ATOM 6656 C C . PRO A 1 833 ? -0.822 -2.569 -56.732 1.00 83.12 833 PRO A C 1
ATOM 6658 O O . PRO A 1 833 ? -0.137 -2.866 -55.754 1.00 83.12 833 PRO A O 1
ATOM 6661 N N . GLN A 1 834 ? -2.052 -2.063 -56.619 1.00 89.25 834 GLN A N 1
ATOM 6662 C CA . GLN A 1 834 ? -2.687 -1.914 -55.315 1.00 89.25 834 GLN A CA 1
ATOM 6663 C C . GLN A 1 834 ? -2.849 -3.287 -54.664 1.00 89.25 834 GLN A C 1
ATOM 6665 O O . GLN A 1 834 ? -3.300 -4.226 -55.325 1.00 89.25 834 GLN A O 1
ATOM 6670 N N . SER A 1 835 ? -2.519 -3.404 -53.383 1.00 92.19 835 SER A N 1
ATOM 6671 C CA . SER A 1 835 ? -2.680 -4.661 -52.657 1.00 92.19 835 SER A CA 1
ATOM 6672 C C . SER A 1 835 ? -3.081 -4.458 -51.202 1.00 92.19 835 SER A C 1
ATOM 6674 O O . SER A 1 835 ? -2.877 -3.385 -50.637 1.00 92.19 835 SER A O 1
ATOM 6676 N N . GLN A 1 836 ? -3.652 -5.500 -50.602 1.00 94.31 836 GLN A N 1
ATOM 6677 C CA . GLN A 1 836 ? -3.862 -5.623 -49.165 1.00 94.31 836 GLN A CA 1
ATOM 6678 C C . GLN A 1 836 ? -3.145 -6.880 -48.669 1.00 94.31 836 GLN A C 1
ATOM 6680 O O . GLN A 1 836 ? -3.370 -7.968 -49.194 1.00 94.31 836 GLN A O 1
ATOM 6685 N N . SER A 1 837 ? -2.305 -6.729 -47.651 1.00 94.88 837 SER A N 1
ATOM 6686 C CA . SER A 1 837 ? -1.564 -7.812 -47.003 1.00 94.88 837 SER A CA 1
ATOM 6687 C C . SER A 1 837 ? -2.091 -8.029 -45.589 1.00 94.88 837 SER A C 1
ATOM 6689 O O . SER A 1 837 ? -2.214 -7.077 -44.823 1.00 94.88 837 SER A O 1
ATOM 6691 N N . THR A 1 838 ? -2.401 -9.272 -45.237 1.00 96.06 838 THR A N 1
ATOM 6692 C CA . THR A 1 838 ? -2.870 -9.688 -43.909 1.00 96.06 838 THR A CA 1
ATOM 6693 C C . THR A 1 838 ? -1.828 -10.608 -43.291 1.00 96.06 838 THR A C 1
ATOM 6695 O O . THR A 1 838 ? -1.486 -11.627 -43.888 1.00 96.06 838 THR A O 1
ATOM 6698 N N . PHE A 1 839 ? -1.324 -10.240 -42.115 1.00 95.88 839 PHE A N 1
ATOM 6699 C CA . PHE A 1 839 ? -0.281 -10.966 -41.392 1.00 95.88 839 PHE A CA 1
ATOM 6700 C C . PHE A 1 839 ? -0.919 -11.767 -40.263 1.00 95.88 839 PHE A C 1
ATOM 6702 O O . PHE A 1 839 ? -1.751 -11.234 -39.522 1.00 95.88 839 PHE A O 1
ATOM 6709 N N . CYS A 1 840 ? -0.540 -13.031 -40.114 1.00 95.88 840 CYS A N 1
ATOM 6710 C CA . CYS A 1 840 ? -1.111 -13.925 -39.115 1.00 95.88 840 CYS A CA 1
ATOM 6711 C C . CYS A 1 840 ? -0.030 -14.739 -38.396 1.00 95.88 840 CYS A C 1
ATOM 6713 O O . CYS A 1 840 ? 1.025 -15.037 -38.956 1.00 95.88 840 CYS A O 1
ATOM 6715 N N . THR A 1 841 ? -0.338 -15.125 -37.159 1.00 96.38 841 THR A N 1
ATOM 6716 C CA . THR A 1 841 ? 0.369 -16.157 -36.396 1.00 96.38 841 THR A CA 1
ATOM 6717 C C . THR A 1 841 ? -0.515 -17.388 -36.276 1.00 96.38 841 THR A C 1
ATOM 6719 O O . THR A 1 841 ? -1.745 -17.264 -36.262 1.00 96.38 841 THR A O 1
ATOM 6722 N N . LEU A 1 842 ? 0.093 -18.566 -36.158 1.00 94.31 842 LEU A N 1
ATOM 6723 C CA . LEU A 1 842 ? -0.632 -19.760 -35.746 1.00 94.31 842 LEU A CA 1
ATOM 6724 C C . LEU A 1 842 ? -0.590 -19.881 -34.221 1.00 94.31 842 LEU A C 1
ATOM 6726 O O . LEU A 1 842 ? 0.316 -19.359 -33.568 1.00 94.31 842 LEU A O 1
ATOM 6730 N N . VAL A 1 843 ? -1.615 -20.506 -33.653 1.00 91.62 843 VAL A N 1
ATOM 6731 C CA . VAL A 1 843 ? -1.752 -20.751 -32.214 1.00 91.62 843 VAL A CA 1
ATOM 6732 C C . VAL A 1 843 ? -2.080 -22.219 -32.019 1.00 91.62 843 VAL A C 1
ATOM 6734 O O . VAL A 1 843 ? -3.045 -22.724 -32.593 1.00 91.62 843 VAL A O 1
ATOM 6737 N N . LYS A 1 844 ? -1.283 -22.906 -31.204 1.00 86.44 844 LYS A N 1
ATOM 6738 C CA . LYS A 1 844 ? -1.476 -24.327 -30.932 1.00 86.44 844 LYS A CA 1
ATOM 6739 C C . LYS A 1 844 ? -2.564 -24.519 -29.871 1.00 86.44 844 LYS A C 1
ATOM 6741 O O . LYS A 1 844 ? -2.478 -23.958 -28.781 1.00 86.44 844 LYS A O 1
ATOM 6746 N N . LYS A 1 845 ? -3.602 -25.296 -30.187 1.00 84.06 845 LYS A N 1
ATOM 6747 C CA . LYS A 1 845 ? -4.703 -25.679 -29.286 1.00 84.06 845 LYS A CA 1
ATOM 6748 C C . LYS A 1 845 ? -4.737 -27.204 -29.169 1.00 84.06 845 LYS A C 1
ATOM 6750 O O . LYS A 1 845 ? -5.412 -27.881 -29.942 1.00 84.06 845 LYS A O 1
ATOM 6755 N N . GLY A 1 846 ? -3.984 -27.745 -28.210 1.00 82.12 846 GLY A N 1
ATOM 6756 C CA . GLY A 1 846 ? -3.735 -29.189 -28.118 1.00 82.12 846 GLY A CA 1
ATOM 6757 C C . GLY A 1 846 ? -2.880 -29.671 -29.295 1.00 82.12 846 GLY A C 1
ATOM 6758 O O . GLY A 1 846 ? -1.835 -29.086 -29.565 1.00 82.12 846 GLY A O 1
ATOM 6759 N N . ASP A 1 847 ? -3.350 -30.684 -30.024 1.00 77.50 847 ASP A N 1
ATOM 6760 C CA . ASP A 1 847 ? -2.680 -31.209 -31.229 1.00 77.50 847 ASP A CA 1
ATOM 6761 C C . ASP A 1 847 ? -3.086 -30.480 -32.526 1.00 77.50 847 ASP A C 1
ATOM 6763 O O . ASP A 1 847 ? -2.702 -30.894 -33.617 1.00 77.50 847 ASP A O 1
ATOM 6767 N N . ASN A 1 848 ? -3.888 -29.411 -32.432 1.00 85.38 848 ASN A N 1
ATOM 6768 C CA . ASN A 1 848 ? -4.454 -28.723 -33.592 1.00 85.38 848 ASN A CA 1
ATOM 6769 C C . ASN A 1 848 ? -3.977 -27.269 -33.698 1.00 85.38 848 ASN A C 1
ATOM 6771 O O . ASN A 1 848 ? -3.813 -26.589 -32.682 1.00 85.38 848 ASN A O 1
ATOM 6775 N N . TRP A 1 849 ? -3.806 -26.772 -34.922 1.00 91.69 849 TRP A N 1
ATOM 6776 C CA . TRP A 1 849 ? -3.428 -25.379 -35.177 1.00 91.69 849 TRP A CA 1
ATOM 6777 C C . TRP A 1 849 ? -4.642 -24.497 -35.479 1.00 91.69 849 TRP A C 1
ATOM 6779 O O . TRP A 1 849 ? -5.496 -24.838 -36.297 1.00 91.69 849 TRP A O 1
ATOM 6789 N N . ASP A 1 850 ? -4.684 -23.330 -34.842 1.00 92.12 850 ASP A N 1
ATOM 6790 C CA . ASP A 1 850 ? -5.630 -22.245 -35.113 1.00 92.12 850 ASP A CA 1
ATOM 6791 C C . ASP A 1 850 ? -4.884 -21.003 -35.637 1.00 92.12 850 ASP A C 1
ATOM 6793 O O . ASP A 1 850 ? -3.654 -20.941 -35.583 1.00 92.12 850 ASP A O 1
ATOM 6797 N N . ILE A 1 851 ? -5.605 -20.005 -36.148 1.00 94.44 851 ILE A N 1
ATOM 6798 C CA . ILE A 1 851 ? -5.035 -18.801 -36.770 1.00 94.44 851 ILE A CA 1
ATOM 6799 C C . ILE A 1 851 ? -5.472 -17.518 -36.054 1.00 94.44 851 ILE A C 1
ATOM 6801 O O . ILE A 1 851 ? -6.652 -17.305 -35.780 1.00 94.44 851 ILE A O 1
ATOM 6805 N N . LYS A 1 852 ? -4.520 -16.615 -35.797 1.00 91.88 852 LYS A N 1
ATOM 6806 C CA . LYS A 1 852 ? -4.770 -15.277 -35.239 1.00 91.88 852 LYS A CA 1
ATOM 6807 C C . LYS A 1 852 ? -4.169 -14.204 -36.148 1.00 91.88 852 LYS A C 1
ATOM 6809 O O . LYS A 1 852 ? -2.996 -14.266 -36.510 1.00 91.88 852 LYS A O 1
ATOM 6814 N N . MET A 1 853 ? -4.970 -13.204 -36.516 1.00 90.38 853 MET A N 1
ATOM 6815 C CA . MET A 1 853 ? -4.504 -12.041 -37.278 1.00 90.38 853 MET A CA 1
ATOM 6816 C C . MET A 1 853 ? -3.673 -11.111 -36.381 1.00 90.38 853 MET A C 1
ATOM 6818 O O . MET A 1 853 ? -4.058 -10.854 -35.245 1.00 90.38 853 MET A O 1
ATOM 6822 N N . LEU A 1 854 ? -2.554 -10.608 -36.903 1.00 88.38 854 LEU A N 1
ATOM 6823 C CA . LEU A 1 854 ? -1.648 -9.686 -36.211 1.00 88.38 854 LEU A CA 1
ATOM 6824 C C . LEU A 1 854 ? -1.864 -8.240 -36.668 1.00 88.38 854 LEU A C 1
ATOM 6826 O O . LEU A 1 854 ? -2.091 -7.359 -35.851 1.00 88.38 854 LEU A O 1
ATOM 6830 N N . LYS A 1 855 ? -1.795 -8.002 -37.983 1.00 89.12 855 LYS A N 1
ATOM 6831 C CA . LYS A 1 855 ? -1.926 -6.674 -38.603 1.00 89.12 855 LYS A CA 1
ATOM 6832 C C . LYS A 1 855 ? -2.364 -6.788 -40.064 1.00 89.12 855 LYS A C 1
ATOM 6834 O O . LYS A 1 855 ? -2.228 -7.851 -40.678 1.00 89.12 855 LYS A O 1
ATOM 6839 N N . GLN A 1 856 ? -2.846 -5.688 -40.638 1.00 90.12 856 GLN A N 1
ATOM 6840 C CA . GLN A 1 856 ? -3.126 -5.569 -42.071 1.00 90.12 856 GLN A CA 1
ATOM 6841 C C . GLN A 1 856 ? -2.449 -4.322 -42.643 1.00 90.12 856 GLN A C 1
ATOM 6843 O O . GLN A 1 856 ? -2.422 -3.278 -42.002 1.00 90.12 856 GLN A O 1
ATOM 6848 N N . LYS A 1 857 ? -1.921 -4.419 -43.862 1.00 90.69 857 LYS A N 1
ATOM 6849 C CA . LYS A 1 857 ? -1.319 -3.299 -44.599 1.00 90.69 857 LYS A CA 1
ATOM 6850 C C . LYS A 1 857 ? -1.973 -3.158 -45.972 1.00 90.69 857 LYS A C 1
ATOM 6852 O O . LYS A 1 857 ? -2.329 -4.166 -46.578 1.00 90.69 857 LYS A O 1
ATOM 6857 N N . ILE A 1 858 ? -2.106 -1.940 -46.485 1.00 90.25 858 ILE A N 1
ATOM 6858 C CA . ILE A 1 858 ? -2.515 -1.656 -47.868 1.00 90.25 858 ILE A CA 1
ATOM 6859 C C . ILE A 1 858 ? -1.413 -0.902 -48.600 1.00 90.25 858 ILE A C 1
ATOM 6861 O O . ILE A 1 858 ? -0.863 0.054 -48.074 1.00 90.25 858 ILE A O 1
ATOM 6865 N N . LEU A 1 859 ? -1.118 -1.301 -49.831 1.00 86.62 859 LEU A N 1
ATOM 6866 C CA . LEU A 1 859 ? -0.235 -0.572 -50.737 1.00 86.62 859 LEU A CA 1
ATOM 6867 C C . LEU A 1 859 ? -1.102 0.161 -51.751 1.00 86.62 859 LEU A C 1
ATOM 6869 O O . LEU A 1 859 ? -1.784 -0.495 -52.539 1.00 86.62 859 LEU A O 1
ATOM 6873 N N . VAL A 1 860 ? -1.077 1.493 -51.762 1.00 84.12 860 VAL A N 1
ATOM 6874 C CA . VAL A 1 860 ? -1.828 2.316 -52.723 1.00 84.12 860 VAL A CA 1
ATOM 6875 C C . VAL A 1 860 ? -0.925 3.403 -53.289 1.00 84.12 860 VAL A C 1
ATOM 6877 O O . VAL A 1 860 ? -0.234 4.087 -52.546 1.00 84.12 860 VAL A O 1
ATOM 6880 N N . ASP A 1 861 ? -0.897 3.522 -54.619 1.00 78.38 861 ASP A N 1
ATOM 6881 C CA . ASP A 1 861 ? -0.093 4.507 -55.361 1.00 78.38 861 ASP A CA 1
ATOM 6882 C C . ASP A 1 861 ? 1.393 4.578 -54.943 1.00 78.38 861 ASP A C 1
ATOM 6884 O O . ASP A 1 861 ? 2.028 5.626 -55.004 1.00 78.38 861 ASP A O 1
ATOM 6888 N N . GLY A 1 862 ? 1.970 3.429 -54.573 1.00 74.25 862 GLY A N 1
ATOM 6889 C CA . GLY A 1 862 ? 3.383 3.302 -54.201 1.00 74.25 862 GLY A CA 1
ATOM 6890 C C . GLY A 1 862 ? 3.686 3.536 -52.720 1.00 74.25 862 GLY A C 1
ATOM 6891 O O . GLY A 1 862 ? 4.839 3.391 -52.344 1.00 74.25 862 GLY A O 1
ATOM 6892 N N . MET A 1 863 ? 2.679 3.829 -51.893 1.00 76.56 863 MET A N 1
ATOM 6893 C CA . MET A 1 863 ? 2.819 4.021 -50.446 1.00 76.56 863 MET A CA 1
ATOM 6894 C C . MET A 1 863 ? 2.107 2.904 -49.678 1.00 76.56 863 MET A C 1
ATOM 6896 O O . MET A 1 863 ? 0.968 2.552 -50.003 1.00 76.56 863 MET A O 1
ATOM 6900 N N . THR A 1 864 ? 2.761 2.351 -48.656 1.00 81.44 864 THR A N 1
ATOM 6901 C CA . THR A 1 864 ? 2.144 1.367 -47.753 1.00 81.44 864 THR A CA 1
ATOM 6902 C C . THR A 1 864 ? 1.557 2.053 -46.527 1.00 81.44 864 THR A C 1
ATOM 6904 O O . THR A 1 864 ? 2.235 2.829 -45.860 1.00 81.44 864 THR A O 1
ATOM 6907 N N . TYR A 1 865 ? 0.322 1.704 -46.186 1.00 82.75 865 TYR A N 1
ATOM 6908 C CA . TYR A 1 865 ? -0.378 2.151 -44.988 1.00 82.75 865 TYR A CA 1
ATOM 6909 C C . TYR A 1 865 ? -0.727 0.943 -44.126 1.00 82.75 865 TYR A C 1
ATOM 6911 O O . TYR A 1 865 ? -1.229 -0.059 -44.636 1.00 82.75 865 TYR A O 1
ATOM 6919 N N . GLU A 1 866 ? -0.488 1.026 -42.823 1.00 82.31 866 GLU A N 1
ATOM 6920 C CA . GLU A 1 866 ? -0.984 0.031 -41.876 1.00 82.31 866 GLU A CA 1
ATOM 6921 C C . GLU A 1 866 ? -2.424 0.364 -41.479 1.00 82.31 866 GLU A C 1
ATOM 6923 O O . GLU A 1 866 ? -2.754 1.517 -41.200 1.00 82.31 866 GLU A O 1
ATOM 6928 N N . LEU A 1 867 ? -3.301 -0.638 -41.499 1.00 80.06 867 LEU A N 1
ATOM 6929 C CA . LEU A 1 867 ? -4.700 -0.463 -41.140 1.00 80.06 867 LEU A CA 1
ATOM 6930 C C . LEU A 1 867 ? -4.822 -0.474 -39.627 1.00 80.06 867 LEU A C 1
ATOM 6932 O O . LEU A 1 867 ? -4.486 -1.457 -38.970 1.00 80.06 867 LEU A O 1
ATOM 6936 N N . GLN A 1 868 ? -5.364 0.613 -39.104 1.00 75.00 868 GLN A N 1
ATOM 6937 C CA . GLN A 1 868 ? -5.651 0.783 -37.696 1.00 75.00 868 GLN A CA 1
ATOM 6938 C C . GLN A 1 868 ? -7.151 1.034 -37.546 1.00 75.00 868 GLN A C 1
ATOM 6940 O O . GLN A 1 868 ? -7.733 1.835 -38.278 1.00 75.00 868 GLN A O 1
ATOM 6945 N N . GLU A 1 869 ? -7.790 0.320 -36.621 1.00 72.75 869 GLU A N 1
ATOM 6946 C CA . GLU A 1 869 ? -9.199 0.554 -36.306 1.00 72.75 869 GLU A CA 1
ATOM 6947 C C . GLU A 1 869 ? -9.357 1.890 -35.588 1.00 72.75 869 GLU A C 1
ATOM 6949 O O . GLU A 1 869 ? -8.477 2.307 -34.832 1.00 72.75 869 GLU A O 1
ATOM 6954 N N . ILE A 1 870 ? -10.468 2.564 -35.864 1.00 73.00 870 ILE A N 1
ATOM 6955 C CA . ILE A 1 870 ? -10.837 3.824 -35.231 1.00 73.00 870 ILE A CA 1
ATOM 6956 C C . ILE A 1 870 ? -12.026 3.528 -34.335 1.00 73.00 870 ILE A C 1
ATOM 6958 O O . ILE A 1 870 ? -13.034 2.980 -34.781 1.00 73.00 870 ILE A O 1
ATOM 6962 N N . TYR A 1 871 ? -11.906 3.872 -33.062 1.00 64.88 871 TYR A N 1
ATOM 6963 C CA . TYR A 1 871 ? -12.941 3.594 -32.081 1.00 64.88 871 TYR A CA 1
ATOM 6964 C C . TYR A 1 871 ? -14.020 4.673 -32.162 1.00 64.88 871 TYR A C 1
ATOM 6966 O O . TYR A 1 871 ? -13.717 5.866 -32.130 1.00 64.88 871 TYR A O 1
ATOM 6974 N N . GLY A 1 872 ? -15.283 4.261 -32.280 1.00 65.12 872 GLY A N 1
ATOM 6975 C CA . GLY A 1 872 ? -16.415 5.178 -32.455 1.00 65.12 872 GLY A CA 1
ATOM 6976 C C . GLY A 1 872 ? -16.758 5.510 -33.914 1.00 65.12 872 GLY A C 1
ATOM 6977 O O . GLY A 1 872 ? -17.584 6.389 -34.158 1.00 65.12 872 GLY A O 1
ATOM 6978 N N . ILE A 1 873 ? -16.185 4.815 -34.902 1.00 69.31 873 ILE A N 1
ATOM 6979 C CA . ILE A 1 873 ? -16.620 4.933 -36.302 1.00 69.31 873 ILE A CA 1
ATOM 6980 C C . ILE A 1 873 ? -17.659 3.843 -36.633 1.00 69.31 873 ILE A C 1
ATOM 6982 O O . ILE A 1 873 ? -17.323 2.734 -37.034 1.00 69.31 873 ILE A O 1
ATOM 6986 N N . ASP A 1 874 ? -18.948 4.141 -36.460 1.00 56.72 874 ASP A N 1
ATOM 6987 C CA . ASP A 1 874 ? -20.024 3.249 -36.916 1.00 56.72 874 ASP A CA 1
ATOM 6988 C C . ASP A 1 874 ? -20.482 3.653 -38.326 1.00 56.72 874 ASP A C 1
ATOM 6990 O O . ASP A 1 874 ? -20.475 4.832 -38.687 1.00 56.72 874 ASP A O 1
ATOM 6994 N N . GLY A 1 875 ? -20.884 2.682 -39.155 1.00 49.03 875 GLY A N 1
ATOM 6995 C CA . GLY A 1 875 ? -21.233 2.895 -40.573 1.00 49.03 875 GLY A CA 1
ATOM 6996 C C . GLY A 1 875 ? -22.390 3.877 -40.837 1.00 49.03 875 GLY A C 1
ATOM 6997 O O . GLY A 1 875 ? -22.640 4.229 -41.988 1.00 49.03 875 GLY A O 1
ATOM 6998 N N . SER A 1 876 ? -23.076 4.328 -39.787 1.00 45.91 876 SER A N 1
ATOM 6999 C CA . SER A 1 876 ? -24.136 5.342 -39.774 1.00 45.91 876 SER A CA 1
ATOM 7000 C C . SER A 1 876 ? -23.639 6.786 -39.577 1.00 45.91 876 SER A C 1
ATOM 7002 O O . SER A 1 876 ? -24.415 7.712 -39.781 1.00 45.91 876 SER A O 1
ATOM 7004 N N . VAL A 1 877 ? -22.367 7.008 -39.218 1.00 50.31 877 VAL A N 1
ATOM 7005 C CA . VAL A 1 877 ? -21.827 8.317 -38.762 1.00 50.31 877 VAL A CA 1
ATOM 7006 C C . VAL A 1 877 ? -21.249 9.170 -39.914 1.00 50.31 877 VAL A C 1
ATOM 7008 O O . VAL A 1 877 ? -20.844 10.317 -39.748 1.00 50.31 877 VAL A O 1
ATOM 7011 N N . ALA A 1 878 ? -21.220 8.630 -41.130 1.00 45.75 878 ALA A N 1
ATOM 7012 C CA . ALA A 1 878 ? -20.404 9.129 -42.233 1.00 45.75 878 ALA A CA 1
ATOM 7013 C C . ALA A 1 878 ? -21.139 10.044 -43.242 1.00 45.75 878 ALA A C 1
ATOM 7015 O O . ALA A 1 878 ? -21.001 9.855 -44.451 1.00 45.75 878 ALA A O 1
ATOM 7016 N N . ALA A 1 879 ? -21.918 11.030 -42.785 1.00 41.25 879 ALA A N 1
ATOM 7017 C CA . ALA A 1 879 ? -22.492 12.044 -43.680 1.00 41.25 879 ALA A CA 1
ATOM 7018 C C . ALA A 1 879 ? -22.808 13.369 -42.958 1.00 41.25 879 ALA A C 1
ATOM 7020 O O . ALA A 1 879 ? -23.921 13.577 -42.489 1.00 41.25 879 ALA A O 1
ATOM 7021 N N . ALA A 1 880 ? -21.851 14.303 -42.925 1.00 39.97 880 ALA A N 1
ATOM 7022 C CA . ALA A 1 880 ? -22.141 15.722 -42.691 1.00 39.97 880 ALA A CA 1
ATOM 7023 C C . ALA A 1 880 ? -22.082 16.471 -44.045 1.00 39.97 880 ALA A C 1
ATOM 7025 O O . ALA A 1 880 ? -21.099 16.296 -44.774 1.00 39.97 880 ALA A O 1
ATOM 7026 N N . PRO A 1 881 ? -23.087 17.284 -44.435 1.00 35.94 881 PRO A N 1
ATOM 7027 C CA . PRO A 1 881 ? -23.066 17.999 -45.711 1.00 35.94 881 PRO A CA 1
ATOM 7028 C C . PRO A 1 881 ? -22.137 19.227 -45.685 1.00 35.94 881 PRO A C 1
ATOM 7030 O O . PRO A 1 881 ? -21.950 19.870 -44.655 1.00 35.94 881 PRO A O 1
ATOM 7033 N N . LYS A 1 882 ? -21.574 19.593 -46.849 1.00 34.59 882 LYS A N 1
ATOM 7034 C CA . LYS A 1 882 ? -20.765 20.816 -47.034 1.00 34.59 882 LYS A CA 1
ATOM 7035 C C . LYS A 1 882 ? -21.609 22.074 -46.774 1.00 34.59 882 LYS A C 1
ATOM 7037 O O . LYS A 1 882 ? -22.505 22.374 -47.560 1.00 34.59 882 LYS A O 1
ATOM 7042 N N . ILE A 1 883 ? -21.262 22.871 -45.761 1.00 38.88 883 ILE A N 1
ATOM 7043 C CA . ILE A 1 883 ? -21.728 24.264 -45.662 1.00 38.88 883 ILE A CA 1
ATOM 7044 C C . ILE A 1 883 ? -20.912 25.099 -46.660 1.00 38.88 883 ILE A C 1
ATOM 7046 O O . ILE A 1 883 ? -19.690 25.190 -46.562 1.00 38.88 883 ILE A O 1
ATOM 7050 N N . GLY A 1 884 ? -21.592 25.623 -47.682 1.00 34.19 884 GLY A N 1
ATOM 7051 C CA . GLY A 1 884 ? -20.987 26.282 -48.838 1.00 34.19 884 GLY A CA 1
ATOM 7052 C C . GLY A 1 884 ? -20.426 27.686 -48.583 1.00 34.19 884 GLY A C 1
ATOM 7053 O O . GLY A 1 884 ? -20.936 28.448 -47.763 1.00 34.19 884 GLY A O 1
ATOM 7054 N N . ASP A 1 885 ? -19.406 28.012 -49.381 1.00 37.53 885 ASP A N 1
ATOM 7055 C CA . ASP A 1 885 ? -18.808 29.332 -49.601 1.00 37.53 885 ASP A CA 1
ATOM 7056 C C . ASP A 1 885 ? -19.829 30.481 -49.612 1.00 37.53 885 ASP A C 1
ATOM 7058 O O . ASP A 1 885 ? -20.736 30.519 -50.451 1.00 37.53 885 ASP A O 1
ATOM 7062 N N . ARG A 1 886 ? -19.605 31.511 -48.782 1.00 32.62 886 ARG A N 1
ATOM 7063 C CA . ARG A 1 886 ? -20.099 32.865 -49.070 1.00 32.62 886 ARG A CA 1
ATOM 7064 C C . ARG A 1 886 ? -19.013 33.913 -48.863 1.00 32.62 886 ARG A C 1
ATOM 7066 O O . ARG A 1 886 ? -18.523 34.148 -47.766 1.00 32.62 886 ARG A O 1
ATOM 7073 N N . ASN A 1 887 ? -18.687 34.531 -49.994 1.00 29.06 887 ASN A N 1
ATOM 7074 C CA . ASN A 1 887 ? -17.738 35.609 -50.195 1.00 29.06 887 ASN A CA 1
ATOM 7075 C C . ASN A 1 887 ? -17.906 36.794 -49.237 1.00 29.06 887 ASN A C 1
ATOM 7077 O O . ASN A 1 887 ? -19.008 37.263 -48.958 1.00 29.06 887 ASN A O 1
ATOM 7081 N N . VAL A 1 888 ? -16.744 37.325 -48.865 1.00 35.88 888 VAL A N 1
ATOM 7082 C CA . VAL A 1 888 ? -16.488 38.606 -48.209 1.00 35.88 888 VAL A CA 1
ATOM 7083 C C . VAL A 1 888 ? -17.161 39.764 -48.955 1.00 35.88 888 VAL A C 1
ATOM 7085 O O . VAL A 1 888 ? -16.864 40.016 -50.123 1.00 35.88 888 VAL A O 1
ATOM 7088 N N . ALA A 1 889 ? -17.989 40.535 -48.248 1.00 28.36 889 ALA A N 1
ATOM 7089 C CA . ALA A 1 889 ? -18.251 41.935 -48.564 1.00 28.36 889 ALA A CA 1
ATOM 7090 C C . ALA A 1 889 ? -18.479 42.727 -47.267 1.00 28.36 889 ALA A C 1
ATOM 7092 O O . ALA A 1 889 ? -19.335 42.407 -46.449 1.00 28.36 889 ALA A O 1
ATOM 7093 N N . THR A 1 890 ? -17.654 43.752 -47.096 1.00 36.31 890 THR A N 1
ATOM 7094 C CA . THR A 1 890 ? -17.593 44.724 -45.999 1.00 36.31 890 THR A CA 1
ATOM 7095 C C . THR A 1 890 ? -18.836 45.616 -45.901 1.00 36.31 890 THR A C 1
ATOM 7097 O O . THR A 1 890 ? -19.286 46.124 -46.929 1.00 36.31 890 THR A O 1
ATOM 7100 N N . GLY A 1 891 ? -19.293 45.929 -44.682 1.00 28.09 891 GLY A N 1
ATOM 7101 C CA . GLY A 1 891 ? -20.183 47.070 -44.421 1.00 28.09 891 GLY A CA 1
ATOM 7102 C C . GLY A 1 891 ? -20.887 47.033 -43.060 1.00 28.09 891 GLY A C 1
ATOM 7103 O O . GLY A 1 891 ? -21.686 46.140 -42.809 1.00 28.09 891 GLY A O 1
ATOM 7104 N N . ASP A 1 892 ? -20.593 48.025 -42.214 1.00 36.12 892 ASP A N 1
ATOM 7105 C CA . ASP A 1 892 ? -21.197 48.297 -40.901 1.00 36.12 892 ASP A CA 1
ATOM 7106 C C . ASP A 1 892 ? -22.735 48.325 -40.897 1.00 36.12 892 ASP A C 1
ATOM 7108 O O . ASP A 1 892 ? -23.341 48.976 -41.750 1.00 36.12 892 ASP A O 1
ATOM 7112 N N . SER A 1 893 ? -23.356 47.759 -39.852 1.00 30.72 893 SER A N 1
ATOM 7113 C CA . SER A 1 893 ? -24.309 48.446 -38.950 1.00 30.72 893 SER A CA 1
ATOM 7114 C C . SER A 1 893 ? -25.019 47.466 -38.009 1.00 30.72 893 SER A C 1
ATOM 7116 O O . SER A 1 893 ? -25.514 46.417 -38.409 1.00 30.72 893 SER A O 1
ATOM 7118 N N . GLN A 1 894 ? -25.108 47.875 -36.747 1.00 42.22 894 GLN A N 1
ATOM 7119 C CA . GLN A 1 894 ? -25.893 47.283 -35.665 1.00 42.22 894 GLN A CA 1
ATOM 7120 C C . GLN A 1 894 ? -27.398 47.273 -36.001 1.00 42.22 894 GLN A C 1
ATOM 7122 O O . GLN A 1 894 ? -27.982 48.349 -36.109 1.00 42.22 894 GLN A O 1
ATOM 7127 N N . VAL A 1 895 ? -28.039 46.098 -36.079 1.00 30.55 895 VAL A N 1
ATOM 7128 C CA . VAL A 1 895 ? -29.481 45.927 -35.806 1.00 30.55 895 VAL A CA 1
ATOM 7129 C C . VAL A 1 895 ? -29.739 44.546 -35.193 1.00 30.55 895 VAL A C 1
ATOM 7131 O O . VAL A 1 895 ? -29.300 43.519 -35.699 1.00 30.55 895 VAL A O 1
ATOM 7134 N N . ASP A 1 896 ? -30.471 44.585 -34.088 1.00 36.97 896 ASP A N 1
ATOM 7135 C CA . ASP A 1 896 ? -31.057 43.504 -33.302 1.00 36.97 896 ASP A CA 1
ATOM 7136 C C . ASP A 1 896 ? -32.134 42.741 -34.101 1.00 36.97 896 ASP A C 1
ATOM 7138 O O . ASP A 1 896 ? -32.995 43.378 -34.708 1.00 36.97 896 ASP A O 1
ATOM 7142 N N . THR A 1 897 ? -32.120 41.402 -34.131 1.00 26.81 897 THR A N 1
ATOM 7143 C CA . THR A 1 897 ? -33.342 40.572 -34.228 1.00 26.81 897 THR A CA 1
ATOM 7144 C C . THR A 1 897 ? -33.048 39.077 -34.099 1.00 26.81 897 THR A C 1
ATOM 7146 O O . THR A 1 897 ? -32.246 38.478 -34.809 1.00 26.81 897 THR A O 1
ATOM 7149 N N . THR A 1 898 ? -33.797 38.472 -33.188 1.00 38.28 898 THR A N 1
ATOM 7150 C CA . THR A 1 898 ? -34.055 37.044 -33.038 1.00 38.28 898 THR A CA 1
ATOM 7151 C C . THR A 1 898 ? -34.698 36.428 -34.295 1.00 38.28 898 THR A C 1
ATOM 7153 O O . THR A 1 898 ? -35.521 37.067 -34.948 1.00 38.28 898 THR A O 1
ATOM 7156 N N . LYS A 1 899 ? -34.399 35.135 -34.522 1.00 37.44 899 LYS A N 1
ATOM 7157 C CA . LYS A 1 899 ? -34.941 34.180 -35.522 1.00 37.44 899 LYS A CA 1
ATOM 7158 C C . LYS A 1 899 ? -34.250 34.121 -36.895 1.00 37.44 899 LYS A C 1
ATOM 7160 O O . LYS A 1 899 ? -34.709 34.714 -37.865 1.00 37.44 899 LYS A O 1
ATOM 7165 N N . ALA A 1 900 ? -33.283 33.211 -37.002 1.00 30.75 900 ALA A N 1
ATOM 7166 C CA . ALA A 1 900 ? -33.116 32.365 -38.183 1.00 30.75 900 ALA A CA 1
ATOM 7167 C C . ALA A 1 900 ? -32.947 30.919 -37.692 1.00 30.75 900 ALA A C 1
ATOM 7169 O O . ALA A 1 900 ? -32.113 30.647 -36.832 1.00 30.75 900 ALA A O 1
ATOM 7170 N N . ALA A 1 901 ? -33.839 30.045 -38.152 1.00 34.03 901 ALA A N 1
ATOM 7171 C CA . ALA A 1 901 ? -33.931 28.648 -37.766 1.00 34.03 901 ALA A CA 1
ATOM 7172 C C . ALA A 1 901 ? -32.641 27.898 -38.131 1.00 34.03 901 ALA A C 1
ATOM 7174 O O . ALA A 1 901 ? -32.187 27.976 -39.271 1.00 34.03 901 ALA A O 1
ATOM 7175 N N . LYS A 1 902 ? -32.066 27.180 -37.158 1.00 33.19 902 LYS A N 1
ATOM 7176 C CA . LYS A 1 902 ? -31.225 26.021 -37.450 1.00 33.19 902 LYS A CA 1
ATOM 7177 C C . LYS A 1 902 ? -32.181 24.942 -37.951 1.00 33.19 902 LYS A C 1
ATOM 7179 O O . LYS A 1 902 ? -33.030 24.501 -37.182 1.00 33.19 902 LYS A O 1
ATOM 7184 N N . ASP A 1 903 ? -32.093 24.594 -39.229 1.00 36.81 903 ASP A N 1
ATOM 7185 C CA . ASP A 1 903 ? -32.632 23.327 -39.711 1.00 36.81 903 ASP A CA 1
ATOM 7186 C C . ASP A 1 903 ? -31.965 22.218 -38.880 1.00 36.81 903 ASP A C 1
ATOM 7188 O O . ASP A 1 903 ? -30.735 22.137 -38.831 1.00 36.81 903 ASP A O 1
ATOM 7192 N N . GLU A 1 904 ? -32.764 21.446 -38.141 1.00 39.75 904 GLU A N 1
ATOM 7193 C CA . GLU A 1 904 ? -32.297 20.308 -37.348 1.00 39.75 904 GLU A CA 1
ATOM 7194 C C . GLU A 1 904 ? -31.715 19.260 -38.303 1.00 39.75 904 GLU A C 1
ATOM 7196 O O . GLU A 1 904 ? -32.434 18.598 -39.052 1.00 39.75 904 GLU A O 1
ATOM 7201 N N . ILE A 1 905 ? -30.388 19.140 -38.310 1.00 52.22 905 ILE A N 1
ATOM 7202 C CA . ILE A 1 905 ? -29.714 17.960 -38.841 1.00 52.22 905 ILE A CA 1
ATOM 7203 C C . ILE A 1 905 ? -29.984 16.858 -37.816 1.00 52.22 905 ILE A C 1
ATOM 7205 O O . ILE A 1 905 ? -29.532 16.961 -36.680 1.00 52.22 905 ILE A O 1
ATOM 7209 N N . ASP A 1 906 ? -30.765 15.851 -38.197 1.00 52.47 906 ASP A N 1
ATOM 7210 C CA . ASP A 1 906 ? -31.103 14.724 -37.325 1.00 52.47 906 ASP A CA 1
ATOM 7211 C C . ASP A 1 906 ? -29.844 13.855 -37.135 1.00 52.47 906 ASP A C 1
ATOM 7213 O O . ASP A 1 906 ? -29.399 13.171 -38.063 1.00 52.47 906 ASP A O 1
ATOM 7217 N N . ILE A 1 907 ? -29.198 13.968 -35.969 1.00 59.62 907 ILE A N 1
ATOM 7218 C CA . ILE A 1 907 ? -27.984 13.215 -35.627 1.00 59.62 907 ILE A CA 1
ATOM 7219 C C . ILE A 1 907 ? -28.424 11.893 -34.982 1.00 59.62 907 ILE A C 1
ATOM 7221 O O . ILE A 1 907 ? -29.174 11.925 -34.010 1.00 59.62 907 ILE A O 1
ATOM 7225 N N . PRO A 1 908 ? -27.978 10.727 -35.483 1.00 61.09 908 PRO A N 1
ATOM 7226 C CA . PRO A 1 908 ? -28.319 9.446 -34.874 1.00 61.09 908 PRO A CA 1
ATOM 7227 C C . PRO A 1 908 ? -27.858 9.360 -33.412 1.00 61.09 908 PRO A C 1
ATOM 7229 O O . PRO A 1 908 ? -26.709 9.684 -33.113 1.00 61.09 908 PRO A O 1
ATOM 7232 N N . GLU A 1 909 ? -28.730 8.860 -32.535 1.00 57.53 909 GLU A N 1
ATOM 7233 C CA . GLU A 1 909 ? -28.483 8.701 -31.096 1.00 57.53 909 GLU A CA 1
ATOM 7234 C C . GLU A 1 909 ? -27.199 7.877 -30.849 1.00 57.53 909 GLU A C 1
ATOM 7236 O O . GLU A 1 909 ? -27.092 6.721 -31.272 1.00 57.53 909 GLU A O 1
ATOM 7241 N N . GLY A 1 910 ? -26.193 8.487 -30.215 1.00 63.09 910 GLY A N 1
ATOM 7242 C CA . GLY A 1 910 ? -24.869 7.900 -29.967 1.00 63.09 910 GLY A CA 1
ATOM 7243 C C . GLY A 1 910 ? -23.772 8.281 -30.975 1.00 63.09 910 GLY A C 1
ATOM 7244 O O . GLY A 1 910 ? -22.625 7.844 -30.817 1.00 63.09 910 GLY A O 1
ATOM 7245 N N . ALA A 1 911 ? -24.084 9.086 -31.997 1.00 68.38 911 ALA A N 1
ATOM 7246 C CA . ALA A 1 911 ? -23.131 9.620 -32.981 1.00 68.38 911 ALA A CA 1
ATOM 7247 C C . ALA A 1 911 ? -22.673 11.062 -32.679 1.00 68.38 911 ALA A C 1
ATOM 7249 O O . ALA A 1 911 ? -21.860 11.631 -33.420 1.00 68.38 911 ALA A O 1
ATOM 7250 N N . GLU A 1 912 ? -23.170 11.662 -31.601 1.00 79.44 912 GLU A N 1
ATOM 7251 C CA . GLU A 1 912 ? -22.869 13.031 -31.203 1.00 79.44 912 GLU A CA 1
ATOM 7252 C C . GLU A 1 912 ? -21.437 13.173 -30.659 1.00 79.44 912 GLU A C 1
ATOM 7254 O O . GLU A 1 912 ? -20.825 12.255 -30.106 1.00 79.44 912 GLU A O 1
ATOM 7259 N N . CYS A 1 913 ? -20.883 14.372 -30.810 1.00 79.25 913 CYS A N 1
ATOM 7260 C CA . CYS A 1 913 ? -19.666 14.800 -30.139 1.00 79.25 913 CYS A CA 1
ATOM 7261 C C . CYS A 1 913 ? -19.871 14.771 -28.625 1.00 79.25 913 CYS A C 1
ATOM 7263 O O . CYS A 1 913 ? -20.775 15.426 -28.117 1.00 79.25 913 CYS A O 1
ATOM 7265 N N . ILE A 1 914 ? -18.979 14.115 -27.887 1.00 78.88 914 ILE A N 1
ATOM 7266 C CA . ILE A 1 914 ? -19.125 13.957 -26.431 1.00 78.88 914 ILE A CA 1
ATOM 7267 C C . ILE A 1 914 ? -18.985 15.268 -25.648 1.00 78.88 914 ILE A C 1
ATOM 7269 O O . ILE A 1 914 ? -19.348 15.321 -24.479 1.00 78.88 914 ILE A O 1
ATOM 7273 N N . ILE A 1 915 ? -18.430 16.313 -26.274 1.00 75.81 915 ILE A N 1
ATOM 7274 C CA . ILE A 1 915 ? -18.254 17.622 -25.638 1.00 75.81 915 ILE A CA 1
ATOM 7275 C C . ILE A 1 915 ? -19.502 18.486 -25.829 1.00 75.81 915 ILE A C 1
ATOM 7277 O O . ILE A 1 915 ? -20.062 18.965 -24.849 1.00 75.81 915 ILE A O 1
ATOM 7281 N N . CYS A 1 916 ? -19.941 18.722 -27.071 1.00 71.88 916 CYS A N 1
ATOM 7282 C CA . CYS A 1 916 ? -21.080 19.614 -27.315 1.00 71.88 916 CYS A CA 1
ATOM 7283 C C . CYS A 1 916 ? -22.432 18.901 -27.359 1.00 71.88 916 CYS A C 1
ATOM 7285 O O . CYS A 1 916 ? -23.455 19.577 -27.273 1.00 71.88 916 CYS A O 1
ATOM 7287 N N . LEU A 1 917 ? -22.448 17.579 -27.565 1.00 70.12 917 LEU A N 1
ATOM 7288 C CA . LEU A 1 917 ? -23.642 16.748 -27.773 1.00 70.12 917 LEU A CA 1
ATOM 7289 C C . LEU A 1 917 ? -24.596 17.282 -28.862 1.00 70.12 917 LEU A C 1
ATOM 7291 O O . LEU A 1 917 ? -25.765 16.924 -28.897 1.00 70.12 917 LEU A O 1
ATOM 7295 N N . SER A 1 918 ? -24.106 18.177 -29.724 1.00 71.06 918 SER A N 1
ATOM 7296 C CA . SER A 1 918 ? -24.923 18.965 -30.659 1.00 71.06 918 SER A CA 1
ATOM 7297 C C . SER A 1 918 ? -24.491 18.808 -32.115 1.00 71.06 918 SER A C 1
ATOM 7299 O O . SER A 1 918 ? -25.254 19.131 -33.012 1.00 71.06 918 SER A O 1
ATOM 7301 N N . GLU A 1 919 ? -23.263 18.346 -32.351 1.00 77.75 919 GLU A N 1
ATOM 7302 C CA . GLU A 1 919 ? -22.687 18.134 -33.680 1.00 77.75 919 GLU A CA 1
ATOM 7303 C C . GLU A 1 919 ? -22.166 16.696 -33.767 1.00 77.75 919 GLU A C 1
ATOM 7305 O O . GLU A 1 919 ? -21.681 16.177 -32.756 1.00 77.75 919 GLU A O 1
ATOM 7310 N N . PRO A 1 920 ? -22.210 16.040 -34.937 1.00 76.50 920 PRO A N 1
ATOM 7311 C CA . PRO A 1 920 ? -21.711 14.679 -35.080 1.00 76.50 920 PRO A CA 1
ATOM 7312 C C . PRO A 1 920 ? -20.192 14.620 -34.885 1.00 76.50 920 PRO A C 1
ATOM 7314 O O . PRO A 1 920 ? -19.445 15.526 -35.281 1.00 76.50 920 PRO A O 1
ATOM 7317 N N . ARG A 1 921 ? -19.708 13.528 -34.290 1.00 84.38 921 ARG A N 1
ATOM 7318 C CA . ARG A 1 921 ? -18.267 13.291 -34.139 1.00 84.38 921 ARG A CA 1
ATOM 7319 C C . ARG A 1 921 ? -17.620 13.069 -35.510 1.00 84.38 921 ARG A C 1
ATOM 7321 O O . ARG A 1 921 ? -18.077 12.245 -36.292 1.00 84.38 921 ARG A O 1
ATOM 7328 N N . ASN A 1 922 ? -16.558 13.813 -35.813 1.00 82.12 922 ASN A N 1
ATOM 7329 C CA . ASN A 1 922 ? -15.825 13.736 -37.083 1.00 82.12 922 ASN A CA 1
ATOM 7330 C C . ASN A 1 922 ? -14.296 13.867 -36.933 1.00 82.12 922 ASN A C 1
ATOM 7332 O O . ASN A 1 922 ? -13.574 13.861 -37.930 1.00 82.12 922 ASN A O 1
ATOM 7336 N N . THR A 1 923 ? -13.791 13.954 -35.703 1.00 82.69 923 THR A N 1
ATOM 7337 C CA . THR A 1 923 ? -12.364 14.087 -35.405 1.00 82.69 923 THR A CA 1
ATOM 7338 C C . THR A 1 923 ? -11.900 12.934 -34.530 1.00 82.69 923 THR A C 1
ATOM 7340 O O . THR A 1 923 ? -12.487 12.656 -33.483 1.00 82.69 923 THR A O 1
ATOM 7343 N N . THR A 1 924 ? -10.828 12.282 -34.970 1.00 84.88 924 THR A N 1
ATOM 7344 C CA . THR A 1 924 ? -10.144 11.198 -34.262 1.00 84.88 924 THR A CA 1
ATOM 7345 C C . THR A 1 924 ? -8.905 11.726 -33.558 1.00 84.88 924 THR A C 1
ATOM 7347 O O . THR A 1 924 ? -8.173 12.544 -34.109 1.00 84.88 924 THR A O 1
ATOM 7350 N N . ILE A 1 925 ? -8.662 11.248 -32.345 1.00 84.44 925 ILE A N 1
ATOM 7351 C CA . ILE A 1 925 ? -7.514 11.633 -31.524 1.00 84.44 925 ILE A CA 1
ATOM 7352 C C . ILE A 1 925 ? -6.422 10.571 -31.652 1.00 84.44 925 ILE A C 1
ATOM 7354 O O . ILE A 1 925 ? -6.720 9.388 -31.534 1.00 84.44 925 ILE A O 1
ATOM 7358 N N . LEU A 1 926 ? -5.170 10.962 -31.882 1.00 74.44 926 LEU A N 1
ATOM 7359 C CA . LEU A 1 926 ? -4.014 10.058 -31.927 1.00 74.44 926 LEU A CA 1
ATOM 7360 C C . LEU A 1 926 ? -3.133 10.233 -30.674 1.00 74.44 926 LEU A C 1
ATOM 7362 O O . LEU A 1 926 ? -3.042 11.362 -30.184 1.00 74.44 926 LEU A O 1
ATOM 7366 N N . PRO A 1 927 ? -2.510 9.151 -30.155 1.00 68.31 927 PRO A N 1
ATOM 7367 C CA . PRO A 1 927 ? -2.434 7.799 -30.735 1.00 68.31 927 PRO A CA 1
ATOM 7368 C C . PRO A 1 927 ? -3.605 6.869 -30.359 1.00 68.31 927 PRO A C 1
ATOM 7370 O O . PRO A 1 927 ? -3.717 5.769 -30.896 1.00 68.31 927 PRO A O 1
ATOM 7373 N N . CYS A 1 928 ? -4.511 7.293 -29.473 1.00 75.56 928 CYS A N 1
ATOM 7374 C CA . CYS A 1 928 ? -5.559 6.427 -28.916 1.00 75.56 928 CYS A CA 1
ATOM 7375 C C . CYS A 1 928 ? -6.709 6.058 -29.873 1.00 75.56 928 CYS A C 1
ATOM 7377 O O . CYS A 1 928 ? -7.499 5.168 -29.577 1.00 75.56 928 CYS A O 1
ATOM 7379 N N . ARG A 1 929 ? -6.814 6.732 -31.022 1.00 83.56 929 ARG A N 1
ATOM 7380 C CA . ARG A 1 929 ? -7.775 6.499 -32.118 1.00 83.56 929 ARG A CA 1
ATOM 7381 C C . ARG A 1 929 ? -9.255 6.627 -31.746 1.00 83.56 929 ARG A C 1
ATOM 7383 O O . ARG A 1 929 ? -10.113 6.130 -32.472 1.00 83.56 929 ARG A O 1
ATOM 7390 N N . HIS A 1 930 ? -9.581 7.339 -30.669 1.00 80.75 930 HIS A N 1
ATOM 7391 C CA . HIS A 1 930 ? -10.969 7.646 -30.322 1.00 80.75 930 HIS A CA 1
ATOM 7392 C C . HIS A 1 930 ? -11.529 8.770 -31.200 1.00 80.75 930 HIS A C 1
ATOM 7394 O O . HIS A 1 930 ? -11.026 9.896 -31.186 1.00 80.75 930 HIS A O 1
ATOM 7400 N N . MET A 1 931 ? -12.599 8.473 -31.935 1.00 85.31 931 MET A N 1
ATOM 7401 C CA . MET A 1 931 ? -13.379 9.424 -32.725 1.00 85.31 931 MET A CA 1
ATOM 7402 C C . MET A 1 931 ? -14.580 9.897 -31.913 1.00 85.31 931 MET A C 1
ATOM 7404 O O . MET A 1 931 ? -15.687 9.392 -32.064 1.00 85.31 931 MET A O 1
ATOM 7408 N N . CYS A 1 932 ? -14.354 10.846 -31.007 1.00 80.69 932 CYS A N 1
ATOM 7409 C CA . CYS A 1 932 ? -15.366 11.290 -30.045 1.00 80.69 932 CYS A CA 1
ATOM 7410 C C . CYS A 1 932 ? -15.738 12.775 -30.160 1.00 80.69 932 CYS A C 1
ATOM 7412 O O . CYS A 1 932 ? -16.655 13.226 -29.477 1.00 80.69 932 CYS A O 1
ATOM 7414 N N . LEU A 1 933 ? -15.065 13.540 -31.025 1.00 84.38 933 LEU A N 1
ATOM 7415 C CA . LEU A 1 933 ? -15.216 14.994 -31.109 1.00 84.38 933 LEU A CA 1
ATOM 7416 C C . LEU A 1 933 ? -15.728 15.449 -32.470 1.00 84.38 933 LEU A C 1
ATOM 7418 O O . LEU A 1 933 ? -15.355 14.883 -33.496 1.00 84.38 933 LEU A O 1
ATOM 7422 N N . CYS A 1 934 ? -16.521 16.520 -32.496 1.00 85.31 934 CYS A N 1
ATOM 7423 C CA . CYS A 1 934 ? -16.697 17.323 -33.702 1.00 85.31 934 CYS A CA 1
ATOM 7424 C C . CYS A 1 934 ? -15.466 18.219 -33.923 1.00 85.31 934 CYS A C 1
ATOM 7426 O O . CYS A 1 934 ? -14.621 18.387 -33.041 1.00 85.31 934 CYS A O 1
ATOM 7428 N N . THR A 1 935 ? -15.359 18.819 -35.106 1.00 81.31 935 THR A N 1
ATOM 7429 C CA . THR A 1 935 ? -14.208 19.653 -35.488 1.00 81.31 935 THR A CA 1
ATOM 7430 C C . THR A 1 935 ? -14.055 20.867 -34.576 1.00 81.31 935 THR A C 1
ATOM 7432 O O . THR A 1 935 ? -12.954 21.146 -34.119 1.00 81.31 935 THR A O 1
ATOM 7435 N N . GLU A 1 936 ? -15.156 21.540 -34.243 1.00 77.81 936 GLU A N 1
ATOM 7436 C CA . GLU A 1 936 ? -15.128 22.733 -33.389 1.00 77.81 936 GLU A CA 1
ATOM 7437 C C . GLU A 1 936 ? -14.687 22.397 -31.958 1.00 77.81 936 GLU A C 1
ATOM 7439 O O . GLU A 1 936 ? -13.830 23.073 -31.389 1.00 77.81 936 GLU A O 1
ATOM 7444 N N . CYS A 1 937 ? -15.203 21.302 -31.391 1.00 79.75 937 CYS A N 1
ATOM 7445 C CA . CYS A 1 937 ? -14.787 20.830 -30.072 1.00 79.75 937 CYS A CA 1
ATOM 7446 C C . CYS A 1 937 ? -13.351 20.302 -30.064 1.00 79.75 937 CYS A C 1
ATOM 7448 O O . CYS A 1 937 ? -12.667 20.455 -29.058 1.00 79.75 937 CYS A O 1
ATOM 7450 N N . ALA A 1 938 ? -12.869 19.724 -31.165 1.00 80.94 938 ALA A N 1
ATOM 7451 C CA . ALA A 1 938 ? -11.471 19.328 -31.299 1.00 80.94 938 ALA A CA 1
ATOM 7452 C C . ALA A 1 938 ? -10.533 20.544 -31.397 1.00 80.94 938 ALA A C 1
ATOM 7454 O O . ALA A 1 938 ? -9.469 20.548 -30.782 1.00 80.94 938 ALA A O 1
ATOM 7455 N N . GLU A 1 939 ? -10.933 21.607 -32.102 1.00 76.38 939 GLU A N 1
ATOM 7456 C CA . GLU A 1 939 ? -10.193 22.876 -32.130 1.00 76.38 939 GLU A CA 1
ATOM 7457 C C . GLU A 1 939 ? -10.201 23.600 -30.779 1.00 76.38 939 GLU A C 1
ATOM 7459 O O . GLU A 1 939 ? -9.220 24.262 -30.429 1.00 76.38 939 GLU A O 1
ATOM 7464 N N . ALA A 1 940 ? -11.294 23.487 -30.021 1.00 73.00 940 ALA A N 1
ATOM 7465 C CA . ALA A 1 940 ? -11.366 23.980 -28.652 1.00 73.00 940 ALA A CA 1
ATOM 7466 C C . ALA A 1 940 ? -10.454 23.161 -27.730 1.00 73.00 940 ALA A C 1
ATOM 7468 O O . ALA A 1 940 ? -9.632 23.750 -27.030 1.00 73.00 940 ALA A O 1
ATOM 7469 N N . LEU A 1 941 ? -10.517 21.824 -27.814 1.00 72.06 941 LEU A N 1
ATOM 7470 C CA . LEU A 1 941 ? -9.652 20.910 -27.068 1.00 72.06 941 LEU A CA 1
ATOM 7471 C C . LEU A 1 941 ? -8.178 21.241 -27.320 1.00 72.06 941 LEU A C 1
ATOM 7473 O O . LEU A 1 941 ? -7.453 21.495 -26.366 1.00 72.06 941 LEU A O 1
ATOM 7477 N N . ARG A 1 942 ? -7.778 21.412 -28.589 1.00 66.00 942 ARG A N 1
ATOM 7478 C CA . ARG A 1 942 ? -6.427 21.835 -29.008 1.00 66.00 942 ARG A CA 1
ATOM 7479 C C . ARG A 1 942 ? -5.897 23.071 -28.260 1.00 66.00 942 ARG A C 1
ATOM 7481 O O . ARG A 1 942 ? -4.686 23.240 -28.162 1.00 66.00 942 ARG A O 1
ATOM 7488 N N . LYS A 1 943 ? -6.776 23.949 -27.765 1.00 55.75 943 LYS A N 1
ATOM 7489 C CA . LYS A 1 943 ? -6.423 25.193 -27.061 1.00 55.75 943 LYS A CA 1
ATOM 7490 C C . LYS A 1 943 ? -6.534 25.098 -25.535 1.00 55.75 943 LYS A C 1
ATOM 7492 O O . LYS A 1 943 ? -6.028 25.996 -24.868 1.00 55.75 943 LYS A O 1
ATOM 7497 N N . SER A 1 944 ? -7.202 24.079 -24.987 1.00 49.62 944 SER A N 1
ATOM 7498 C CA . SER A 1 944 ? -7.579 24.021 -23.565 1.00 49.62 944 SER A CA 1
ATOM 7499 C C . SER A 1 944 ? -7.147 22.758 -22.814 1.00 49.62 944 SER A C 1
ATOM 7501 O O . SER A 1 944 ? -7.074 22.808 -21.592 1.00 49.62 944 SER A O 1
ATOM 7503 N N . SER A 1 945 ? -6.916 21.631 -23.495 1.00 56.72 945 SER A N 1
ATOM 7504 C CA . SER A 1 945 ? -6.447 20.369 -22.900 1.00 56.72 945 SER A CA 1
ATOM 7505 C C . SER A 1 945 ? -5.739 19.514 -23.956 1.00 56.72 945 SER A C 1
ATOM 7507 O O . SER A 1 945 ? -6.168 19.433 -25.103 1.00 56.72 945 SER A O 1
ATOM 7509 N N . SER A 1 946 ? -4.642 18.863 -23.581 1.00 67.88 946 SER A N 1
ATOM 7510 C CA . SER A 1 946 ? -3.843 18.021 -24.474 1.00 67.88 946 SER A CA 1
ATOM 7511 C C . SER A 1 946 ? -4.134 16.529 -24.303 1.00 67.88 946 SER A C 1
ATOM 7513 O O . SER A 1 946 ? -3.275 15.723 -24.637 1.00 67.88 946 SER A O 1
ATOM 7515 N N . THR A 1 947 ? -5.313 16.127 -23.811 1.00 77.44 947 THR A N 1
ATOM 7516 C CA . THR A 1 947 ? -5.668 14.709 -23.588 1.00 77.44 947 THR A CA 1
ATOM 7517 C C . THR A 1 947 ? -7.005 14.302 -24.220 1.00 77.44 947 THR A C 1
ATOM 7519 O O . THR A 1 947 ? -7.921 15.105 -24.396 1.00 77.44 947 THR A O 1
ATOM 7522 N N . CYS A 1 948 ? -7.121 13.030 -24.608 1.00 73.44 948 CYS A N 1
ATOM 7523 C CA . CYS A 1 948 ? -8.344 12.448 -25.156 1.00 73.44 948 CYS A CA 1
ATOM 7524 C C . CYS A 1 948 ? -9.464 12.427 -24.097 1.00 73.44 948 CYS A C 1
ATOM 7526 O O . CYS A 1 948 ? -9.257 11.852 -23.032 1.00 73.44 948 CYS A O 1
ATOM 7528 N N . PRO A 1 949 ? -10.684 12.923 -24.366 1.00 76.81 949 PRO A N 1
ATOM 7529 C CA . PRO A 1 949 ? -11.734 12.927 -23.346 1.00 76.81 949 PRO A CA 1
ATOM 7530 C C . PRO A 1 949 ? -12.358 11.549 -23.053 1.00 76.81 949 PRO A C 1
ATOM 7532 O O . PRO A 1 949 ? -13.131 11.433 -22.109 1.00 76.81 949 PRO A O 1
ATOM 7535 N N . ILE A 1 950 ? -12.026 10.510 -23.832 1.00 73.81 950 ILE A N 1
ATOM 7536 C CA . ILE A 1 950 ? -12.456 9.127 -23.563 1.00 73.81 950 ILE A CA 1
ATOM 7537 C C . ILE A 1 950 ? -11.428 8.391 -22.700 1.00 73.81 950 ILE A C 1
ATOM 7539 O O . ILE A 1 950 ? -11.766 7.898 -21.631 1.00 73.81 950 ILE A O 1
ATOM 7543 N N . CYS A 1 951 ? -10.174 8.327 -23.152 1.00 58.47 951 CYS A N 1
ATOM 7544 C CA . CYS A 1 951 ? -9.143 7.482 -22.536 1.00 58.47 951 CYS A CA 1
ATOM 7545 C C . CYS A 1 951 ? -8.000 8.263 -21.878 1.00 58.47 951 CYS A C 1
ATOM 7547 O O . CYS A 1 951 ? -7.045 7.662 -21.409 1.00 58.47 951 CYS A O 1
ATOM 7549 N N . ARG A 1 952 ? -8.058 9.601 -21.881 1.00 73.06 952 ARG A N 1
ATOM 7550 C CA . ARG A 1 952 ? -7.085 10.522 -21.262 1.00 73.06 952 ARG A CA 1
ATOM 7551 C C . ARG A 1 952 ? -5.646 10.440 -21.781 1.00 73.06 952 ARG A C 1
ATOM 7553 O O . ARG A 1 952 ? -4.818 11.246 -21.376 1.00 73.06 952 ARG A O 1
ATOM 7560 N N . THR A 1 953 ? -5.363 9.571 -22.752 1.00 61.69 953 THR A N 1
ATOM 7561 C CA . THR A 1 953 ? -4.097 9.548 -23.496 1.00 61.69 953 THR A CA 1
ATOM 7562 C C . THR A 1 953 ? -3.803 10.921 -24.095 1.00 61.69 953 THR A C 1
ATOM 7564 O O . THR A 1 953 ? -4.705 11.568 -24.643 1.00 61.69 953 THR A O 1
ATOM 7567 N N . ARG A 1 954 ? -2.543 11.359 -24.013 1.00 68.75 954 ARG A N 1
ATOM 7568 C CA . ARG A 1 954 ? -2.086 12.627 -24.589 1.00 68.75 954 ARG A CA 1
ATOM 7569 C C . ARG A 1 954 ? -2.390 12.679 -26.089 1.00 68.75 954 ARG A C 1
ATOM 7571 O O . ARG A 1 954 ? -2.145 11.727 -26.821 1.00 68.75 954 ARG A O 1
ATOM 7578 N N . VAL A 1 955 ? -2.946 13.801 -26.530 1.00 76.25 955 VAL A N 1
ATOM 7579 C CA . VAL A 1 955 ? -3.222 14.110 -27.929 1.00 76.25 955 VAL A CA 1
ATOM 7580 C C . VAL A 1 955 ? -1.915 14.510 -28.590 1.00 76.25 955 VAL A C 1
ATOM 7582 O O . VAL A 1 955 ? -1.418 15.618 -28.394 1.00 76.25 955 VAL A O 1
ATOM 7585 N N . GLU A 1 956 ? -1.380 13.605 -29.392 1.00 78.38 956 GLU A N 1
ATOM 7586 C CA . GLU A 1 956 ? -0.227 13.872 -30.250 1.00 78.38 956 GLU A CA 1
ATOM 7587 C C . GLU A 1 956 ? -0.667 14.519 -31.565 1.00 78.38 956 GLU A C 1
ATOM 7589 O O . GLU A 1 956 ? -0.021 15.437 -32.064 1.00 78.38 956 GLU A O 1
ATOM 7594 N N . ALA A 1 957 ? -1.811 14.088 -32.105 1.00 77.25 957 ALA A N 1
ATOM 7595 C CA . ALA A 1 957 ? -2.396 14.652 -33.315 1.00 77.25 957 ALA A CA 1
ATOM 7596 C C . ALA A 1 957 ? -3.926 14.527 -33.323 1.00 77.25 957 ALA A C 1
ATOM 7598 O O . ALA A 1 957 ? -4.511 13.645 -32.688 1.00 77.25 957 ALA A O 1
ATOM 7599 N N . LEU A 1 958 ? -4.576 15.416 -34.076 1.00 82.88 958 LEU A N 1
ATOM 7600 C CA . LEU A 1 958 ? -6.017 15.394 -34.318 1.00 82.88 958 LEU A CA 1
ATOM 7601 C C . LEU A 1 958 ? -6.260 15.161 -35.805 1.00 82.88 958 LEU A C 1
ATOM 7603 O O . LEU A 1 958 ? -5.844 15.950 -36.652 1.00 82.88 958 LEU A O 1
ATOM 7607 N N . LEU A 1 959 ? -6.952 14.075 -36.119 1.00 79.94 959 LEU A N 1
ATOM 7608 C CA . LEU A 1 959 ? -7.196 13.634 -37.480 1.00 79.94 959 LEU A CA 1
ATOM 7609 C C . LEU A 1 959 ? -8.668 13.869 -37.833 1.00 79.94 959 LEU A C 1
ATOM 7611 O O . LEU A 1 959 ? -9.558 13.178 -37.331 1.00 79.94 959 LEU A O 1
ATOM 7615 N N . GLN A 1 960 ? -8.940 14.856 -38.687 1.00 80.56 960 GLN A N 1
ATOM 7616 C CA . GLN A 1 960 ? -10.303 15.145 -39.132 1.00 80.56 960 GLN A CA 1
ATOM 7617 C C . GLN A 1 960 ? -10.690 14.195 -40.269 1.00 80.56 960 GLN A C 1
ATOM 7619 O O . GLN A 1 960 ? -10.073 14.220 -41.337 1.00 80.56 960 GLN A O 1
ATOM 7624 N N . ILE A 1 961 ? -11.751 13.415 -40.063 1.00 76.06 961 ILE A N 1
ATOM 7625 C CA . ILE A 1 961 ? -12.276 12.459 -41.039 1.00 76.06 961 ILE A CA 1
ATOM 7626 C C . ILE A 1 961 ? -13.473 13.079 -41.751 1.00 76.06 961 ILE A C 1
ATOM 7628 O O . ILE A 1 961 ? -14.472 13.447 -41.134 1.00 76.06 961 ILE A O 1
ATOM 7632 N N . ARG A 1 962 ? -13.380 13.180 -43.078 1.00 66.19 962 ARG A N 1
ATOM 7633 C CA . ARG A 1 962 ? -14.475 13.638 -43.942 1.00 66.19 962 ARG A CA 1
ATOM 7634 C C . ARG A 1 962 ? -14.900 12.491 -44.840 1.00 66.19 962 ARG A C 1
ATOM 7636 O O . ARG A 1 962 ? -14.094 12.019 -45.636 1.00 66.19 962 ARG A O 1
ATOM 7643 N N . VAL A 1 963 ? -16.155 12.067 -44.730 1.00 54.97 963 VAL A N 1
ATOM 7644 C CA . VAL A 1 963 ? -16.725 11.065 -45.636 1.00 54.97 963 VAL A CA 1
ATOM 7645 C C . VAL A 1 963 ? -17.667 11.763 -46.608 1.00 54.97 963 VAL A C 1
ATOM 7647 O O . VAL A 1 963 ? -18.542 12.524 -46.200 1.00 54.97 963 VAL A O 1
ATOM 7650 N N . GLU A 1 964 ? -17.449 11.554 -47.906 1.00 46.94 964 GLU A N 1
ATOM 7651 C CA . GLU A 1 964 ? -18.325 12.078 -48.952 1.00 46.94 964 GLU A CA 1
ATOM 7652 C C . GLU A 1 964 ? -19.655 11.313 -48.931 1.00 46.94 964 GLU A C 1
ATOM 7654 O O . GLU A 1 964 ? -19.679 10.084 -49.035 1.00 46.94 964 GLU A O 1
ATOM 7659 N N . ALA A 1 965 ? -20.770 12.036 -48.789 1.00 41.94 965 ALA A N 1
ATOM 7660 C CA . ALA A 1 965 ? -22.098 11.450 -48.901 1.00 41.94 965 ALA A CA 1
ATOM 7661 C C . ALA A 1 965 ? -22.272 10.846 -50.305 1.00 41.94 965 ALA A C 1
ATOM 7663 O O . ALA A 1 965 ? -22.056 11.524 -51.309 1.00 41.94 965 ALA A O 1
ATOM 7664 N N . LYS A 1 966 ? -22.665 9.568 -50.383 1.00 36.94 966 LYS A N 1
ATOM 7665 C CA . LYS A 1 966 ? -23.057 8.934 -51.648 1.00 36.94 966 LYS A CA 1
ATOM 7666 C C . LYS A 1 966 ? -24.248 9.698 -52.233 1.00 36.94 966 LYS A C 1
ATOM 7668 O O . LYS A 1 966 ? -25.335 9.654 -51.659 1.00 36.94 966 LYS A O 1
ATOM 7673 N N . GLU A 1 967 ? -24.057 10.340 -53.383 1.00 33.41 967 GLU A N 1
ATOM 7674 C CA . GLU A 1 967 ? -25.167 10.788 -54.223 1.00 33.41 967 GLU A CA 1
ATOM 7675 C C . GLU A 1 967 ? -26.015 9.559 -54.574 1.00 33.41 967 GLU A C 1
ATOM 7677 O O . GLU A 1 967 ? -25.549 8.595 -55.184 1.00 33.41 967 GLU A O 1
ATOM 7682 N N . THR A 1 968 ? -27.254 9.549 -54.097 1.00 30.00 968 THR A N 1
ATOM 7683 C CA . THR A 1 968 ? -28.252 8.572 -54.514 1.00 30.00 968 THR A CA 1
ATOM 7684 C C . THR A 1 968 ? -28.737 9.017 -55.887 1.00 30.00 968 THR A C 1
ATOM 7686 O O . THR A 1 968 ? -29.466 9.996 -55.997 1.00 30.00 968 THR A O 1
ATOM 7689 N N . GLU A 1 969 ? -28.296 8.329 -56.943 1.00 30.02 969 GLU A N 1
ATOM 7690 C CA . GLU A 1 969 ? -28.841 8.500 -58.291 1.00 30.02 969 GLU A CA 1
ATOM 7691 C C . GLU A 1 969 ? -30.345 8.186 -58.261 1.00 30.02 969 GLU A C 1
ATOM 7693 O O . GLU A 1 969 ? -30.774 7.029 -58.237 1.00 30.02 969 GLU A O 1
ATOM 7698 N N . THR A 1 970 ? -31.166 9.233 -58.221 1.00 28.72 970 THR A N 1
ATOM 7699 C CA . THR A 1 970 ? -32.599 9.149 -58.478 1.00 28.72 970 THR A CA 1
ATOM 7700 C C . THR A 1 970 ? -32.800 8.821 -59.950 1.00 28.72 970 THR A C 1
ATOM 7702 O O . THR A 1 970 ? -32.456 9.607 -60.829 1.00 28.72 970 THR A O 1
ATOM 7705 N N . THR A 1 971 ? -33.365 7.649 -60.219 1.00 29.62 971 THR A N 1
ATOM 7706 C CA . THR A 1 971 ? -33.894 7.289 -61.533 1.00 29.62 971 THR A CA 1
ATOM 7707 C C . THR A 1 971 ? -35.109 8.169 -61.817 1.00 29.62 971 THR A C 1
ATOM 7709 O O . THR A 1 971 ? -36.186 7.963 -61.260 1.00 29.62 971 THR A O 1
ATOM 7712 N N . GLU A 1 972 ? -34.927 9.186 -62.659 1.00 28.36 972 GLU A N 1
ATOM 7713 C CA . GLU A 1 972 ? -36.027 9.971 -63.212 1.00 28.36 972 GLU A CA 1
ATOM 7714 C C . GLU A 1 972 ? -36.838 9.093 -64.175 1.00 28.36 972 GLU A C 1
ATOM 7716 O O . GLU A 1 972 ? -36.344 8.609 -65.194 1.00 28.36 972 GLU A O 1
ATOM 7721 N N . VAL A 1 973 ? -38.101 8.865 -63.819 1.00 31.30 973 VAL A N 1
ATOM 7722 C CA . VAL A 1 973 ? -39.134 8.399 -64.741 1.00 31.30 973 VAL A CA 1
ATOM 7723 C C . VAL A 1 973 ? -39.682 9.642 -65.437 1.00 31.30 973 VAL A C 1
ATOM 7725 O O . VAL A 1 973 ? -40.499 10.360 -64.863 1.00 31.30 973 VAL A O 1
ATOM 7728 N N . GLU A 1 974 ? -39.230 9.904 -66.662 1.00 28.86 974 GLU A N 1
ATOM 7729 C CA . GLU A 1 974 ? -39.943 10.783 -67.591 1.00 28.86 974 GLU A CA 1
ATOM 7730 C C . GLU A 1 974 ? -41.126 10.005 -68.187 1.00 28.86 974 GLU A C 1
ATOM 7732 O O . GLU A 1 974 ? -40.967 9.137 -69.047 1.00 28.86 974 GLU A O 1
ATOM 7737 N N . ASP A 1 975 ? -42.327 10.309 -67.697 1.00 29.84 975 ASP A N 1
ATOM 7738 C CA . ASP A 1 975 ? -43.563 10.142 -68.454 1.00 29.84 975 ASP A CA 1
ATOM 7739 C C . ASP A 1 975 ? -43.761 11.433 -69.251 1.00 29.84 975 ASP A C 1
ATOM 7741 O O . ASP A 1 975 ? -44.069 12.475 -68.672 1.00 29.84 975 ASP A O 1
ATOM 7745 N N . ASP A 1 976 ? -43.570 11.380 -70.571 1.00 29.09 976 ASP A N 1
ATOM 7746 C CA . ASP A 1 976 ? -44.250 12.332 -71.435 1.00 29.09 976 ASP A CA 1
ATOM 7747 C C . ASP A 1 976 ? -44.732 11.689 -72.738 1.00 29.09 976 ASP A C 1
ATOM 7749 O O . ASP A 1 976 ? -44.016 11.078 -73.533 1.00 29.09 976 ASP A O 1
ATOM 7753 N N . SER A 1 977 ? -46.033 11.842 -72.911 1.00 32.69 977 SER A N 1
ATOM 7754 C CA . SER A 1 977 ? -46.858 11.425 -74.026 1.00 32.69 977 SER A CA 1
ATOM 7755 C C . SER A 1 977 ? -46.438 12.013 -75.386 1.00 32.69 977 SER A C 1
ATOM 7757 O O . SER A 1 977 ? -46.631 13.205 -75.629 1.00 32.69 977 SER A O 1
ATOM 7759 N N . LYS A 1 978 ? -45.990 11.161 -76.324 1.00 31.75 978 LYS A N 1
ATOM 7760 C CA . LYS A 1 978 ? -46.505 11.016 -77.713 1.00 31.75 978 LYS A CA 1
ATOM 7761 C C . LYS A 1 978 ? -45.668 10.096 -78.592 1.00 31.75 978 LYS A C 1
ATOM 7763 O O . LYS A 1 978 ? -44.436 10.281 -78.643 1.00 31.75 978 LYS A O 1
#

Organism: NCBI:txid325452

pLDDT: mean 81.64, std 20.66, range [23.0, 98.62]

Sequence (978 aa):
MMPSNLALFAALPVIVALLAFIWMPPESQPDVDHVSTASNESLVNKYASQLGHIATHALLSTGENCREFQSASEDLTHVEQVLGQQQTLQAQSQVFLMLNGKNEGLYFPWTDTDTCLLELAETAALQLGAEADLVVNGLRLFSTDGLPILTAEELNAQRIAHVLLQSQIWVWPGIKVGYVREIEGCTVTTQSLRPKIFTVEGFFTQEEADAIISQGINHLTRSPVDSPEADDGYHSDRTSFTAFLNDSHFTRDFRARSSRLARLPSPSFTERMQLVRYETGQFFRKHEDYFDSKEFLPHKQLAEVEFEVWTEWASSEIDEFRSQHGDSAFPDEFLPGGVMFPDSQSTTTFHHALLKSFMEDAKTTDFFLEHADVEWGEWIDENLALGASDIIGSLLESKGYMMPFIVKSWEKRVAVPELVYKFPKREVSGVSHYFQWIRWAKERVQELIDTQPEAVPKIVMPEGADYPTFYVSFQNRLVRYIIEDYTEEFLSEELGADWYHWLVENKNSNDVLLEILPDYPQVFDFALEAWTKRAGELFVYEKPEYLHHFEPNRFATLFLYLNDCPEGGETVFPYSKERLVTGIERSGMAECSEGLAVPPIKLTTSFFYSQTPMNDVDPSSLHGGCPPAKGIKYGANSFMWNTDADEGSNAWGLGDDDREALYLSRGRPDMAFMSNQSQVPIEVPEMQQTCTVKNHVNLKKASLKLQQSASQSEQYALSFQFDATKACRIKVYLVANETMDADTGSSSFTLAHQDKMPVLVQEFAAGLGQNFTLTGEEDKEAPKDEEDQQTQQRPLPLLDLSVYQDDELVYKIGTMQFPLIVVLEVSSERKHPQSQSTFCTLVKKGDNWDIKMLKQKILVDGMTYELQEIYGIDGSVAAAPKIGDRNVATGDSQVDTTKAAKDEIDIPEGAECIICLSEPRNTTILPCRHMCLCTECAEALRKSSSTCPICRTRVEALLQIRVEAKETETTEVEDDSK

Radius of gyration: 36.42 Å; chains: 1; bounding box: 90×86×149 Å

InterPro domains:
  IPR001841 Zinc finger, RING-type [PS50089] (913-952)
  IPR001841 Zinc finger, RING-type [SM00184] (913-951)
  IPR006620 Prolyl 4-hydroxylase, alpha subunit [SM00702] (457-641)
  IPR013083 Zinc finger, RING/FYVE/PHD-type [G3DSA:3.30.40.10] (889-962)
  IPR045194 E3 ubiquitin-protein ligase MGRN1/RNF157-like [PTHR22996] (555-975)
  IPR045195 LOG2-like, modified RING finger, C3HC5-type [cd16789] (911-952)
  IPR058981 MGRN1/RNF157-like, N-terminal domain [PF26192] (697-773)